Protein 1Z2I (pdb70)

Solvent-accessible surface area: 49980 Å² total; per-residue (Å²): 112,39,43,0,101,14,100,28,3,72,128,2,0,83,28,0,1,61,44,12,39,6,12,104,91,1,0,60,9,0,5,106,2,1,2,12,0,4,65,7,30,51,49,26,47,0,14,126,29,0,49,45,4,5,52,1,2,72,35,41,8,7,49,87,157,4,134,42,65,138,82,46,24,82,26,0,2,8,1,3,38,0,44,64,0,1,0,0,43,0,0,20,27,0,1,83,55,0,8,61,28,0,101,152,33,0,3,0,0,0,0,0,50,34,4,7,37,8,8,6,2,0,1,0,0,18,10,0,5,150,102,16,20,0,0,15,0,22,12,1,17,16,18,39,1,17,7,43,36,2,18,91,82,2,1,0,26,0,24,10,0,6,0,1,6,8,50,149,61,103,19,5,8,10,58,11,16,1,0,5,5,42,44,50,71,0,89,90,48,85,89,116,61,105,104,0,18,116,17,0,0,0,32,34,102,1,68,57,26,86,69,5,104,39,10,92,6,0,3,3,1,7,43,108,14,0,91,16,1,10,3,4,0,1,11,0,1,1,6,0,0,0,0,0,46,26,141,5,1,53,50,15,46,82,38,38,32,139,65,50,62,87,51,7,6,5,0,2,1,0,7,0,0,41,0,65,1,2,16,107,54,101,55,0,33,107,15,0,114,115,1,5,93,48,3,98,63,15,56,35,87,142,147,40,150,6,83,4,26,4,27,160,32,48,66,32,7,59,100,21,88,166,72,1,1,65,8,48,68,113,26,70,62,39,4,61,127,18,9,138,114,34,105,27,91,66,3,92,69,131,113,41,43,0,69,12,94,21,2,73,112,1,0,86,29,0,1,63,45,11,41,8,11,106,92,1,0,61,8,0,5,106,2,2,3,10,0,4,63,7,29,49,46,27,46,0,14,53,29,0,16,37,5,5,55,1,1,73,33,40,9,7,47,91,160,4,135,40,66,138,82,42,20,98,28,0,2,10,0,2,40,0,42,67,0,2,0,0,45,0,1,27,12,0,0,107,47,0,16,62,29,0,94,146,32,0,2,0,0,0,0,0,50,34,4,8,37,8,9,6,3,0,2,0,0,20,23,0,4,150,109,17,22,0,0,16,0,19,12,1,17,19,20,51,2,16,8,43,32,2,20,88,122,2,1,0,25,0,23,10,0,3,0,0,7,10,49,149,59,102,18,4,7,10,58,9,16,0,0,5,5,42,64,38,70,3,28,58,25,72,10,18,40,3,76,0,21,120,16,0,0,0,31,34,101,1,68,58,26,62,40,6,79,27,17,91,5,0,3,4,1,8,44,108,15,0,90,16,1,10,3,3,1,1,11,0,1,1,6,0,0,0,0,1,47,26,136,6,1,54,52,14,47,81,39,26,16,120,68,30,62,85,48,7,7,4,0,2,1,0,9,0,0,38,0,75,6,3,12,106,56,99,54,0,33,108,14,1,111,118,1,6,92,48,2,97,63,14,56,35,89,140,145,39,148,6,81,5,27,4,25,162,31,46,64,31,8,58,98,21,90,188,71,0,0,64,10,35,68,21,6,67,60,10,2,58,61,13,9,147,122,33,105,28,86,66,3,87,71,127,112,38,43,0,71,10,94,22,2,74,107,0,0,86,29,0,0,61,45,12,38,6,11,103,90,1,0,60,8,0,4,105,2,1,2,11,0,4,65,7,29,49,49,26,46,0,14,57,30,0,20,39,4,5,54,1,2,74,35,41,7,6,50,88,156,5,137,42,64,135,83,46,24,94,26,0,2,8,1,4,39,0,43,64,0,2,0,0,43,0,1,27,13,0,1,104,48,0,16,64,28,0,101,153,31,0,4,0,0,0,0,0,51,34,5,8,37,7,9,6,2,0,1,0,0,17,23,0,5,148,109,16,20,0,0,20,0,17,11,1,18,18,19,39,2,17,6,42,36,0,18,92,82,1,1,0,26,0,24,10,0,4,0,0,6,9,51,148,62,101,19,5,6,9,58,10,16,1,0,5,5,43,38,39,71,1,22,58,25,29,8,18,41,2,76,0,19,122,18,0,0,0,32,34,103,1,69,57,25,60,36,4,86,18,10,91,5,1,4,3,1,6,44,111,14,0,91,14,0,10,4,5,0,1,11,0,2,1,7,0,0,0,0,1,47,25,138,5,1,52,52,15,47,81,40,28,19,126,66,34,62,86,50,8,6,5,0,1,1,0,8,0,0,38,0,66,3,2,14,107,55,99,55,0,34,107,15,0,114,115,1,5,94,48,2,100,61,13,55,36,88,141,148,41,150,6,83,5,26,4,27,157,31,48,66,31,6,58,96,23,91,185,68,0,2,62,10,34,70,18,7,70,61,9,3,58,57,15,9,149,124,33,104,26,84,66,3,89,68,132,112,41,47,0,72,11,95,21,2,74,113,0,0,88,28,0,1,63,44,12,40,8,11,106,92,0,0,58,7,0,5,105,2,1,2,10,0,5,65,7,30,48,48,26,50,0,14,118,30,0,48,44,5,4,56,0,1,75,34,41,9,7,46,88,160,3,134,40,64,140,81,45,21,95,28,0,2,9,1,3,40,0,42,64,0,2,0,0,44,0,0,27,12,0,0,105,47,0,15,62,28,0,92,142,34,0,2,0,0,0,0,0,49,34,4,9,37,9,9,5,3,0,2,0,0,20,23,0,5,150,113,17,22,0,0,16,0,20,11,1,17,17,18,40,1,16,8,40,34,0,19,92,85,2,2,0,26,0,23,10,0,4,0,0,6,9,51,150,71,94,16,5,7,10,59,10,15,1,0,4,5,44,53,52,71,3,95,80,46,140,90,113,61,105,103,0,19,118,18,0,0,0,31,34,102,1,68,58,24,84,70,7,96,39,16,93,4,0,3,4,1,8,45,107,15,0,92,16,1,9,4,4,0,1,10,0,1,0,5,0,0,0,1,0,48,27,139,5,1,53,50,14,46,81,39,38,32,142,67,50,63,86,48,7,7,6,0,2,1,0,10,0,0,38,0,74,11,3,13,107,55,99,52,0,33,108,14,1,114,116,2,5,93,48,3,97,62,13,54,36,88,140,141,41,148,5,82,4,26,5,26,161,31,35,66,31,6,58,100,22,87,189,69,0,1,63,8,50,69,108,25,68,62,29,4,57,121,14,9,147,123,33,104,26,85,65,3,88,69,122

Organism: Agrobacterium fabrum (strain C58 / ATCC 33970) (NCBI:txid176299)

Structure (mmCIF, N/CA/C/O backbone):
data_1Z2I
#
_entry.id   1Z2I
#
_cell.length_a   98.220
_cell.length_b   98.220
_cell.length_c   146.470
_cell.angle_alpha   90.00
_cell.angle_beta   90.00
_cell.angle_gamma   120.00
#
_symmetry.space_group_name_H-M   'P 31'
#
loop_
_entity.id
_entity.type
_entity.pdbx_description
1 polymer 'malate dehydrogenase'
2 non-polymer NICOTINAMIDE-ADENINE-DINUCLEOTIDE
3 water water
#
loop_
_atom_site.group_PDB
_atom_site.id
_atom_site.type_symbol
_atom_site.label_atom_id
_atom_site.label_alt_id
_atom_site.label_comp_id
_atom_site.label_asym_id
_atom_site.label_entity_id
_atom_site.label_seq_id
_atom_site.pdbx_PDB_ins_code
_atom_site.Cartn_x
_atom_site.Cartn_y
_atom_site.Cartn_z
_atom_site.occupancy
_atom_site.B_iso_or_equiv
_atom_site.auth_seq_id
_atom_site.auth_comp_id
_atom_site.auth_asym_id
_atom_site.auth_atom_id
_atom_site.pdbx_PDB_model_num
ATOM 1 N N . THR A 1 9 ? -28.106 -47.205 7.108 1.00 49.76 9 THR A N 1
ATOM 2 C CA . THR A 1 9 ? -26.860 -46.738 6.414 1.00 53.42 9 THR A CA 1
ATOM 3 C C . THR A 1 9 ? -25.626 -47.457 6.954 1.00 53.50 9 THR A C 1
ATOM 4 O O . THR A 1 9 ? -25.531 -47.741 8.154 1.00 58.07 9 THR A O 1
ATOM 8 N N . VAL A 1 10 ? -24.667 -47.719 6.073 1.00 46.61 10 VAL A N 1
ATOM 9 C CA . VAL A 1 10 ? -23.460 -48.423 6.470 1.00 43.49 10 VAL A CA 1
ATOM 10 C C . VAL A 1 10 ? -22.324 -48.081 5.487 1.00 41.68 10 VAL A C 1
ATOM 11 O O . VAL A 1 10 ? -22.528 -47.281 4.573 1.00 42.38 10 VAL A O 1
ATOM 15 N N . LEU A 1 11 ? -21.128 -48.628 5.704 1.00 37.53 11 LEU A N 1
ATOM 16 C CA . LEU A 1 11 ? -19.974 -48.341 4.844 1.00 33.06 11 LEU A CA 1
ATOM 17 C C . LEU A 1 11 ? -19.607 -49.448 3.853 1.00 30.24 11 LEU A C 1
ATOM 18 O O . LEU A 1 11 ? -19.936 -50.617 4.047 1.00 33.40 11 LEU A O 1
ATOM 23 N N . ALA A 1 12 ? -18.884 -49.070 2.805 1.00 25.46 12 ALA A N 1
ATOM 24 C CA . ALA A 1 12 ? -18.457 -50.008 1.773 1.00 25.27 12 ALA A CA 1
ATOM 25 C C . ALA A 1 12 ? -17.026 -49.713 1.314 1.00 29.91 12 ALA A C 1
ATOM 26 O O . ALA A 1 12 ? -16.640 -48.553 1.181 1.00 37.28 12 ALA A O 1
ATOM 28 N N . ARG A 1 13 ? -16.233 -50.760 1.100 1.00 27.10 13 ARG A N 1
ATOM 29 C CA . ARG A 1 13 ? -14.853 -50.598 0.636 1.00 29.35 13 ARG A CA 1
ATOM 30 C C . ARG A 1 13 ? -14.841 -50.070 -0.799 1.00 27.54 13 ARG A C 1
ATOM 31 O O . ARG A 1 13 ? -15.685 -50.448 -1.618 1.00 22.19 13 ARG A O 1
ATOM 39 N N . LEU A 1 14 ? -13.879 -49.204 -1.100 1.00 28.02 14 LEU A N 1
ATOM 40 C CA . LEU A 1 14 ? -13.776 -48.612 -2.431 1.00 33.61 14 LEU A CA 1
ATOM 41 C C . LEU A 1 14 ? -13.442 -49.617 -3.535 1.00 36.13 14 LEU A C 1
ATOM 42 O O . LEU A 1 14 ? -13.610 -49.325 -4.719 1.00 32.81 14 LEU A O 1
ATOM 47 N N . ASP A 1 15 ? -12.921 -50.777 -3.149 1.00 41.41 15 ASP A N 1
ATOM 48 C CA . ASP A 1 15 ? -12.590 -51.821 -4.118 1.00 44.73 15 ASP A CA 1
ATOM 49 C C . ASP A 1 15 ? -13.817 -52.703 -4.288 1.00 45.80 15 ASP A C 1
ATOM 50 O O . ASP A 1 15 ? -14.075 -53.246 -5.362 1.00 42.24 15 ASP A O 1
ATOM 55 N N . GLU A 1 16 ? -14.541 -52.869 -3.190 1.00 44.99 16 GLU A N 1
ATOM 56 C CA . GLU A 1 16 ? -15.750 -53.670 -3.163 1.00 44.45 16 GLU A CA 1
ATOM 57 C C . GLU A 1 16 ? -16.802 -53.036 -4.069 1.00 41.77 16 GLU A C 1
ATOM 58 O O . GLU A 1 16 ? -17.542 -53.735 -4.763 1.00 44.42 16 GLU A O 1
ATOM 64 N N . LEU A 1 17 ? -16.870 -51.708 -4.038 1.00 39.25 17 LEU A N 1
ATOM 65 C CA . LEU A 1 17 ? -17.815 -50.955 -4.856 1.00 34.02 17 LEU A CA 1
ATOM 66 C C . LEU A 1 17 ? -17.328 -50.869 -6.286 1.00 34.98 17 LEU A C 1
ATOM 67 O O . LEU A 1 17 ? -18.122 -50.880 -7.225 1.00 34.91 17 LEU A O 1
ATOM 72 N N . GLU A 1 18 ? -16.019 -50.716 -6.429 1.00 29.86 18 GLU A N 1
ATOM 73 C CA . GLU A 1 18 ? -15.381 -50.608 -7.730 1.00 31.98 18 GLU A CA 1
ATOM 74 C C . GLU A 1 18 ? -15.567 -51.884 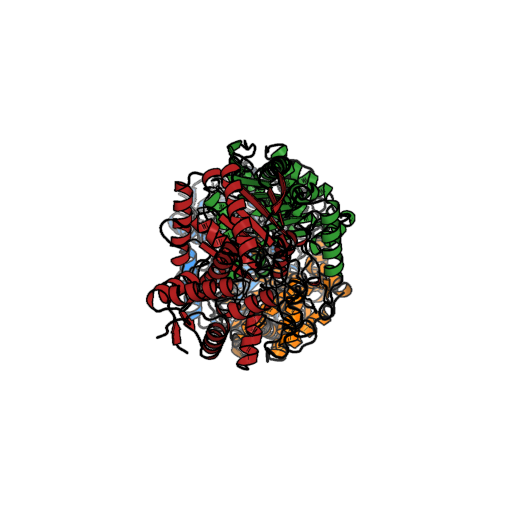-8.541 1.00 31.46 18 GLU A C 1
ATOM 75 O O . GLU A 1 18 ? -16.008 -51.842 -9.688 1.00 22.51 18 GLU A O 1
ATOM 81 N N . ARG A 1 19 ? -15.201 -53.012 -7.942 1.00 32.87 19 ARG A N 1
ATOM 82 C CA . ARG A 1 19 ? -15.308 -54.304 -8.600 1.00 33.26 19 ARG A CA 1
ATOM 83 C C . ARG A 1 19 ? -16.750 -54.617 -8.953 1.00 32.51 19 ARG A C 1
ATOM 84 O O . ARG A 1 19 ? -17.026 -55.256 -9.971 1.00 27.48 19 ARG A O 1
ATOM 92 N N . PHE A 1 20 ? -17.660 -54.191 -8.084 1.00 32.45 20 PHE A N 1
ATOM 93 C CA . PHE A 1 20 ? -19.082 -54.412 -8.284 1.00 26.61 20 PHE A CA 1
ATOM 94 C C . PHE A 1 20 ? -19.618 -53.660 -9.500 1.00 29.01 20 PHE A C 1
ATOM 95 O O . PHE A 1 20 ? -20.359 -54.233 -10.300 1.00 23.64 20 PHE A O 1
ATOM 103 N N . CYS A 1 21 ? -19.272 -52.379 -9.619 1.00 20.80 21 CYS A N 1
ATOM 104 C CA . CYS A 1 21 ? -19.735 -51.561 -10.739 1.00 25.96 21 CYS A CA 1
ATOM 105 C C . CYS A 1 21 ? -19.238 -52.107 -12.068 1.00 26.01 21 CYS A C 1
ATOM 106 O O . CYS A 1 21 ? -19.985 -52.161 -13.047 1.00 25.59 21 CYS A O 1
ATOM 109 N N . ARG A 1 22 ? -17.973 -52.505 -12.094 1.00 23.58 22 ARG A N 1
ATOM 110 C CA . ARG A 1 22 ? -17.363 -53.054 -13.294 1.00 23.08 22 ARG A CA 1
ATOM 111 C C . ARG A 1 22 ? -18.044 -54.364 -13.659 1.00 24.96 22 ARG A C 1
ATOM 112 O O . ARG A 1 22 ? -18.271 -54.654 -14.836 1.00 30.25 22 ARG A O 1
ATOM 120 N N . ALA A 1 23 ? -18.306 -55.176 -12.640 1.00 30.13 23 ALA A N 1
ATOM 121 C CA . ALA A 1 23 ? -18.947 -56.470 -12.820 1.00 30.51 23 ALA A CA 1
ATOM 122 C C . ALA A 1 23 ? -20.319 -56.315 -13.458 1.00 29.33 23 ALA A C 1
ATOM 123 O O . ALA A 1 23 ? -20.676 -57.070 -14.365 1.00 29.31 23 ALA A O 1
ATOM 125 N N . VAL A 1 24 ? -21.081 -55.340 -12.971 1.00 22.68 24 VAL A N 1
ATOM 126 C CA . VAL A 1 24 ? -22.416 -55.086 -13.481 1.00 21.63 24 VAL A CA 1
ATOM 127 C C . VAL A 1 24 ? -22.402 -54.607 -14.922 1.00 19.71 24 VAL A C 1
ATOM 128 O O . VAL A 1 24 ? -23.223 -55.046 -15.724 1.00 23.53 24 VAL A O 1
ATOM 132 N N . PHE A 1 25 ? -21.499 -53.687 -15.244 1.00 21.92 25 PHE A N 1
ATOM 133 C CA . PHE A 1 25 ? -21.395 -53.167 -16.607 1.00 24.73 25 PHE A CA 1
ATOM 134 C C . PHE A 1 25 ? -21.101 -54.267 -17.617 1.00 24.49 25 PHE A C 1
ATOM 135 O O . PHE A 1 25 ? -21.675 -54.292 -18.702 1.00 26.99 25 PHE A O 1
ATOM 143 N N . LEU A 1 26 ? -20.188 -55.162 -17.263 1.00 29.46 26 LEU A N 1
ATOM 144 C CA . LEU A 1 26 ? -19.828 -56.279 -18.130 1.00 30.72 26 LEU A CA 1
ATOM 145 C C . LEU A 1 26 ? -21.034 -57.198 -18.322 1.00 32.93 26 LEU A C 1
ATOM 146 O O . LEU A 1 26 ? -21.237 -57.757 -19.403 1.00 33.30 26 LEU A O 1
ATOM 151 N N . ALA A 1 27 ? -21.807 -57.360 -17.249 1.00 34.67 27 ALA A N 1
ATOM 152 C CA . ALA A 1 27 ? -23.002 -58.196 -17.242 1.00 32.81 27 ALA A CA 1
ATOM 153 C C . ALA A 1 27 ? -24.067 -57.666 -18.190 1.00 35.24 27 ALA A C 1
ATOM 154 O O . ALA A 1 27 ? -24.909 -58.426 -18.679 1.00 36.50 27 ALA A O 1
ATOM 156 N N . VAL A 1 28 ? -24.064 -56.354 -18.400 1.00 33.15 28 VAL A N 1
ATOM 157 C CA . VAL A 1 28 ? -25.020 -55.724 -19.301 1.00 27.69 28 VAL A CA 1
ATOM 158 C C . VAL A 1 28 ? -24.551 -55.952 -20.737 1.00 29.10 28 VAL A C 1
ATOM 159 O O . VAL A 1 28 ? -25.255 -55.618 -21.688 1.00 28.80 28 VAL A O 1
ATOM 163 N N . GLY A 1 29 ? -23.377 -56.559 -20.883 1.00 28.54 29 GLY A N 1
ATOM 164 C CA . GLY A 1 29 ? -22.829 -56.834 -22.200 1.00 32.43 29 GLY A CA 1
ATOM 165 C C . GLY A 1 29 ? -22.047 -55.658 -22.744 1.00 31.14 29 GLY A C 1
ATOM 166 O O . GLY A 1 29 ? -21.988 -55.440 -23.958 1.00 38.04 29 GLY A O 1
ATOM 167 N N . THR A 1 30 ? -21.411 -54.926 -21.839 1.00 32.78 30 THR A N 1
ATOM 168 C CA . THR A 1 30 ? -20.636 -53.745 -22.187 1.00 30.26 30 THR A CA 1
ATOM 169 C C . THR A 1 30 ? -19.163 -54.060 -22.475 1.00 34.33 30 THR A C 1
ATOM 170 O O . THR A 1 30 ? -18.659 -55.131 -22.117 1.00 31.49 30 THR A O 1
ATOM 174 N N . ASP A 1 31 ? -18.505 -53.137 -23.177 1.00 42.20 31 ASP A N 1
ATOM 175 C CA . ASP A 1 31 ? -17.082 -53.220 -23.532 1.00 43.87 31 ASP A CA 1
ATOM 176 C C . ASP A 1 31 ? -16.263 -53.404 -22.262 1.00 43.49 31 ASP A C 1
ATOM 177 O O . ASP A 1 31 ? -16.738 -53.112 -21.164 1.00 48.58 31 ASP A O 1
ATOM 182 N N . GLU A 1 32 ? -15.026 -53.863 -22.391 1.00 42.43 32 GLU A N 1
ATOM 183 C CA . GLU A 1 32 ? -14.217 -54.001 -21.191 1.00 45.34 32 GLU A CA 1
ATOM 184 C C . GLU A 1 32 ? -13.693 -52.618 -20.807 1.00 43.67 32 GLU A C 1
ATOM 185 O O . GLU A 1 32 ? -13.531 -52.308 -19.624 1.00 44.25 32 GLU A O 1
ATOM 191 N N . GLU A 1 33 ? -13.421 -51.797 -21.818 1.00 41.70 33 GLU A N 1
ATOM 192 C CA . GLU A 1 33 ? -12.933 -50.442 -21.591 1.00 39.49 33 GLU A CA 1
ATOM 193 C C . GLU A 1 33 ? -14.062 -49.501 -21.171 1.00 41.86 33 GLU A C 1
ATOM 194 O O . GLU A 1 33 ? -13.823 -48.521 -20.460 1.00 40.51 33 GLU A O 1
ATOM 200 N N . THR A 1 34 ? -15.280 -49.789 -21.635 1.00 39.82 34 THR A N 1
ATOM 201 C CA . THR A 1 34 ? -16.457 -48.984 -21.296 1.00 33.44 34 THR A CA 1
ATOM 202 C C . THR A 1 34 ? -16.865 -49.252 -19.848 1.00 32.94 34 THR A C 1
ATOM 203 O O . THR A 1 34 ? -17.513 -48.417 -19.206 1.00 32.47 34 THR A O 1
ATOM 207 N N . ALA A 1 35 ? -16.482 -50.424 -19.346 1.00 27.38 35 ALA A N 1
ATOM 208 C CA . ALA A 1 35 ? -16.787 -50.820 -17.978 1.00 25.13 35 ALA A CA 1
ATOM 209 C C . ALA A 1 35 ? -15.777 -50.213 -17.018 1.00 27.58 35 ALA A C 1
ATOM 210 O O . ALA A 1 35 ? -16.116 -49.864 -15.887 1.00 26.81 35 ALA A O 1
ATOM 212 N N . ASP A 1 36 ? -14.522 -50.157 -17.456 1.00 29.59 36 ASP A N 1
ATOM 213 C CA . ASP A 1 36 ? -13.451 -49.592 -16.648 1.00 33.25 36 ASP A CA 1
ATOM 214 C C . ASP A 1 36 ? -13.596 -48.084 -16.560 1.00 29.32 36 ASP A C 1
ATOM 215 O O . ASP A 1 36 ? -13.470 -47.506 -15.485 1.00 29.80 36 ASP A O 1
ATOM 220 N N . ALA A 1 37 ? -13.836 -47.456 -17.704 1.00 24.88 37 ALA A N 1
ATOM 221 C CA . ALA A 1 37 ? -14.005 -46.012 -17.781 1.00 26.92 37 ALA A CA 1
ATOM 222 C C . ALA A 1 37 ? -15.215 -45.506 -16.989 1.00 21.57 37 ALA A C 1
ATOM 223 O O . ALA A 1 37 ? -15.143 -44.466 -16.337 1.00 22.73 37 ALA A O 1
ATOM 225 N N . ALA A 1 38 ? -16.328 -46.231 -17.069 1.00 17.80 38 ALA A N 1
ATOM 226 C CA . ALA A 1 38 ? -17.557 -45.855 -16.370 1.00 14.82 38 ALA A CA 1
ATOM 227 C C . ALA A 1 38 ? -17.496 -46.055 -14.860 1.00 20.29 38 ALA A C 1
ATOM 228 O O . ALA A 1 38 ? -18.235 -45.408 -14.116 1.00 10.21 38 ALA A O 1
ATOM 230 N N . THR A 1 39 ? -16.658 -46.983 -14.415 1.00 18.21 39 THR A N 1
ATOM 231 C CA . THR A 1 39 ? -16.506 -47.254 -12.994 1.00 20.92 39 THR A CA 1
ATOM 232 C C . THR A 1 39 ? -15.512 -46.275 -12.368 1.00 25.82 39 THR A C 1
ATOM 233 O O . THR A 1 39 ? -15.603 -45.974 -11.176 1.00 30.78 39 THR A O 1
ATOM 237 N N . ARG A 1 40 ? -14.564 -45.783 -13.166 1.00 24.60 40 ARG A N 1
ATOM 238 C CA . ARG A 1 40 ? -13.568 -44.829 -12.676 1.00 19.48 40 ARG A CA 1
ATOM 239 C C . ARG A 1 40 ? -14.209 -43.482 -12.408 1.00 18.37 40 ARG A C 1
ATOM 240 O O . ARG A 1 40 ? -13.883 -42.815 -11.427 1.00 21.52 40 ARG A O 1
ATOM 248 N N . ALA A 1 41 ? -15.100 -43.081 -13.309 1.00 16.17 41 ALA A N 1
ATOM 249 C CA . ALA A 1 41 ? -15.809 -41.817 -13.205 1.00 9.47 41 ALA A CA 1
ATOM 250 C C . ALA A 1 41 ? -16.662 -41.789 -11.948 1.00 15.15 41 ALA A C 1
ATOM 251 O O . ALA A 1 41 ? -16.696 -40.783 -11.234 1.00 25.92 41 ALA A O 1
ATOM 253 N N . MET A 1 42 ? -17.355 -42.895 -11.689 1.00 12.86 42 MET A N 1
ATOM 254 C CA . MET A 1 42 ? -18.201 -43.021 -10.510 1.00 20.85 42 MET A CA 1
ATOM 255 C C . MET A 1 42 ? -17.385 -43.194 -9.236 1.00 17.65 42 MET A C 1
ATOM 256 O O . MET A 1 42 ? -17.747 -42.660 -8.188 1.00 15.69 42 MET A O 1
ATOM 261 N N . MET A 1 43 ? -16.325 -43.994 -9.309 1.00 14.63 43 MET A N 1
ATOM 262 C CA . MET A 1 43 ? -15.452 -44.192 -8.155 1.00 17.49 43 MET A CA 1
ATOM 263 C C . MET A 1 43 ? -14.770 -42.870 -7.805 1.00 19.31 43 MET A C 1
ATOM 264 O O . MET A 1 43 ? -14.424 -42.625 -6.645 1.00 21.20 43 MET A O 1
ATOM 269 N N . HIS A 1 44 ? -14.546 -42.042 -8.823 1.00 17.69 44 HIS A N 1
ATOM 270 C CA . HIS A 1 44 ? -13.930 -40.735 -8.642 1.00 21.91 44 HIS A CA 1
ATOM 271 C C . HIS A 1 44 ? -14.840 -39.900 -7.757 1.00 18.44 44 HIS A C 1
ATOM 272 O O . HIS A 1 44 ? -14.389 -39.309 -6.782 1.00 19.06 44 HIS A O 1
ATOM 279 N N . GLY A 1 45 ? -16.115 -39.841 -8.126 1.00 23.26 45 GLY A N 1
ATOM 280 C CA . GLY A 1 45 ? -17.083 -39.075 -7.360 1.00 23.40 45 GLY A CA 1
ATOM 281 C C . GLY A 1 45 ? -17.322 -39.607 -5.958 1.00 27.22 45 GLY A C 1
ATOM 282 O O . GLY A 1 45 ? -17.491 -38.846 -5.007 1.00 28.84 45 GLY A O 1
ATOM 283 N N . THR A 1 46 ? -17.355 -40.923 -5.831 1.00 24.34 46 THR A N 1
ATOM 284 C CA . THR A 1 46 ? -17.582 -41.557 -4.542 1.00 21.89 46 THR A CA 1
ATOM 285 C C . THR A 1 46 ? -16.388 -41.376 -3.614 1.00 26.41 46 THR A C 1
ATOM 286 O O . THR A 1 46 ? -16.556 -41.219 -2.408 1.00 24.04 46 THR A O 1
ATOM 290 N N . ARG A 1 47 ? -15.184 -41.440 -4.168 1.00 28.35 47 ARG A N 1
ATOM 291 C CA . ARG A 1 47 ? -13.972 -41.265 -3.374 1.00 31.12 47 ARG A CA 1
ATOM 292 C C . ARG A 1 47 ? -13.780 -39.808 -2.940 1.00 30.11 47 ARG A C 1
ATOM 293 O O . ARG A 1 47 ? -13.300 -39.543 -1.841 1.00 27.07 47 ARG A O 1
ATOM 301 N N . LEU A 1 48 ? -14.141 -38.873 -3.815 1.00 26.02 48 LEU A N 1
ATOM 302 C CA . LEU A 1 48 ? -13.990 -37.453 -3.519 1.00 29.03 48 LEU A CA 1
ATOM 303 C C . LEU A 1 48 ? -15.174 -36.803 -2.799 1.00 25.80 48 LEU A C 1
ATOM 304 O O . LEU A 1 48 ? -15.177 -35.591 -2.581 1.00 29.87 48 LEU A O 1
ATOM 309 N N . GLY A 1 49 ? -16.166 -37.599 -2.414 1.00 21.42 49 GLY A N 1
ATOM 310 C CA . GLY A 1 49 ? -17.309 -37.057 -1.701 1.00 15.36 49 GLY A CA 1
ATOM 311 C C . GLY A 1 49 ? -18.395 -36.390 -2.528 1.00 17.48 49 GLY A C 1
ATOM 312 O O . GLY A 1 49 ? -19.360 -35.864 -1.964 1.00 22.99 49 GLY A O 1
ATOM 313 N N . VAL A 1 50 ? -18.214 -36.323 -3.843 1.00 19.27 50 VAL A N 1
ATOM 314 C CA . VAL A 1 50 ? -19.231 -35.740 -4.715 1.00 22.70 50 VAL A CA 1
ATOM 315 C C . VAL A 1 50 ? -20.161 -36.901 -5.118 1.00 23.25 50 VAL A C 1
ATOM 316 O O . VAL A 1 50 ? -20.170 -37.372 -6.257 1.00 26.02 50 VAL A O 1
ATOM 320 N N . ASP A 1 51 ? -20.901 -37.380 -4.119 1.00 25.05 51 ASP A N 1
ATOM 321 C CA . ASP A 1 51 ? -21.830 -38.496 -4.246 1.00 25.80 51 ASP A CA 1
ATOM 322 C C . ASP A 1 51 ? -22.943 -38.295 -5.253 1.00 24.56 51 ASP A C 1
ATOM 323 O O . ASP A 1 51 ? -23.568 -39.262 -5.686 1.00 25.49 51 ASP A O 1
ATOM 328 N N . SER A 1 52 ? -23.235 -37.039 -5.573 1.00 19.18 52 SER A N 1
ATOM 329 C CA . SER A 1 52 ? -24.269 -36.716 -6.552 1.00 17.07 52 SER A CA 1
ATOM 330 C C . SER A 1 52 ? -23.899 -37.362 -7.876 1.00 18.65 52 SER A C 1
ATOM 331 O O . SER A 1 52 ? -24.763 -37.706 -8.688 1.00 26.12 52 SER A O 1
ATOM 334 N N . HIS A 1 53 ? -22.596 -37.527 -8.079 1.00 26.93 53 HIS A N 1
ATOM 335 C CA . HIS A 1 53 ? -22.061 -38.129 -9.286 1.00 25.98 53 HIS A CA 1
ATOM 336 C C . HIS A 1 53 ? -21.164 -39.322 -8.972 1.00 20.62 53 HIS A C 1
ATOM 337 O O . HIS A 1 53 ? -20.166 -39.550 -9.650 1.00 19.75 53 HIS A O 1
ATOM 344 N N . GLY A 1 54 ? -21.557 -40.092 -7.961 1.00 23.59 54 GLY A N 1
ATOM 345 C CA . GLY A 1 54 ? -20.798 -41.265 -7.557 1.00 26.28 54 GLY A CA 1
ATOM 346 C C . GLY A 1 54 ? -21.374 -42.565 -8.088 1.00 24.25 54 GLY A C 1
ATOM 347 O O . GLY A 1 54 ? -21.855 -42.621 -9.223 1.00 27.40 54 GLY A O 1
ATOM 348 N N . VAL A 1 55 ? -21.351 -43.611 -7.265 1.00 22.73 55 VAL A N 1
ATOM 349 C CA . VAL A 1 55 ? -21.866 -44.918 -7.673 1.00 15.72 55 VAL A CA 1
ATOM 350 C C . VAL A 1 55 ? -23.388 -45.014 -7.686 1.00 24.44 55 VAL A C 1
ATOM 351 O O . VAL A 1 55 ? -23.950 -46.013 -8.133 1.00 28.73 55 VAL A O 1
ATOM 355 N N . ARG A 1 56 ? -24.058 -43.987 -7.177 1.00 25.37 56 ARG A N 1
ATOM 356 C CA . ARG A 1 56 ? -25.512 -43.976 -7.183 1.00 29.05 56 ARG A CA 1
ATOM 357 C C . ARG A 1 56 ? -25.992 -43.783 -8.619 1.00 25.80 56 ARG A C 1
ATOM 358 O O . ARG A 1 56 ? -27.180 -43.889 -8.912 1.00 29.73 56 ARG A O 1
ATOM 366 N N . LEU A 1 57 ? -25.060 -43.451 -9.505 1.00 22.80 57 LEU A N 1
ATOM 367 C CA . LEU A 1 57 ? -25.377 -43.238 -10.910 1.00 20.50 57 LEU A CA 1
ATOM 368 C C . LEU A 1 57 ? -25.396 -44.534 -11.700 1.00 17.20 57 LEU A C 1
ATOM 369 O O . LEU A 1 57 ? -25.733 -44.527 -12.885 1.00 21.40 57 LEU A O 1
ATOM 374 N N . LEU A 1 58 ? -24.999 -45.630 -11.057 1.00 15.40 58 LEU A N 1
ATOM 375 C CA . LEU A 1 58 ? -24.958 -46.946 -11.698 1.00 18.81 58 LEU A CA 1
ATOM 376 C C . LEU A 1 58 ? -26.344 -47.321 -12.207 1.00 21.32 58 LEU A C 1
ATOM 377 O O . LEU A 1 58 ? -26.511 -47.766 -13.347 1.00 20.31 58 LEU A O 1
ATOM 382 N N . ALA A 1 59 ? -27.325 -47.162 -11.325 1.00 24.38 59 ALA A N 1
ATOM 383 C CA . ALA A 1 59 ? -28.708 -47.486 -11.627 1.00 24.72 59 ALA A CA 1
ATOM 384 C C . ALA A 1 59 ? -29.154 -46.855 -12.930 1.00 25.70 59 ALA A C 1
ATOM 385 O O . ALA A 1 59 ? -29.800 -47.500 -13.748 1.00 25.47 59 ALA A O 1
ATOM 387 N N . HIS A 1 60 ? -28.795 -45.593 -13.122 1.00 23.61 60 HIS A N 1
ATOM 388 C CA . HIS A 1 60 ? -29.171 -44.880 -14.333 1.00 17.50 60 HIS A CA 1
ATOM 389 C C . HIS A 1 60 ? -28.430 -45.351 -15.596 1.00 22.88 60 HIS A C 1
ATOM 390 O O . HIS A 1 60 ? -29.017 -45.422 -16.682 1.00 22.02 60 HIS A O 1
ATOM 397 N N . TYR A 1 61 ? -27.127 -45.582 -15.467 1.00 22.90 61 TYR A N 1
ATOM 398 C CA . TYR A 1 61 ? -26.321 -46.017 -16.593 1.00 21.06 61 TYR A CA 1
ATOM 399 C C . TYR A 1 61 ? -26.742 -47.370 -17.152 1.00 16.73 61 TYR A C 1
ATOM 400 O O . TYR A 1 61 ? -26.797 -47.544 -18.363 1.00 17.95 61 TYR A O 1
ATOM 409 N N . VAL A 1 62 ? -27.013 -48.334 -16.283 1.00 26.43 62 VAL A N 1
ATOM 410 C CA . VAL A 1 62 ? -27.454 -49.642 -16.759 1.00 28.66 62 VAL A CA 1
ATOM 411 C C . VAL A 1 62 ? -28.795 -49.504 -17.477 1.00 28.72 62 VAL A C 1
ATOM 412 O O . VAL A 1 62 ? -29.076 -50.241 -18.423 1.00 28.35 62 VAL A O 1
ATOM 416 N N . THR A 1 63 ? -29.615 -48.559 -17.019 1.00 26.07 63 THR A N 1
ATOM 417 C CA . THR A 1 63 ? -30.928 -48.311 -17.608 1.00 23.38 63 THR A CA 1
ATOM 418 C C . THR A 1 63 ? -30.778 -47.675 -18.986 1.00 24.44 63 THR A C 1
ATOM 419 O O . THR A 1 63 ? -31.561 -47.948 -19.898 1.00 28.77 63 THR A O 1
ATOM 423 N N . ALA A 1 64 ? -29.801 -46.785 -19.115 1.00 26.74 64 ALA A N 1
ATOM 424 C CA . ALA A 1 64 ? -29.551 -46.111 -20.379 1.00 27.66 64 ALA A CA 1
ATOM 425 C C . ALA A 1 64 ? -28.926 -47.078 -21.380 1.00 27.85 64 ALA A C 1
ATOM 426 O O . ALA A 1 64 ? -29.145 -46.953 -22.587 1.00 27.33 64 ALA A O 1
ATOM 428 N N . LEU A 1 65 ? -28.121 -48.013 -20.872 1.00 27.23 65 LEU A N 1
ATOM 429 C CA . LEU A 1 65 ? -27.463 -49.024 -21.697 1.00 26.22 65 LEU A CA 1
ATOM 430 C C . LEU A 1 65 ? -28.480 -50.036 -22.211 1.00 28.28 65 LEU A C 1
ATOM 431 O O . LEU A 1 65 ? -28.527 -50.334 -23.409 1.00 32.55 65 LEU A O 1
ATOM 436 N N . GLU A 1 66 ? -29.243 -50.617 -21.286 1.00 30.90 66 GLU A N 1
ATOM 437 C CA . GLU A 1 66 ? -30.262 -51.605 -21.629 1.00 37.45 66 GLU A CA 1
ATOM 438 C C . GLU A 1 66 ? -31.339 -50.997 -22.520 1.00 36.36 66 GLU A C 1
ATOM 439 O O . GLU A 1 66 ? -31.906 -51.678 -23.377 1.00 41.67 66 GLU A O 1
ATOM 445 N N . GLY A 1 67 ? -31.648 -49.727 -22.277 1.00 37.24 67 GLY A N 1
ATOM 446 C CA . GLY A 1 67 ? -32.647 -49.035 -23.072 1.00 35.12 67 GLY A CA 1
ATOM 447 C C . GLY A 1 67 ? -32.151 -48.823 -24.488 1.00 33.18 67 GLY A C 1
ATOM 448 O O . GLY A 1 67 ? -32.934 -48.834 -25.450 1.00 25.79 67 GLY A O 1
ATOM 449 N N . GLY A 1 68 ? -30.838 -48.661 -24.617 1.00 33.47 68 GLY A N 1
ATOM 450 C CA . GLY A 1 68 ? -30.238 -48.454 -25.919 1.00 33.58 68 GLY A CA 1
ATOM 451 C C . GLY A 1 68 ? -29.688 -47.060 -26.120 1.00 28.91 68 GLY A C 1
ATOM 452 O O . GLY A 1 68 ? -29.144 -46.772 -27.186 1.00 28.78 68 GLY A O 1
ATOM 453 N N . ARG A 1 69 ? -29.846 -46.194 -25.122 1.00 30.71 69 ARG A N 1
ATOM 454 C CA . ARG A 1 69 ? -29.341 -44.828 -25.215 1.00 31.45 69 ARG A CA 1
ATOM 455 C C . ARG A 1 69 ? -27.818 -44.829 -25.258 1.00 22.22 69 ARG A C 1
ATOM 456 O O . ARG A 1 69 ? -27.215 -44.123 -26.062 1.00 26.31 69 ARG A O 1
ATOM 464 N N . LEU A 1 70 ? -27.197 -45.604 -24.377 1.00 25.44 70 LEU A N 1
ATOM 465 C CA . LEU A 1 70 ? -25.744 -45.686 -24.349 1.00 30.23 70 LEU A CA 1
ATOM 466 C C . LEU A 1 70 ? -25.262 -46.954 -25.064 1.00 34.31 70 LEU A C 1
ATOM 467 O O . LEU A 1 70 ? -25.690 -48.061 -24.728 1.00 38.54 70 LEU A O 1
ATOM 472 N N . ASN A 1 71 ? -24.384 -46.782 -26.054 1.00 31.78 71 ASN A N 1
ATOM 473 C CA . ASN A 1 71 ? -23.813 -47.899 -26.821 1.00 25.38 71 ASN A CA 1
ATOM 474 C C . ASN A 1 71 ? -22.894 -48.733 -25.918 1.00 23.14 71 ASN A C 1
ATOM 475 O O . ASN A 1 71 ? -22.011 -48.193 -25.248 1.00 19.10 71 ASN A O 1
ATOM 480 N N . ARG A 1 72 ? -23.124 -50.042 -25.886 1.00 27.02 72 ARG A N 1
ATOM 481 C CA . ARG A 1 72 ? -22.327 -50.946 -25.067 1.00 32.54 72 ARG A CA 1
ATOM 482 C C . ARG A 1 72 ? -20.932 -51.165 -25.641 1.00 32.50 72 ARG A C 1
ATOM 483 O O . ARG A 1 72 ? -19.992 -51.481 -24.911 1.00 32.77 72 ARG A O 1
ATOM 491 N N . ARG A 1 73 ? -20.810 -51.059 -26.959 1.00 27.83 73 ARG A N 1
ATOM 492 C CA . ARG A 1 73 ? -19.522 -51.262 -27.613 1.00 29.18 73 ARG A CA 1
ATOM 493 C C . ARG A 1 73 ? -19.225 -50.161 -28.616 1.00 29.88 73 ARG A C 1
ATOM 494 O O . ARG A 1 73 ? -19.200 -50.393 -29.827 1.00 34.26 73 ARG A O 1
ATOM 502 N N . PRO A 1 74 ? -18.937 -48.951 -28.110 1.00 27.12 74 PRO A N 1
ATOM 503 C CA . PRO A 1 74 ? -18.628 -47.757 -28.899 1.00 24.78 74 PRO A CA 1
ATOM 504 C C . PRO A 1 74 ? -17.315 -47.806 -29.675 1.00 22.97 74 PRO A C 1
ATOM 505 O O . PRO A 1 74 ? -16.279 -48.245 -29.163 1.00 19.34 74 PRO A O 1
ATOM 509 N N . GLN A 1 75 ? -17.372 -47.319 -30.908 1.00 21.29 75 GLN A N 1
ATOM 510 C CA . GLN A 1 75 ? -16.210 -47.269 -31.780 1.00 30.06 75 GLN A CA 1
ATOM 511 C C . GLN A 1 75 ? -15.755 -45.815 -31.875 1.00 30.77 75 GLN A C 1
ATOM 512 O O . GLN A 1 75 ? -16.138 -45.094 -32.797 1.00 34.50 75 GLN A O 1
ATOM 518 N N . ILE A 1 76 ? -14.987 -45.380 -30.881 1.00 31.06 76 ILE A N 1
ATOM 519 C CA . ILE A 1 76 ? -14.480 -44.012 -30.833 1.00 36.42 76 ILE A CA 1
ATOM 520 C C . ILE A 1 76 ? -13.517 -43.750 -31.999 1.00 37.35 76 ILE A C 1
ATOM 521 O O . ILE A 1 76 ? -12.509 -44.444 -32.144 1.00 37.20 76 ILE A O 1
ATOM 526 N N . SER A 1 77 ? -13.818 -42.747 -32.819 1.00 40.64 77 SER A N 1
ATOM 527 C CA . SER A 1 77 ? -12.967 -42.422 -33.961 1.00 37.41 77 SER A CA 1
ATOM 528 C C . SER A 1 77 ? -12.824 -40.922 -34.229 1.00 38.79 77 SER A C 1
ATOM 529 O O . SER A 1 77 ? -13.710 -40.132 -33.906 1.00 40.68 77 SER A O 1
ATOM 532 N N . ARG A 1 78 ? -11.672 -40.525 -34.765 1.00 37.40 78 ARG A N 1
ATOM 533 C CA . ARG A 1 78 ? -11.427 -39.119 -35.069 1.00 41.52 78 ARG A CA 1
ATOM 534 C C . ARG A 1 78 ? -11.867 -38.777 -36.479 1.00 42.68 78 ARG A C 1
ATOM 535 O O . ARG A 1 78 ? -11.316 -39.288 -37.455 1.00 45.82 78 ARG A O 1
ATOM 543 N N . VAL A 1 79 ? -12.897 -37.946 -36.578 1.00 41.47 79 VAL A N 1
ATOM 544 C CA . VAL A 1 79 ? -13.419 -37.515 -37.866 1.00 40.28 79 VAL A CA 1
ATOM 545 C C . VAL A 1 79 ? -12.403 -36.625 -38.595 1.00 43.79 79 VAL A C 1
ATOM 546 O O . VAL A 1 79 ? -12.300 -36.672 -39.824 1.00 46.21 79 VAL A O 1
ATOM 550 N N . SER A 1 80 ? -11.628 -35.856 -37.832 1.00 45.32 80 SER A N 1
ATOM 551 C CA . SER A 1 80 ? -10.614 -34.966 -38.394 1.00 43.10 80 SER A CA 1
ATOM 552 C C . SER A 1 80 ? -9.600 -34.554 -37.334 1.00 40.17 80 SER A C 1
ATOM 553 O O . SER A 1 80 ? -9.653 -35.013 -36.192 1.00 42.85 80 SER A O 1
ATOM 556 N N . GLY A 1 81 ? -8.651 -33.714 -37.732 1.00 45.02 81 GLY A N 1
ATOM 557 C CA . GLY A 1 81 ? -7.647 -33.254 -36.796 1.00 46.14 81 GLY A CA 1
ATOM 558 C C . GLY A 1 81 ? -6.323 -32.913 -37.439 1.00 49.15 81 GLY A C 1
ATOM 559 O O . GLY A 1 81 ? -5.756 -33.711 -38.187 1.00 49.22 81 GLY A O 1
ATOM 560 N N . PHE A 1 82 ? -5.849 -31.704 -37.176 1.00 47.90 82 PHE A N 1
ATOM 561 C CA . PHE A 1 82 ? -4.578 -31.240 -37.705 1.00 53.70 82 PHE A CA 1
ATOM 562 C C . PHE A 1 82 ? -3.863 -30.443 -36.625 1.00 50.93 82 PHE A C 1
ATOM 563 O O . PHE A 1 82 ? -4.477 -29.644 -35.922 1.00 52.80 82 PHE A O 1
ATOM 571 N N . GLY A 1 83 ? -2.557 -30.642 -36.517 1.00 46.26 83 GLY A N 1
ATOM 572 C CA . GLY A 1 83 ? -1.804 -29.935 -35.507 1.00 37.69 83 GLY A CA 1
ATOM 573 C C . GLY A 1 83 ? -2.078 -30.555 -34.159 1.00 36.16 83 GLY A C 1
ATOM 574 O O . GLY A 1 83 ? -2.049 -31.780 -34.024 1.00 39.42 83 GLY A O 1
ATOM 575 N N . ALA A 1 84 ? -2.324 -29.715 -33.158 1.00 37.99 84 ALA A N 1
ATOM 576 C CA . ALA A 1 84 ? -2.592 -30.196 -31.809 1.00 34.09 84 ALA A CA 1
ATOM 577 C C . ALA A 1 84 ? -4.080 -30.291 -31.467 1.00 31.76 84 ALA A C 1
ATOM 578 O O . ALA A 1 84 ? -4.457 -30.285 -30.293 1.00 35.64 84 ALA A O 1
ATOM 580 N N . VAL A 1 85 ? -4.926 -30.356 -32.489 1.00 32.42 85 VAL A N 1
ATOM 581 C CA . VAL A 1 85 ? -6.364 -30.483 -32.274 1.00 31.41 85 VAL A CA 1
ATOM 582 C C . VAL A 1 85 ? -6.949 -31.626 -33.102 1.00 30.64 85 VAL A C 1
ATOM 583 O O . VAL A 1 85 ? -6.300 -32.161 -34.006 1.00 32.21 85 VAL A O 1
ATOM 587 N N . GLU A 1 86 ? -8.174 -32.008 -32.760 1.00 30.20 86 GLU A N 1
ATOM 588 C CA . GLU A 1 86 ? -8.898 -33.066 -33.455 1.00 33.24 86 GLU A CA 1
ATOM 589 C C . GLU A 1 86 ? -10.272 -33.245 -32.834 1.00 30.93 86 GLU A C 1
ATOM 590 O O . GLU A 1 86 ? -10.459 -33.004 -31.642 1.00 30.59 86 GLU A O 1
ATOM 596 N N . THR A 1 87 ? -11.242 -33.598 -33.664 1.00 30.01 87 THR A N 1
ATOM 597 C CA . THR A 1 87 ? -12.594 -33.834 -33.191 1.00 35.64 87 THR A CA 1
ATOM 598 C C . THR A 1 87 ? -12.832 -35.347 -33.194 1.00 40.82 87 THR A C 1
ATOM 599 O O . THR A 1 87 ? -12.524 -36.041 -34.169 1.00 43.36 87 THR A O 1
ATOM 603 N N . ILE A 1 88 ? -13.271 -35.861 -32.050 1.00 38.63 88 ILE A N 1
ATOM 604 C CA . ILE A 1 88 ? -13.526 -37.283 -31.868 1.00 34.62 88 ILE A CA 1
ATOM 605 C C . ILE A 1 88 ? -15.015 -37.600 -31.838 1.00 36.34 88 ILE A C 1
ATOM 606 O O . ILE A 1 88 ? -15.793 -36.888 -31.207 1.00 36.72 88 ILE A O 1
ATOM 611 N N . ASP A 1 89 ? -15.404 -38.660 -32.541 1.00 37.24 89 ASP A N 1
ATOM 612 C CA . ASP A 1 89 ? -16.792 -39.104 -32.564 1.00 35.67 89 ASP A CA 1
ATOM 613 C C . ASP A 1 89 ? -16.879 -40.356 -31.699 1.00 31.06 89 ASP A C 1
ATOM 614 O O . ASP A 1 89 ? -16.473 -41.440 -32.110 1.00 24.39 89 ASP A O 1
ATOM 619 N N . ALA A 1 90 ? -17.387 -40.183 -30.487 1.00 30.77 90 ALA A N 1
ATOM 620 C CA . ALA A 1 90 ? -17.518 -41.263 -29.516 1.00 30.46 90 ALA A CA 1
ATOM 621 C C . ALA A 1 90 ? -18.440 -42.435 -29.896 1.00 31.74 90 ALA A C 1
ATOM 622 O O . ALA A 1 90 ? -18.414 -43.483 -29.236 1.00 32.65 90 ALA A O 1
ATOM 624 N N . ASP A 1 91 ? -19.254 -42.258 -30.936 1.00 34.73 91 ASP A N 1
ATOM 625 C CA . ASP A 1 91 ? -20.179 -43.301 -31.389 1.00 27.56 91 ASP A CA 1
ATOM 626 C C . ASP A 1 91 ? -21.238 -43.621 -30.325 1.00 29.06 91 ASP A C 1
ATOM 627 O O . ASP A 1 91 ? -21.597 -44.776 -30.112 1.00 31.76 91 ASP A O 1
ATOM 632 N N . HIS A 1 92 ? -21.783 -42.570 -29.716 1.00 30.28 92 HIS A N 1
ATOM 633 C CA . HIS A 1 92 ? -22.817 -42.680 -28.683 1.00 27.09 92 HIS A CA 1
ATOM 634 C C . HIS A 1 92 ? -22.345 -43.432 -27.438 1.00 25.67 92 HIS A C 1
ATOM 635 O O . HIS A 1 92 ? -23.148 -44.050 -26.731 1.00 21.29 92 HIS A O 1
ATOM 642 N N . ALA A 1 93 ? -21.042 -43.348 -27.171 1.00 21.28 93 ALA A N 1
ATOM 643 C CA . ALA A 1 93 ? -20.418 -44.002 -26.026 1.00 18.01 93 ALA A CA 1
ATOM 644 C C . ALA A 1 93 ? -20.810 -43.441 -24.666 1.00 20.45 93 ALA A C 1
ATOM 645 O O . ALA A 1 93 ? -21.301 -42.323 -24.572 1.00 25.56 93 ALA A O 1
ATOM 647 N N . HIS A 1 94 ? -20.551 -44.207 -23.598 1.00 18.01 94 HIS A N 1
ATOM 648 C CA . HIS A 1 94 ? -20.892 -43.648 -22.295 1.00 18.48 94 HIS A CA 1
ATOM 649 C C . HIS A 1 94 ? -19.936 -42.483 -22.094 1.00 21.42 94 HIS A C 1
ATOM 650 O O . HIS A 1 94 ? -18.767 -42.575 -22.478 1.00 22.88 94 HIS A O 1
ATOM 657 N N . GLY A 1 95 ? -20.433 -41.404 -21.498 1.00 21.58 95 GLY A N 1
ATOM 658 C CA . GLY A 1 95 ? -19.623 -40.217 -21.271 1.00 23.03 95 GLY A CA 1
ATOM 659 C C . GLY A 1 95 ? -18.196 -40.447 -20.805 1.00 21.67 95 GLY A C 1
ATOM 660 O O . GLY A 1 95 ? -17.254 -39.935 -21.404 1.00 27.41 95 GLY A O 1
ATOM 661 N N . ALA A 1 96 ? -18.034 -41.221 -19.736 1.00 24.79 96 ALA A N 1
ATOM 662 C CA . ALA A 1 96 ? -16.711 -41.508 -19.188 1.00 22.44 96 ALA A CA 1
ATOM 663 C C . ALA A 1 96 ? -15.767 -42.145 -20.207 1.00 21.14 96 ALA A C 1
ATOM 664 O O . ALA A 1 96 ? -14.576 -41.845 -20.229 1.00 19.43 96 ALA A O 1
ATOM 666 N N . ARG A 1 97 ? -16.295 -43.054 -21.019 1.00 19.00 97 ARG A N 1
ATOM 667 C CA . ARG A 1 97 ? -15.497 -43.733 -22.027 1.00 26.16 97 ARG A CA 1
ATOM 668 C C . ARG A 1 97 ? -15.068 -42.762 -23.127 1.00 22.07 97 ARG A C 1
ATOM 669 O O . ARG A 1 97 ? -13.927 -42.789 -23.588 1.00 32.19 97 ARG A O 1
ATOM 677 N N . ALA A 1 98 ? -16.003 -41.934 -23.565 1.00 24.84 98 ALA A N 1
ATOM 678 C CA . ALA A 1 98 ? -15.752 -40.956 -24.616 1.00 23.53 98 ALA A CA 1
ATOM 679 C C . ALA A 1 98 ? -14.804 -39.836 -24.205 1.00 21.37 98 ALA A C 1
ATOM 680 O O . ALA A 1 98 ? -14.071 -39.302 -25.042 1.00 23.16 98 ALA A O 1
ATOM 682 N N . THR A 1 99 ? -14.826 -39.479 -22.926 1.00 18.47 99 THR A N 1
ATOM 683 C CA . THR A 1 99 ? -14.002 -38.394 -22.428 1.00 13.36 99 THR A CA 1
ATOM 684 C C . THR A 1 99 ? -12.652 -38.834 -21.879 1.00 13.11 99 THR A C 1
ATOM 685 O O . THR A 1 99 ? -11.691 -38.069 -21.929 1.00 12.85 99 THR A O 1
ATOM 689 N N . TYR A 1 100 ? -12.581 -40.039 -21.316 1.00 18.74 100 TYR A N 1
ATOM 690 C CA . TYR A 1 100 ? -11.317 -40.569 -20.803 1.00 13.46 100 TYR A CA 1
ATOM 691 C C . TYR A 1 100 ? -10.414 -40.855 -21.992 1.00 19.01 100 TYR A C 1
ATOM 692 O O . TYR A 1 100 ? -9.190 -40.764 -21.898 1.00 26.92 100 TYR A O 1
ATOM 701 N N . ALA A 1 101 ? -11.040 -41.240 -23.099 1.00 25.57 101 ALA A N 1
ATOM 702 C CA . ALA A 1 101 ? -10.344 -41.544 -24.341 1.00 20.79 101 ALA A CA 1
ATOM 703 C C . ALA A 1 101 ? -9.876 -40.257 -25.003 1.00 19.06 101 ALA A C 1
ATOM 704 O O . ALA A 1 101 ? -8.782 -40.202 -25.554 1.00 28.89 101 ALA A O 1
ATOM 706 N N . ALA A 1 102 ? -10.726 -39.236 -24.983 1.00 20.44 102 ALA A N 1
ATOM 707 C CA . ALA A 1 102 ? -10.382 -37.953 -25.577 1.00 20.00 102 ALA A CA 1
ATOM 708 C C . ALA A 1 102 ? -9.245 -37.277 -24.798 1.00 20.39 102 ALA A C 1
ATOM 709 O O . ALA A 1 102 ? -8.420 -36.576 -25.380 1.00 18.31 102 ALA A O 1
ATOM 711 N N . MET A 1 103 ? -9.199 -37.499 -23.488 1.00 17.24 103 MET A N 1
ATOM 712 C CA . MET A 1 103 ? -8.166 -36.905 -22.647 1.00 19.99 103 MET A CA 1
ATOM 713 C C . MET A 1 103 ? -6.792 -37.541 -22.862 1.00 18.22 103 MET A C 1
ATOM 714 O O . MET A 1 103 ? -5.778 -36.849 -22.830 1.00 18.67 103 MET A O 1
ATOM 719 N N . GLU A 1 104 ? -6.742 -38.858 -23.040 1.00 19.28 104 GLU A N 1
ATOM 720 C CA . GLU A 1 104 ? -5.460 -39.522 -23.277 1.00 29.30 104 GLU A CA 1
ATOM 721 C C . GLU A 1 104 ? -4.902 -39.048 -24.626 1.00 30.31 104 GLU A C 1
ATOM 722 O O . GLU A 1 104 ? -3.693 -39.077 -24.857 1.00 37.38 104 GLU A O 1
ATOM 728 N N . ASN A 1 105 ? -5.796 -38.609 -25.506 1.00 28.87 105 ASN A N 1
ATOM 729 C CA . ASN A 1 105 ? -5.417 -38.102 -26.818 1.00 29.06 105 ASN A CA 1
ATOM 730 C C . ASN A 1 105 ? -4.918 -36.672 -26.686 1.00 30.57 105 ASN A C 1
ATOM 731 O O . ASN A 1 105 ? -3.980 -36.267 -27.371 1.00 36.60 105 ASN A O 1
ATOM 736 N N . ALA A 1 106 ? -5.601 -35.884 -25.860 1.00 35.04 106 ALA A N 1
ATOM 737 C CA . ALA A 1 106 ? -5.209 -34.500 -25.641 1.00 28.04 106 ALA A CA 1
ATOM 738 C C . ALA A 1 106 ? -3.856 -34.475 -24.938 1.00 25.00 106 ALA A C 1
ATOM 739 O O . ALA A 1 106 ? -3.061 -33.563 -25.151 1.00 30.17 106 ALA A O 1
ATOM 741 N N . MET A 1 107 ? -3.603 -35.477 -24.100 1.00 21.59 107 MET A N 1
ATOM 742 C CA . MET A 1 107 ? -2.333 -35.579 -23.393 1.00 20.75 107 MET A CA 1
ATOM 743 C C . MET A 1 107 ? -1.259 -35.958 -24.391 1.00 20.76 107 MET A C 1
ATOM 744 O O . MET A 1 107 ? -0.147 -35.435 -24.342 1.00 25.88 107 MET A O 1
ATOM 749 N N . ALA A 1 108 ? -1.605 -36.874 -25.292 1.00 14.97 108 ALA A N 1
ATOM 750 C CA . ALA A 1 108 ? -0.695 -37.334 -26.329 1.00 21.59 108 ALA A CA 1
ATOM 751 C C . ALA A 1 108 ? -0.302 -36.183 -27.255 1.00 25.30 108 ALA A C 1
ATOM 752 O O . ALA A 1 108 ? 0.846 -36.093 -27.699 1.00 28.02 108 ALA A O 1
ATOM 754 N N . LEU A 1 109 ? -1.275 -35.343 -27.590 1.00 24.05 109 LEU A N 1
ATOM 755 C CA . LEU A 1 109 ? -1.036 -34.194 -28.452 1.00 23.35 109 LEU A CA 1
ATOM 756 C C . LEU A 1 109 ? -0.240 -33.120 -27.719 1.00 23.22 109 LEU A C 1
ATOM 757 O O . LEU A 1 109 ? 0.492 -32.354 -28.343 1.00 22.00 109 LEU A O 1
ATOM 762 N N . ALA A 1 110 ? -0.417 -33.053 -26.401 1.00 26.71 110 ALA A N 1
ATOM 763 C CA . ALA A 1 110 ? 0.279 -32.080 -25.567 1.00 25.79 110 ALA A CA 1
ATOM 764 C C . ALA A 1 110 ? 1.754 -32.439 -25.452 1.00 27.22 110 ALA A C 1
ATOM 765 O O . ALA A 1 110 ? 2.619 -31.565 -25.331 1.00 27.66 110 ALA A O 1
ATOM 767 N N . GLU A 1 111 ? 2.037 -33.736 -25.451 1.00 26.60 111 GLU A N 1
ATOM 768 C CA . GLU A 1 111 ? 3.410 -34.206 -25.364 1.00 30.10 111 GLU A CA 1
ATOM 769 C C . GLU A 1 111 ? 4.136 -33.882 -26.664 1.00 28.40 111 GLU A C 1
ATOM 770 O O . GLU A 1 111 ? 5.364 -33.794 -26.695 1.00 31.64 111 GLU A O 1
ATOM 776 N N . LYS A 1 112 ? 3.371 -33.693 -27.734 1.00 33.43 112 LYS A N 1
ATOM 777 C CA . LYS A 1 112 ? 3.950 -33.397 -29.033 1.00 34.79 112 LYS A CA 1
ATOM 778 C C . LYS A 1 112 ? 3.897 -31.922 -29.439 1.00 33.31 112 LYS A C 1
ATOM 779 O O . LYS A 1 112 ? 4.748 -31.465 -30.203 1.00 33.29 112 LYS A O 1
ATOM 785 N N . PHE A 1 113 ? 2.920 -31.175 -28.931 1.00 30.76 113 PHE A N 1
ATOM 786 C CA . PHE A 1 113 ? 2.785 -29.764 -29.293 1.00 25.43 113 PHE A CA 1
ATOM 787 C C . PHE A 1 113 ? 2.693 -28.781 -28.124 1.00 25.97 113 PHE A C 1
ATOM 788 O O . PHE A 1 113 ? 2.471 -27.585 -28.334 1.00 21.90 113 PHE A O 1
ATOM 796 N N . GLY A 1 114 ? 2.904 -29.263 -26.903 1.00 23.39 114 GLY A N 1
ATOM 797 C CA . GLY A 1 114 ? 2.808 -28.389 -25.745 1.00 21.05 114 GLY A CA 1
ATOM 798 C C . GLY A 1 114 ? 1.383 -28.324 -25.219 1.00 20.24 114 GLY A C 1
ATOM 799 O O . GLY A 1 114 ? 1.160 -28.145 -24.021 1.00 15.88 114 GLY A O 1
ATOM 800 N N . ILE A 1 115 ? 0.418 -28.434 -26.128 1.00 27.58 115 ILE A N 1
ATOM 801 C CA . ILE A 1 115 ? -1.006 -28.422 -25.790 1.00 29.83 115 ILE A CA 1
ATOM 802 C C . ILE A 1 115 ? -1.792 -29.418 -26.634 1.00 24.82 115 ILE A C 1
ATOM 803 O O . ILE A 1 115 ? -1.369 -29.804 -27.725 1.00 21.09 115 ILE A O 1
ATOM 808 N N . GLY A 1 116 ? -2.965 -29.783 -26.138 1.00 24.49 116 GLY A N 1
ATOM 809 C CA . GLY A 1 116 ? -3.816 -30.707 -26.850 1.00 20.67 116 GLY A CA 1
ATOM 810 C C . GLY A 1 116 ? -5.263 -30.373 -26.573 1.00 20.74 116 GLY A C 1
ATOM 811 O O . GLY A 1 116 ? -5.674 -30.268 -25.419 1.00 26.12 116 GLY A O 1
ATOM 812 N N . ALA A 1 117 ? -6.024 -30.144 -27.634 1.00 21.46 117 ALA A N 1
ATOM 813 C CA . ALA A 1 117 ? -7.440 -29.834 -27.507 1.00 22.93 117 ALA A CA 1
ATOM 814 C C . ALA A 1 117 ? -8.211 -30.856 -28.335 1.00 22.47 117 ALA A C 1
ATOM 815 O O . ALA A 1 117 ? -7.811 -31.178 -29.457 1.00 28.52 117 ALA A O 1
ATOM 817 N N . VAL A 1 118 ? -9.275 -31.411 -27.765 1.00 17.36 118 VAL A N 1
ATOM 818 C CA . VAL A 1 118 ? -10.083 -32.392 -28.482 1.00 22.01 118 VAL A CA 1
ATOM 819 C C . VAL A 1 118 ? -11.577 -32.140 -28.326 1.00 24.55 118 VAL A C 1
ATOM 820 O O . VAL A 1 118 ? -12.077 -31.947 -27.218 1.00 21.61 118 VAL A O 1
ATOM 824 N N . ALA A 1 119 ? -12.268 -32.059 -29.457 1.00 27.24 119 ALA A N 1
ATOM 825 C CA . ALA A 1 119 ? -13.706 -31.845 -29.466 1.00 31.22 119 ALA A CA 1
ATOM 826 C C . ALA A 1 119 ? -14.338 -33.232 -29.437 1.00 30.30 119 ALA A C 1
ATOM 827 O O . ALA A 1 119 ? -13.932 -34.110 -30.196 1.00 27.89 119 ALA A O 1
ATOM 829 N N . ILE A 1 120 ? -15.282 -33.445 -28.525 1.00 28.44 120 ILE A N 1
ATOM 830 C CA . ILE A 1 120 ? -15.943 -34.743 -28.395 1.00 26.10 120 ILE A CA 1
ATOM 831 C C . ILE A 1 120 ? -17.341 -34.700 -29.008 1.00 29.35 120 ILE A C 1
ATOM 832 O O . ILE A 1 120 ? -18.134 -33.801 -28.717 1.00 34.72 120 ILE A O 1
ATOM 837 N N . ARG A 1 121 ? -17.628 -35.669 -29.867 1.00 26.91 121 ARG A N 1
ATOM 838 C CA . ARG A 1 121 ? -18.922 -35.751 -30.532 1.00 31.45 121 ARG A CA 1
ATOM 839 C C . ARG A 1 121 ? -19.701 -37.004 -30.120 1.00 28.43 121 ARG A C 1
ATOM 840 O O . ARG A 1 121 ? -19.116 -38.001 -29.690 1.00 23.96 121 ARG A O 1
ATOM 848 N N . ASN A 1 122 ? -21.023 -36.929 -30.253 1.00 23.24 122 ASN A N 1
ATOM 849 C CA . ASN A 1 122 ? -21.927 -38.033 -29.933 1.00 20.04 122 ASN A CA 1
ATOM 850 C C . ASN A 1 122 ? -21.569 -38.755 -28.651 1.00 21.97 122 ASN A C 1
ATOM 851 O O . ASN A 1 122 ? -21.328 -39.963 -28.648 1.00 26.14 122 ASN A O 1
ATOM 856 N N . SER A 1 123 ? -21.536 -38.009 -27.560 1.00 19.68 123 SER A N 1
ATOM 857 C CA . SER A 1 123 ? -21.202 -38.583 -26.275 1.00 16.55 123 SER A CA 1
ATOM 858 C C . SER A 1 123 ? -22.431 -38.574 -25.394 1.00 17.17 123 SER A C 1
ATOM 859 O O . SER A 1 123 ? -23.554 -38.411 -25.881 1.00 21.76 123 SER A O 1
ATOM 862 N N . SER A 1 124 ? -22.220 -38.711 -24.092 1.00 14.84 124 SER A N 1
ATOM 863 C CA . SER A 1 124 ? -23.317 -38.720 -23.139 1.00 12.47 124 SER A CA 1
ATOM 864 C C . SER A 1 124 ? -22.838 -38.254 -21.762 1.00 10.77 124 SER A C 1
ATOM 865 O O . SER A 1 124 ? -21.692 -37.831 -21.610 1.00 11.55 124 SER A O 1
ATOM 868 N N . HIS A 1 125 ? -23.744 -38.247 -20.786 1.00 9.17 125 HIS A N 1
ATOM 869 C CA . HIS A 1 125 ? -23.421 -37.825 -19.422 1.00 15.61 125 HIS A CA 1
ATOM 870 C C . HIS A 1 125 ? -22.137 -38.491 -18.949 1.00 22.60 125 HIS A C 1
ATOM 871 O O . HIS A 1 125 ? -22.023 -39.714 -18.993 1.00 25.81 125 HIS A O 1
ATOM 878 N N . PHE A 1 126 ? -21.179 -37.688 -18.493 1.00 19.58 126 PHE A N 1
ATOM 879 C CA . PHE A 1 126 ? -19.913 -38.245 -18.043 1.00 18.28 126 PHE A CA 1
ATOM 880 C C . PHE A 1 126 ? -19.631 -38.163 -16.554 1.00 11.20 126 PHE A C 1
ATOM 881 O O . PHE A 1 126 ? -18.485 -38.220 -16.134 1.00 13.37 126 PHE A O 1
ATOM 889 N N . GLY A 1 127 ? -20.673 -38.033 -15.749 1.00 14.78 127 GLY A N 1
ATOM 890 C CA . GLY A 1 127 ? -20.461 -37.961 -14.315 1.00 11.01 127 GLY A CA 1
ATOM 891 C C . GLY A 1 127 ? -19.684 -36.717 -13.935 1.00 14.70 127 GLY A C 1
ATOM 892 O O . GLY A 1 127 ? -19.913 -35.652 -14.507 1.00 12.72 127 GLY A O 1
ATOM 893 N N . PRO A 1 128 ? -18.787 -36.804 -12.944 1.00 14.53 128 PRO A N 1
ATOM 894 C CA . PRO A 1 128 ? -18.006 -35.635 -12.533 1.00 21.44 128 PRO A CA 1
ATOM 895 C C . PRO A 1 128 ? -16.963 -35.202 -13.572 1.00 23.84 128 PRO A C 1
ATOM 896 O O . PRO A 1 128 ? -16.145 -36.003 -14.026 1.00 21.36 128 PRO A O 1
ATOM 900 N N . ALA A 1 129 ? -17.014 -33.927 -13.947 1.00 22.60 129 ALA A N 1
ATOM 901 C CA . ALA A 1 129 ? -16.088 -33.358 -14.926 1.00 17.46 129 ALA A CA 1
ATOM 902 C C . ALA A 1 129 ? -14.642 -33.416 -14.447 1.00 16.91 129 ALA A C 1
ATOM 903 O O . ALA A 1 129 ? -13.719 -33.437 -15.256 1.00 22.27 129 ALA A O 1
ATOM 905 N N . GLY A 1 130 ? -14.453 -33.396 -13.131 1.00 13.45 130 GLY A N 1
ATOM 906 C CA . GLY A 1 130 ? -13.113 -33.449 -12.572 1.00 12.72 130 GLY A CA 1
ATOM 907 C C . GLY A 1 130 ? -12.387 -34.769 -12.770 1.00 21.37 130 GLY A C 1
ATOM 908 O O . GLY A 1 130 ? -11.175 -34.844 -12.581 1.00 26.97 130 GLY A O 1
ATOM 909 N N . ALA A 1 131 ? -13.125 -35.821 -13.104 1.00 24.92 131 ALA A N 1
ATOM 910 C CA . ALA A 1 131 ? -12.528 -37.133 -13.312 1.00 25.82 131 ALA A CA 1
ATOM 911 C C . ALA A 1 131 ? -11.449 -37.083 -14.384 1.00 27.46 131 ALA A C 1
ATOM 912 O O . ALA A 1 131 ? -10.353 -37.612 -14.203 1.00 31.22 131 ALA A O 1
ATOM 914 N N . TYR A 1 132 ? -11.773 -36.413 -15.483 1.00 25.12 132 TYR A N 1
ATOM 915 C CA . TYR A 1 132 ? -10.882 -36.282 -16.629 1.00 25.83 132 TYR A CA 1
ATOM 916 C C . TYR A 1 132 ? -9.800 -35.246 -16.393 1.00 24.41 132 TYR A C 1
ATOM 917 O O . TYR A 1 132 ? -8.652 -35.426 -16.792 1.00 26.60 132 TYR A O 1
ATOM 926 N N . ALA A 1 133 ? -10.182 -34.151 -15.753 1.00 24.84 133 ALA A N 1
ATOM 927 C CA . ALA A 1 133 ? -9.245 -33.085 -15.451 1.00 23.07 133 ALA A CA 1
ATOM 928 C C . ALA A 1 133 ? -8.182 -33.620 -14.498 1.00 17.73 133 ALA A C 1
ATOM 929 O O . ALA A 1 133 ? -6.993 -33.380 -14.691 1.00 21.43 133 ALA A O 1
ATOM 931 N N . LEU A 1 134 ? -8.626 -34.358 -13.484 1.00 11.41 134 LEU A N 1
ATOM 932 C CA . LEU A 1 134 ? -7.738 -34.938 -12.478 1.00 18.27 134 LEU A CA 1
ATOM 933 C C . LEU A 1 134 ? -6.824 -35.994 -13.090 1.00 20.40 134 LEU A C 1
ATOM 934 O O . LEU A 1 134 ? -5.742 -36.261 -12.575 1.00 24.11 134 LEU A O 1
ATOM 939 N N . GLU A 1 135 ? -7.275 -36.605 -14.177 1.00 20.32 135 GLU A N 1
ATOM 940 C CA . GLU A 1 135 ? -6.495 -37.621 -14.860 1.00 24.46 135 GLU A CA 1
ATOM 941 C C . GLU A 1 135 ? -5.239 -37.009 -15.468 1.00 26.78 135 GLU A C 1
ATOM 942 O O . GLU A 1 135 ? -4.156 -37.591 -15.403 1.00 26.28 135 GLU A O 1
ATOM 948 N N . ALA A 1 136 ? -5.405 -35.854 -16.101 1.00 22.20 136 ALA A N 1
ATOM 949 C CA . ALA A 1 136 ? -4.296 -35.153 -16.725 1.00 24.97 136 ALA A CA 1
ATOM 950 C C . ALA A 1 136 ? -3.311 -34.675 -15.663 1.00 27.15 136 ALA A C 1
ATOM 951 O O . ALA A 1 136 ? -2.100 -34.717 -15.879 1.00 36.57 136 ALA A O 1
ATOM 953 N N . ALA A 1 137 ? -3.835 -34.240 -14.516 1.00 28.91 137 ALA A N 1
ATOM 954 C CA . ALA A 1 137 ? -3.009 -33.765 -13.409 1.00 29.09 137 ALA A CA 1
ATOM 955 C C . ALA A 1 137 ? -2.151 -34.898 -12.867 1.00 29.58 137 ALA A C 1
ATOM 956 O O . ALA A 1 137 ? -0.991 -34.694 -12.498 1.00 31.07 137 ALA A O 1
ATOM 958 N N . ARG A 1 138 ? -2.749 -36.081 -12.757 1.00 32.33 138 ARG A N 1
ATOM 959 C CA . ARG A 1 138 ? -2.031 -37.259 -12.283 1.00 29.09 138 ARG A CA 1
ATOM 960 C C . ARG A 1 138 ? -0.927 -37.591 -13.285 1.00 28.60 138 ARG A C 1
ATOM 961 O O . ARG A 1 138 ? 0.105 -38.156 -12.922 1.00 26.81 138 ARG A O 1
ATOM 969 N N . GLN A 1 139 ? -1.165 -37.236 -14.544 1.00 26.94 139 GLN A N 1
ATOM 970 C CA . GLN A 1 139 ? -0.218 -37.470 -15.624 1.00 29.16 139 GLN A CA 1
ATOM 971 C C . GLN A 1 139 ? 0.810 -36.350 -15.786 1.00 24.71 139 GLN A C 1
ATOM 972 O O . GLN A 1 139 ? 1.739 -36.473 -16.581 1.00 20.14 139 GLN A O 1
ATOM 978 N N . GLY A 1 140 ? 0.632 -35.253 -15.058 1.00 22.00 140 GLY A N 1
ATOM 979 C CA . GLY A 1 140 ? 1.579 -34.158 -15.136 1.00 24.73 140 GLY A CA 1
ATOM 980 C C . GLY A 1 140 ? 1.241 -33.036 -16.097 1.00 28.35 140 GLY A C 1
ATOM 981 O O . GLY A 1 140 ? 2.103 -32.222 -16.446 1.00 33.68 140 GLY A O 1
ATOM 982 N N . TYR A 1 141 ? -0.003 -32.998 -16.548 1.00 27.36 141 TYR A N 1
ATOM 983 C CA . TYR A 1 141 ? -0.444 -31.954 -17.454 1.00 26.08 141 TYR A CA 1
ATOM 984 C C . TYR A 1 141 ? -1.511 -31.146 -16.745 1.00 27.64 141 TYR A C 1
ATOM 985 O O . TYR A 1 141 ? -1.918 -31.472 -15.626 1.00 28.64 141 TYR A O 1
ATOM 994 N N . ILE A 1 142 ? -1.914 -30.049 -17.373 1.00 29.45 142 ILE A N 1
ATOM 995 C CA . ILE A 1 142 ? -2.990 -29.231 -16.846 1.00 28.95 142 ILE A CA 1
ATOM 996 C C . ILE A 1 142 ? -4.182 -29.567 -17.716 1.00 25.93 142 ILE A C 1
ATOM 997 O O . ILE A 1 142 ? -4.179 -29.294 -18.911 1.00 29.61 142 ILE A O 1
ATOM 1002 N N . GLY A 1 143 ? -5.194 -30.179 -17.094 1.00 26.59 143 GLY A N 1
ATOM 1003 C CA . GLY A 1 143 ? -6.362 -30.624 -17.866 1.00 23.45 143 GLY A CA 1
ATOM 1004 C C . GLY A 1 143 ? -7.599 -29.779 -17.663 1.00 20.35 143 GLY A C 1
ATOM 1005 O O . GLY A 1 143 ? -7.846 -29.275 -16.567 1.00 13.86 143 GLY A O 1
ATOM 1006 N N . LEU A 1 144 ? -8.355 -29.605 -18.741 1.00 30.42 144 LEU A N 1
ATOM 1007 C CA . LEU A 1 144 ? -9.596 -28.836 -18.742 1.00 33.29 144 LEU A CA 1
ATOM 1008 C C . LEU A 1 144 ? -10.711 -29.747 -19.243 1.00 31.38 144 LEU A C 1
ATOM 1009 O O . LEU A 1 144 ? -10.492 -30.593 -20.119 1.00 23.06 144 LEU A O 1
ATOM 1014 N N . ALA A 1 145 ? -11.916 -29.533 -18.729 1.00 28.34 145 ALA A N 1
ATOM 1015 C CA . ALA A 1 145 ? -13.066 -30.322 -19.135 1.00 24.51 145 ALA A CA 1
ATOM 1016 C C . ALA A 1 145 ? -14.331 -29.471 -19.148 1.00 26.24 145 ALA A C 1
ATOM 1017 O O . ALA A 1 145 ? -14.698 -28.859 -18.136 1.00 18.36 145 ALA A O 1
ATOM 1019 N N . PHE A 1 146 ? -14.958 -29.400 -20.320 1.00 26.23 146 PHE A N 1
ATOM 1020 C CA . PHE A 1 146 ? -16.192 -28.645 -20.521 1.00 28.49 146 PHE A CA 1
ATOM 1021 C C . PHE A 1 146 ? -17.269 -29.566 -21.084 1.00 25.21 146 PHE A C 1
ATOM 1022 O O . PHE A 1 146 ? -16.965 -30.552 -21.760 1.00 22.89 146 PHE A O 1
ATOM 1030 N N . CYS A 1 147 ? -18.521 -29.273 -20.749 1.00 27.71 147 CYS A N 1
ATOM 1031 C CA . CYS A 1 147 ? -19.663 -30.034 -21.253 1.00 23.93 147 CYS A CA 1
ATOM 1032 C C . CYS A 1 147 ? -20.943 -29.340 -20.841 1.00 24.66 147 CYS A C 1
ATOM 1033 O O . CYS A 1 147 ? -20.952 -28.519 -19.920 1.00 22.58 147 CYS A O 1
ATOM 1036 N N . ASN A 1 148 ? -22.009 -29.627 -21.574 1.00 23.47 148 ASN A N 1
ATOM 1037 C CA . ASN A 1 148 ? -23.309 -29.049 -21.283 1.00 25.61 148 ASN A CA 1
ATOM 1038 C C . ASN A 1 148 ? -24.296 -30.151 -20.936 1.00 23.01 148 ASN A C 1
ATOM 1039 O O . ASN A 1 148 ? -23.915 -31.308 -20.752 1.00 27.45 148 ASN A O 1
ATOM 1044 N N . SER A 1 149 ? -25.557 -29.777 -20.816 1.00 22.81 149 SER A N 1
ATOM 1045 C CA . SER A 1 149 ? -26.617 -30.715 -20.498 1.00 25.16 149 SER A CA 1
ATOM 1046 C C . SER A 1 149 ? -27.948 -30.059 -20.831 1.00 29.86 149 SER A C 1
ATOM 1047 O O . SER A 1 149 ? -27.976 -28.967 -21.396 1.00 31.72 149 SER A O 1
ATOM 1050 N N . ASP A 1 150 ? -29.052 -30.754 -20.568 1.00 31.99 150 ASP A N 1
ATOM 1051 C CA . ASP A 1 150 ? -30.362 -30.174 -20.839 1.00 25.78 150 ASP A CA 1
ATOM 1052 C C . ASP A 1 150 ? -30.573 -28.970 -19.916 1.00 21.44 150 ASP A C 1
ATOM 1053 O O . ASP A 1 150 ? -30.165 -28.985 -18.759 1.00 21.58 150 ASP A O 1
ATOM 1058 N N . SER A 1 151 ? -31.175 -27.921 -20.461 1.00 24.92 151 SER A N 1
ATOM 1059 C CA . SER A 1 151 ? -31.433 -26.676 -19.745 1.00 13.35 151 SER A CA 1
ATOM 1060 C C . SER A 1 151 ? -31.988 -26.805 -18.334 1.00 16.95 151 SER A C 1
ATOM 1061 O O . SER A 1 151 ? -32.977 -27.500 -18.099 1.00 22.73 151 SER A O 1
ATOM 1064 N N . PHE A 1 152 ? -31.363 -26.084 -17.409 1.00 19.44 152 PHE A N 1
ATOM 1065 C CA . PHE A 1 152 ? -31.751 -26.064 -16.004 1.00 17.57 152 PHE A CA 1
ATOM 1066 C C . PHE A 1 152 ? -31.543 -24.690 -15.377 1.00 20.18 152 PHE A C 1
ATOM 1067 O O . PHE A 1 152 ? -32.290 -24.297 -14.478 1.00 21.11 152 PHE A O 1
ATOM 1075 N N . VAL A 1 153 ? -30.512 -23.978 -15.827 1.00 19.96 153 VAL A N 1
ATOM 1076 C CA . VAL A 1 153 ? -30.198 -22.669 -15.267 1.00 25.39 153 VAL A CA 1
ATOM 1077 C C . VAL A 1 153 ? -30.562 -21.498 -16.163 1.00 17.19 153 VAL A C 1
ATOM 1078 O O . VAL A 1 153 ? -30.350 -21.528 -17.375 1.00 15.70 153 VAL A O 1
ATOM 1082 N N . ARG A 1 154 ? -31.133 -20.473 -15.545 1.00 18.68 154 ARG A N 1
ATOM 1083 C CA . ARG A 1 154 ? -31.540 -19.259 -16.246 1.00 17.80 154 ARG A CA 1
ATOM 1084 C C . ARG A 1 154 ? -30.372 -18.294 -16.449 1.00 19.33 154 ARG A C 1
ATOM 1085 O O . ARG A 1 154 ? -29.294 -18.464 -15.878 1.00 24.49 154 ARG A O 1
ATOM 1093 N N . LEU A 1 155 ? -30.584 -17.293 -17.294 1.00 16.27 155 LEU A N 1
ATOM 1094 C CA . LEU A 1 155 ? -29.577 -16.268 -17.536 1.00 20.82 155 LEU A CA 1
ATOM 1095 C C . LEU A 1 155 ? -29.790 -15.236 -16.424 1.00 19.03 155 LEU A C 1
ATOM 1096 O O . LEU A 1 155 ? -30.795 -15.290 -15.719 1.00 14.16 155 LEU A O 1
ATOM 1101 N N . HIS A 1 156 ? -28.854 -14.310 -16.241 1.00 17.61 156 HIS A N 1
ATOM 1102 C CA . HIS A 1 156 ? -29.056 -13.277 -15.226 1.00 19.92 156 HIS A CA 1
ATOM 1103 C C . HIS A 1 156 ? -30.313 -12.522 -15.667 1.00 22.27 156 HIS A C 1
ATOM 1104 O O . HIS A 1 156 ? -30.431 -12.149 -16.841 1.00 21.65 156 HIS A O 1
ATOM 1111 N N . ASP A 1 157 ? -31.268 -12.356 -14.751 1.00 20.23 157 ASP A N 1
ATOM 1112 C CA . ASP A 1 157 ? -32.538 -11.683 -15.054 1.00 18.17 157 ASP A CA 1
ATOM 1113 C C . ASP A 1 157 ? -33.403 -12.489 -16.041 1.00 25.45 157 ASP A C 1
ATOM 1114 O O . ASP A 1 157 ? -34.239 -11.916 -16.749 1.00 23.65 157 ASP A O 1
ATOM 1119 N N . GLY A 1 158 ? -33.192 -13.803 -16.103 1.00 19.86 158 GLY A N 1
ATOM 1120 C CA . GLY A 1 158 ? -33.964 -14.640 -17.008 1.00 14.99 158 GLY A CA 1
ATOM 1121 C C . GLY A 1 158 ? -35.215 -15.231 -16.369 1.00 19.56 158 GLY A C 1
ATOM 1122 O O . GLY A 1 158 ? -35.337 -15.268 -15.138 1.00 18.77 158 GLY A O 1
ATOM 1123 N N . ALA A 1 159 ? -36.145 -15.695 -17.200 1.00 15.05 159 ALA A N 1
ATOM 1124 C CA . ALA A 1 159 ? -37.387 -16.295 -16.713 1.00 11.94 159 ALA A CA 1
ATOM 1125 C C . ALA A 1 159 ? -37.639 -17.649 -17.371 1.00 16.42 159 ALA A C 1
ATOM 1126 O O . ALA A 1 159 ? -38.787 -17.987 -17.676 1.00 21.95 159 ALA A O 1
ATOM 1128 N N . MET A 1 160 ? -36.572 -18.427 -17.569 1.00 16.20 160 MET A N 1
ATOM 1129 C CA . MET A 1 160 ? -36.654 -19.747 -18.204 1.00 14.07 160 MET A CA 1
ATOM 1130 C C . MET A 1 160 ? -35.329 -20.502 -18.073 1.00 18.68 160 MET A C 1
ATOM 1131 O O . MET A 1 160 ? -34.264 -19.885 -18.036 1.00 14.87 160 MET A O 1
ATOM 1136 N N . ARG A 1 161 ? -35.404 -21.830 -18.000 1.00 17.67 161 ARG A N 1
ATOM 1137 C CA . ARG A 1 161 ? -34.200 -22.648 -17.949 1.00 21.09 161 ARG A CA 1
ATOM 1138 C C . ARG A 1 161 ? -33.497 -22.400 -19.280 1.00 24.31 161 ARG A C 1
ATOM 1139 O O . ARG A 1 161 ? -34.121 -22.495 -20.340 1.00 30.42 161 ARG A O 1
ATOM 1147 N N . PHE A 1 162 ? -32.215 -22.075 -19.236 1.00 23.29 162 PHE A N 1
ATOM 1148 C CA . PHE A 1 162 ? -31.491 -21.783 -20.461 1.00 21.89 162 PHE A CA 1
ATOM 1149 C C . PHE A 1 162 ? -30.274 -22.670 -20.674 1.00 21.56 162 PHE A C 1
ATOM 1150 O O . PHE A 1 162 ? -30.222 -23.435 -21.632 1.00 22.90 162 PHE A O 1
ATOM 1158 N N . HIS A 1 163 ? -29.256 -22.489 -19.842 1.00 23.21 163 HIS A N 1
ATOM 1159 C CA . HIS A 1 163 ? -28.039 -23.283 -19.947 1.00 19.99 163 HIS A CA 1
ATOM 1160 C C . HIS A 1 163 ? -28.182 -24.532 -19.094 1.00 18.69 163 HIS A C 1
ATOM 1161 O O . HIS A 1 163 ? -29.059 -24.603 -18.226 1.00 22.55 163 HIS A O 1
ATOM 1168 N N . GLY A 1 164 ? -27.316 -25.510 -19.333 1.00 13.18 164 GLY A N 1
ATOM 1169 C CA . GLY A 1 164 ? -27.327 -26.698 -18.504 1.00 18.09 164 GLY A CA 1
ATOM 1170 C C . GLY A 1 164 ? -26.531 -26.338 -17.256 1.00 14.47 164 GLY A C 1
ATOM 1171 O O . GLY A 1 164 ? -26.321 -25.141 -17.018 1.00 18.48 164 GLY A O 1
ATOM 1172 N N . THR A 1 165 ? -26.106 -27.293 -16.440 1.00 14.83 165 THR A N 1
ATOM 1173 C CA . THR A 1 165 ? -25.351 -26.884 -15.263 1.00 2.41 165 THR A CA 1
ATOM 1174 C C . THR A 1 165 ? -23.889 -26.728 -15.680 1.00 5.81 165 THR A C 1
ATOM 1175 O O . THR A 1 165 ? -22.995 -26.582 -14.844 1.00 10.61 165 THR A O 1
ATOM 1179 N N . ASN A 1 166 ? -23.685 -26.795 -16.997 1.00 10.25 166 ASN A N 1
ATOM 1180 C CA . ASN A 1 166 ? -22.409 -26.634 -17.689 1.00 6.61 166 ASN A CA 1
ATOM 1181 C C . ASN A 1 166 ? -21.208 -26.495 -16.769 1.00 10.97 166 ASN A C 1
ATOM 1182 O O . ASN A 1 166 ? -20.777 -25.388 -16.459 1.00 17.20 166 ASN A O 1
ATOM 1187 N N . PRO A 1 167 ? -20.642 -27.626 -16.331 1.00 4.97 167 PRO A N 1
ATOM 1188 C CA . PRO A 1 167 ? -19.486 -27.621 -15.433 1.00 9.63 167 PRO A CA 1
ATOM 1189 C C . PRO A 1 167 ? -18.141 -27.215 -16.037 1.00 12.07 167 PRO A C 1
ATOM 1190 O O . PRO A 1 167 ? -17.948 -27.244 -17.259 1.00 14.86 167 PRO A O 1
ATOM 1194 N N . ILE A 1 168 ? -17.226 -26.826 -15.151 1.00 22.81 168 ILE A N 1
ATOM 1195 C CA . ILE A 1 168 ? -15.859 -26.427 -15.496 1.00 17.77 168 ILE A CA 1
ATOM 1196 C C . ILE A 1 168 ? -14.932 -27.206 -14.569 1.00 15.62 168 ILE A C 1
ATOM 1197 O O . ILE A 1 168 ? -15.102 -27.185 -13.349 1.00 21.78 168 ILE A O 1
ATOM 1202 N N . ALA A 1 169 ? -13.981 -27.925 -15.144 1.00 11.95 169 ALA A N 1
ATOM 1203 C CA . ALA A 1 169 ? -13.028 -28.677 -14.340 1.00 15.34 169 ALA A CA 1
ATOM 1204 C C . ALA A 1 169 ? -11.593 -28.415 -14.802 1.00 16.72 169 ALA A C 1
ATOM 1205 O O . ALA A 1 169 ? -11.277 -28.518 -15.993 1.00 14.20 169 ALA A O 1
ATOM 1207 N N . VAL A 1 170 ? -10.741 -28.031 -13.859 1.00 17.22 170 VAL A N 1
ATOM 1208 C CA . VAL A 1 170 ? -9.340 -27.760 -14.152 1.00 19.22 170 VAL A CA 1
ATOM 1209 C C . VAL A 1 170 ? -8.471 -28.492 -13.137 1.00 17.56 170 VAL A C 1
ATOM 1210 O O . VAL A 1 170 ? -8.628 -28.308 -11.929 1.00 19.59 170 VAL A O 1
ATOM 1214 N N . GLY A 1 171 ? -7.569 -29.330 -13.638 1.00 19.10 171 GLY A N 1
ATOM 1215 C CA . GLY A 1 171 ? -6.678 -30.087 -12.776 1.00 9.41 171 GLY A CA 1
ATOM 1216 C C . GLY A 1 171 ? -5.230 -29.727 -13.032 1.00 17.40 171 GLY A C 1
ATOM 1217 O O . GLY A 1 171 ? -4.748 -29.794 -14.165 1.00 19.95 171 GLY A O 1
ATOM 1218 N N . VAL A 1 172 ? -4.532 -29.315 -11.984 1.00 20.37 172 VAL A N 1
ATOM 1219 C CA . VAL A 1 172 ? -3.137 -28.932 -12.128 1.00 24.87 172 VAL A CA 1
ATOM 1220 C C . VAL A 1 172 ? -2.265 -29.800 -11.219 1.00 25.26 172 VAL A C 1
ATOM 1221 O O . VAL A 1 172 ? -2.601 -30.032 -10.054 1.00 21.65 172 VAL A O 1
ATOM 1225 N N . PRO A 1 173 ? -1.153 -30.329 -11.758 1.00 24.23 173 PRO A N 1
ATOM 1226 C CA . PRO A 1 173 ? -0.235 -31.174 -10.996 1.00 23.22 173 PRO A CA 1
ATOM 1227 C C . PRO A 1 173 ? 0.320 -30.431 -9.793 1.00 25.75 173 PRO A C 1
ATOM 1228 O O . PRO A 1 173 ? 0.571 -29.232 -9.865 1.00 27.17 173 PRO A O 1
ATOM 1232 N N . ALA A 1 174 ? 0.485 -31.138 -8.684 1.00 35.79 174 ALA A N 1
ATOM 1233 C CA . ALA A 1 174 ? 1.035 -30.537 -7.478 1.00 41.12 174 ALA A CA 1
ATOM 1234 C C . ALA A 1 174 ? 2.547 -30.738 -7.493 1.00 48.58 174 ALA A C 1
ATOM 1235 O O . ALA A 1 174 ? 3.217 -30.402 -8.473 1.00 58.20 174 ALA A O 1
ATOM 1237 N N . ALA A 1 175 ? 3.081 -31.297 -6.415 1.00 48.61 175 ALA A N 1
ATOM 1238 C CA . ALA A 1 175 ? 4.513 -31.556 -6.311 1.00 51.29 175 ALA A CA 1
ATOM 1239 C C . ALA A 1 175 ? 4.711 -32.856 -5.544 1.00 51.74 175 ALA A C 1
ATOM 1240 O O . ALA A 1 175 ? 5.119 -33.874 -6.111 1.00 51.73 175 ALA A O 1
ATOM 1242 N N . ASP A 1 176 ? 4.434 -32.806 -4.246 1.00 53.11 176 ASP A N 1
ATOM 1243 C CA . ASP A 1 176 ? 4.551 -33.972 -3.382 1.00 58.25 176 ASP A CA 1
ATOM 1244 C C . ASP A 1 176 ? 3.242 -34.171 -2.638 1.00 60.71 176 ASP A C 1
ATOM 1245 O O . ASP A 1 176 ? 3.224 -34.600 -1.479 1.00 64.37 176 ASP A O 1
ATOM 1250 N N . ASP A 1 177 ? 2.151 -33.800 -3.298 1.00 56.36 177 ASP A N 1
ATOM 1251 C CA . ASP A 1 177 ? 0.819 -33.955 -2.739 1.00 54.71 177 ASP A CA 1
ATOM 1252 C C . ASP A 1 177 ? -0.206 -34.062 -3.862 1.00 47.74 177 ASP A C 1
ATOM 1253 O O . ASP A 1 177 ? 0.151 -34.165 -5.039 1.00 42.24 177 ASP A O 1
ATOM 1258 N N . MET A 1 178 ? -1.480 -34.064 -3.487 1.00 40.99 178 MET A N 1
ATOM 1259 C CA . MET A 1 178 ? -2.563 -34.194 -4.447 1.00 35.00 178 MET A CA 1
ATOM 1260 C C . MET A 1 178 ? -2.695 -32.965 -5.332 1.00 33.26 178 MET A C 1
ATOM 1261 O O . MET A 1 178 ? -2.495 -31.838 -4.876 1.00 34.20 178 MET A O 1
ATOM 1266 N N . PRO A 1 179 ? -3.019 -33.174 -6.618 1.00 25.50 179 PRO A N 1
ATOM 1267 C CA . PRO A 1 179 ? -3.187 -32.119 -7.617 1.00 25.95 179 PRO A CA 1
ATOM 1268 C C . PRO A 1 179 ? -4.246 -31.083 -7.260 1.00 24.89 179 PRO A C 1
ATOM 1269 O O . PRO A 1 179 ? -5.185 -31.361 -6.513 1.00 28.60 179 PRO A O 1
ATOM 1273 N N . TRP A 1 180 ? -4.054 -29.876 -7.779 1.00 21.84 180 TRP A N 1
ATOM 1274 C CA . TRP A 1 180 ? -4.983 -28.775 -7.585 1.00 19.36 180 TRP A CA 1
ATOM 1275 C C . TRP A 1 180 ? -6.177 -29.080 -8.480 1.00 19.84 180 TRP A C 1
ATOM 1276 O O . TRP A 1 180 ? -5.996 -29.143 -9.706 1.00 11.92 180 TRP A O 1
ATOM 1287 N N . LEU A 1 181 ? -7.368 -29.250 -7.906 1.00 23.77 181 LEU A N 1
ATOM 1288 C CA . LEU A 1 181 ? -8.535 -29.573 -8.723 1.00 19.11 181 LEU A CA 1
ATOM 1289 C C . LEU A 1 181 ? -9.811 -28.742 -8.486 1.00 15.92 181 LEU A C 1
ATOM 1290 O O . LEU A 1 181 ? -10.352 -28.632 -7.391 1.00 18.12 181 LEU A O 1
ATOM 1295 N N . LEU A 1 182 ? -10.300 -28.180 -9.581 1.00 19.00 182 LEU A N 1
ATOM 1296 C CA . LEU A 1 182 ? -11.537 -27.402 -9.629 1.00 24.04 182 LEU A CA 1
ATOM 1297 C C . LEU A 1 182 ? -12.547 -28.143 -10.509 1.00 26.86 182 LEU A C 1
ATOM 1298 O O . LEU A 1 182 ? -12.315 -28.497 -11.667 1.00 26.50 182 LEU A O 1
ATOM 1303 N N . ASP A 1 183 ? -13.688 -28.408 -9.892 1.00 27.75 183 ASP A N 1
ATOM 1304 C CA . ASP A 1 183 ? -14.811 -29.116 -10.502 1.00 22.03 183 ASP A CA 1
ATOM 1305 C C . ASP A 1 183 ? -16.052 -28.423 -9.982 1.00 17.08 183 ASP A C 1
ATOM 1306 O O . ASP A 1 183 ? -16.446 -28.632 -8.843 1.00 12.48 183 ASP A O 1
ATOM 1311 N N . MET A 1 184 ? -16.649 -27.586 -10.816 1.00 14.58 184 MET A N 1
ATOM 1312 C CA . MET A 1 184 ? -17.819 -26.826 -10.422 1.00 14.34 184 MET A CA 1
ATOM 1313 C C . MET A 1 184 ? -18.826 -26.483 -11.500 1.00 16.81 184 MET A C 1
ATOM 1314 O O . MET A 1 184 ? -18.446 -26.067 -12.589 1.00 21.30 184 MET A O 1
ATOM 1319 N N . ALA A 1 185 ? -20.107 -26.636 -11.185 1.00 16.61 185 ALA A N 1
ATOM 1320 C CA . ALA A 1 185 ? -21.162 -26.341 -12.145 1.00 7.47 185 ALA A CA 1
ATOM 1321 C C . ALA A 1 185 ? -21.162 -24.816 -12.249 1.00 7.24 185 ALA A C 1
ATOM 1322 O O . ALA A 1 185 ? -20.755 -24.131 -11.304 1.00 10.76 185 ALA A O 1
ATOM 1324 N N . THR A 1 186 ? -21.555 -24.276 -13.395 1.00 9.93 186 THR A N 1
ATOM 1325 C CA . THR A 1 186 ? -21.586 -22.830 -13.530 1.00 17.68 186 THR A CA 1
ATOM 1326 C C . THR A 1 186 ? -22.703 -22.206 -12.709 1.00 18.55 186 THR A C 1
ATOM 1327 O O . THR A 1 186 ? -22.656 -21.019 -12.396 1.00 26.82 186 THR A O 1
ATOM 1331 N N . SER A 1 187 ? -23.708 -23.002 -12.363 1.00 18.67 187 SER A N 1
ATOM 1332 C CA . SER A 1 187 ? -24.800 -22.516 -11.531 1.00 19.56 187 SER A CA 1
ATOM 1333 C C . SER A 1 187 ? -24.310 -22.518 -10.086 1.00 18.14 187 SER A C 1
ATOM 1334 O O . SER A 1 187 ? -23.372 -23.231 -9.741 1.00 14.26 187 SER A O 1
ATOM 1337 N N . ALA A 1 188 ? -24.919 -21.693 -9.246 1.00 19.45 188 ALA A N 1
ATOM 1338 C CA . ALA A 1 188 ? -24.520 -21.616 -7.844 1.00 18.88 188 ALA A CA 1
ATOM 1339 C C . ALA A 1 188 ? -24.414 -23.003 -7.203 1.00 22.34 188 ALA A C 1
ATOM 1340 O O . ALA A 1 188 ? -23.414 -23.332 -6.565 1.00 21.83 188 ALA A O 1
ATOM 1342 N N . VAL A 1 189 ? -25.442 -23.818 -7.392 1.00 19.75 189 VAL A N 1
ATOM 1343 C CA . VAL A 1 189 ? -25.467 -25.151 -6.818 1.00 16.38 189 VAL A CA 1
ATOM 1344 C C . VAL A 1 189 ? -26.043 -26.097 -7.874 1.00 21.45 189 VAL A C 1
ATOM 1345 O O . VAL A 1 189 ? -26.770 -25.661 -8.761 1.00 16.87 189 VAL A O 1
ATOM 1349 N N . PRO A 1 190 ? -25.689 -27.394 -7.826 1.00 19.85 190 PRO A N 1
ATOM 1350 C CA . PRO A 1 190 ? -26.203 -28.358 -8.809 1.00 19.79 190 PRO A CA 1
ATOM 1351 C C . PRO A 1 190 ? -27.697 -28.656 -8.621 1.00 20.35 190 PRO A C 1
ATOM 1352 O O . PRO A 1 190 ? -28.258 -28.415 -7.550 1.00 12.98 190 PRO A O 1
ATOM 1356 N N . TYR A 1 191 ? -28.324 -29.217 -9.653 1.00 22.42 191 TYR A N 1
ATOM 1357 C CA . TYR A 1 191 ? -29.749 -29.513 -9.613 1.00 23.89 191 TYR A CA 1
ATOM 1358 C C . TYR A 1 191 ?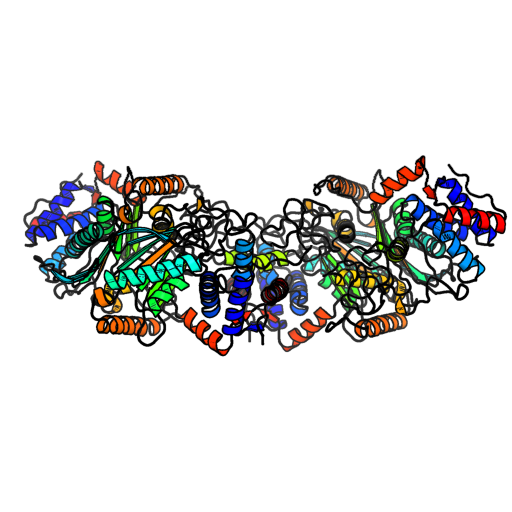 -30.218 -30.506 -8.562 1.00 27.28 191 TYR A C 1
ATOM 1359 O O . TYR A 1 191 ? -31.279 -30.314 -7.973 1.00 22.17 191 TYR A O 1
ATOM 1368 N N . ASN A 1 192 ? -29.470 -31.589 -8.370 1.00 27.52 192 ASN A N 1
ATOM 1369 C CA . ASN A 1 192 ? -29.838 -32.604 -7.379 1.00 31.41 192 ASN A CA 1
ATOM 1370 C C . ASN A 1 192 ? -30.078 -32.015 -5.994 1.00 26.00 192 ASN A C 1
ATOM 1371 O O . ASN A 1 192 ? -30.774 -32.611 -5.173 1.00 29.02 192 ASN A O 1
ATOM 1376 N N . ARG A 1 193 ? -29.496 -30.848 -5.742 1.00 27.69 193 ARG A N 1
ATOM 1377 C CA . ARG A 1 193 ? -29.650 -30.169 -4.464 1.00 29.43 193 ARG A CA 1
ATOM 1378 C C . ARG A 1 193 ? -31.091 -29.746 -4.193 1.00 18.93 193 ARG A C 1
ATOM 1379 O O . ARG A 1 193 ? -31.504 -29.665 -3.040 1.00 22.72 193 ARG A O 1
ATOM 1387 N N . VAL A 1 194 ? -31.834 -29.405 -5.243 1.00 24.51 194 VAL A N 1
ATOM 1388 C CA . VAL A 1 194 ? -33.226 -29.000 -5.071 1.00 21.95 194 VAL A CA 1
ATOM 1389 C C . VAL A 1 194 ? -34.052 -30.240 -4.740 1.00 21.43 194 VAL A C 1
ATOM 1390 O O . VAL A 1 194 ? -34.990 -30.179 -3.946 1.00 18.41 194 VAL A O 1
ATOM 1394 N N . LEU A 1 195 ? -33.696 -31.360 -5.370 1.00 25.01 195 LEU A N 1
ATOM 1395 C CA . LEU A 1 195 ? -34.381 -32.626 -5.154 1.00 24.47 195 LEU A CA 1
ATOM 1396 C C . LEU A 1 195 ? -34.178 -33.085 -3.721 1.00 23.98 195 LEU A C 1
ATOM 1397 O O . LEU A 1 195 ? -35.105 -33.601 -3.091 1.00 24.68 195 LEU A O 1
ATOM 1402 N N . LEU A 1 196 ? -32.961 -32.905 -3.220 1.00 18.81 196 LEU A N 1
ATOM 1403 C CA . LEU A 1 196 ? -32.628 -33.291 -1.858 1.00 21.93 196 LEU A CA 1
ATOM 1404 C C . LEU A 1 196 ? -33.403 -32.451 -0.860 1.00 21.46 196 LEU A C 1
ATOM 1405 O O . LEU A 1 196 ? -33.962 -32.981 0.095 1.00 27.84 196 LEU A O 1
ATOM 1410 N N . TYR A 1 197 ? -33.382 -31.135 -1.051 1.00 23.06 197 TYR A N 1
ATOM 1411 C CA . TYR A 1 197 ? -34.093 -30.223 -0.164 1.00 22.96 197 TYR A CA 1
ATOM 1412 C C . TYR A 1 197 ? -35.605 -30.418 -0.244 1.00 26.49 197 TYR A C 1
ATOM 1413 O O . TYR A 1 197 ? -36.312 -30.267 0.754 1.00 33.13 197 TYR A O 1
ATOM 1422 N N . ARG A 1 198 ? -36.098 -30.739 -1.435 1.00 27.58 198 ARG A N 1
ATOM 1423 C CA . ARG A 1 198 ? -37.521 -30.991 -1.630 1.00 27.72 198 ARG A CA 1
ATOM 1424 C C . ARG A 1 198 ? -37.885 -32.261 -0.857 1.00 27.80 198 ARG A C 1
ATOM 1425 O O . ARG A 1 198 ? -38.973 -32.368 -0.291 1.00 29.78 198 ARG A O 1
ATOM 1433 N N . SER A 1 199 ? -36.960 -33.216 -0.848 1.00 23.80 199 SER A N 1
ATOM 1434 C CA . SER A 1 199 ? -37.140 -34.483 -0.156 1.00 31.81 199 SER A CA 1
ATOM 1435 C C . SER A 1 199 ? -37.167 -34.298 1.353 1.00 29.44 199 SER A C 1
ATOM 1436 O O . SER A 1 199 ? -37.977 -34.917 2.047 1.00 34.57 199 SER A O 1
ATOM 1439 N N . LEU A 1 200 ? -36.257 -33.477 1.864 1.00 22.57 200 LEU A N 1
ATOM 1440 C CA . LEU A 1 200 ? -36.175 -33.231 3.297 1.00 11.10 200 LEU A CA 1
ATOM 1441 C C . LEU A 1 200 ? -37.171 -32.181 3.771 1.00 18.43 200 LEU A C 1
ATOM 1442 O O . LEU A 1 200 ? -37.387 -32.031 4.974 1.00 25.39 200 LEU A O 1
ATOM 1447 N N . GLY A 1 201 ? -37.775 -31.463 2.826 1.00 17.49 201 GLY A N 1
ATOM 1448 C CA . GLY A 1 201 ? -38.745 -30.431 3.165 1.00 14.98 201 GLY A CA 1
ATOM 1449 C C . GLY A 1 201 ? -38.140 -29.149 3.718 1.00 22.36 201 GLY A C 1
ATOM 1450 O O . GLY A 1 201 ? -38.821 -28.374 4.399 1.00 18.86 201 GLY A O 1
ATOM 1451 N N . GLN A 1 202 ? -36.870 -28.909 3.403 1.00 21.30 202 GLN A N 1
ATOM 1452 C CA . GLN A 1 202 ? -36.171 -27.717 3.870 1.00 19.31 202 GLN A CA 1
ATOM 1453 C C . GLN A 1 202 ? -36.000 -26.679 2.763 1.00 19.29 202 GLN A C 1
ATOM 1454 O O . GLN A 1 202 ? -36.049 -27.007 1.573 1.00 21.24 202 GLN A O 1
ATOM 1460 N N . GLN A 1 203 ? -35.810 -25.421 3.151 1.00 14.45 203 GLN A N 1
ATOM 1461 C CA . GLN A 1 203 ? -35.635 -24.366 2.162 1.00 12.58 203 GLN A CA 1
ATOM 1462 C C . GLN A 1 203 ? -34.191 -24.244 1.694 1.00 14.59 203 GLN A C 1
ATOM 1463 O O . GLN A 1 203 ? -33.244 -24.466 2.450 1.00 16.06 203 GLN A O 1
ATOM 1469 N N . LEU A 1 204 ? -34.039 -23.961 0.410 1.00 15.72 204 LEU A N 1
ATOM 1470 C CA . LEU A 1 204 ? -32.738 -23.812 -0.209 1.00 15.02 204 LEU A CA 1
ATOM 1471 C C . LEU A 1 204 ? -32.053 -22.523 0.232 1.00 18.75 204 LEU A C 1
ATOM 1472 O O . LEU A 1 204 ? -32.656 -21.694 0.910 1.00 21.84 204 LEU A O 1
ATOM 1477 N N . PRO A 1 205 ? -30.744 -22.396 -0.043 1.00 14.19 205 PRO A N 1
ATOM 1478 C CA . PRO A 1 205 ? -30.037 -21.176 0.340 1.00 10.27 205 PRO A CA 1
ATOM 1479 C C . PRO A 1 205 ? -30.528 -20.081 -0.591 1.00 13.67 205 PRO A C 1
ATOM 1480 O O . PRO A 1 205 ? -31.015 -20.365 -1.686 1.00 21.39 205 PRO A O 1
ATOM 1484 N N . GLN A 1 206 ? -30.400 -18.837 -0.155 1.00 15.33 206 GLN A N 1
ATOM 1485 C CA . GLN A 1 206 ? -30.846 -17.709 -0.954 1.00 21.67 206 GLN A CA 1
ATOM 1486 C C . GLN A 1 206 ? -30.028 -17.568 -2.235 1.00 11.10 206 GLN A C 1
ATOM 1487 O O . GLN A 1 206 ? -28.818 -17.755 -2.228 1.00 10.16 206 GLN A O 1
ATOM 1493 N N . GLY A 1 207 ? -30.704 -17.239 -3.329 1.00 16.50 207 GLY A N 1
ATOM 1494 C CA . GLY A 1 207 ? -30.035 -17.034 -4.599 1.00 16.53 207 GLY A CA 1
ATOM 1495 C C . GLY A 1 207 ? -29.593 -18.231 -5.422 1.00 18.54 207 GLY A C 1
ATOM 1496 O O . GLY A 1 207 ? -28.872 -18.046 -6.402 1.00 12.49 207 GLY A O 1
ATOM 1497 N N . VAL A 1 208 ? -30.033 -19.437 -5.067 1.00 23.23 208 VAL A N 1
ATOM 1498 C CA . VAL A 1 208 ? -29.642 -20.637 -5.812 1.00 12.86 208 VAL A CA 1
ATOM 1499 C C . VAL A 1 208 ? -30.656 -21.056 -6.869 1.00 12.52 208 VAL A C 1
ATOM 1500 O O . VAL A 1 208 ? -30.314 -21.745 -7.827 1.00 18.08 208 VAL A O 1
ATOM 1504 N N . ALA A 1 209 ? -31.910 -20.665 -6.677 1.00 22.00 209 ALA A N 1
ATOM 1505 C CA . ALA A 1 209 ? -32.970 -21.020 -7.619 1.00 15.65 209 ALA A CA 1
ATOM 1506 C C . ALA A 1 209 ? -34.039 -19.938 -7.771 1.00 15.88 209 ALA A C 1
ATOM 1507 O O . ALA A 1 209 ? -34.146 -19.023 -6.951 1.00 21.66 209 ALA A O 1
ATOM 1509 N N . SER A 1 210 ? -34.861 -20.089 -8.800 1.00 16.50 210 SER A N 1
ATOM 1510 C CA . SER A 1 210 ? -35.923 -19.140 -9.086 1.00 17.79 210 SER A CA 1
ATOM 1511 C C . SER A 1 210 ? -37.209 -19.874 -9.464 1.00 16.11 210 SER A C 1
ATOM 1512 O O . SER A 1 210 ? -37.179 -21.046 -9.834 1.00 16.01 210 SER A O 1
ATOM 1515 N N . ASP A 1 211 ? -38.345 -19.201 -9.317 1.00 16.17 211 ASP A N 1
ATOM 1516 C CA . ASP A 1 211 ? -39.620 -19.795 -9.681 1.00 18.52 211 ASP A CA 1
ATOM 1517 C C . ASP A 1 211 ? -39.811 -19.634 -11.186 1.00 21.20 211 ASP A C 1
ATOM 1518 O O . ASP A 1 211 ? -38.867 -19.292 -11.897 1.00 26.52 211 ASP A O 1
ATOM 1523 N N . GLY A 1 212 ? -41.028 -19.850 -11.670 1.00 18.06 212 GLY A N 1
ATOM 1524 C CA . GLY A 1 212 ? -41.284 -19.715 -13.092 1.00 15.29 212 GLY A CA 1
ATOM 1525 C C . GLY A 1 212 ? -41.246 -18.289 -13.618 1.00 19.09 212 GLY A C 1
ATOM 1526 O O . GLY A 1 212 ? -41.176 -18.074 -14.832 1.00 27.35 212 GLY A O 1
ATOM 1527 N N . ASP A 1 213 ? -41.328 -17.314 -12.717 1.00 22.46 213 ASP A N 1
ATOM 1528 C CA . ASP A 1 213 ? -41.313 -15.906 -13.110 1.00 30.17 213 ASP A CA 1
ATOM 1529 C C . ASP A 1 213 ? -39.904 -15.323 -13.140 1.00 27.48 213 ASP A C 1
ATOM 1530 O O . ASP A 1 213 ? -39.725 -14.142 -13.443 1.00 28.68 213 ASP A O 1
ATOM 1535 N N . GLY A 1 214 ? -38.912 -16.144 -12.811 1.00 20.61 214 GLY A N 1
ATOM 1536 C CA . GLY A 1 214 ? -37.538 -15.679 -12.811 1.00 13.90 214 GLY A CA 1
ATOM 1537 C C . GLY A 1 214 ? -37.108 -15.079 -11.487 1.00 25.42 214 GLY A C 1
ATOM 1538 O O . GLY A 1 214 ? -35.952 -14.688 -11.329 1.00 25.25 214 GLY A O 1
ATOM 1539 N N . VAL A 1 215 ? -38.044 -14.964 -10.547 1.00 25.49 215 VAL A N 1
ATOM 1540 C CA . VAL A 1 215 ? -37.739 -14.417 -9.230 1.00 23.89 215 VAL A CA 1
ATOM 1541 C C . VAL A 1 215 ? -37.355 -15.526 -8.255 1.00 28.86 215 VAL A C 1
ATOM 1542 O O . VAL A 1 215 ? -38.081 -16.513 -8.081 1.00 28.43 215 VAL A O 1
ATOM 1546 N N . ASP A 1 216 ? -36.197 -15.347 -7.628 1.00 25.91 216 ASP A N 1
ATOM 1547 C CA . ASP A 1 216 ? -35.659 -16.314 -6.689 1.00 29.88 216 ASP A CA 1
ATOM 1548 C C . ASP A 1 216 ? -36.644 -16.791 -5.640 1.00 27.80 216 ASP A C 1
ATOM 1549 O O . ASP A 1 216 ? -37.587 -16.087 -5.283 1.00 32.52 216 ASP A O 1
ATOM 1554 N N . THR A 1 217 ? -36.387 -17.991 -5.138 1.00 22.49 217 THR A N 1
ATOM 1555 C CA . THR A 1 217 ? -37.217 -18.611 -4.121 1.00 20.09 217 THR A CA 1
ATOM 1556 C C . THR A 1 217 ? -36.357 -19.605 -3.340 1.00 19.56 217 THR A C 1
ATOM 1557 O O . THR A 1 217 ? -35.419 -20.191 -3.881 1.00 18.62 217 THR A O 1
ATOM 1561 N N . ARG A 1 218 ? -36.620 -19.730 -2.047 1.00 18.05 218 ARG A N 1
ATOM 1562 C CA . ARG A 1 218 ? -35.882 -20.683 -1.231 1.00 15.14 218 ARG A CA 1
ATOM 1563 C C . ARG A 1 218 ? -36.705 -21.956 -1.040 1.00 13.95 218 ARG A C 1
ATOM 1564 O O . ARG A 1 218 ? -36.262 -22.903 -0.402 1.00 19.51 218 ARG A O 1
ATOM 1572 N N . ASP A 1 219 ? -37.905 -21.974 -1.608 1.00 17.04 219 ASP A N 1
ATOM 1573 C CA . ASP A 1 219 ? -38.797 -23.127 -1.522 1.00 21.18 219 ASP A CA 1
ATOM 1574 C C . ASP A 1 219 ? -38.462 -24.082 -2.666 1.00 18.25 219 ASP A C 1
ATOM 1575 O O . ASP A 1 219 ? -38.674 -23.759 -3.834 1.00 19.28 219 ASP A O 1
ATOM 1580 N N . PRO A 1 220 ? -37.919 -25.267 -2.340 1.00 14.25 220 PRO A N 1
ATOM 1581 C CA . PRO A 1 220 ? -37.563 -26.252 -3.361 1.00 13.02 220 PRO A CA 1
ATOM 1582 C C . PRO A 1 220 ? -38.725 -26.756 -4.212 1.00 18.48 220 PRO A C 1
ATOM 1583 O O . PRO A 1 220 ? -38.502 -27.346 -5.264 1.00 25.60 220 PRO A O 1
ATOM 1587 N N . ASN A 1 221 ? -39.955 -26.550 -3.753 1.00 17.71 221 ASN A N 1
ATOM 1588 C CA . ASN A 1 221 ? -41.135 -26.990 -4.497 1.00 20.61 221 ASN A CA 1
ATOM 1589 C C . ASN A 1 221 ? -41.547 -25.968 -5.546 1.00 24.79 221 ASN A C 1
ATOM 1590 O O . ASN A 1 221 ? -42.201 -26.307 -6.538 1.00 27.23 221 ASN A O 1
ATOM 1595 N N . ALA A 1 222 ? -41.182 -24.711 -5.305 1.00 21.16 222 ALA A N 1
ATOM 1596 C CA . ALA A 1 222 ? -41.502 -23.622 -6.217 1.00 21.14 222 ALA A CA 1
ATOM 1597 C C . ALA A 1 222 ? -40.449 -23.412 -7.311 1.00 23.54 222 ALA A C 1
ATOM 1598 O O . ALA A 1 222 ? -40.693 -22.684 -8.274 1.00 25.46 222 ALA A O 1
ATOM 1600 N N . VAL A 1 223 ? -39.296 -24.059 -7.163 1.00 20.09 223 VAL A N 1
ATOM 1601 C CA . VAL A 1 223 ? -38.198 -23.942 -8.113 1.00 26.26 223 VAL A CA 1
ATOM 1602 C C . VAL A 1 223 ? -38.521 -24.488 -9.496 1.00 30.83 223 VAL A C 1
ATOM 1603 O O . VAL A 1 223 ? -39.108 -25.563 -9.635 1.00 38.18 223 VAL A O 1
ATOM 1607 N N . GLU A 1 224 ? -38.144 -23.740 -10.521 1.00 26.24 224 GLU A N 1
ATOM 1608 C CA . GLU A 1 224 ? -38.392 -24.154 -11.890 1.00 27.77 224 GLU A CA 1
ATOM 1609 C C . GLU A 1 224 ? -37.169 -23.909 -12.752 1.00 25.82 224 GLU A C 1
ATOM 1610 O O . GLU A 1 224 ? -37.210 -24.108 -13.968 1.00 26.50 224 GLU A O 1
ATOM 1616 N N . MET A 1 225 ? -36.077 -23.499 -12.109 1.00 15.05 225 MET A N 1
ATOM 1617 C CA . MET A 1 225 ? -34.813 -23.216 -12.790 1.00 20.15 225 MET A CA 1
ATOM 1618 C C . MET A 1 225 ? -33.755 -22.832 -11.765 1.00 19.86 225 MET A C 1
ATOM 1619 O O . MET A 1 225 ? -34.076 -22.300 -10.701 1.00 19.43 225 MET A O 1
ATOM 1624 N N . LEU A 1 226 ? -32.502 -23.147 -12.074 1.00 20.16 226 LEU A N 1
ATOM 1625 C CA . LEU A 1 226 ? -31.391 -22.822 -11.194 1.00 12.50 226 LEU A CA 1
ATOM 1626 C C . LEU A 1 226 ? -30.810 -21.458 -11.546 1.00 10.75 226 LEU A C 1
ATOM 1627 O O . LEU A 1 226 ? -30.865 -21.033 -12.694 1.00 7.56 226 LEU A O 1
ATOM 1632 N N . ALA A 1 227 ? -30.244 -20.781 -10.557 1.00 7.35 227 ALA A N 1
ATOM 1633 C CA . ALA A 1 227 ? -29.648 -19.468 -10.784 1.00 11.13 227 ALA A CA 1
ATOM 1634 C C . ALA A 1 227 ? -28.141 -19.561 -11.025 1.00 13.55 227 ALA A C 1
ATOM 1635 O O . ALA A 1 227 ? -27.467 -20.454 -10.502 1.00 10.33 227 ALA A O 1
ATOM 1637 N N . PRO A 1 228 ? -27.602 -18.663 -11.861 1.00 14.84 228 PRO A N 1
ATOM 1638 C CA . PRO A 1 228 ? -26.178 -18.605 -12.194 1.00 14.46 228 PRO A CA 1
ATOM 1639 C C . PRO A 1 228 ? -25.342 -18.234 -10.970 1.00 16.79 228 PRO A C 1
ATOM 1640 O O . PRO A 1 228 ? -25.840 -17.605 -10.039 1.00 12.67 228 PRO A O 1
ATOM 1644 N N . VAL A 1 229 ? -24.076 -18.636 -10.963 1.00 19.90 229 VAL A N 1
ATOM 1645 C CA . VAL A 1 229 ? -23.201 -18.308 -9.843 1.00 20.12 229 VAL A CA 1
ATOM 1646 C C . VAL A 1 229 ? -22.849 -16.815 -9.920 1.00 23.85 229 VAL A C 1
ATOM 1647 O O . VAL A 1 229 ? -22.582 -16.284 -11.006 1.00 20.68 229 VAL A O 1
ATOM 1651 N N . GLY A 1 230 ? -22.924 -16.135 -8.778 1.00 21.30 230 GLY A N 1
ATOM 1652 C CA . GLY A 1 230 ? -22.619 -14.717 -8.745 1.00 20.93 230 GLY A CA 1
ATOM 1653 C C . GLY A 1 230 ? -23.684 -13.846 -8.097 1.00 21.62 230 GLY A C 1
ATOM 1654 O O . GLY A 1 230 ? -23.409 -12.700 -7.747 1.00 19.96 230 GLY A O 1
ATOM 1655 N N . GLY A 1 231 ? -24.891 -14.383 -7.928 1.00 18.69 231 GLY A N 1
ATOM 1656 C CA . GLY A 1 231 ? -25.976 -13.626 -7.316 1.00 16.68 231 GLY A CA 1
ATOM 1657 C C . GLY A 1 231 ? -26.370 -12.380 -8.095 1.00 19.97 231 GLY A C 1
ATOM 1658 O O . GLY A 1 231 ? -26.857 -12.469 -9.226 1.00 24.42 231 GLY A O 1
ATOM 1659 N N . GLU A 1 232 ? -26.204 -11.214 -7.477 1.00 13.33 232 GLU A N 1
ATOM 1660 C CA . GLU A 1 232 ? -26.518 -9.953 -8.143 1.00 15.72 232 GLU A CA 1
ATOM 1661 C C . GLU A 1 232 ? -25.617 -9.810 -9.373 1.00 11.41 232 GLU A C 1
ATOM 1662 O O . GLU A 1 232 ? -25.946 -9.108 -10.337 1.00 15.24 232 GLU A O 1
ATOM 1668 N N . PHE A 1 233 ? -24.468 -10.472 -9.313 1.00 12.94 233 PHE A N 1
ATOM 1669 C CA . PHE A 1 233 ? -23.502 -10.463 -10.398 1.00 22.41 233 PHE A CA 1
ATOM 1670 C C . PHE A 1 233 ? -23.519 -11.846 -11.037 1.00 20.09 233 PHE A C 1
ATOM 1671 O O . PHE A 1 233 ? -22.495 -12.359 -11.477 1.00 21.82 233 PHE A O 1
ATOM 1679 N N . GLY A 1 234 ? -24.707 -12.436 -11.083 1.00 16.96 234 GLY A N 1
ATOM 1680 C CA . GLY A 1 234 ? -24.864 -13.755 -11.657 1.00 13.52 234 GLY A CA 1
ATOM 1681 C C . GLY A 1 234 ? -24.580 -13.757 -13.139 1.00 18.86 234 GLY A C 1
ATOM 1682 O O . GLY A 1 234 ? -24.405 -14.819 -13.731 1.00 19.03 234 GLY A O 1
ATOM 1683 N N . PHE A 1 235 ? -24.574 -12.571 -13.748 1.00 16.39 235 PHE A N 1
ATOM 1684 C CA . PHE A 1 235 ? -24.304 -12.443 -15.175 1.00 16.40 235 PHE A CA 1
ATOM 1685 C C . PHE A 1 235 ? -22.913 -12.948 -15.535 1.00 13.79 235 PHE A C 1
ATOM 1686 O O . PHE A 1 235 ? -22.623 -13.197 -16.702 1.00 24.03 235 PHE A O 1
ATOM 1694 N N . LYS A 1 236 ? -22.038 -13.021 -14.539 1.00 9.11 236 LYS A N 1
ATOM 1695 C CA . LYS A 1 236 ? -20.687 -13.529 -14.742 1.00 17.65 236 LYS A CA 1
ATOM 1696 C C . LYS A 1 236 ? -20.759 -15.052 -14.769 1.00 18.87 236 LYS A C 1
ATOM 1697 O O . LYS A 1 236 ? -20.020 -15.704 -15.497 1.00 17.49 236 LYS A O 1
ATOM 1703 N N . GLY A 1 237 ? -21.640 -15.604 -13.940 1.00 25.46 237 GLY A N 1
ATOM 1704 C CA . GLY A 1 237 ? -21.817 -17.040 -13.878 1.00 19.51 237 GLY A CA 1
ATOM 1705 C C . GLY A 1 237 ? -22.481 -17.537 -15.137 1.00 16.29 237 GLY A C 1
ATOM 1706 O O . GLY A 1 237 ? -22.223 -18.653 -15.578 1.00 19.95 237 GLY A O 1
ATOM 1707 N N . ALA A 1 238 ? -23.354 -16.709 -15.703 1.00 12.23 238 ALA A N 1
ATOM 1708 C CA . ALA A 1 238 ? -24.070 -17.040 -16.933 1.00 16.01 238 ALA A CA 1
ATOM 1709 C C . ALA A 1 238 ? -23.163 -16.916 -18.159 1.00 13.40 238 ALA A C 1
ATOM 1710 O O . ALA A 1 238 ? -23.385 -17.565 -19.187 1.00 14.80 238 ALA A O 1
ATOM 1712 N N . ALA A 1 239 ? -22.182 -16.027 -18.058 1.00 15.01 239 ALA A N 1
ATOM 1713 C CA . ALA A 1 239 ? -21.216 -15.794 -19.117 1.00 7.27 239 ALA A CA 1
ATOM 1714 C C . ALA A 1 239 ? -20.224 -16.945 -19.138 1.00 9.00 239 ALA A C 1
ATOM 1715 O O . ALA A 1 239 ? -19.649 -17.255 -20.177 1.00 24.15 239 ALA A O 1
ATOM 1717 N N . LEU A 1 240 ? -19.971 -17.522 -17.969 1.00 10.46 240 LEU A N 1
ATOM 1718 C CA . LEU A 1 240 ? -19.059 -18.655 -17.846 1.00 9.98 240 LEU A CA 1
ATOM 1719 C C . LEU A 1 240 ? -19.722 -19.907 -18.430 1.00 18.81 240 LEU A C 1
ATOM 1720 O O . LEU A 1 240 ? -19.056 -20.745 -19.044 1.00 19.56 240 LEU A O 1
ATOM 1725 N N . ALA A 1 241 ? -21.028 -20.035 -18.205 1.00 10.25 241 ALA A N 1
ATOM 1726 C CA . ALA A 1 241 ? -21.791 -21.152 -18.734 1.00 16.52 241 ALA A CA 1
ATOM 1727 C C . ALA A 1 241 ? -21.800 -21.006 -20.247 1.00 11.57 241 ALA A C 1
ATOM 1728 O O . ALA A 1 241 ? -22.035 -21.964 -20.971 1.00 18.65 241 ALA A O 1
ATOM 1730 N N . GLY A 1 242 ? -21.571 -19.783 -20.713 1.00 18.46 242 GLY A N 1
ATOM 1731 C CA . GLY A 1 242 ? -21.546 -19.517 -22.139 1.00 17.81 242 GLY A CA 1
ATOM 1732 C C . GLY A 1 242 ? -20.266 -20.003 -22.798 1.00 17.63 242 GLY A C 1
ATOM 1733 O O . GLY A 1 242 ? -20.304 -20.532 -23.904 1.00 21.63 242 GLY A O 1
ATOM 1734 N N . VAL A 1 243 ? -19.130 -19.812 -22.133 1.00 16.31 243 VAL A N 1
ATOM 1735 C CA . VAL A 1 243 ? -17.853 -20.246 -22.688 1.00 19.03 243 VAL A CA 1
ATOM 1736 C C . VAL A 1 243 ? -17.834 -21.765 -22.840 1.00 21.85 243 VAL A C 1
ATOM 1737 O O . VAL A 1 243 ? -17.310 -22.289 -23.822 1.00 24.79 243 VAL A O 1
ATOM 1741 N N . VAL A 1 244 ? -18.388 -22.466 -21.856 1.00 23.94 244 VAL A N 1
ATOM 1742 C CA . VAL A 1 244 ? -18.438 -23.922 -21.890 1.00 23.10 244 VAL A CA 1
ATOM 1743 C C . VAL A 1 244 ? -19.416 -24.363 -22.969 1.00 19.94 244 VAL A C 1
ATOM 1744 O O . VAL A 1 244 ? -19.194 -25.369 -23.623 1.00 18.12 244 VAL A O 1
ATOM 1748 N N . GLU A 1 245 ? -20.485 -23.591 -23.161 1.00 16.66 245 GLU A N 1
ATOM 1749 C CA . GLU A 1 245 ? -21.501 -23.900 -24.169 1.00 20.25 245 GLU A CA 1
ATOM 1750 C C . GLU A 1 245 ? -20.903 -23.808 -25.562 1.00 21.94 245 GLU A C 1
ATOM 1751 O O . GLU A 1 245 ? -21.274 -24.545 -26.470 1.00 28.60 245 GLU A O 1
ATOM 1757 N N . ILE A 1 246 ? -20.022 -22.842 -25.738 1.00 19.57 246 ILE A N 1
ATOM 1758 C CA . ILE A 1 246 ? -19.364 -22.633 -27.008 1.00 20.56 246 ILE A CA 1
ATOM 1759 C C . ILE A 1 246 ? -18.370 -23.763 -27.290 1.00 15.67 246 ILE A C 1
ATOM 1760 O O . ILE A 1 246 ? -18.309 -24.274 -28.402 1.00 23.97 246 ILE A O 1
ATOM 1765 N N . PHE A 1 247 ? -17.600 -24.159 -26.285 1.00 12.52 247 PHE A N 1
ATOM 1766 C CA . PHE A 1 247 ? -16.631 -25.236 -26.455 1.00 17.03 247 PHE A CA 1
ATOM 1767 C C . PHE A 1 247 ? -17.300 -26.611 -26.554 1.00 16.89 247 PHE A C 1
ATOM 1768 O O . PHE A 1 247 ? -16.840 -27.485 -27.294 1.00 5.52 247 PHE A O 1
ATOM 1776 N N . SER A 1 248 ? -18.386 -26.787 -25.809 1.00 13.47 248 SER A N 1
ATOM 1777 C CA . SER A 1 248 ? -19.112 -28.054 -25.774 1.00 13.74 248 SER A CA 1
ATOM 1778 C C . SER A 1 248 ? -20.140 -28.294 -26.873 1.00 19.83 248 SER A C 1
ATOM 1779 O O . SER A 1 248 ? -20.420 -29.447 -27.200 1.00 23.25 248 SER A O 1
ATOM 1782 N N . ALA A 1 249 ? -20.712 -27.224 -27.428 1.00 26.31 249 ALA A N 1
ATOM 1783 C CA . ALA A 1 249 ? -21.737 -27.371 -28.459 1.00 23.28 249 ALA A CA 1
ATOM 1784 C C . ALA A 1 249 ? -21.476 -26.697 -29.806 1.00 25.51 249 ALA A C 1
ATOM 1785 O O . ALA A 1 249 ? -21.585 -27.342 -30.858 1.00 28.19 249 ALA A O 1
ATOM 1787 N N . VAL A 1 250 ? -21.185 -25.398 -29.799 1.00 22.96 250 VAL A N 1
ATOM 1788 C CA . VAL A 1 250 ? -20.950 -24.713 -31.068 1.00 26.52 250 VAL A CA 1
ATOM 1789 C C . VAL A 1 250 ? -19.654 -25.192 -31.738 1.00 26.99 250 VAL A C 1
ATOM 1790 O O . VAL A 1 250 ? -19.568 -25.261 -32.968 1.00 27.08 250 VAL A O 1
ATOM 1794 N N . LEU A 1 251 ? -18.669 -25.561 -30.919 1.00 28.36 251 LEU A N 1
ATOM 1795 C CA . LEU A 1 251 ? -17.373 -26.009 -31.416 1.00 24.25 251 LEU A CA 1
ATOM 1796 C C . LEU A 1 251 ? -17.287 -27.512 -31.680 1.00 27.36 251 LEU A C 1
ATOM 1797 O O . LEU A 1 251 ? -16.307 -27.996 -32.252 1.00 27.09 251 LEU A O 1
ATOM 1802 N N . THR A 1 252 ? -18.312 -28.249 -31.277 1.00 26.95 252 THR A N 1
ATOM 1803 C CA . THR A 1 252 ? -18.343 -29.693 -31.488 1.00 28.04 252 THR A CA 1
ATOM 1804 C C . THR A 1 252 ? -19.373 -30.091 -32.544 1.00 28.83 252 THR A C 1
ATOM 1805 O O . THR A 1 252 ? -19.255 -31.143 -33.174 1.00 30.02 252 THR A O 1
ATOM 1809 N N . GLY A 1 253 ? -20.354 -29.223 -32.767 1.00 28.78 253 GLY A N 1
ATOM 1810 C CA . GLY A 1 253 ? -21.401 -29.508 -33.728 1.00 25.78 253 GLY A CA 1
ATOM 1811 C C . GLY A 1 253 ? -22.613 -30.140 -33.060 1.00 23.51 253 GLY A C 1
ATOM 1812 O O . GLY A 1 253 ? -23.636 -30.375 -33.714 1.00 21.51 253 GLY A O 1
ATOM 1813 N N . MET A 1 254 ? -22.486 -30.451 -31.772 1.00 18.02 254 MET A N 1
ATOM 1814 C CA . MET A 1 254 ? -23.572 -31.051 -31.003 1.00 22.16 254 MET A CA 1
ATOM 1815 C C . MET A 1 254 ? -24.612 -30.016 -30.593 1.00 22.14 254 MET A C 1
ATOM 1816 O O . MET A 1 254 ? -24.373 -28.816 -30.674 1.00 27.41 254 MET A O 1
ATOM 1821 N N . ARG A 1 255 ? -25.772 -30.492 -30.159 1.00 24.77 255 ARG A N 1
ATOM 1822 C CA . ARG A 1 255 ? -26.873 -29.616 -29.760 1.00 26.88 255 ARG A CA 1
ATOM 1823 C C . ARG A 1 255 ? -26.590 -28.748 -28.528 1.00 27.97 255 ARG A C 1
ATOM 1824 O O . ARG A 1 255 ? -25.904 -29.176 -27.601 1.00 21.10 255 ARG A O 1
ATOM 1832 N N . LEU A 1 256 ? -27.123 -27.527 -28.538 1.00 21.64 256 LEU A N 1
ATOM 1833 C CA . LEU A 1 256 ? -26.973 -26.598 -27.419 1.00 23.09 256 LEU A CA 1
ATOM 1834 C C . LEU A 1 256 ? -27.893 -27.084 -26.291 1.00 23.82 256 LEU A C 1
ATOM 1835 O O . LEU A 1 256 ? -28.817 -27.857 -26.543 1.00 24.19 256 LEU A O 1
ATOM 1840 N N . SER A 1 257 ? -27.659 -26.615 -25.069 1.00 21.19 257 SER A N 1
ATOM 1841 C CA . SER A 1 257 ? -28.450 -27.018 -23.898 1.00 22.10 257 SER A CA 1
ATOM 1842 C C . SER A 1 257 ? -29.965 -27.149 -24.114 1.00 25.32 257 SER A C 1
ATOM 1843 O O . SER A 1 257 ? -30.554 -28.211 -23.874 1.00 24.88 257 SER A O 1
ATOM 1846 N N . PHE A 1 258 ? -30.582 -26.064 -24.569 1.00 24.76 258 PHE A N 1
ATOM 1847 C CA . PHE A 1 258 ? -32.022 -26.015 -24.794 1.00 19.16 258 PHE A CA 1
ATOM 1848 C C . PHE A 1 258 ? -32.541 -26.919 -25.902 1.00 19.36 258 PHE A C 1
ATOM 1849 O O . PHE A 1 258 ? -33.749 -27.083 -26.057 1.00 15.03 258 PHE A O 1
ATOM 1857 N N . ASP A 1 259 ? -31.630 -27.466 -26.699 1.00 24.72 259 ASP A N 1
ATOM 1858 C CA . ASP A 1 259 ? -32.002 -28.367 -27.782 1.00 24.05 259 ASP A CA 1
ATOM 1859 C C . ASP A 1 259 ? -31.829 -29.833 -27.389 1.00 24.63 259 ASP A C 1
ATOM 1860 O O . ASP A 1 259 ? -32.331 -30.732 -28.076 1.00 19.00 259 ASP A O 1
ATOM 1865 N N . LEU A 1 260 ? -31.091 -30.068 -26.307 1.00 21.73 260 LEU A N 1
ATOM 1866 C CA . LEU A 1 260 ? -30.834 -31.416 -25.823 1.00 26.17 260 LEU A CA 1
ATOM 1867 C C . LEU A 1 260 ? -32.051 -32.062 -25.184 1.00 30.86 260 LEU A C 1
ATOM 1868 O O . LEU A 1 260 ? -32.922 -31.383 -24.635 1.00 32.05 260 LEU A O 1
ATOM 1873 N N . ALA A 1 261 ? -32.113 -33.386 -25.291 1.00 30.37 261 ALA A N 1
ATOM 1874 C CA . ALA A 1 261 ? -33.195 -34.163 -24.708 1.00 21.41 261 ALA A CA 1
ATOM 1875 C C . ALA A 1 261 ? -32.913 -34.305 -23.213 1.00 15.92 261 ALA A C 1
ATOM 1876 O O . ALA A 1 261 ? -31.781 -34.123 -22.770 1.00 16.19 261 ALA A O 1
ATOM 1878 N N . PRO A 1 262 ? -33.941 -34.624 -22.415 1.00 19.52 262 PRO A N 1
ATOM 1879 C CA . PRO A 1 262 ? -33.802 -34.787 -20.963 1.00 23.31 262 PRO A CA 1
ATOM 1880 C C . PRO A 1 262 ? -32.776 -35.836 -20.545 1.00 24.72 262 PRO A C 1
ATOM 1881 O O . PRO A 1 262 ? -32.492 -36.767 -21.294 1.00 24.92 262 PRO A O 1
ATOM 1885 N N . MET A 1 263 ? -32.220 -35.665 -19.348 1.00 24.95 263 MET A N 1
ATOM 1886 C CA . MET A 1 263 ? -31.239 -36.604 -18.806 1.00 24.60 263 MET A CA 1
ATOM 1887 C C . MET A 1 263 ? -31.994 -37.778 -18.194 1.00 31.12 263 MET A C 1
ATOM 1888 O O . MET A 1 263 ? -31.445 -38.866 -18.030 1.00 32.20 263 MET A O 1
ATOM 1893 N N . GLY A 1 264 ? -33.233 -37.528 -17.785 1.00 30.24 264 GLY A N 1
ATOM 1894 C CA . GLY A 1 264 ? -34.049 -38.579 -17.206 1.00 35.47 264 GLY A CA 1
ATOM 1895 C C . GLY A 1 264 ? -34.870 -39.274 -18.276 1.00 34.86 264 GLY A C 1
ATOM 1896 O O . GLY A 1 264 ? -34.650 -39.065 -19.472 1.00 37.37 264 GLY A O 1
ATOM 1897 N N . GLY A 1 265 ? -35.825 -40.095 -17.850 1.00 38.13 265 GLY A N 1
ATOM 1898 C CA . GLY A 1 265 ? -36.670 -40.805 -18.799 1.00 37.70 265 GLY A CA 1
ATOM 1899 C C . GLY A 1 265 ? -37.709 -39.913 -19.456 1.00 38.91 265 GLY A C 1
ATOM 1900 O O . GLY A 1 265 ? -37.607 -38.687 -19.381 1.00 40.55 265 GLY A O 1
ATOM 1901 N N . PRO A 1 266 ? -38.746 -40.490 -20.084 1.00 35.76 266 PRO A N 1
ATOM 1902 C CA . PRO A 1 266 ? -39.020 -41.923 -20.228 1.00 32.94 266 PRO A CA 1
ATOM 1903 C C . PRO A 1 266 ? -38.183 -42.567 -21.328 1.00 29.83 266 PRO A C 1
ATOM 1904 O O . PRO A 1 266 ? -38.069 -43.789 -21.391 1.00 26.39 266 PRO A O 1
ATOM 1908 N N . ASP A 1 267 ? -37.667 -41.744 -22.235 1.00 25.15 267 ASP A N 1
ATOM 1909 C CA . ASP A 1 267 ? -36.848 -42.241 -23.327 1.00 17.85 267 ASP A CA 1
ATOM 1910 C C . ASP A 1 267 ? -35.458 -42.579 -22.809 1.00 21.96 267 ASP A C 1
ATOM 1911 O O . ASP A 1 267 ? -34.760 -41.727 -22.257 1.00 23.80 267 ASP A O 1
ATOM 1916 N N . PHE A 1 268 ? -35.095 -43.849 -22.940 1.00 23.17 268 PHE A N 1
ATOM 1917 C CA . PHE A 1 268 ? -33.788 -44.341 -22.528 1.00 20.47 268 PHE A CA 1
ATOM 1918 C C . PHE A 1 268 ? -33.217 -45.108 -23.699 1.00 21.73 268 PHE A C 1
ATOM 1919 O O . PHE A 1 268 ? -32.290 -45.890 -23.543 1.00 28.20 268 PHE A O 1
ATOM 1927 N N . SER A 1 269 ? -33.782 -44.868 -24.876 1.00 30.35 269 SER A N 1
ATOM 1928 C CA . SER A 1 269 ? -33.359 -45.538 -26.098 1.00 27.93 269 SER A CA 1
ATOM 1929 C C . SER A 1 269 ? -32.737 -44.606 -27.130 1.00 25.16 269 SER A C 1
ATOM 1930 O O . SER A 1 269 ? -31.706 -44.930 -27.718 1.00 28.79 269 SER A O 1
ATOM 1933 N N . THR A 1 270 ? -33.364 -43.457 -27.361 1.00 24.59 270 THR A N 1
ATOM 1934 C CA . THR A 1 270 ? -32.848 -42.498 -28.330 1.00 26.97 270 THR A CA 1
ATOM 1935 C C . THR A 1 270 ? -31.655 -41.737 -27.743 1.00 30.10 270 THR A C 1
ATOM 1936 O O . THR A 1 270 ? -31.739 -41.156 -26.657 1.00 34.14 270 THR A O 1
ATOM 1940 N N . PRO A 1 271 ? -30.506 -41.786 -28.432 1.00 26.78 271 PRO A N 1
ATOM 1941 C CA . PRO A 1 271 ? -29.270 -41.117 -28.017 1.00 26.18 271 PRO A CA 1
ATOM 1942 C C . PRO A 1 271 ? -29.416 -39.598 -28.005 1.00 19.91 271 PRO A C 1
ATOM 1943 O O . PRO A 1 271 ? -30.010 -39.016 -28.916 1.00 17.12 271 PRO A O 1
ATOM 1947 N N . ARG A 1 272 ? -28.819 -38.966 -27.000 1.00 19.83 272 ARG A N 1
ATOM 1948 C CA . ARG A 1 272 ? -28.881 -37.517 -26.841 1.00 20.80 272 ARG A CA 1
ATOM 1949 C C . ARG A 1 272 ? -27.918 -36.706 -27.727 1.00 18.94 272 ARG A C 1
ATOM 1950 O O . ARG A 1 272 ? -28.222 -35.569 -28.097 1.00 18.39 272 ARG A O 1
ATOM 1958 N N . GLY A 1 273 ? -26.781 -37.301 -28.087 1.00 21.01 273 GLY A N 1
ATOM 1959 C CA . GLY A 1 273 ? -25.797 -36.613 -28.913 1.00 19.73 273 GLY A CA 1
ATOM 1960 C C . GLY A 1 273 ? -25.156 -35.441 -28.187 1.00 17.16 273 GLY A C 1
ATOM 1961 O O . GLY A 1 273 ? -25.111 -34.320 -28.688 1.00 17.65 273 GLY A O 1
ATOM 1962 N N . LEU A 1 274 ? -24.631 -35.720 -27.008 1.00 11.71 274 LEU A N 1
ATOM 1963 C CA . LEU A 1 274 ? -24.024 -34.709 -26.172 1.00 12.70 274 LEU A CA 1
ATOM 1964 C C . LEU A 1 274 ? -22.597 -34.401 -26.610 1.00 20.44 274 LEU A C 1
ATOM 1965 O O . LEU A 1 274 ? -21.873 -35.276 -27.076 1.00 23.25 274 LEU A O 1
ATOM 1970 N N . GLY A 1 275 ? -22.217 -33.134 -26.503 1.00 15.71 275 GLY A N 1
ATOM 1971 C CA . GLY A 1 275 ? -20.875 -32.723 -26.866 1.00 16.62 275 GLY A CA 1
ATOM 1972 C C . GLY A 1 275 ? -20.065 -32.359 -25.634 1.00 18.39 275 GLY A C 1
ATOM 1973 O O . GLY A 1 275 ? -20.613 -32.101 -24.556 1.00 17.65 275 GLY A O 1
ATOM 1974 N N . ALA A 1 276 ? -18.749 -32.374 -25.778 1.00 13.04 276 ALA A N 1
ATOM 1975 C CA . ALA A 1 276 ? -17.855 -32.043 -24.678 1.00 14.79 276 ALA A CA 1
ATOM 1976 C C . ALA A 1 276 ? -16.536 -31.538 -25.245 1.00 13.11 276 ALA A C 1
ATOM 1977 O O . ALA A 1 276 ? -16.310 -31.593 -26.451 1.00 12.90 276 ALA A O 1
ATOM 1979 N N . PHE A 1 277 ? -15.663 -31.049 -24.378 1.00 17.09 277 PHE A N 1
ATOM 1980 C CA . PHE A 1 277 ? -14.378 -30.539 -24.825 1.00 14.05 277 PHE A CA 1
ATOM 1981 C C . PHE A 1 277 ? -13.292 -30.862 -23.803 1.00 13.20 277 PHE A C 1
ATOM 1982 O O . PHE A 1 277 ? -13.503 -30.724 -22.603 1.00 16.95 277 PHE A O 1
ATOM 1990 N N . VAL A 1 278 ? -12.136 -31.303 -24.289 1.00 18.00 278 VAL A N 1
ATOM 1991 C CA . VAL A 1 278 ? -11.000 -31.652 -23.434 1.00 18.66 278 VAL A CA 1
ATOM 1992 C C . VAL A 1 278 ? -9.740 -30.860 -23.826 1.00 14.56 278 VAL A C 1
ATOM 1993 O O . VAL A 1 278 ? -9.497 -30.614 -25.006 1.00 17.48 278 VAL A O 1
ATOM 1997 N N . LEU A 1 279 ? -8.933 -30.477 -22.841 1.00 16.55 279 LEU A N 1
ATOM 1998 C CA . LEU A 1 279 ? -7.724 -29.698 -23.109 1.00 18.97 279 LEU A CA 1
ATOM 1999 C C . LEU A 1 279 ? -6.557 -30.105 -22.195 1.00 20.41 279 LEU A C 1
ATOM 2000 O O . LEU A 1 279 ? -6.757 -30.368 -21.005 1.00 12.66 279 LEU A O 1
ATOM 2005 N N . ALA A 1 280 ? -5.341 -30.132 -22.744 1.00 12.15 280 ALA A N 1
ATOM 2006 C CA . ALA A 1 280 ? -4.155 -30.509 -21.972 1.00 17.66 280 ALA A CA 1
ATOM 2007 C C . ALA A 1 280 ? -2.949 -29.595 -22.189 1.00 20.14 280 ALA A C 1
ATOM 2008 O O . ALA A 1 280 ? -2.616 -29.253 -23.320 1.00 23.15 280 ALA A O 1
ATOM 2010 N N . LEU A 1 281 ? -2.291 -29.221 -21.093 1.00 25.92 281 LEU A N 1
ATOM 2011 C CA . LEU A 1 281 ? -1.121 -28.346 -21.130 1.00 25.98 281 LEU A CA 1
ATOM 2012 C C . LEU A 1 281 ? 0.129 -29.057 -20.627 1.00 29.66 281 LEU A C 1
ATOM 2013 O O . LEU A 1 281 ? 0.108 -29.712 -19.584 1.00 26.43 281 LEU A O 1
ATOM 2018 N N . LYS A 1 282 ? 1.222 -28.915 -21.365 1.00 24.95 282 LYS A N 1
ATOM 2019 C CA . LYS A 1 282 ? 2.491 -29.512 -20.973 1.00 22.49 282 LYS A CA 1
ATOM 2020 C C . LYS A 1 282 ? 3.301 -28.393 -20.312 1.00 19.13 282 LYS A C 1
ATOM 2021 O O . LYS A 1 282 ? 3.827 -27.524 -21.000 1.00 15.68 282 LYS A O 1
ATOM 2027 N N . PRO A 1 283 ? 3.384 -28.386 -18.968 1.00 17.11 283 PRO A N 1
ATOM 2028 C CA . PRO A 1 283 ? 4.131 -27.356 -18.233 1.00 20.60 283 PRO A CA 1
ATOM 2029 C C . PRO A 1 283 ? 5.575 -27.181 -18.704 1.00 24.04 283 PRO A C 1
ATOM 2030 O O . PRO A 1 283 ? 6.099 -26.068 -18.726 1.00 26.86 283 PRO A O 1
ATOM 2034 N N . GLU A 1 284 ? 6.199 -28.288 -19.087 1.00 29.45 284 GLU A N 1
ATOM 2035 C CA . GLU A 1 284 ? 7.579 -28.294 -19.559 1.00 27.89 284 GLU A CA 1
ATOM 2036 C C . GLU A 1 284 ? 7.773 -27.577 -20.890 1.00 25.71 284 GLU A C 1
ATOM 2037 O O . GLU A 1 284 ? 8.906 -27.322 -21.307 1.00 27.26 284 GLU A O 1
ATOM 2043 N N . ALA A 1 285 ? 6.674 -27.306 -21.583 1.00 21.10 285 ALA A N 1
ATOM 2044 C CA . ALA A 1 285 ? 6.745 -26.617 -22.865 1.00 23.72 285 ALA A CA 1
ATOM 2045 C C . ALA A 1 285 ? 6.822 -25.099 -22.690 1.00 24.11 285 ALA A C 1
ATOM 2046 O O . ALA A 1 285 ? 7.112 -24.370 -23.644 1.00 23.73 285 ALA A O 1
ATOM 2048 N N . PHE A 1 286 ? 6.540 -24.628 -21.476 1.00 28.96 286 PHE A N 1
ATOM 2049 C CA . PHE A 1 286 ? 6.572 -23.196 -21.166 1.00 33.25 286 PHE A CA 1
ATOM 2050 C C . PHE A 1 286 ? 7.760 -22.833 -20.292 1.00 33.09 286 PHE A C 1
ATOM 2051 O O . PHE A 1 286 ? 8.374 -21.783 -20.473 1.00 38.78 286 PHE A O 1
ATOM 2059 N N . LEU A 1 287 ? 8.055 -23.683 -19.317 1.00 30.32 287 LEU A N 1
ATOM 2060 C CA . LEU A 1 287 ? 9.163 -23.430 -18.410 1.00 27.24 287 LEU A CA 1
ATOM 2061 C C . LEU A 1 287 ? 9.775 -24.668 -17.774 1.00 30.99 287 LEU A C 1
ATOM 2062 O O . LEU A 1 287 ? 9.357 -25.799 -18.024 1.00 34.09 287 LEU A O 1
ATOM 2067 N N . GLU A 1 288 ? 10.799 -24.426 -16.965 1.00 33.00 288 GLU A N 1
ATOM 2068 C CA . GLU A 1 288 ? 11.490 -25.476 -16.235 1.00 41.90 288 GLU A CA 1
ATOM 2069 C C . GLU A 1 288 ? 10.476 -26.028 -15.237 1.00 40.48 288 GLU A C 1
ATOM 2070 O O . GLU A 1 288 ? 9.861 -25.265 -14.499 1.00 41.49 288 GLU A O 1
ATOM 2076 N N . ARG A 1 289 ? 10.282 -27.342 -15.231 1.00 38.65 289 ARG A N 1
ATOM 2077 C CA . ARG A 1 289 ? 9.329 -27.956 -14.312 1.00 36.01 289 ARG A CA 1
ATOM 2078 C C . ARG A 1 289 ? 9.694 -27.689 -12.856 1.00 33.84 289 ARG A C 1
ATOM 2079 O O . ARG A 1 289 ? 8.829 -27.701 -11.983 1.00 32.50 289 ARG A O 1
ATOM 2087 N N . ASP A 1 290 ? 10.976 -27.465 -12.595 1.00 35.96 290 ASP A N 1
ATOM 2088 C CA . ASP A 1 290 ? 11.429 -27.206 -11.235 1.00 37.81 290 ASP A CA 1
ATOM 2089 C C . ASP A 1 290 ? 10.939 -25.856 -10.732 1.00 33.36 290 ASP A C 1
ATOM 2090 O O . ASP A 1 290 ? 10.750 -25.671 -9.530 1.00 33.87 290 ASP A O 1
ATOM 2095 N N . VAL A 1 291 ? 10.769 -24.905 -11.646 1.00 35.27 291 VAL A N 1
ATOM 2096 C CA . VAL A 1 291 ? 10.278 -23.581 -11.272 1.00 33.34 291 VAL A CA 1
ATOM 2097 C C . VAL A 1 291 ? 8.742 -23.533 -11.271 1.00 30.93 291 VAL A C 1
ATOM 2098 O O . VAL A 1 291 ? 8.144 -22.610 -10.721 1.00 32.75 291 VAL A O 1
ATOM 2102 N N . PHE A 1 292 ? 8.119 -24.537 -11.881 1.00 33.33 292 PHE A N 1
ATOM 2103 C CA . PHE A 1 292 ? 6.665 -24.644 -11.940 1.00 29.27 292 PHE A CA 1
ATOM 2104 C C . PHE A 1 292 ? 6.141 -25.230 -10.627 1.00 29.87 292 PHE A C 1
ATOM 2105 O O . PHE A 1 292 ? 5.100 -24.813 -10.119 1.00 27.03 292 PHE A O 1
ATOM 2113 N N . ASP A 1 293 ? 6.855 -26.228 -10.113 1.00 28.39 293 ASP A N 1
ATOM 2114 C CA . ASP A 1 293 ? 6.495 -26.902 -8.873 1.00 31.35 293 ASP A CA 1
ATOM 2115 C C . ASP A 1 293 ? 6.769 -26.051 -7.644 1.00 31.14 293 ASP A C 1
ATOM 2116 O O . ASP A 1 293 ? 6.042 -26.134 -6.653 1.00 32.94 293 ASP A O 1
ATOM 2121 N N . GLU A 1 294 ? 7.860 -25.294 -7.679 1.00 28.42 294 GLU A N 1
ATOM 2122 C CA . GLU A 1 294 ? 8.217 -24.436 -6.560 1.00 30.30 294 GLU A CA 1
ATOM 2123 C C . GLU A 1 294 ? 7.221 -23.291 -6.431 1.00 26.64 294 GLU A C 1
ATOM 2124 O O . GLU A 1 294 ? 6.972 -22.813 -5.325 1.00 23.95 294 GLU A O 1
ATOM 2130 N N . SER A 1 295 ? 6.706 -22.821 -7.567 1.00 31.42 295 SER A N 1
ATOM 2131 C CA . SER A 1 295 ? 5.723 -21.737 -7.594 1.00 36.43 295 SER A CA 1
ATOM 2132 C C . SER A 1 295 ? 4.368 -22.261 -7.127 1.00 36.31 295 SER A C 1
ATOM 2133 O O . SER A 1 295 ? 3.644 -21.585 -6.391 1.00 37.58 295 SER A O 1
ATOM 2136 N N . MET A 1 296 ? 4.021 -23.460 -7.582 1.00 36.02 296 MET A N 1
ATOM 2137 C CA . MET A 1 296 ? 2.767 -24.082 -7.196 1.00 30.44 296 MET A CA 1
ATOM 2138 C C . MET A 1 296 ? 2.832 -24.409 -5.710 1.00 25.44 296 MET A C 1
ATOM 2139 O O . MET A 1 296 ? 1.855 -24.243 -4.988 1.00 29.06 296 MET A O 1
ATOM 2144 N N . LYS A 1 297 ? 3.983 -24.903 -5.267 1.00 25.15 297 LYS A N 1
ATOM 2145 C CA . LYS A 1 297 ? 4.181 -25.260 -3.869 1.00 20.50 297 LYS A CA 1
ATOM 2146 C C . LYS A 1 297 ? 4.015 -24.043 -2.978 1.00 17.18 297 LYS A C 1
ATOM 2147 O O . LYS A 1 297 ? 3.371 -24.118 -1.936 1.00 19.03 297 LYS A O 1
ATOM 2153 N N . ARG A 1 298 ? 4.636 -22.938 -3.373 1.00 18.17 298 ARG A N 1
ATOM 2154 C CA . ARG A 1 298 ? 4.553 -21.695 -2.615 1.00 20.87 298 ARG A CA 1
ATOM 2155 C C . ARG A 1 298 ? 3.134 -21.148 -2.653 1.00 21.81 298 ARG A C 1
ATOM 2156 O O . ARG A 1 298 ? 2.638 -20.619 -1.665 1.00 20.93 298 ARG A O 1
ATOM 2164 N N . TYR A 1 299 ? 2.507 -21.241 -3.818 1.00 23.67 299 TYR A N 1
ATOM 2165 C CA . TYR A 1 299 ? 1.140 -20.772 -4.001 1.00 20.91 299 TYR A CA 1
ATOM 2166 C C . TYR A 1 299 ? 0.173 -21.446 -3.018 1.00 21.54 299 TYR A C 1
ATOM 2167 O O . TYR A 1 299 ? -0.656 -20.775 -2.399 1.00 22.06 299 TYR A O 1
ATOM 2176 N N . LEU A 1 300 ? 0.273 -22.769 -2.898 1.00 21.69 300 LEU A N 1
ATOM 2177 C CA . LEU A 1 300 ? -0.580 -23.548 -2.002 1.00 22.05 300 LEU A CA 1
ATOM 2178 C C . LEU A 1 300 ? -0.191 -23.415 -0.539 1.00 17.99 300 LEU A C 1
ATOM 2179 O O . LEU A 1 300 ? -1.047 -23.501 0.342 1.00 18.65 300 LEU A O 1
ATOM 2184 N N . GLU A 1 301 ? 1.106 -23.280 -0.281 1.00 22.36 301 GLU A N 1
ATOM 2185 C CA . GLU A 1 301 ? 1.614 -23.130 1.078 1.00 27.22 301 GLU A CA 1
ATOM 2186 C C . GLU A 1 301 ? 1.013 -21.873 1.691 1.00 26.16 301 GLU A C 1
ATOM 2187 O O . GLU A 1 301 ? 0.537 -21.884 2.826 1.00 25.90 301 GLU A O 1
ATOM 2193 N N . VAL A 1 302 ? 1.085 -20.781 0.939 1.00 16.34 302 VAL A N 1
ATOM 2194 C CA . VAL A 1 302 ? 0.576 -19.492 1.381 1.00 19.79 302 VAL A CA 1
ATOM 2195 C C . VAL A 1 302 ? -0.940 -19.456 1.469 1.00 18.75 302 VAL A C 1
ATOM 2196 O O . VAL A 1 302 ? -1.482 -18.857 2.391 1.00 16.10 302 VAL A O 1
ATOM 2200 N N . LEU A 1 303 ? -1.612 -20.070 0.494 1.00 17.37 303 LEU A N 1
ATOM 2201 C CA . LEU A 1 303 ? -3.074 -20.111 0.449 1.00 15.74 303 LEU A CA 1
ATOM 2202 C C . LEU A 1 303 ? -3.636 -20.755 1.697 1.00 18.46 303 LEU A C 1
ATOM 2203 O O . LEU A 1 303 ? -4.454 -20.160 2.399 1.00 22.93 303 LEU A O 1
ATOM 2208 N N . ARG A 1 304 ? -3.216 -21.985 1.955 1.00 19.03 304 ARG A N 1
ATOM 2209 C CA . ARG A 1 304 ? -3.689 -22.720 3.117 1.00 17.07 304 ARG A CA 1
ATOM 2210 C C . ARG A 1 304 ? -3.283 -22.062 4.426 1.00 18.81 304 ARG A C 1
ATOM 2211 O O . ARG A 1 304 ? -3.912 -22.283 5.459 1.00 27.09 304 ARG A O 1
ATOM 2219 N N . GLY A 1 305 ? -2.215 -21.277 4.389 1.00 22.15 305 GLY A N 1
ATOM 2220 C CA . GLY A 1 305 ? -1.757 -20.604 5.592 1.00 30.84 305 GLY A CA 1
ATOM 2221 C C . GLY A 1 305 ? -2.361 -19.223 5.767 1.00 32.74 305 GLY A C 1
ATOM 2222 O O . GLY A 1 305 ? -2.118 -18.557 6.776 1.00 32.76 305 GLY A O 1
ATOM 2223 N N . SER A 1 306 ? -3.129 -18.790 4.770 1.00 35.89 306 SER A N 1
ATOM 2224 C CA . SER A 1 306 ? -3.784 -17.485 4.770 1.00 35.37 306 SER A CA 1
ATOM 2225 C C . SER A 1 306 ? -4.742 -17.311 5.958 1.00 31.83 306 SER A C 1
ATOM 2226 O O . SER A 1 306 ? -5.274 -18.289 6.496 1.00 30.03 306 SER A O 1
ATOM 2229 N N . PRO A 1 307 ? -4.903 -16.064 6.439 1.00 28.31 307 PRO A N 1
ATOM 2230 C CA . PRO A 1 307 ? -5.792 -15.767 7.564 1.00 28.32 307 PRO A CA 1
ATOM 2231 C C . PRO A 1 307 ? -7.241 -16.022 7.171 1.00 30.32 307 PRO A C 1
ATOM 2232 O O . PRO A 1 307 ? -7.648 -15.728 6.046 1.00 33.16 307 PRO A O 1
ATOM 2236 N N . ALA A 1 308 ? -8.016 -16.561 8.104 1.00 32.33 308 ALA A N 1
ATOM 2237 C CA . ALA A 1 308 ? -9.420 -16.862 7.849 1.00 30.11 308 ALA A CA 1
ATOM 2238 C C . ALA A 1 308 ? -10.355 -16.071 8.760 1.00 33.61 308 ALA A C 1
ATOM 2239 O O . ALA A 1 308 ? -9.905 -15.363 9.671 1.00 33.26 308 ALA A O 1
ATOM 2241 N N . ARG A 1 309 ? -11.655 -16.183 8.492 1.00 34.56 309 ARG A N 1
ATOM 2242 C CA . ARG A 1 309 ? -12.686 -15.506 9.278 1.00 41.04 309 ARG A CA 1
ATOM 2243 C C . ARG A 1 309 ? -12.858 -16.244 10.611 1.00 43.80 309 ARG A C 1
ATOM 2244 O O . ARG A 1 309 ? -12.108 -17.176 10.907 1.00 52.66 309 ARG A O 1
ATOM 2252 N N . GLU A 1 310 ? -13.841 -15.839 11.412 1.00 46.08 310 GLU A N 1
ATOM 2253 C CA . GLU A 1 310 ? -14.077 -16.491 12.702 1.00 46.66 310 GLU A CA 1
ATOM 2254 C C . GLU A 1 310 ? -14.491 -17.959 12.573 1.00 46.43 310 GLU A C 1
ATOM 2255 O O . GLU A 1 310 ? -15.528 -18.275 11.987 1.00 39.95 310 GLU A O 1
ATOM 2261 N N . ASP A 1 311 ? -13.684 -18.840 13.162 1.00 44.37 311 ASP A N 1
ATOM 2262 C CA . ASP A 1 311 ? -13.929 -20.282 13.144 1.00 48.61 311 ASP A CA 1
ATOM 2263 C C . ASP A 1 311 ? -14.079 -20.867 11.745 1.00 45.95 311 ASP A C 1
ATOM 2264 O O . ASP A 1 311 ? -14.737 -21.890 11.555 1.00 50.46 311 ASP A O 1
ATOM 2269 N N . CYS A 1 312 ? -13.459 -20.216 10.771 1.00 43.75 312 CYS A N 1
ATOM 2270 C CA . CYS A 1 312 ? -13.505 -20.679 9.392 1.00 30.42 312 CYS A CA 1
ATOM 2271 C C . CYS A 1 312 ? -12.143 -21.214 8.986 1.00 29.21 312 CYS A C 1
ATOM 2272 O O . CYS A 1 312 ? -11.171 -21.141 9.744 1.00 22.70 312 CYS A O 1
ATOM 2275 N N . LYS A 1 313 ? -12.077 -21.757 7.782 1.00 29.30 313 LYS A N 1
ATOM 2276 C CA . LYS A 1 313 ? -10.841 -22.301 7.269 1.00 29.82 313 LYS A CA 1
ATOM 2277 C C . LYS A 1 313 ? -10.786 -22.025 5.783 1.00 31.22 313 LYS A C 1
ATOM 2278 O O . LYS A 1 313 ? -11.809 -22.052 5.098 1.00 33.25 313 LYS A O 1
ATOM 2284 N N . VAL A 1 314 ? -9.598 -21.704 5.299 1.00 31.80 314 VAL A N 1
ATOM 2285 C CA . VAL A 1 314 ? -9.404 -21.435 3.885 1.00 27.28 314 VAL A CA 1
ATOM 2286 C C . VAL A 1 314 ? -8.772 -22.673 3.266 1.00 25.75 314 VAL A C 1
ATOM 2287 O O . VAL A 1 314 ? -8.040 -23.409 3.935 1.00 28.14 314 VAL A O 1
ATOM 2291 N N . MET A 1 315 ? -9.108 -22.940 2.013 1.00 20.54 315 MET A N 1
ATOM 2292 C CA . MET A 1 315 ? -8.549 -24.086 1.321 1.00 21.94 315 MET A CA 1
ATOM 2293 C C . MET A 1 315 ? -8.555 -23.885 -0.186 1.00 18.09 315 MET A C 1
ATOM 2294 O O . MET A 1 315 ? -9.249 -23.008 -0.706 1.00 12.28 315 MET A O 1
ATOM 2299 N N . ALA A 1 316 ? -7.690 -24.623 -0.870 1.00 18.03 316 ALA A N 1
ATOM 2300 C CA . ALA A 1 316 ? -7.589 -24.541 -2.320 1.00 18.63 316 ALA A CA 1
ATOM 2301 C C . ALA A 1 316 ? -8.612 -25.484 -2.941 1.00 18.17 316 ALA A C 1
ATOM 2302 O O . ALA A 1 316 ? -9.189 -26.323 -2.248 1.00 19.27 316 ALA A O 1
ATOM 2304 N N . PRO A 1 317 ? -8.900 -25.315 -4.239 1.00 16.52 317 PRO A N 1
ATOM 2305 C CA . PRO A 1 317 ? -9.866 -26.187 -4.908 1.00 12.04 317 PRO A CA 1
ATOM 2306 C C . PRO A 1 317 ? -9.383 -27.637 -4.902 1.00 14.04 317 PRO A C 1
ATOM 2307 O O . PRO A 1 317 ? -8.299 -27.946 -5.400 1.00 16.98 317 PRO A O 1
ATOM 2311 N N . GLY A 1 318 ? -10.202 -28.522 -4.351 1.00 12.84 318 GLY A N 1
ATOM 2312 C CA . GLY A 1 318 ? -9.829 -29.921 -4.290 1.00 17.95 318 GLY A CA 1
ATOM 2313 C C . GLY A 1 318 ? -9.433 -30.340 -2.890 1.00 22.12 318 GLY A C 1
ATOM 2314 O O . GLY A 1 318 ? -9.463 -31.526 -2.573 1.00 26.20 318 GLY A O 1
ATOM 2315 N N . ASP A 1 319 ? -9.093 -29.370 -2.043 1.00 21.11 319 ASP A N 1
ATOM 2316 C CA . ASP A 1 319 ? -8.694 -29.649 -0.665 1.00 21.38 319 ASP A CA 1
ATOM 2317 C C . ASP A 1 319 ? -9.769 -30.359 0.142 1.00 22.39 319 ASP A C 1
ATOM 2318 O O . ASP A 1 319 ? -9.453 -31.157 1.022 1.00 22.50 319 ASP A O 1
ATOM 2323 N N . ARG A 1 320 ? -11.029 -30.008 -0.105 1.00 18.22 320 ARG A N 1
ATOM 2324 C CA . ARG A 1 320 ? -12.154 -30.625 0.598 1.00 17.34 320 ARG A CA 1
ATOM 2325 C C . ARG A 1 320 ? -12.347 -32.058 0.113 1.00 19.57 320 ARG A C 1
ATOM 2326 O O . ARG A 1 320 ? -12.809 -32.914 0.863 1.00 17.07 320 ARG A O 1
ATOM 2334 N N . GLU A 1 321 ? -12.040 -32.281 -1.161 1.00 19.20 321 GLU A N 1
ATOM 2335 C CA . GLU A 1 321 ? -12.152 -33.591 -1.792 1.00 24.87 321 GLU A CA 1
ATOM 2336 C C . GLU A 1 321 ? -11.035 -34.558 -1.384 1.00 25.26 321 GLU A C 1
ATOM 2337 O O . GLU A 1 321 ? -11.216 -35.775 -1.426 1.00 28.09 321 GLU A O 1
ATOM 2343 N N . TRP A 1 322 ? -9.866 -34.022 -1.050 1.00 24.82 322 TRP A N 1
ATOM 2344 C CA . TRP A 1 322 ? -8.741 -34.858 -0.635 1.00 25.87 322 TRP A CA 1
ATOM 2345 C C . TRP A 1 322 ? -8.844 -35.229 0.845 1.00 29.29 322 TRP A C 1
ATOM 2346 O O . TRP A 1 322 ? -8.134 -36.119 1.319 1.00 36.45 322 TRP A O 1
ATOM 2357 N N . ALA A 1 323 ? -9.703 -34.524 1.578 1.00 23.66 323 ALA A N 1
ATOM 2358 C CA . ALA A 1 323 ? -9.908 -34.798 2.996 1.00 30.13 323 ALA A CA 1
ATOM 2359 C C . ALA A 1 323 ? -10.900 -35.948 3.161 1.00 30.83 323 ALA A C 1
ATOM 2360 O O . ALA A 1 323 ? -10.784 -36.748 4.095 1.00 29.61 323 ALA A O 1
ATOM 2362 N N . VAL A 1 324 ? -11.905 -36.001 2.289 1.00 27.75 324 VAL A N 1
ATOM 2363 C CA . VAL A 1 324 ? -12.891 -37.074 2.353 1.00 24.96 324 VAL A CA 1
ATOM 2364 C C . VAL A 1 324 ? -12.342 -38.276 1.605 1.00 23.90 324 VAL A C 1
ATOM 2365 O O . VAL A 1 324 ? -12.734 -39.408 1.877 1.00 27.79 324 VAL A O 1
ATOM 2369 N N . ALA A 1 325 ? -11.452 -38.021 0.646 1.00 23.28 325 ALA A N 1
ATOM 2370 C CA . ALA A 1 325 ? -10.849 -39.088 -0.143 1.00 20.04 325 ALA A CA 1
ATOM 2371 C C . ALA A 1 325 ? -10.002 -39.955 0.761 1.00 22.93 325 ALA A C 1
ATOM 2372 O O . ALA A 1 325 ? -10.024 -41.180 0.647 1.00 29.02 325 ALA A O 1
ATOM 2374 N N . ALA A 1 326 ? -9.252 -39.306 1.650 1.00 19.88 326 ALA A N 1
ATOM 2375 C CA . ALA A 1 326 ? -8.393 -39.992 2.600 1.00 14.56 326 ALA A CA 1
ATOM 2376 C C . ALA A 1 326 ? -9.238 -40.758 3.611 1.00 20.03 326 ALA A C 1
ATOM 2377 O O . ALA A 1 326 ? -8.857 -41.838 4.067 1.00 24.29 326 ALA A O 1
ATOM 2379 N N . LYS A 1 327 ? -10.363 -40.174 3.996 1.00 16.85 327 LYS A N 1
ATOM 2380 C CA . LYS A 1 327 ? -11.258 -40.811 4.952 1.00 24.50 327 LYS A CA 1
ATOM 2381 C C . LYS A 1 327 ? -11.912 -42.051 4.332 1.00 28.53 327 LYS A C 1
ATOM 2382 O O . LYS A 1 327 ? -12.102 -43.062 5.003 1.00 36.14 327 LYS A O 1
ATOM 2388 N N . ARG A 1 328 ? -12.252 -41.971 3.051 1.00 23.64 328 ARG A N 1
ATOM 2389 C CA . ARG A 1 328 ? -12.876 -43.092 2.356 1.00 27.21 328 ARG A CA 1
ATOM 2390 C C . ARG A 1 328 ? -11.885 -44.168 1.919 1.00 32.20 328 ARG A C 1
ATOM 2391 O O . ARG A 1 328 ? -12.280 -45.213 1.394 1.00 34.37 328 ARG A O 1
ATOM 2399 N N . GLU A 1 329 ? -10.598 -43.905 2.119 1.00 36.83 329 GLU A N 1
ATOM 2400 C CA . GLU A 1 329 ? -9.568 -44.872 1.775 1.00 39.56 329 GLU A CA 1
ATOM 2401 C C . GLU A 1 329 ? -9.523 -45.922 2.871 1.00 40.30 329 GLU A C 1
ATOM 2402 O O . GLU A 1 329 ? -9.472 -47.119 2.593 1.00 43.52 329 GLU A O 1
ATOM 2408 N N . ARG A 1 330 ? -9.504 -45.465 4.118 1.00 36.56 330 ARG A N 1
ATOM 2409 C CA . ARG A 1 330 ? -9.444 -46.366 5.257 1.00 46.82 330 ARG A CA 1
ATOM 2410 C C . ARG A 1 330 ? -10.800 -46.759 5.816 1.00 48.90 330 ARG A C 1
ATOM 2411 O O . ARG A 1 330 ? -11.069 -47.942 6.021 1.00 51.32 330 ARG A O 1
ATOM 2419 N N . GLU A 1 331 ? -11.634 -45.766 6.102 1.00 50.19 331 GLU A N 1
ATOM 2420 C CA . GLU A 1 331 ? -12.958 -46.012 6.662 1.00 47.41 331 GLU A CA 1
ATOM 2421 C C . GLU A 1 331 ? -13.931 -46.614 5.647 1.00 43.15 331 GLU A C 1
ATOM 2422 O O . GLU A 1 331 ? -14.679 -47.536 5.977 1.00 45.37 331 GLU A O 1
ATOM 2428 N N . GLY A 1 332 ? -13.903 -46.109 4.417 1.00 39.47 332 GLY A N 1
ATOM 2429 C CA . GLY A 1 332 ? -14.804 -46.599 3.385 1.00 27.31 332 GLY A CA 1
ATOM 2430 C C . GLY A 1 332 ? -15.922 -45.612 3.074 1.00 25.24 332 GLY A C 1
ATOM 2431 O O . GLY A 1 332 ? -16.210 -44.702 3.861 1.00 19.15 332 GLY A O 1
ATOM 2432 N N . ALA A 1 333 ? -16.554 -45.782 1.918 1.00 22.06 333 ALA A N 1
ATOM 2433 C CA . ALA A 1 333 ? -17.641 -44.904 1.487 1.00 21.68 333 ALA A CA 1
ATOM 2434 C C . ALA A 1 333 ? -18.988 -45.293 2.083 1.00 21.54 333 ALA A C 1
ATOM 2435 O O . ALA A 1 333 ? -19.364 -46.464 2.073 1.00 25.30 333 ALA A O 1
ATOM 2437 N N . PRO A 1 334 ? -19.742 -44.312 2.600 1.00 22.82 334 PRO A N 1
ATOM 2438 C CA . PRO A 1 334 ? -21.044 -44.640 3.178 1.00 22.41 334 PRO A CA 1
ATOM 2439 C C . PRO A 1 334 ? -22.069 -44.891 2.079 1.00 22.54 334 PRO A C 1
ATOM 2440 O O . PRO A 1 334 ? -22.082 -44.205 1.058 1.00 30.88 334 PRO A O 1
ATOM 2444 N N . VAL A 1 335 ? -22.872 -45.926 2.271 1.00 21.69 335 VAL A N 1
ATOM 2445 C CA . VAL A 1 335 ? -23.930 -46.291 1.342 1.00 27.09 335 VAL A CA 1
ATOM 2446 C C . VAL A 1 335 ? -25.216 -46.344 2.169 1.00 27.73 335 VAL A C 1
ATOM 2447 O O . VAL A 1 335 ? -25.295 -47.042 3.184 1.00 29.06 335 VAL A O 1
ATOM 2451 N N . ASP A 1 336 ? -26.192 -45.528 1.790 1.00 24.99 336 ASP A N 1
ATOM 2452 C CA . ASP A 1 336 ? -27.453 -45.490 2.515 1.00 30.01 336 ASP A CA 1
ATOM 2453 C C . ASP A 1 336 ? -28.256 -46.758 2.235 1.00 30.74 336 ASP A C 1
ATOM 2454 O O . ASP A 1 336 ? -27.932 -47.515 1.319 1.00 35.47 336 ASP A O 1
ATOM 2459 N N . PRO A 1 337 ? -29.307 -47.012 3.031 1.00 27.86 337 PRO A N 1
ATOM 2460 C CA . PRO A 1 337 ? -30.141 -48.201 2.853 1.00 29.93 337 PRO A CA 1
ATOM 2461 C C . PRO A 1 337 ? -30.803 -48.387 1.488 1.00 31.80 337 PRO A C 1
ATOM 2462 O O . PRO A 1 337 ? -30.828 -49.503 0.971 1.00 34.83 337 PRO A O 1
ATOM 2466 N N . VAL A 1 338 ? -31.348 -47.320 0.910 1.00 31.34 338 VAL A N 1
ATOM 2467 C CA . VAL A 1 338 ? -32.013 -47.447 -0.386 1.00 31.76 338 VAL A CA 1
ATOM 2468 C C . VAL A 1 338 ? -31.089 -47.667 -1.588 1.00 33.65 338 VAL A C 1
ATOM 2469 O O . VAL A 1 338 ? -31.494 -48.281 -2.578 1.00 36.76 338 VAL A O 1
ATOM 2473 N N . THR A 1 339 ? -29.858 -47.174 -1.513 1.00 34.68 339 THR A N 1
ATOM 2474 C CA . THR A 1 339 ? -28.915 -47.378 -2.613 1.00 37.07 339 THR A CA 1
ATOM 2475 C C . THR A 1 339 ? -28.337 -48.798 -2.519 1.00 36.71 339 THR A C 1
ATOM 2476 O O . THR A 1 339 ? -28.014 -49.426 -3.533 1.00 36.12 339 THR A O 1
ATOM 2480 N N . ARG A 1 340 ? -28.202 -49.285 -1.288 1.00 33.43 340 ARG A N 1
ATOM 2481 C CA . ARG A 1 340 ? -27.689 -50.625 -1.021 1.00 33.61 340 ARG A CA 1
ATOM 2482 C C . ARG A 1 340 ? -28.692 -51.673 -1.496 1.00 29.49 340 ARG A C 1
ATOM 2483 O O . ARG A 1 340 ? -28.313 -52.761 -1.928 1.00 30.90 340 ARG A O 1
ATOM 2491 N N . ALA A 1 341 ? -29.974 -51.349 -1.363 1.00 27.87 341 ALA A N 1
ATOM 2492 C CA . ALA A 1 341 ? -31.050 -52.241 -1.773 1.00 21.55 341 ALA A CA 1
ATOM 2493 C C . ALA A 1 341 ? -31.134 -52.330 -3.288 1.00 19.09 341 ALA A C 1
ATOM 2494 O O . ALA A 1 341 ? -31.651 -53.304 -3.835 1.00 23.94 341 ALA A O 1
ATOM 2496 N N . ALA A 1 342 ? -30.689 -51.280 -3.963 1.00 20.50 342 ALA A N 1
ATOM 2497 C CA . ALA A 1 342 ? -30.691 -51.259 -5.416 1.00 16.21 342 ALA A CA 1
ATOM 2498 C C . ALA A 1 342 ? -29.538 -52.124 -5.901 1.00 20.28 342 ALA A C 1
ATOM 2499 O O . ALA A 1 342 ? -29.595 -52.699 -6.988 1.00 26.65 342 ALA A O 1
ATOM 2501 N N . PHE A 1 343 ? -28.474 -52.171 -5.103 1.00 21.14 343 PHE A N 1
ATOM 2502 C CA . PHE A 1 343 ? -27.296 -52.966 -5.421 1.00 25.01 343 PHE A CA 1
ATOM 2503 C C . PHE A 1 343 ? -27.635 -54.455 -5.318 1.00 23.10 343 PHE A C 1
ATOM 2504 O O . PHE A 1 343 ? -27.156 -55.263 -6.113 1.00 22.83 343 PHE A O 1
ATOM 2512 N N . SER A 1 344 ? -28.465 -54.801 -4.337 1.00 28.20 344 SER A N 1
ATOM 2513 C CA . SER A 1 344 ? -28.896 -56.176 -4.115 1.00 29.72 344 SER A CA 1
ATOM 2514 C C . SER A 1 344 ? -29.734 -56.735 -5.259 1.00 32.03 344 SER A C 1
ATOM 2515 O O . SER A 1 344 ? -29.604 -57.912 -5.599 1.00 41.22 344 SER A O 1
ATOM 2518 N N . GLU A 1 345 ? -30.624 -55.927 -5.827 1.00 29.80 345 GLU A N 1
ATOM 2519 C CA . GLU A 1 345 ? -31.445 -56.418 -6.926 1.00 31.22 345 GLU A CA 1
ATOM 2520 C C . GLU A 1 345 ? -30.690 -56.388 -8.249 1.00 25.34 345 GLU A C 1
ATOM 2521 O O . GLU A 1 345 ? -31.065 -57.074 -9.204 1.00 22.29 345 GLU A O 1
ATOM 2527 N N . LEU A 1 346 ? -29.665 -55.546 -8.320 1.00 21.87 346 LEU A N 1
ATOM 2528 C CA . LEU A 1 346 ? -28.828 -55.461 -9.513 1.00 27.18 346 LEU A CA 1
ATOM 2529 C C . LEU A 1 346 ? -27.906 -56.672 -9.487 1.00 26.03 346 LEU A C 1
ATOM 2530 O O . LEU A 1 346 ? -27.508 -57.197 -10.533 1.00 23.89 346 LEU A O 1
ATOM 2535 N N . ALA A 1 347 ? -27.551 -57.079 -8.271 1.00 23.49 347 ALA A N 1
ATOM 2536 C CA . ALA A 1 347 ? -26.700 -58.235 -8.043 1.00 30.95 347 ALA A CA 1
ATOM 2537 C C . ALA A 1 347 ? -27.495 -59.498 -8.377 1.00 33.35 347 ALA A C 1
ATOM 2538 O O . ALA A 1 347 ? -26.983 -60.421 -9.011 1.00 37.45 347 ALA A O 1
ATOM 2540 N N . GLU A 1 348 ? -28.755 -59.518 -7.948 1.00 36.44 348 GLU A N 1
ATOM 2541 C CA . GLU A 1 348 ? -29.655 -60.642 -8.175 1.00 36.68 348 GLU A CA 1
ATOM 2542 C C . GLU A 1 348 ? -29.922 -60.803 -9.665 1.00 35.03 348 GLU A C 1
ATOM 2543 O O . GLU A 1 348 ? -29.898 -61.910 -10.202 1.00 39.74 348 GLU A O 1
ATOM 2549 N N . LYS A 1 349 ? -30.213 -59.678 -10.308 1.00 31.77 349 LYS A N 1
ATOM 2550 C CA . LYS A 1 349 ? -30.526 -59.614 -11.731 1.00 27.45 349 LYS A CA 1
ATOM 2551 C C . LYS A 1 349 ? -29.415 -60.061 -12.681 1.00 31.84 349 LYS A C 1
ATOM 2552 O O . LYS A 1 349 ? -29.666 -60.835 -13.614 1.00 35.87 349 LYS A O 1
ATOM 2558 N N . PHE A 1 350 ? -28.204 -59.551 -12.467 1.00 33.98 350 PHE A N 1
ATOM 2559 C CA . PHE A 1 350 ? -27.072 -59.875 -13.332 1.00 36.17 350 PHE A CA 1
ATOM 2560 C C . PHE A 1 350 ? -26.151 -60.994 -12.849 1.00 41.57 350 PHE A C 1
ATOM 2561 O O . PHE A 1 350 ? -25.151 -61.311 -13.509 1.00 45.12 350 PHE A O 1
ATOM 2569 N N . SER A 1 351 ? -26.490 -61.593 -11.711 1.00 43.56 351 SER A N 1
ATOM 2570 C CA . SER A 1 351 ? -25.710 -62.691 -11.138 1.00 44.93 351 SER A CA 1
ATOM 2571 C C . SER A 1 351 ? -24.282 -62.305 -10.737 1.00 45.65 351 SER A C 1
ATOM 2572 O O . SER A 1 351 ? -23.328 -63.037 -11.014 1.00 46.23 351 SER A O 1
ATOM 2575 N N . VAL A 1 352 ? -24.138 -61.159 -10.079 1.00 45.82 352 VAL A N 1
ATOM 2576 C CA . VAL A 1 352 ? -22.831 -60.689 -9.623 1.00 41.34 352 VAL A CA 1
ATOM 2577 C C . VAL A 1 352 ? -22.849 -60.509 -8.108 1.00 41.83 352 VAL A C 1
ATOM 2578 O O . VAL A 1 352 ? -23.889 -60.225 -7.519 1.00 42.80 352 VAL A O 1
ATOM 2582 N N . SER A 1 353 ? -21.700 -60.698 -7.475 1.00 42.93 353 SER A N 1
ATOM 2583 C CA . SER A 1 353 ? -21.596 -60.561 -6.026 1.00 40.83 353 SER A CA 1
ATOM 2584 C C . SER A 1 353 ? -21.776 -59.115 -5.567 1.00 37.86 353 SER A C 1
ATOM 2585 O O . SER A 1 353 ? -21.180 -58.191 -6.129 1.00 39.12 353 SER A O 1
ATOM 2588 N N . PRO A 1 354 ? -22.625 -58.897 -4.553 1.00 35.89 354 PRO A N 1
ATOM 2589 C CA . PRO A 1 354 ? -22.873 -57.555 -4.023 1.00 39.52 354 PRO A CA 1
ATOM 2590 C C . PRO A 1 354 ? -21.698 -57.108 -3.155 1.00 38.22 354 PRO A C 1
ATOM 2591 O O . PRO A 1 354 ? -20.913 -57.934 -2.678 1.00 40.50 354 PRO A O 1
ATOM 2595 N N . PRO A 1 355 ? -21.551 -55.792 -2.953 1.00 39.13 355 PRO A N 1
ATOM 2596 C CA . PRO A 1 355 ? -20.446 -55.304 -2.125 1.00 38.19 355 PRO A CA 1
ATOM 2597 C C . PRO A 1 355 ? -20.558 -55.775 -0.669 1.00 38.10 355 PRO A C 1
ATOM 2598 O O . PRO A 1 355 ? -21.654 -55.798 -0.110 1.00 38.44 355 PRO A O 1
ATOM 2602 N N . THR A 1 356 ? -19.457 -56.241 -0.084 1.00 39.28 356 THR A N 1
ATOM 2603 C CA . THR A 1 356 ? -19.459 -56.643 1.332 1.00 44.65 356 THR A CA 1
ATOM 2604 C C . THR A 1 356 ? -19.511 -55.302 2.101 1.00 47.23 356 THR A C 1
ATOM 2605 O O . THR A 1 356 ? -18.933 -54.319 1.651 1.00 51.56 356 THR A O 1
ATOM 2609 N N . TYR A 1 357 ? -20.194 -55.273 3.241 1.00 46.55 357 TYR A N 1
ATOM 2610 C CA . TYR A 1 357 ? -20.380 -54.060 4.032 1.00 54.79 357 TYR A CA 1
ATOM 2611 C C . TYR A 1 357 ? -19.797 -54.081 5.457 1.00 58.60 357 TYR A C 1
ATOM 2612 O O . TYR A 1 357 ? -19.095 -55.022 5.827 1.00 65.18 357 TYR A O 1
ATOM 2621 N N . HIS A 1 358 ? -20.088 -53.027 6.234 1.00 60.39 358 HIS A N 1
ATOM 2622 C CA . HIS A 1 358 ? -19.699 -52.850 7.665 1.00 63.90 358 HIS A CA 1
ATOM 2623 C C . HIS A 1 358 ? -19.834 -51.409 8.169 1.00 65.15 358 HIS A C 1
ATOM 2624 O O . HIS A 1 358 ? -19.862 -50.541 7.291 1.00 64.92 358 HIS A O 1
ATOM 2632 N N . THR B 1 9 ? -18.924 18.480 -17.433 1.00 39.85 9 THR B N 1
ATOM 2633 C CA . THR B 1 9 ? -18.774 17.222 -18.229 1.00 44.34 9 THR B CA 1
ATOM 2634 C C . THR B 1 9 ? -19.151 17.484 -19.680 1.00 43.75 9 THR B C 1
ATOM 2635 O O . THR B 1 9 ? -20.039 18.294 -19.958 1.00 47.21 9 THR B O 1
ATOM 2639 N N . VAL B 1 10 ? -18.531 16.755 -20.602 1.00 38.74 10 VAL B N 1
ATOM 2640 C CA . VAL B 1 10 ? -18.796 16.979 -22.010 1.00 36.45 10 VAL B CA 1
ATOM 2641 C C . VAL B 1 10 ? -18.379 15.778 -22.874 1.00 38.90 10 VAL B C 1
ATOM 2642 O O . VAL B 1 10 ? -17.845 14.806 -22.347 1.00 39.42 10 VAL B O 1
ATOM 2646 N N . LEU B 1 11 ? -18.652 15.824 -24.179 1.00 35.11 11 LEU B N 1
ATOM 2647 C CA . LEU B 1 11 ? -18.324 14.710 -25.084 1.00 34.46 11 LEU B CA 1
ATOM 2648 C C . LEU B 1 11 ? -17.063 14.883 -25.933 1.00 32.27 11 LEU B C 1
ATOM 2649 O O . LEU B 1 11 ? -16.645 15.996 -26.227 1.00 36.86 11 LEU B O 1
ATOM 2654 N N . ALA B 1 12 ? -16.491 13.764 -26.364 1.00 35.65 12 ALA B N 1
ATOM 2655 C CA . ALA B 1 12 ? -15.286 13.772 -27.188 1.00 35.94 12 ALA B CA 1
ATOM 2656 C C . ALA B 1 12 ? -15.337 12.684 -28.263 1.00 41.59 12 ALA B C 1
ATOM 2657 O O . ALA B 1 12 ? -15.831 11.579 -28.028 1.00 42.59 12 ALA B O 1
ATOM 2659 N N . ARG B 1 13 ? -14.860 13.020 -29.457 1.00 41.35 13 ARG B N 1
ATOM 2660 C CA . ARG B 1 13 ? -14.833 12.081 -30.573 1.00 39.03 13 ARG B CA 1
ATOM 2661 C C . ARG B 1 13 ? -13.809 10.984 -30.302 1.00 37.84 13 ARG B C 1
ATOM 2662 O O . ARG B 1 13 ? -12.720 11.252 -29.786 1.00 34.64 13 ARG B O 1
ATOM 2670 N N . LEU B 1 14 ? -14.162 9.751 -30.654 1.00 34.75 14 LEU B N 1
ATOM 2671 C CA . LEU B 1 14 ? -13.277 8.610 -30.445 1.00 38.52 14 LEU B CA 1
ATOM 2672 C C . LEU B 1 14 ? -11.964 8.697 -31.229 1.00 38.60 14 LEU B C 1
ATOM 2673 O O . LEU B 1 14 ? -11.006 8.001 -30.906 1.00 39.32 14 LEU B O 1
ATOM 2678 N N . ASP B 1 15 ? -11.936 9.500 -32.289 1.00 38.15 15 ASP B N 1
ATOM 2679 C CA . ASP B 1 15 ? -10.715 9.666 -33.077 1.00 41.95 15 ASP B CA 1
ATOM 2680 C C . ASP B 1 15 ? -9.891 10.771 -32.448 1.00 39.83 15 ASP B C 1
ATOM 2681 O O . ASP B 1 15 ? -8.662 10.771 -32.521 1.00 41.95 15 ASP B O 1
ATOM 2686 N N . GLU B 1 16 ? -10.600 11.742 -31.883 1.00 35.33 16 GLU B N 1
ATOM 2687 C CA . GLU B 1 16 ? -9.993 12.892 -31.235 1.00 35.61 16 GLU B CA 1
ATOM 2688 C C . GLU B 1 16 ? -9.256 12.455 -29.975 1.00 33.51 16 GLU B C 1
ATOM 2689 O O . GLU B 1 16 ? -8.211 13.013 -29.632 1.00 38.40 16 GLU B O 1
ATOM 2695 N N . LEU B 1 17 ? -9.839 11.492 -29.267 1.00 31.91 17 LEU B N 1
ATOM 2696 C CA . LEU B 1 17 ? -9.251 10.942 -28.048 1.00 29.93 17 LEU B CA 1
ATOM 2697 C C . LEU B 1 17 ? -8.135 9.970 -28.398 1.00 30.32 17 LEU B C 1
ATOM 2698 O O . LEU B 1 17 ? -7.143 9.857 -27.683 1.00 23.85 17 LEU B O 1
ATOM 2703 N N . GLU B 1 18 ? -8.347 9.236 -29.483 1.00 35.36 18 GLU B N 1
ATOM 2704 C CA . GLU B 1 18 ? -7.406 8.246 -29.980 1.00 38.91 18 GLU B CA 1
ATOM 2705 C C . GLU B 1 18 ? -6.108 8.901 -30.421 1.00 38.13 18 GLU B C 1
ATOM 2706 O O . GLU B 1 18 ? -5.025 8.540 -29.957 1.00 38.60 18 GLU B O 1
ATOM 2712 N N . ARG B 1 19 ? -6.222 9.831 -31.359 1.00 35.41 19 ARG B N 1
ATOM 2713 C CA . ARG B 1 19 ? -5.065 10.540 -31.882 1.00 32.97 19 ARG B CA 1
ATOM 2714 C C . ARG B 1 19 ? -4.311 11.265 -30.776 1.00 26.78 19 ARG B C 1
ATOM 2715 O O . ARG B 1 19 ? -3.097 11.432 -30.855 1.00 25.95 19 ARG B O 1
ATOM 2723 N N . PHE B 1 20 ? -5.047 11.710 -29.762 1.00 22.53 20 PHE B N 1
ATOM 2724 C CA . PHE B 1 20 ? -4.472 12.417 -28.625 1.00 25.36 20 PHE B CA 1
ATOM 2725 C C . PHE B 1 20 ? -3.602 11.514 -27.753 1.00 26.07 20 PHE B C 1
ATOM 2726 O O . PHE B 1 20 ? -2.493 11.894 -27.370 1.00 29.29 20 PHE B O 1
ATOM 2734 N N . CYS B 1 21 ? -4.139 10.354 -27.381 1.00 24.82 21 CYS B N 1
ATOM 2735 C CA . CYS B 1 21 ? -3.408 9.400 -26.553 1.00 22.30 21 CYS B CA 1
ATOM 2736 C C . CYS B 1 21 ? -2.117 8.940 -27.233 1.00 27.26 21 CYS B C 1
ATOM 2737 O O . CYS B 1 21 ? -1.079 8.823 -26.580 1.00 31.52 21 CYS B O 1
ATOM 2740 N N . ARG B 1 22 ? -2.195 8.683 -28.539 1.00 22.11 22 ARG B N 1
ATOM 2741 C CA . ARG B 1 22 ? -1.046 8.238 -29.322 1.00 25.78 22 ARG B CA 1
ATOM 2742 C C . ARG B 1 22 ? -0.005 9.344 -29.407 1.00 24.28 22 ARG B C 1
ATOM 2743 O O . ARG B 1 22 ? 1.198 9.080 -29.369 1.00 29.81 22 ARG B O 1
ATOM 2751 N N . ALA B 1 23 ? -0.471 10.574 -29.590 1.00 22.72 23 ALA B N 1
ATOM 2752 C CA . ALA B 1 23 ? 0.419 11.721 -29.679 1.00 20.00 23 ALA B CA 1
ATOM 2753 C C . ALA B 1 23 ? 1.206 11.900 -28.381 1.00 17.86 23 ALA B C 1
ATOM 2754 O O . ALA B 1 23 ? 2.404 12.167 -28.412 1.00 18.04 23 ALA B O 1
ATOM 2756 N N . VAL B 1 24 ? 0.527 11.752 -27.246 1.00 24.19 24 VAL B N 1
ATOM 2757 C CA . VAL B 1 24 ? 1.164 11.897 -25.943 1.00 17.02 24 VAL B CA 1
ATOM 2758 C C . VAL B 1 24 ? 2.227 10.835 -25.694 1.00 18.71 24 VAL B C 1
ATOM 2759 O O . VAL B 1 24 ? 3.298 11.141 -25.168 1.00 24.83 24 VAL B O 1
ATOM 2763 N N . PHE B 1 25 ? 1.900 9.582 -25.998 1.00 17.86 25 PHE B N 1
ATOM 2764 C CA . PHE B 1 25 ? 2.838 8.482 -25.810 1.00 19.35 25 PHE B CA 1
ATOM 2765 C C . PHE B 1 25 ? 4.113 8.710 -26.611 1.00 21.36 25 PHE B C 1
ATOM 2766 O O . PHE B 1 25 ? 5.213 8.474 -26.116 1.00 18.23 25 PHE B O 1
ATOM 2774 N N . LEU B 1 26 ? 3.953 9.141 -27.858 1.00 25.67 26 LEU B N 1
ATOM 2775 C CA . LEU B 1 26 ? 5.082 9.418 -28.739 1.00 29.42 26 LEU B CA 1
ATOM 2776 C C . LEU B 1 26 ? 5.941 10.533 -28.155 1.00 33.65 26 LEU B C 1
ATOM 2777 O O . LEU B 1 26 ? 7.169 10.510 -28.263 1.00 35.81 26 LEU B O 1
ATOM 2782 N N . ALA B 1 27 ? 5.270 11.514 -27.555 1.00 33.13 27 ALA B N 1
ATOM 2783 C CA . ALA B 1 27 ? 5.919 12.660 -26.936 1.00 30.60 27 ALA B CA 1
ATOM 2784 C C . ALA B 1 27 ? 6.748 12.236 -25.738 1.00 29.72 27 ALA B C 1
ATOM 2785 O O . ALA B 1 27 ? 7.733 12.887 -25.403 1.00 24.34 27 ALA B O 1
ATOM 2787 N N . VAL B 1 28 ? 6.319 11.170 -25.069 1.00 32.62 28 VAL B N 1
ATOM 2788 C CA . VAL B 1 28 ? 7.041 10.648 -23.914 1.00 31.52 28 VAL B CA 1
ATOM 2789 C C . VAL B 1 28 ? 8.288 9.907 -24.412 1.00 33.43 28 VAL B C 1
ATOM 2790 O O . VAL B 1 28 ? 9.127 9.478 -23.619 1.00 30.94 28 VAL B O 1
ATOM 2794 N N . GLY B 1 29 ? 8.419 9.801 -25.733 1.00 35.29 29 GLY B N 1
ATOM 2795 C CA . GLY B 1 29 ? 9.559 9.126 -26.329 1.00 38.76 29 GLY B CA 1
ATOM 2796 C C . GLY B 1 29 ? 9.358 7.626 -26.378 1.00 41.52 29 GLY B C 1
ATOM 2797 O O . GLY B 1 29 ? 10.311 6.851 -26.252 1.00 42.95 29 GLY B O 1
ATOM 2798 N N . THR B 1 30 ? 8.108 7.228 -26.586 1.00 38.40 30 THR B N 1
ATOM 2799 C CA . THR B 1 30 ? 7.725 5.827 -26.647 1.00 34.35 30 THR B CA 1
ATOM 2800 C C . THR B 1 30 ? 7.772 5.287 -28.085 1.00 35.08 30 THR B C 1
ATOM 2801 O O . THR B 1 30 ? 7.806 6.057 -29.052 1.00 34.60 30 THR B O 1
ATOM 2805 N N . ASP B 1 31 ? 7.824 3.960 -28.197 1.00 35.62 31 ASP B N 1
ATOM 2806 C CA . ASP B 1 31 ? 7.853 3.228 -29.466 1.00 33.10 31 ASP B CA 1
ATOM 2807 C C . ASP B 1 31 ? 6.643 3.617 -30.302 1.00 28.46 31 ASP B C 1
ATOM 2808 O O . ASP B 1 31 ? 5.662 4.127 -29.769 1.00 26.44 31 ASP B O 1
ATOM 2813 N N . GLU B 1 32 ? 6.688 3.374 -31.607 1.00 30.82 32 GLU B N 1
ATOM 2814 C CA . GLU B 1 32 ? 5.525 3.693 -32.427 1.00 32.57 32 GLU B CA 1
ATOM 2815 C C . GLU B 1 32 ? 4.484 2.584 -32.217 1.00 31.79 32 GLU B C 1
ATOM 2816 O O . GLU B 1 32 ? 3.278 2.843 -32.201 1.00 28.53 32 GLU B O 1
ATOM 2822 N N . GLU B 1 33 ? 4.959 1.349 -32.061 1.00 29.69 33 GLU B N 1
ATOM 2823 C CA . GLU B 1 33 ? 4.073 0.222 -31.826 1.00 21.92 33 GLU B CA 1
ATOM 2824 C C . GLU B 1 33 ? 3.544 0.207 -30.395 1.00 17.87 33 GLU B C 1
ATOM 2825 O O . GLU B 1 33 ? 2.452 -0.304 -30.150 1.00 17.37 33 GLU B O 1
ATOM 2831 N N . THR B 1 34 ? 4.332 0.722 -29.451 1.00 14.99 34 THR B N 1
ATOM 2832 C CA . THR B 1 34 ? 3.919 0.785 -28.044 1.00 17.88 34 THR B CA 1
ATOM 2833 C C . THR B 1 34 ? 2.839 1.854 -27.865 1.00 21.54 34 THR B C 1
ATOM 2834 O O . THR B 1 34 ? 1.985 1.760 -26.975 1.00 28.06 34 THR B O 1
ATOM 2838 N N . ALA B 1 35 ? 2.896 2.876 -28.710 1.00 18.78 35 ALA B N 1
ATOM 2839 C CA . ALA B 1 35 ? 1.941 3.970 -28.665 1.00 21.62 35 ALA B CA 1
ATOM 2840 C C . ALA B 1 35 ? 0.621 3.540 -29.281 1.00 20.32 35 ALA B C 1
ATOM 2841 O O . ALA B 1 35 ? -0.440 3.969 -28.836 1.00 18.09 35 ALA B O 1
ATOM 2843 N N . ASP B 1 36 ? 0.699 2.746 -30.348 1.00 23.37 36 ASP B N 1
ATOM 2844 C CA . ASP B 1 36 ? -0.492 2.251 -31.029 1.00 16.28 36 ASP B CA 1
ATOM 2845 C C . ASP B 1 36 ? -1.207 1.221 -30.175 1.00 11.91 36 ASP B C 1
ATOM 2846 O O . ASP B 1 36 ? -2.426 1.235 -30.079 1.00 13.74 36 ASP B O 1
ATOM 2851 N N . ALA B 1 37 ? -0.439 0.319 -29.574 1.00 15.53 37 ALA B N 1
ATOM 2852 C CA . ALA B 1 37 ? -0.995 -0.727 -28.731 1.00 15.67 37 ALA B CA 1
ATOM 2853 C C . ALA B 1 37 ? -1.609 -0.176 -27.444 1.00 20.48 37 ALA B C 1
ATOM 2854 O O . ALA B 1 37 ? -2.678 -0.614 -27.027 1.00 18.61 37 ALA B O 1
ATOM 2856 N N . ALA B 1 38 ? -0.923 0.765 -26.806 1.00 21.22 38 ALA B N 1
ATOM 2857 C CA . ALA B 1 38 ? -1.411 1.362 -25.566 1.00 27.51 38 ALA B CA 1
ATOM 2858 C C . ALA B 1 38 ? -2.693 2.177 -25.742 1.00 28.45 38 ALA B C 1
ATOM 2859 O O . ALA B 1 38 ? -3.503 2.280 -24.814 1.00 34.46 38 ALA B O 1
ATOM 2861 N N . THR B 1 39 ? -2.851 2.781 -26.916 1.00 29.48 39 THR B N 1
ATOM 2862 C CA . THR B 1 39 ? -4.027 3.588 -27.225 1.00 23.70 39 THR B CA 1
ATOM 2863 C C . THR B 1 39 ? -5.216 2.706 -27.634 1.00 21.86 39 THR B C 1
ATOM 2864 O O . THR B 1 39 ? -6.374 3.081 -27.427 1.00 17.42 39 THR B O 1
ATOM 2868 N N . ARG B 1 40 ? -4.934 1.542 -28.216 1.00 17.57 40 ARG B N 1
ATOM 2869 C CA . ARG B 1 40 ? -5.992 0.620 -28.623 1.00 19.52 40 ARG B CA 1
ATOM 2870 C C . ARG B 1 40 ? -6.698 0.033 -27.403 1.00 17.05 40 ARG B C 1
ATOM 2871 O O . ARG B 1 40 ? -7.924 -0.082 -27.386 1.00 21.20 40 ARG B O 1
ATOM 2879 N N . ALA B 1 41 ? -5.912 -0.341 -26.396 1.00 15.55 41 ALA B N 1
ATOM 2880 C CA . ALA B 1 41 ? -6.441 -0.911 -25.162 1.00 16.04 41 ALA B CA 1
ATOM 2881 C C . ALA B 1 41 ? -7.328 0.084 -24.414 1.00 14.12 41 ALA B C 1
ATOM 2882 O O . ALA B 1 41 ? -8.329 -0.302 -23.817 1.00 22.92 41 ALA B O 1
ATOM 2884 N N . MET B 1 42 ? -6.927 1.353 -24.402 1.00 16.82 42 MET B N 1
ATOM 2885 C CA . MET B 1 42 ? -7.700 2.404 -23.740 1.00 17.90 42 MET B CA 1
ATOM 2886 C C . MET B 1 42 ? -8.905 2.820 -24.584 1.00 14.30 42 MET B C 1
ATOM 2887 O O . MET B 1 42 ? -9.956 3.155 -24.045 1.00 16.75 42 MET B O 1
ATOM 2892 N N . MET B 1 43 ? -8.740 2.864 -25.902 1.00 13.20 43 MET B N 1
ATOM 2893 C CA . MET B 1 43 ? -9.861 3.216 -26.766 1.00 18.90 43 MET B CA 1
ATOM 2894 C C . MET B 1 43 ? -10.893 2.090 -26.695 1.00 22.59 43 MET B C 1
ATOM 2895 O O . MET B 1 43 ? -12.094 2.322 -26.848 1.00 23.32 43 MET B O 1
ATOM 2900 N N . HIS B 1 44 ? -10.409 0.868 -26.493 1.00 19.15 44 HIS B N 1
ATOM 2901 C CA . HIS B 1 44 ? -11.266 -0.299 -26.369 1.00 23.53 44 HIS B CA 1
ATOM 2902 C C . HIS B 1 44 ? -12.150 -0.102 -25.147 1.00 18.19 44 HIS B C 1
ATOM 2903 O O . HIS B 1 44 ? -13.367 -0.277 -25.224 1.00 20.30 44 HIS B O 1
ATOM 2910 N N . GLY B 1 45 ? -11.520 0.227 -24.019 1.00 19.11 45 GLY B N 1
ATOM 2911 C CA . GLY B 1 45 ? -12.241 0.453 -22.775 1.00 21.98 45 GLY B CA 1
ATOM 2912 C C . GLY B 1 45 ? -13.230 1.598 -22.850 1.00 23.98 45 GLY B C 1
ATOM 2913 O O . GLY B 1 45 ? -14.367 1.486 -22.384 1.00 23.98 45 GLY B O 1
ATOM 2914 N N . THR B 1 46 ? -12.792 2.698 -23.449 1.00 20.90 46 THR B N 1
ATOM 2915 C CA . THR B 1 46 ? -13.622 3.884 -23.605 1.00 23.01 46 THR B CA 1
ATOM 2916 C C . THR B 1 46 ? -14.775 3.667 -24.587 1.00 24.96 46 THR B C 1
ATOM 2917 O O . THR B 1 46 ? -15.870 4.183 -24.385 1.00 23.44 46 THR B O 1
ATOM 2921 N N . ARG B 1 47 ? -14.526 2.931 -25.662 1.00 24.23 47 ARG B N 1
ATOM 2922 C CA . ARG B 1 47 ? -15.561 2.673 -26.650 1.00 26.80 47 ARG B CA 1
ATOM 2923 C C . ARG B 1 47 ? -16.622 1.722 -26.113 1.00 26.44 47 ARG B C 1
ATOM 2924 O O . ARG B 1 47 ? -17.803 1.858 -26.433 1.00 27.29 47 ARG B O 1
ATOM 2932 N N . LEU B 1 48 ? -16.197 0.754 -25.307 1.00 26.02 48 LEU B N 1
ATOM 2933 C CA . LEU B 1 48 ? -17.115 -0.232 -24.751 1.00 22.87 48 LEU B CA 1
ATOM 2934 C C . LEU B 1 48 ? -17.733 0.132 -23.403 1.00 26.33 48 LEU B C 1
ATOM 2935 O O . LEU B 1 48 ? -18.409 -0.691 -22.780 1.00 31.99 48 LEU B O 1
ATOM 2940 N N . GLY B 1 49 ? -17.519 1.362 -22.956 1.00 18.93 49 GLY B N 1
ATOM 2941 C CA . GLY B 1 49 ? -18.107 1.785 -21.701 1.00 21.56 49 GLY B CA 1
ATOM 2942 C C . GLY B 1 49 ? -17.417 1.337 -20.430 1.00 26.82 49 GLY B C 1
ATOM 2943 O O . GLY B 1 49 ? -17.899 1.632 -19.330 1.00 27.67 49 GLY B O 1
ATOM 2944 N N . VAL B 1 50 ? -16.336 0.576 -20.556 1.00 25.42 50 VAL B N 1
ATOM 2945 C CA . VAL B 1 50 ? -15.591 0.144 -19.376 1.00 23.67 50 VAL B CA 1
ATOM 2946 C C . VAL B 1 50 ? -14.530 1.226 -19.138 1.00 27.02 50 VAL B C 1
ATOM 2947 O O . VAL B 1 50 ? -13.329 1.036 -19.359 1.00 31.80 50 VAL B O 1
ATOM 2951 N N . ASP B 1 51 ? -15.028 2.394 -18.741 1.00 27.48 51 ASP B N 1
ATOM 2952 C CA . ASP B 1 51 ? -14.215 3.578 -18.485 1.00 25.49 51 ASP B CA 1
ATOM 2953 C C . ASP B 1 51 ? -13.197 3.447 -17.368 1.00 24.84 51 ASP B C 1
ATOM 2954 O O . ASP B 1 51 ? -12.289 4.273 -17.257 1.00 25.85 51 ASP B O 1
ATOM 2959 N N . SER B 1 52 ? -13.390 2.466 -16.495 1.00 20.68 52 SER B N 1
ATOM 2960 C CA . SER B 1 52 ? -12.437 2.234 -15.420 1.00 19.21 52 SER B CA 1
ATOM 2961 C C . SER B 1 52 ? -11.070 1.964 -16.069 1.00 17.56 52 SER B C 1
ATOM 2962 O O . SER B 1 52 ? -10.020 2.370 -15.558 1.00 18.09 52 SER B O 1
ATOM 2965 N N . HIS B 1 53 ? -11.106 1.320 -17.231 1.00 22.66 53 HIS B N 1
ATOM 2966 C CA . HIS B 1 53 ? -9.908 0.986 -17.988 1.00 25.54 53 HIS B CA 1
ATOM 2967 C C . HIS B 1 53 ? -9.904 1.657 -19.359 1.00 24.00 53 HIS B C 1
ATOM 2968 O O . HIS B 1 53 ? -9.475 1.064 -20.349 1.00 27.26 53 HIS B O 1
ATOM 2975 N N . GLY B 1 54 ? -10.375 2.901 -19.397 1.00 26.04 54 GLY B N 1
ATOM 2976 C CA . GLY B 1 54 ? -10.421 3.661 -20.632 1.00 21.65 54 GLY B CA 1
ATOM 2977 C C . GLY B 1 54 ? -9.265 4.643 -20.753 1.00 22.39 54 GLY B C 1
ATOM 2978 O O . GLY B 1 54 ? -8.149 4.370 -20.283 1.00 11.92 54 GLY B O 1
ATOM 2979 N N . VAL B 1 55 ? -9.538 5.805 -21.349 1.00 12.85 55 VAL B N 1
ATOM 2980 C CA . VAL B 1 55 ? -8.517 6.829 -21.552 1.00 15.22 55 VAL B CA 1
ATOM 2981 C C . VAL B 1 55 ? -8.108 7.583 -20.299 1.00 16.22 55 VAL B C 1
ATOM 2982 O O . VAL B 1 55 ? -7.196 8.398 -20.340 1.00 20.49 55 VAL B O 1
ATOM 2986 N N . ARG B 1 56 ? -8.792 7.327 -19.192 1.00 20.82 56 ARG B N 1
ATOM 2987 C CA . ARG B 1 56 ? -8.446 7.962 -17.928 1.00 24.33 56 ARG B CA 1
ATOM 2988 C C . ARG B 1 56 ? -7.173 7.312 -17.381 1.00 27.48 56 ARG B C 1
ATOM 2989 O O . ARG B 1 56 ? -6.615 7.750 -16.373 1.00 32.12 56 ARG B O 1
ATOM 2997 N N . LEU B 1 57 ? -6.766 6.211 -18.004 1.00 24.23 57 LEU B N 1
ATOM 2998 C CA . LEU B 1 57 ? -5.556 5.502 -17.597 1.00 21.72 57 LEU B CA 1
ATOM 2999 C C . LEU B 1 57 ? -4.305 6.127 -18.223 1.00 16.05 57 LEU B C 1
ATOM 3000 O O . LEU B 1 57 ? -3.186 5.738 -17.895 1.00 22.40 57 LEU B O 1
ATOM 3005 N N . LEU B 1 58 ? -4.502 7.075 -19.135 1.00 15.66 58 LEU B N 1
ATOM 3006 C CA . LEU B 1 58 ? -3.399 7.746 -19.821 1.00 24.75 58 LEU B CA 1
ATOM 3007 C C . LEU B 1 58 ? -2.469 8.400 -18.821 1.00 24.83 58 LEU B C 1
ATOM 3008 O O . LEU B 1 58 ? -1.247 8.336 -18.962 1.00 28.35 58 LEU B O 1
ATOM 3013 N N . ALA B 1 59 ? -3.067 9.072 -17.843 1.00 30.67 59 ALA B N 1
ATOM 3014 C CA . ALA B 1 59 ? -2.317 9.769 -16.805 1.00 29.13 59 ALA B CA 1
ATOM 3015 C C . ALA B 1 59 ? -1.341 8.845 -16.098 1.00 23.76 59 ALA B C 1
ATOM 3016 O O . ALA B 1 59 ? -0.200 9.209 -15.858 1.00 17.96 59 ALA B O 1
ATOM 3018 N N . HIS B 1 60 ? -1.801 7.645 -15.774 1.00 24.35 60 HIS B N 1
ATOM 3019 C CA . HIS B 1 60 ? -0.969 6.680 -15.083 1.00 24.26 60 HIS B CA 1
ATOM 3020 C C . HIS B 1 60 ? 0.176 6.131 -15.925 1.00 24.26 60 HIS B C 1
ATOM 3021 O O . HIS B 1 60 ? 1.295 5.965 -15.434 1.00 26.15 60 HIS B O 1
ATOM 3028 N N . TYR B 1 61 ? -0.141 5.745 -17.153 1.00 27.14 61 TYR B N 1
ATOM 3029 C CA . TYR B 1 61 ? 0.847 5.187 -18.063 1.00 26.03 61 TYR B CA 1
ATOM 3030 C C . TYR B 1 61 ? 2.011 6.121 -18.362 1.00 25.51 61 TYR B C 1
ATOM 3031 O O . TYR B 1 61 ? 3.150 5.670 -18.448 1.00 28.96 61 TYR B O 1
ATOM 3040 N N . VAL B 1 62 ? 1.733 7.409 -18.553 1.00 26.39 62 VAL B N 1
ATOM 3041 C CA . VAL B 1 62 ? 2.802 8.370 -18.817 1.00 24.64 62 VAL B CA 1
ATOM 3042 C C . VAL B 1 62 ? 3.684 8.533 -17.578 1.00 21.26 62 VAL B C 1
ATOM 3043 O O . VAL B 1 62 ? 4.880 8.802 -17.701 1.00 26.65 62 VAL B O 1
ATOM 3047 N N . THR B 1 63 ? 3.087 8.378 -16.398 1.00 19.45 63 THR B N 1
ATOM 3048 C CA . THR B 1 63 ? 3.805 8.487 -15.126 1.00 16.62 63 THR B CA 1
ATOM 3049 C C . THR B 1 63 ? 4.672 7.247 -14.912 1.00 18.26 63 THR B C 1
ATOM 3050 O O . THR B 1 63 ? 5.775 7.327 -14.361 1.00 23.67 63 THR B O 1
ATOM 3054 N N . ALA B 1 64 ? 4.143 6.093 -15.306 1.00 15.49 64 ALA B N 1
ATOM 3055 C CA . ALA B 1 64 ? 4.866 4.841 -15.178 1.00 15.33 64 ALA B CA 1
ATOM 3056 C C . ALA B 1 64 ? 6.002 4.821 -16.202 1.00 14.19 64 ALA B C 1
ATOM 3057 O O . ALA B 1 64 ? 7.071 4.290 -15.929 1.00 17.06 64 ALA B O 1
ATOM 3059 N N . LEU B 1 65 ? 5.751 5.386 -17.381 1.00 15.20 65 LEU B N 1
ATOM 3060 C CA . LEU B 1 65 ? 6.752 5.466 -18.440 1.00 13.88 65 LEU B CA 1
ATOM 3061 C C . LEU B 1 65 ? 7.887 6.410 -18.058 1.00 18.10 65 LEU B C 1
ATOM 3062 O O . LEU B 1 65 ? 9.059 6.060 -18.182 1.00 26.14 65 LEU B O 1
ATOM 3067 N N . GLU B 1 66 ? 7.536 7.637 -17.678 1.00 22.27 66 GLU B N 1
ATOM 3068 C CA . GLU B 1 66 ? 8.529 8.634 -17.290 1.00 25.79 66 GLU B CA 1
ATOM 3069 C C . GLU B 1 66 ? 9.274 8.195 -16.041 1.00 26.83 66 GLU B C 1
ATOM 3070 O O . GLU B 1 66 ? 10.452 8.520 -15.868 1.00 30.16 66 GLU B O 1
ATOM 3076 N N . GLY B 1 67 ? 8.569 7.501 -15.153 1.00 24.31 67 GLY B N 1
ATOM 3077 C CA . GLY B 1 67 ? 9.175 7.022 -13.923 1.00 21.39 67 GLY B CA 1
ATOM 3078 C C . GLY B 1 67 ? 10.215 5.949 -14.178 1.00 21.54 67 GLY B C 1
ATOM 3079 O O . GLY B 1 67 ? 11.196 5.826 -13.439 1.00 24.94 67 GLY B O 1
ATOM 3080 N N . GLY B 1 68 ? 10.007 5.178 -15.237 1.00 19.30 68 GLY B N 1
ATOM 3081 C CA . GLY B 1 68 ? 10.940 4.123 -15.579 1.00 18.55 68 GLY B CA 1
ATOM 3082 C C . GLY B 1 68 ? 10.342 2.741 -15.424 1.00 18.91 68 GLY B C 1
ATOM 3083 O O . GLY B 1 68 ? 10.956 1.748 -15.817 1.00 16.16 68 GLY B O 1
ATOM 3084 N N . ARG B 1 69 ? 9.153 2.669 -14.837 1.00 15.87 69 ARG B N 1
ATOM 3085 C CA . ARG B 1 69 ? 8.488 1.395 -14.643 1.00 17.26 69 ARG B CA 1
ATOM 3086 C C . ARG B 1 69 ? 8.218 0.735 -15.983 1.00 18.29 69 ARG B C 1
ATOM 3087 O O . ARG B 1 69 ? 8.483 -0.455 -16.157 1.00 16.59 69 ARG B O 1
ATOM 3095 N N . LEU B 1 70 ? 7.655 1.496 -16.914 1.00 17.98 70 LEU B N 1
ATOM 3096 C CA . LEU B 1 70 ? 7.356 0.968 -18.234 1.00 23.64 70 LEU B CA 1
ATOM 3097 C C . LEU B 1 70 ? 8.436 1.362 -19.238 1.00 21.35 70 LEU B C 1
ATOM 3098 O O . LEU B 1 70 ? 8.761 2.542 -19.373 1.00 25.41 70 LEU B O 1
ATOM 3103 N N . ASN B 1 71 ? 8.970 0.369 -19.947 1.00 17.78 71 ASN B N 1
ATOM 3104 C CA . ASN B 1 71 ? 10.011 0.584 -20.955 1.00 16.64 71 ASN B CA 1
ATOM 3105 C C . ASN B 1 71 ? 9.381 1.222 -22.187 1.00 18.11 71 ASN B C 1
ATOM 3106 O O . ASN B 1 71 ? 8.384 0.718 -22.716 1.00 32.85 71 ASN B O 1
ATOM 3111 N N . ARG B 1 72 ? 9.951 2.334 -22.633 1.00 18.80 72 ARG B N 1
ATOM 3112 C CA . ARG B 1 72 ? 9.445 3.037 -23.808 1.00 24.25 72 ARG B CA 1
ATOM 3113 C C . ARG B 1 72 ? 9.705 2.264 -25.103 1.00 25.57 72 ARG B C 1
ATOM 3114 O O . ARG B 1 72 ? 8.935 2.356 -26.055 1.00 17.08 72 ARG B O 1
ATOM 3122 N N . ARG B 1 73 ? 10.818 1.538 -25.156 1.00 25.18 73 ARG B N 1
ATOM 3123 C CA . ARG B 1 73 ? 11.164 0.776 -26.349 1.00 20.79 73 ARG B CA 1
ATOM 3124 C C . ARG B 1 73 ? 11.464 -0.686 -26.031 1.00 20.56 73 ARG B C 1
ATOM 3125 O O . ARG B 1 73 ? 12.607 -1.142 -26.127 1.00 10.07 73 ARG B O 1
ATOM 3133 N N . PRO B 1 74 ? 10.414 -1.450 -25.690 1.00 22.41 74 PRO B N 1
ATOM 3134 C CA . PRO B 1 74 ? 10.496 -2.869 -25.347 1.00 20.80 74 PRO B CA 1
ATOM 3135 C C . PRO B 1 74 ? 10.855 -3.782 -26.499 1.00 23.47 74 PRO B C 1
ATOM 3136 O O . PRO B 1 74 ? 10.318 -3.660 -27.608 1.00 18.81 74 PRO B O 1
ATOM 3140 N N . GLN B 1 75 ? 11.754 -4.714 -26.208 1.00 24.84 75 GLN B N 1
ATOM 3141 C CA . GLN B 1 75 ? 12.196 -5.688 -27.184 1.00 25.27 75 GLN B CA 1
ATOM 3142 C C . GLN B 1 75 ? 11.561 -7.024 -26.815 1.00 25.72 75 GLN B C 1
ATOM 3143 O O . GLN B 1 75 ? 12.090 -7.780 -26.002 1.00 31.09 75 GLN B O 1
ATOM 3149 N N . ILE B 1 76 ? 10.385 -7.266 -27.376 1.00 26.38 76 ILE B N 1
ATOM 3150 C CA . ILE B 1 76 ? 9.625 -8.486 -27.128 1.00 26.95 76 ILE B CA 1
ATOM 3151 C C . ILE B 1 76 ? 10.276 -9.685 -27.809 1.00 28.59 76 ILE B C 1
ATOM 3152 O O . ILE B 1 76 ? 10.383 -9.726 -29.039 1.00 32.59 76 ILE B O 1
ATOM 3157 N N . SER B 1 77 ? 10.662 -10.679 -27.020 1.00 26.66 77 SER B N 1
ATOM 3158 C CA . SER B 1 77 ? 11.315 -11.853 -27.576 1.00 28.47 77 SER B CA 1
ATOM 3159 C C . SER B 1 77 ? 10.876 -13.169 -26.947 1.00 29.13 77 SER B C 1
ATOM 3160 O O . SER B 1 77 ? 10.457 -13.212 -25.793 1.00 35.60 77 SER B O 1
ATOM 3163 N N . ARG B 1 78 ? 10.917 -14.235 -27.740 1.00 25.82 78 ARG B N 1
ATOM 3164 C CA . ARG B 1 78 ? 10.530 -15.558 -27.264 1.00 28.65 78 ARG B CA 1
ATOM 3165 C C . ARG B 1 78 ? 11.705 -16.322 -26.670 1.00 29.72 78 ARG B C 1
ATOM 3166 O O . ARG B 1 78 ? 12.641 -16.699 -27.380 1.00 36.58 78 ARG B O 1
ATOM 3174 N N . VAL B 1 79 ? 11.658 -16.530 -25.358 1.00 34.17 79 VAL B N 1
ATOM 3175 C CA . VAL B 1 79 ? 12.703 -17.263 -24.650 1.00 37.39 79 VAL B CA 1
ATOM 3176 C C . VAL B 1 79 ? 12.727 -18.744 -25.054 1.00 44.32 79 VAL B C 1
ATOM 3177 O O . VAL B 1 79 ? 13.794 -19.366 -25.108 1.00 48.84 79 VAL B O 1
ATOM 3181 N N . SER B 1 80 ? 11.556 -19.289 -25.367 1.00 45.93 80 SER B N 1
ATOM 3182 C CA . SER B 1 80 ? 11.436 -20.681 -25.787 1.00 46.21 80 SER B CA 1
ATOM 3183 C C . SER B 1 80 ? 10.122 -20.925 -26.515 1.00 50.11 80 SER B C 1
ATOM 3184 O O . SER B 1 80 ? 9.356 -19.991 -26.771 1.00 48.99 80 SER B O 1
ATOM 3187 N N . GLY B 1 81 ? 9.885 -22.179 -26.884 1.00 54.04 81 GLY B N 1
ATOM 3188 C CA . GLY B 1 81 ? 8.658 -22.518 -27.569 1.00 56.03 81 GLY B CA 1
ATOM 3189 C C . GLY B 1 81 ? 8.801 -23.647 -28.561 1.00 55.78 81 GLY B C 1
ATOM 3190 O O . GLY B 1 81 ? 9.712 -23.654 -29.390 1.00 60.83 81 GLY B O 1
ATOM 3191 N N . PHE B 1 82 ? 7.918 -24.628 -28.444 1.00 52.44 82 PHE B N 1
ATOM 3192 C CA . PHE B 1 82 ? 7.906 -25.773 -29.340 1.00 50.56 82 PHE B CA 1
ATOM 3193 C C . PHE B 1 82 ? 6.458 -26.147 -29.604 1.00 47.26 82 PHE B C 1
ATOM 3194 O O . PHE B 1 82 ? 5.620 -26.107 -28.703 1.00 45.53 82 PHE B O 1
ATOM 3202 N N . GLY B 1 83 ? 6.171 -26.519 -30.845 1.00 43.77 83 GLY B N 1
ATOM 3203 C CA . GLY B 1 83 ? 4.816 -26.882 -31.200 1.00 36.59 83 GLY B CA 1
ATOM 3204 C C . GLY B 1 83 ? 3.931 -25.656 -31.286 1.00 34.18 83 GLY B C 1
ATOM 3205 O O . GLY B 1 83 ? 4.256 -24.693 -31.985 1.00 32.17 83 GLY B O 1
ATOM 3206 N N . ALA B 1 84 ? 2.804 -25.693 -30.586 1.00 33.68 84 ALA B N 1
ATOM 3207 C CA . ALA B 1 84 ? 1.871 -24.583 -30.603 1.00 33.86 84 ALA B CA 1
ATOM 3208 C C . ALA B 1 84 ? 1.970 -23.689 -29.373 1.00 29.30 84 ALA B C 1
ATOM 3209 O O . ALA B 1 84 ? 1.066 -22.895 -29.103 1.00 32.96 84 ALA B O 1
ATOM 3211 N N . VAL B 1 85 ? 3.054 -23.823 -28.619 1.00 29.02 85 VAL B N 1
ATOM 3212 C CA . VAL B 1 85 ? 3.252 -22.992 -27.435 1.00 34.55 85 VAL B CA 1
ATOM 3213 C C . VAL B 1 85 ? 4.594 -22.261 -27.458 1.00 38.16 85 VAL B C 1
ATOM 3214 O O . VAL B 1 85 ? 5.506 -22.622 -28.214 1.00 42.93 85 VAL B O 1
ATOM 3218 N N . GLU B 1 86 ? 4.691 -21.220 -26.634 1.00 38.50 86 GLU B N 1
ATOM 3219 C CA . GLU B 1 86 ? 5.907 -20.425 -26.500 1.00 42.67 86 GLU B CA 1
ATOM 3220 C C . GLU B 1 86 ? 5.763 -19.393 -25.394 1.00 34.60 86 GLU B C 1
ATOM 3221 O O . GLU B 1 86 ? 4.663 -18.914 -25.117 1.00 34.18 86 GLU B O 1
ATOM 3227 N N . THR B 1 87 ? 6.866 -19.114 -24.714 1.00 33.18 87 THR B N 1
ATOM 3228 C CA . THR B 1 87 ? 6.874 -18.118 -23.656 1.00 33.76 87 THR B CA 1
ATOM 3229 C C . THR B 1 87 ? 7.605 -16.893 -24.216 1.00 33.95 87 THR B C 1
ATOM 3230 O O . THR B 1 87 ? 8.658 -17.020 -24.850 1.00 24.85 87 THR B O 1
ATOM 3234 N N . ILE B 1 88 ? 6.962 -15.732 -24.091 1.00 32.09 88 ILE B N 1
ATOM 3235 C CA . ILE B 1 88 ? 7.491 -14.457 -24.578 1.00 31.95 88 ILE B CA 1
ATOM 3236 C C . ILE B 1 88 ? 7.912 -13.521 -23.443 1.00 29.60 88 ILE B C 1
ATOM 3237 O O . ILE B 1 88 ? 7.204 -13.378 -22.450 1.00 26.96 88 ILE B O 1
ATOM 3242 N N . ASP B 1 89 ? 9.079 -12.905 -23.588 1.00 26.08 89 ASP B N 1
ATOM 3243 C CA . ASP B 1 89 ? 9.564 -11.961 -22.596 1.00 24.55 89 ASP B CA 1
ATOM 3244 C C . ASP B 1 89 ? 9.352 -10.576 -23.203 1.00 19.78 89 ASP B C 1
ATOM 3245 O O . ASP B 1 89 ? 10.022 -10.191 -24.161 1.00 23.40 89 ASP B O 1
ATOM 3250 N N . ALA B 1 90 ? 8.383 -9.852 -22.656 1.00 15.38 90 ALA B N 1
ATOM 3251 C CA . ALA B 1 90 ? 8.023 -8.522 -23.133 1.00 14.00 90 ALA B CA 1
ATOM 3252 C C . ALA B 1 90 ? 9.041 -7.414 -22.894 1.00 19.58 90 ALA B C 1
ATOM 3253 O O . ALA B 1 90 ? 8.868 -6.311 -23.413 1.00 26.12 90 ALA B O 1
ATOM 3255 N N . ASP B 1 91 ? 10.066 -7.683 -22.087 1.00 22.22 91 ASP B N 1
ATOM 3256 C CA . ASP B 1 91 ? 11.110 -6.695 -21.807 1.00 18.61 91 ASP B CA 1
ATOM 3257 C C . ASP B 1 91 ? 10.561 -5.471 -21.053 1.00 21.11 91 ASP B C 1
ATOM 3258 O O . ASP B 1 91 ? 10.920 -4.326 -21.330 1.00 10.09 91 ASP B O 1
ATOM 3263 N N . HIS B 1 92 ? 9.728 -5.743 -20.053 1.00 26.50 92 HIS B N 1
ATOM 3264 C CA . HIS B 1 92 ? 9.114 -4.706 -19.222 1.00 29.56 92 HIS B CA 1
ATOM 3265 C C . HIS B 1 92 ? 8.224 -3.744 -20.027 1.00 28.25 92 HIS B C 1
ATOM 3266 O O . HIS B 1 92 ? 7.998 -2.597 -19.629 1.00 21.99 92 HIS B O 1
ATOM 3273 N N . ALA B 1 93 ? 7.701 -4.240 -21.145 1.00 27.23 93 ALA B N 1
ATOM 3274 C CA . ALA B 1 93 ? 6.832 -3.471 -22.031 1.00 28.30 93 ALA B CA 1
ATOM 3275 C C . ALA B 1 93 ? 5.525 -3.062 -21.376 1.00 26.18 93 ALA B C 1
ATOM 3276 O O . ALA B 1 93 ? 5.191 -3.522 -20.286 1.00 25.87 93 ALA B O 1
ATOM 3278 N N . HIS B 1 94 ? 4.805 -2.168 -22.049 1.00 23.36 94 HIS B N 1
ATOM 3279 C CA . HIS B 1 94 ? 3.502 -1.719 -21.578 1.00 18.07 94 HIS B CA 1
ATOM 3280 C C . HIS B 1 94 ? 2.564 -2.901 -21.853 1.00 16.82 94 HIS B C 1
ATOM 3281 O O . HIS B 1 94 ? 2.536 -3.429 -22.962 1.00 13.47 94 HIS B O 1
ATOM 3288 N N . GLY B 1 95 ? 1.805 -3.290 -20.833 1.00 15.51 95 GLY B N 1
ATOM 3289 C CA . GLY B 1 95 ? 0.898 -4.425 -20.975 1.00 9.26 95 GLY B CA 1
ATOM 3290 C C . GLY B 1 95 ? 0.237 -4.637 -22.318 1.00 11.33 95 GLY B C 1
ATOM 3291 O O . GLY B 1 95 ? 0.284 -5.729 -22.867 1.00 19.13 95 GLY B O 1
ATOM 3292 N N . ALA B 1 96 ? -0.369 -3.590 -22.861 1.00 16.40 96 ALA B N 1
ATOM 3293 C CA . ALA B 1 96 ? -1.050 -3.693 -24.142 1.00 19.45 96 ALA B CA 1
ATOM 3294 C C . ALA B 1 96 ? -0.120 -4.097 -25.275 1.00 20.00 96 ALA B C 1
ATOM 3295 O O . ALA B 1 96 ? -0.525 -4.809 -26.197 1.00 20.84 96 ALA B O 1
ATOM 3297 N N . ARG B 1 97 ? 1.105 -3.585 -25.243 1.00 18.48 97 ARG B N 1
ATOM 3298 C CA . ARG B 1 97 ? 2.088 -3.901 -26.271 1.00 17.51 97 ARG B CA 1
ATOM 3299 C C . ARG B 1 97 ? 2.503 -5.358 -26.132 1.00 25.01 97 ARG B C 1
ATOM 3300 O O . ARG B 1 97 ? 2.592 -6.084 -27.125 1.00 24.65 97 ARG B O 1
ATOM 3308 N N . ALA B 1 98 ? 2.786 -5.759 -24.896 1.00 24.56 98 ALA B N 1
ATOM 3309 C CA . ALA B 1 98 ? 3.212 -7.114 -24.577 1.00 21.76 98 ALA B CA 1
ATOM 3310 C C . ALA B 1 98 ? 2.163 -8.176 -24.868 1.00 24.64 98 ALA B C 1
ATOM 3311 O O . ALA B 1 98 ? 2.494 -9.295 -25.274 1.00 18.90 98 ALA B O 1
ATOM 3313 N N . THR B 1 99 ? 0.902 -7.828 -24.645 1.00 21.66 99 THR B N 1
ATOM 3314 C CA . THR B 1 99 ? -0.186 -8.761 -24.852 1.00 18.07 99 THR B CA 1
ATOM 3315 C C . THR B 1 99 ? -0.787 -8.740 -26.261 1.00 14.60 99 THR B C 1
ATOM 3316 O O . THR B 1 99 ? -1.334 -9.746 -26.717 1.00 8.99 99 THR B O 1
ATOM 3320 N N . TYR B 1 100 ? -0.710 -7.607 -26.951 1.00 17.25 100 TYR B N 1
ATOM 3321 C CA . TYR B 1 100 ? -1.237 -7.531 -28.314 1.00 21.37 100 TYR B CA 1
ATOM 3322 C C . TYR B 1 100 ? -0.303 -8.311 -29.226 1.00 18.57 100 TYR B C 1
ATOM 3323 O O . TYR B 1 100 ? -0.717 -8.840 -30.267 1.00 21.17 100 TYR B O 1
ATOM 3332 N N . ALA B 1 101 ? 0.970 -8.327 -28.843 1.00 18.70 101 ALA B N 1
ATOM 3333 C CA . ALA B 1 101 ? 2.004 -9.026 -29.591 1.00 22.14 101 ALA B CA 1
ATOM 3334 C C . ALA B 1 101 ? 1.892 -10.513 -29.320 1.00 20.62 101 ALA B C 1
ATOM 3335 O O . ALA B 1 101 ? 2.060 -11.331 -30.214 1.00 28.87 101 ALA B O 1
ATOM 3337 N N . ALA B 1 102 ? 1.633 -10.858 -28.067 1.00 26.47 102 ALA B N 1
ATOM 3338 C CA . ALA B 1 102 ? 1.490 -12.252 -27.671 1.00 27.18 102 ALA B CA 1
ATOM 3339 C C . ALA B 1 102 ? 0.296 -12.897 -28.373 1.00 24.95 102 ALA B C 1
ATOM 3340 O O . ALA B 1 102 ? 0.336 -14.076 -28.715 1.00 24.56 102 ALA B O 1
ATOM 3342 N N . MET B 1 103 ? -0.765 -12.121 -28.575 1.00 26.98 103 MET B N 1
ATOM 3343 C CA . MET B 1 103 ? -1.966 -12.624 -29.221 1.00 26.05 103 MET B CA 1
ATOM 3344 C C . MET B 1 103 ? -1.805 -12.822 -30.727 1.00 24.47 103 MET B C 1
ATOM 3345 O O . MET B 1 103 ? -2.369 -13.766 -31.290 1.00 23.51 103 MET B O 1
ATOM 3350 N N . GLU B 1 104 ? -1.092 -11.916 -31.391 1.00 26.75 104 GLU B N 1
ATOM 3351 C CA . GLU B 1 104 ? -0.881 -12.055 -32.828 1.00 24.54 104 GLU B CA 1
ATOM 3352 C C . GLU B 1 104 ? -0.056 -13.320 -33.082 1.00 21.82 104 GLU B C 1
ATOM 3353 O O . GLU B 1 104 ? -0.115 -13.905 -34.165 1.00 20.48 104 GLU B O 1
ATOM 3359 N N . ASN B 1 105 ? 0.710 -13.725 -32.072 1.00 17.46 105 ASN B N 1
ATOM 3360 C CA . ASN B 1 105 ? 1.545 -14.918 -32.140 1.00 20.09 105 ASN B CA 1
ATOM 3361 C C . ASN B 1 105 ? 0.690 -16.148 -31.889 1.00 19.85 105 ASN B C 1
ATOM 3362 O O . ASN B 1 105 ? 0.873 -17.183 -32.530 1.00 25.25 105 ASN B O 1
ATOM 3367 N N . ALA B 1 106 ? -0.199 -16.045 -30.905 1.00 16.40 106 ALA B N 1
ATOM 3368 C CA . ALA B 1 106 ? -1.097 -17.135 -30.553 1.00 17.97 106 ALA B CA 1
ATOM 3369 C C . ALA B 1 106 ? -2.041 -17.427 -31.712 1.00 16.85 106 ALA B C 1
ATOM 3370 O O . ALA B 1 106 ? -2.492 -18.557 -31.880 1.00 22.48 106 ALA B O 1
ATOM 3372 N N . MET B 1 107 ? -2.372 -16.395 -32.485 1.00 21.58 107 MET B N 1
ATOM 3373 C CA . MET B 1 107 ? -3.239 -16.553 -33.646 1.00 18.64 107 MET B CA 1
ATOM 3374 C C . MET B 1 107 ? -2.439 -17.211 -34.766 1.00 16.59 107 MET B C 1
ATOM 3375 O O . MET B 1 107 ? -2.965 -18.029 -35.514 1.00 12.19 107 MET B O 1
ATOM 3380 N N . ALA B 1 108 ? -1.172 -16.817 -34.883 1.00 14.51 108 ALA B N 1
ATOM 3381 C CA . ALA B 1 108 ? -0.258 -17.348 -35.890 1.00 14.37 108 ALA B CA 1
ATOM 3382 C C . ALA B 1 108 ? -0.046 -18.842 -35.677 1.00 18.17 108 ALA B C 1
ATOM 3383 O O . ALA B 1 108 ? 0.045 -19.611 -36.635 1.00 18.05 108 ALA B O 1
ATOM 3385 N N . LEU B 1 109 ? 0.093 -19.232 -34.414 1.00 20.76 109 LEU B N 1
ATOM 3386 C CA . LEU B 1 109 ? 0.273 -20.629 -34.055 1.00 16.31 109 LEU B CA 1
ATOM 3387 C C . LEU B 1 109 ? -1.033 -21.402 -34.247 1.00 16.92 109 LEU B C 1
ATOM 3388 O O . LEU B 1 109 ? -1.012 -22.586 -34.569 1.00 20.33 109 LEU B O 1
ATOM 3393 N N . ALA B 1 110 ? -2.163 -20.736 -34.022 1.00 15.30 110 ALA B N 1
ATOM 3394 C CA . ALA B 1 110 ? -3.473 -21.364 -34.174 1.00 12.98 110 ALA B CA 1
ATOM 3395 C C . ALA B 1 110 ? -3.758 -21.656 -35.635 1.00 20.01 110 ALA B C 1
ATOM 3396 O O . ALA B 1 110 ? -4.494 -22.588 -35.962 1.00 29.99 110 ALA B O 1
ATOM 3398 N N . GLU B 1 111 ? -3.209 -20.824 -36.512 1.00 21.26 111 GLU B N 1
ATOM 3399 C CA . GLU B 1 111 ? -3.387 -21.001 -37.942 1.00 25.06 111 GLU B CA 1
ATOM 3400 C C . GLU B 1 111 ? -2.557 -22.191 -38.401 1.00 27.94 111 GLU B C 1
ATOM 3401 O O . GLU B 1 111 ? -2.840 -22.799 -39.439 1.00 28.80 111 GLU B O 1
ATOM 3407 N N . LYS B 1 112 ? -1.543 -22.534 -37.613 1.00 27.14 112 LYS B N 1
ATOM 3408 C CA . LYS B 1 112 ? -0.662 -23.639 -37.948 1.00 30.09 112 LYS B CA 1
ATOM 3409 C C . LYS B 1 112 ? -0.934 -24.941 -37.189 1.00 35.54 112 LYS B C 1
ATOM 3410 O O . LYS B 1 112 ? -0.659 -26.027 -37.706 1.00 41.48 112 LYS B O 1
ATOM 3416 N N . PHE B 1 113 ? -1.486 -24.841 -35.983 1.00 30.39 113 PHE B N 1
ATOM 3417 C CA . PHE B 1 113 ? -1.748 -26.024 -35.161 1.00 23.70 113 PHE B CA 1
ATOM 3418 C C . PHE B 1 113 ? -3.168 -26.116 -34.604 1.00 24.52 113 PHE B C 1
ATOM 3419 O O . PHE B 1 113 ? -3.446 -26.966 -33.750 1.00 19.13 113 PHE B O 1
ATOM 3427 N N . GLY B 1 114 ? -4.061 -25.251 -35.078 1.00 19.56 114 GLY B N 1
ATOM 3428 C CA . GLY B 1 114 ? -5.429 -25.267 -34.589 1.00 20.40 114 GLY B CA 1
ATOM 3429 C C . GLY B 1 114 ? -5.605 -24.478 -33.305 1.00 24.09 114 GLY B C 1
ATOM 3430 O O . GLY B 1 114 ? -6.694 -23.972 -33.025 1.00 21.75 114 GLY B O 1
ATOM 3431 N N . ILE B 1 115 ? -4.543 -24.412 -32.508 1.00 25.66 115 ILE B N 1
ATOM 3432 C CA . ILE B 1 115 ? -4.527 -23.672 -31.243 1.00 27.80 115 ILE B CA 1
ATOM 3433 C C . ILE B 1 115 ? -3.187 -22.970 -31.046 1.00 28.36 115 ILE B C 1
ATOM 3434 O O . ILE B 1 115 ? -2.185 -23.341 -31.658 1.00 27.77 115 ILE B O 1
ATOM 3439 N N . GLY B 1 116 ? -3.167 -22.002 -30.139 1.00 25.22 116 GLY B N 1
ATOM 3440 C CA . GLY B 1 116 ? -1.953 -21.271 -29.849 1.00 14.50 116 GLY B CA 1
ATOM 3441 C C . GLY B 1 116 ? -2.038 -20.727 -28.439 1.00 26.57 116 GLY B C 1
ATOM 3442 O O . GLY B 1 116 ? -3.013 -20.059 -28.080 1.00 28.35 116 GLY B O 1
ATOM 3443 N N . ALA B 1 117 ? -1.055 -21.080 -27.617 1.00 23.69 117 ALA B N 1
ATOM 3444 C CA . ALA B 1 117 ? -0.988 -20.617 -26.237 1.00 17.98 117 ALA B CA 1
ATOM 3445 C C . ALA B 1 117 ? 0.358 -19.926 -26.052 1.00 23.29 117 ALA B C 1
ATOM 3446 O O . ALA B 1 117 ? 1.386 -20.436 -26.504 1.00 24.54 117 ALA B O 1
ATOM 3448 N N . VAL B 1 118 ? 0.351 -18.743 -25.445 1.00 24.17 118 VAL B N 1
ATOM 3449 C CA . VAL B 1 118 ? 1.590 -18.001 -25.224 1.00 26.93 118 VAL B CA 1
ATOM 3450 C C . VAL B 1 118 ? 1.690 -17.436 -23.815 1.00 28.01 118 VAL B C 1
ATOM 3451 O O . VAL B 1 118 ? 0.812 -16.701 -23.364 1.00 33.99 118 VAL B O 1
ATOM 3455 N N . ALA B 1 119 ? 2.727 -17.851 -23.094 1.00 27.55 119 ALA B N 1
ATOM 3456 C CA . ALA B 1 119 ? 2.967 -17.361 -21.745 1.00 23.04 119 ALA B CA 1
ATOM 3457 C C . ALA B 1 119 ? 3.643 -16.006 -21.939 1.00 24.92 119 ALA B C 1
ATOM 3458 O O . ALA B 1 119 ? 4.434 -15.845 -22.867 1.00 23.90 119 ALA B O 1
ATOM 3460 N N . ILE B 1 120 ? 3.285 -15.023 -21.116 1.00 20.51 120 ILE B N 1
ATOM 3461 C CA . ILE B 1 120 ? 3.871 -13.685 -21.218 1.00 14.24 120 ILE B CA 1
ATOM 3462 C C . ILE B 1 120 ? 4.698 -13.384 -19.978 1.00 13.24 120 ILE B C 1
ATOM 3463 O O . ILE B 1 120 ? 4.207 -13.514 -18.856 1.00 10.65 120 ILE B O 1
ATOM 3468 N N . ARG B 1 121 ? 5.944 -12.963 -20.191 1.00 12.47 121 ARG B N 1
ATOM 3469 C CA . ARG B 1 121 ? 6.861 -12.631 -19.103 1.00 14.04 121 ARG B CA 1
ATOM 3470 C C . ARG B 1 121 ? 7.233 -11.153 -19.088 1.00 17.31 121 ARG B C 1
ATOM 3471 O O . ARG B 1 121 ? 7.212 -10.483 -20.121 1.00 26.30 121 ARG B O 1
ATOM 3479 N N . ASN B 1 122 ? 7.618 -10.671 -17.910 1.00 11.70 122 ASN B N 1
ATOM 3480 C CA . ASN B 1 122 ? 8.030 -9.284 -17.714 1.00 19.91 122 ASN B CA 1
ATOM 3481 C C . ASN B 1 122 ? 7.132 -8.277 -18.417 1.00 14.98 122 ASN B C 1
ATOM 3482 O O . ASN B 1 122 ? 7.590 -7.526 -19.276 1.00 9.89 122 ASN B O 1
ATOM 3487 N N . SER B 1 123 ? 5.857 -8.259 -18.038 1.00 13.54 123 SER B N 1
ATOM 3488 C CA . SER B 1 123 ? 4.896 -7.349 -18.644 1.00 12.33 123 SER B CA 1
ATOM 3489 C C . SER B 1 123 ? 4.389 -6.370 -17.602 1.00 13.66 123 SER B C 1
ATOM 3490 O O . SER B 1 123 ? 4.983 -6.219 -16.528 1.00 17.09 123 SER B O 1
ATOM 3493 N N . SER B 1 124 ? 3.276 -5.724 -17.912 1.00 11.46 124 SER B N 1
ATOM 3494 C CA . SER B 1 124 ? 2.682 -4.767 -17.004 1.00 22.71 124 SER B CA 1
ATOM 3495 C C . SER B 1 124 ? 1.169 -4.734 -17.162 1.00 18.72 124 SER B C 1
ATOM 3496 O O . SER B 1 124 ? 0.585 -5.586 -17.841 1.00 20.58 124 SER B O 1
ATOM 3499 N N . HIS B 1 125 ? 0.532 -3.816 -16.440 1.00 17.03 125 HIS B N 1
ATOM 3500 C CA . HIS B 1 125 ? -0.917 -3.654 -16.487 1.00 23.49 125 HIS B CA 1
ATOM 3501 C C . HIS B 1 125 ? -1.334 -3.474 -17.936 1.00 23.69 125 HIS B C 1
ATOM 3502 O O . HIS B 1 125 ? -0.788 -2.624 -18.636 1.00 21.34 125 HIS B O 1
ATOM 3509 N N . PHE B 1 126 ? -2.285 -4.282 -18.392 1.00 18.45 126 PHE B N 1
ATOM 3510 C CA . PHE B 1 126 ? -2.709 -4.176 -19.776 1.00 15.72 126 PHE B CA 1
ATOM 3511 C C . PHE B 1 126 ? -4.106 -3.612 -20.019 1.00 15.75 126 PHE B C 1
ATOM 3512 O O . PHE B 1 126 ? -4.698 -3.832 -21.073 1.00 18.88 126 PHE B O 1
ATOM 3520 N N . GLY B 1 127 ? -4.636 -2.874 -19.053 1.00 15.39 127 GLY B N 1
ATOM 3521 C CA . GLY B 1 127 ? -5.966 -2.326 -19.234 1.00 13.22 127 GLY B CA 1
ATOM 3522 C C . GLY B 1 127 ? -7.022 -3.416 -19.284 1.00 13.50 127 GLY B C 1
ATOM 3523 O O . GLY B 1 127 ? -6.951 -4.389 -18.529 1.00 12.23 127 GLY B O 1
ATOM 3524 N N . PRO B 1 128 ? -8.033 -3.276 -20.147 1.00 16.44 128 PRO B N 1
ATOM 3525 C CA . PRO B 1 128 ? -9.090 -4.288 -20.245 1.00 13.27 128 PRO B CA 1
ATOM 3526 C C . PRO B 1 128 ? -8.620 -5.605 -20.882 1.00 10.31 128 PRO B C 1
ATOM 3527 O O . PRO B 1 128 ? -8.061 -5.616 -21.973 1.00 18.42 128 PRO B O 1
ATOM 3531 N N . ALA B 1 129 ? -8.875 -6.712 -20.199 1.00 12.52 129 ALA B N 1
ATOM 3532 C CA . ALA B 1 129 ? -8.480 -8.024 -20.692 1.00 16.03 129 ALA B CA 1
ATOM 3533 C C . ALA B 1 129 ? -9.150 -8.352 -22.020 1.00 16.22 129 ALA B C 1
ATOM 3534 O O . ALA B 1 129 ? -8.580 -9.051 -22.860 1.00 16.51 129 ALA B O 1
ATOM 3536 N N . GLY B 1 130 ? -10.369 -7.851 -22.192 1.00 16.52 130 GLY B N 1
ATOM 3537 C CA . GLY B 1 130 ? -11.121 -8.111 -23.404 1.00 13.50 130 GLY B CA 1
ATOM 3538 C C . GLY B 1 130 ? -10.536 -7.528 -24.671 1.00 18.33 130 GLY B C 1
ATOM 3539 O O . GLY B 1 130 ? -10.961 -7.894 -25.765 1.00 19.14 130 GLY B O 1
ATOM 3540 N N . ALA B 1 131 ? -9.594 -6.602 -24.531 1.00 14.33 131 ALA B N 1
ATOM 3541 C CA . ALA B 1 131 ? -8.975 -5.960 -25.687 1.00 17.33 131 ALA B CA 1
ATOM 3542 C C . ALA B 1 131 ? -8.315 -6.967 -26.609 1.00 14.30 131 ALA B C 1
ATOM 3543 O O . ALA B 1 131 ? -8.469 -6.906 -27.828 1.00 21.66 131 ALA B O 1
ATOM 3545 N N . TYR B 1 132 ? -7.578 -7.889 -26.004 1.00 18.83 132 TYR B N 1
ATOM 3546 C CA . TYR B 1 132 ? -6.841 -8.927 -26.719 1.00 23.56 132 TYR B CA 1
ATOM 3547 C C . TYR B 1 132 ? -7.754 -10.077 -27.124 1.00 22.24 132 TYR B C 1
ATOM 3548 O O . TYR B 1 132 ? -7.589 -10.667 -28.193 1.00 16.83 132 TYR B O 1
ATOM 3557 N N . ALA B 1 133 ? -8.710 -10.391 -26.257 1.00 24.95 133 ALA B N 1
ATOM 3558 C CA . ALA B 1 133 ? -9.670 -11.449 -26.522 1.00 21.85 133 ALA B CA 1
ATOM 3559 C C . ALA B 1 133 ? -10.518 -11.050 -27.732 1.00 22.13 133 ALA B C 1
ATOM 3560 O O . ALA B 1 133 ? -10.745 -11.854 -28.635 1.00 22.19 133 ALA B O 1
ATOM 3562 N N . LEU B 1 134 ? -10.971 -9.797 -27.737 1.00 22.53 134 LEU B N 1
ATOM 3563 C CA . LEU B 1 134 ? -11.788 -9.254 -28.822 1.00 23.77 134 LEU B CA 1
ATOM 3564 C C . LEU B 1 134 ? -10.981 -9.151 -30.116 1.00 23.50 134 LEU B C 1
ATOM 3565 O O . LEU B 1 134 ? -11.546 -9.125 -31.208 1.00 23.46 134 LEU B O 1
ATOM 3570 N N . GLU B 1 135 ? -9.663 -9.069 -29.985 1.00 21.57 135 GLU B N 1
ATOM 3571 C CA . GLU B 1 135 ? -8.784 -8.984 -31.141 1.00 28.91 135 GLU B CA 1
ATOM 3572 C C . GLU B 1 135 ? -8.810 -10.294 -31.918 1.00 24.44 135 GLU B C 1
ATOM 3573 O O . GLU B 1 135 ? -8.842 -10.295 -33.149 1.00 17.97 135 GLU B O 1
ATOM 3579 N N . ALA B 1 136 ? -8.725 -11.400 -31.185 1.00 20.94 136 ALA B N 1
ATOM 3580 C CA . ALA B 1 136 ? -8.743 -12.730 -31.777 1.00 22.85 136 ALA B CA 1
ATOM 3581 C C . ALA B 1 136 ? -10.081 -12.985 -32.447 1.00 20.85 136 ALA B C 1
ATOM 3582 O O . ALA B 1 136 ? -10.133 -13.551 -33.536 1.00 24.58 136 ALA B O 1
ATOM 3584 N N . ALA B 1 137 ? -11.155 -12.560 -31.790 1.00 11.50 137 ALA B N 1
ATOM 3585 C CA . ALA B 1 137 ? -12.502 -12.735 -32.314 1.00 19.49 137 ALA B CA 1
ATOM 3586 C C . ALA B 1 137 ? -12.679 -11.980 -33.627 1.00 23.33 137 ALA B C 1
ATOM 3587 O O . ALA B 1 137 ? -13.343 -12.467 -34.548 1.00 26.77 137 ALA B O 1
ATOM 3589 N N . ARG B 1 138 ? -12.126 -10.770 -33.692 1.00 26.15 138 ARG B N 1
ATOM 3590 C CA . ARG B 1 138 ? -12.206 -9.948 -34.900 1.00 32.06 138 ARG B CA 1
ATOM 3591 C C . ARG B 1 138 ? -11.454 -10.645 -36.030 1.00 29.21 138 ARG B C 1
ATOM 3592 O O . ARG B 1 138 ? -11.769 -10.475 -37.212 1.00 27.73 138 ARG B O 1
ATOM 3600 N N . GLN B 1 139 ? -10.464 -11.439 -35.644 1.00 26.24 139 GLN B N 1
ATOM 3601 C CA . GLN B 1 139 ? -9.648 -12.173 -36.590 1.00 30.50 139 GLN B CA 1
ATOM 3602 C C . GLN B 1 139 ? -10.222 -13.537 -36.955 1.00 29.83 139 GLN B C 1
ATOM 3603 O O . GLN B 1 139 ? -9.732 -14.187 -37.881 1.00 26.19 139 GLN B O 1
ATOM 3609 N N . GLY B 1 140 ? -11.262 -13.966 -36.242 1.00 29.90 140 GLY B N 1
ATOM 3610 C CA . GLY B 1 140 ? -11.883 -15.251 -36.528 1.00 28.63 140 GLY B CA 1
ATOM 3611 C C . GLY B 1 140 ? -11.434 -16.409 -35.652 1.00 27.85 140 GLY B C 1
ATOM 3612 O O . GLY B 1 140 ? -11.614 -17.574 -36.005 1.00 27.52 140 GLY B O 1
ATOM 3613 N N . TYR B 1 141 ? -10.825 -16.095 -34.518 1.00 29.05 141 TYR B N 1
ATOM 3614 C CA . TYR B 1 141 ? -10.368 -17.116 -33.589 1.00 26.85 141 TYR B CA 1
ATOM 3615 C C . TYR B 1 141 ? -11.041 -16.780 -32.264 1.00 27.70 141 TYR B C 1
ATOM 3616 O O . TYR B 1 141 ? -11.556 -15.698 -31.985 1.00 23.22 141 TYR B O 1
ATOM 3625 N N . ILE B 1 142 ? -10.983 -17.794 -31.413 1.00 28.90 142 ILE B N 1
ATOM 3626 C CA . ILE B 1 142 ? -11.496 -17.774 -30.046 1.00 23.33 142 ILE B CA 1
ATOM 3627 C C . ILE B 1 142 ? -10.301 -17.359 -29.197 1.00 25.06 142 ILE B C 1
ATOM 3628 O O . ILE B 1 142 ? -9.299 -18.075 -29.137 1.00 25.98 142 ILE B O 1
ATOM 3633 N N . GLY B 1 143 ? -10.369 -16.168 -28.613 1.00 23.15 143 GLY B N 1
ATOM 3634 C CA . GLY B 1 143 ? -9.265 -15.691 -27.804 1.00 20.98 143 GLY B CA 1
ATOM 3635 C C . GLY B 1 143 ? -9.519 -15.727 -26.317 1.00 23.94 143 GLY B C 1
ATOM 3636 O O . GLY B 1 143 ? -10.640 -15.488 -25.862 1.00 22.51 143 GLY B O 1
ATOM 3637 N N . LEU B 1 144 ? -8.477 -16.057 -25.561 1.00 23.29 144 LEU B N 1
ATOM 3638 C CA . LEU B 1 144 ? -8.544 -16.118 -24.102 1.00 21.24 144 LEU B CA 1
ATOM 3639 C C . LEU B 1 144 ? -7.485 -15.174 -23.569 1.00 20.21 144 LEU B C 1
ATOM 3640 O O . LEU B 1 144 ? -6.463 -14.949 -24.217 1.00 26.14 144 LEU B O 1
ATOM 3645 N N . ALA B 1 145 ? -7.713 -14.635 -22.382 1.00 20.41 145 ALA B N 1
ATOM 3646 C CA . ALA B 1 145 ? -6.750 -13.727 -21.781 1.00 20.61 145 ALA B CA 1
ATOM 3647 C C . ALA B 1 145 ? -6.838 -13.783 -20.263 1.00 23.86 145 ALA B C 1
ATOM 3648 O O . ALA B 1 145 ? -7.897 -13.541 -19.676 1.00 21.75 145 ALA B O 1
ATOM 3650 N N . PHE B 1 146 ? -5.724 -14.139 -19.636 1.00 24.78 146 PHE B N 1
ATOM 3651 C CA . PHE B 1 146 ? -5.642 -14.233 -18.184 1.00 19.87 146 PHE B CA 1
ATOM 3652 C C . PHE B 1 146 ? -4.508 -13.355 -17.695 1.00 17.93 146 PHE B C 1
ATOM 3653 O O . PHE B 1 146 ? -3.575 -13.047 -18.444 1.00 17.48 146 PHE B O 1
ATOM 3661 N N . CYS B 1 147 ? -4.616 -12.913 -16.452 1.00 14.68 147 CYS B N 1
ATOM 3662 C CA . CYS B 1 147 ? -3.574 -12.111 -15.836 1.00 15.57 147 CYS B CA 1
ATOM 3663 C C . CYS B 1 147 ? -3.917 -11.881 -14.378 1.00 18.66 147 CYS B C 1
ATOM 3664 O O . CYS B 1 147 ? -5.045 -12.135 -13.945 1.00 9.50 147 CYS B O 1
ATOM 3667 N N . ASN B 1 148 ? -2.915 -11.491 -13.604 1.00 14.43 148 ASN B N 1
ATOM 3668 C CA . ASN B 1 148 ? -3.126 -11.201 -12.198 1.00 22.75 148 ASN B CA 1
ATOM 3669 C C . ASN B 1 148 ? -2.688 -9.771 -11.886 1.00 18.35 148 ASN B C 1
ATOM 3670 O O . ASN B 1 148 ? -2.347 -8.992 -12.784 1.00 17.78 148 ASN B O 1
ATOM 3675 N N . SER B 1 149 ? -2.719 -9.429 -10.609 1.00 16.25 149 SER B N 1
ATOM 3676 C CA . SER B 1 149 ? -2.328 -8.106 -10.161 1.00 17.70 149 SER B CA 1
ATOM 3677 C C . SER B 1 149 ? -2.064 -8.167 -8.665 1.00 16.22 149 SER B C 1
ATOM 3678 O O . SER B 1 149 ? -2.139 -9.239 -8.070 1.00 13.24 149 SER B O 1
ATOM 3681 N N . ASP B 1 150 ? -1.666 -7.048 -8.067 1.00 14.83 150 ASP B N 1
ATOM 3682 C CA . ASP B 1 150 ? -1.411 -7.050 -6.636 1.00 13.37 150 ASP B CA 1
ATOM 3683 C C . ASP B 1 150 ? -2.685 -7.456 -5.892 1.00 16.91 150 ASP B C 1
ATOM 3684 O O . ASP B 1 150 ? -3.795 -7.157 -6.330 1.00 12.00 150 ASP B O 1
ATOM 3689 N N . SER B 1 151 ? -2.505 -8.185 -4.797 1.00 18.38 151 SER B N 1
ATOM 3690 C CA . SER B 1 151 ? -3.603 -8.688 -3.979 1.00 19.05 151 SER B CA 1
ATOM 3691 C C . SER B 1 151 ? -4.666 -7.671 -3.580 1.00 19.45 151 SER B C 1
ATOM 3692 O O . SER B 1 151 ? -4.358 -6.619 -3.008 1.00 15.20 151 SER B O 1
ATOM 3695 N N . PHE B 1 152 ? -5.921 -8.050 -3.810 1.00 16.21 152 PHE B N 1
ATOM 3696 C CA . PHE B 1 152 ? -7.083 -7.229 -3.494 1.00 21.64 152 PHE B CA 1
ATOM 3697 C C . PHE B 1 152 ? -8.270 -8.064 -3.007 1.00 21.15 152 PHE B C 1
ATOM 3698 O O . PHE B 1 152 ? -9.003 -7.640 -2.114 1.00 14.78 152 PHE B O 1
ATOM 3706 N N . VAL B 1 153 ? -8.459 -9.237 -3.607 1.00 22.84 153 VAL B N 1
ATOM 3707 C CA . VAL B 1 153 ? -9.583 -10.106 -3.263 1.00 20.06 153 VAL B CA 1
ATOM 3708 C C . VAL B 1 153 ? -9.243 -11.264 -2.327 1.00 16.95 153 VAL B C 1
ATOM 3709 O O . VAL B 1 153 ? -8.228 -11.939 -2.493 1.00 17.42 153 VAL B O 1
ATOM 3713 N N . ARG B 1 154 ? -10.099 -11.467 -1.329 1.00 9.74 154 ARG B N 1
ATOM 3714 C CA . ARG B 1 154 ? -9.928 -12.541 -0.360 1.00 16.92 154 ARG B CA 1
ATOM 3715 C C . ARG B 1 154 ? -10.427 -13.869 -0.916 1.00 23.35 154 ARG B C 1
ATOM 3716 O O . ARG B 1 154 ? -11.031 -13.928 -1.992 1.00 19.67 154 ARG B O 1
ATOM 3724 N N . LEU B 1 155 ? -10.123 -14.943 -0.194 1.00 21.96 155 LEU B N 1
ATOM 3725 C CA . LEU B 1 155 ? -10.571 -16.280 -0.570 1.00 17.37 155 LEU B CA 1
ATOM 3726 C C . LEU B 1 155 ? -11.954 -16.412 0.066 1.00 15.29 155 LEU B C 1
ATOM 3727 O O . LEU B 1 155 ? -12.386 -15.518 0.797 1.00 14.16 155 LEU B O 1
ATOM 3732 N N . HIS B 1 156 ? -12.677 -17.486 -0.232 1.00 8.38 156 HIS B N 1
ATOM 3733 C CA . HIS B 1 156 ? -13.976 -17.654 0.398 1.00 11.60 156 HIS B CA 1
ATOM 3734 C C . HIS B 1 156 ? -13.644 -17.911 1.862 1.00 14.65 156 HIS B C 1
ATOM 3735 O O . HIS B 1 156 ? -12.813 -18.763 2.163 1.00 15.64 156 HIS B O 1
ATOM 3742 N N . ASP B 1 157 ? -14.261 -17.143 2.757 1.00 22.84 157 ASP B N 1
ATOM 3743 C CA . ASP B 1 157 ? -14.025 -17.252 4.199 1.00 21.07 157 ASP B CA 1
ATOM 3744 C C . ASP B 1 157 ? -12.637 -16.741 4.602 1.00 19.61 157 ASP B C 1
ATOM 3745 O O . ASP B 1 157 ? -12.118 -17.116 5.654 1.00 27.09 157 ASP B O 1
ATOM 3750 N N . GLY B 1 158 ? -12.050 -15.872 3.782 1.00 19.87 158 GLY B N 1
ATOM 3751 C CA . GLY B 1 158 ? -10.731 -15.337 4.087 1.00 23.58 158 GLY B CA 1
ATOM 3752 C C . GLY B 1 158 ? -10.739 -14.042 4.886 1.00 24.02 158 GLY B C 1
ATOM 3753 O O . GLY B 1 158 ? -11.777 -13.383 5.003 1.00 25.64 158 GLY B O 1
ATOM 3754 N N . ALA B 1 159 ? -9.586 -13.683 5.446 1.00 22.26 159 ALA B N 1
ATOM 3755 C CA . ALA B 1 159 ? -9.444 -12.454 6.223 1.00 18.22 159 ALA B CA 1
ATOM 3756 C C . ALA B 1 159 ? -8.198 -11.677 5.794 1.00 20.44 159 ALA B C 1
ATOM 3757 O O . ALA B 1 159 ? -7.484 -11.112 6.628 1.00 26.04 159 ALA B O 1
ATOM 3759 N N . MET B 1 160 ? -7.948 -11.642 4.488 1.00 18.76 160 MET B N 1
ATOM 3760 C CA . MET B 1 160 ? -6.794 -10.937 3.933 1.00 15.91 160 MET B CA 1
ATOM 3761 C C . MET B 1 160 ? -6.915 -10.849 2.412 1.00 15.26 160 MET B C 1
ATOM 3762 O O . MET B 1 160 ? -7.591 -11.665 1.782 1.00 12.12 160 MET B O 1
ATOM 3767 N N . ARG B 1 161 ? -6.305 -9.824 1.829 1.00 17.93 161 ARG B N 1
ATOM 3768 C CA . ARG B 1 161 ? -6.315 -9.666 0.378 1.00 23.52 161 ARG B CA 1
ATOM 3769 C C . ARG B 1 161 ? -5.456 -10.816 -0.152 1.00 22.60 161 ARG B C 1
ATOM 3770 O O . ARG B 1 161 ? -4.325 -10.970 0.322 1.00 18.50 161 ARG B O 1
ATOM 3778 N N . PHE B 1 162 ? -5.969 -11.639 -1.057 1.00 22.03 162 PHE B N 1
ATOM 3779 C CA . PHE B 1 162 ? -5.168 -12.781 -1.497 1.00 14.48 162 PHE B CA 1
ATOM 3780 C C . PHE B 1 162 ? -4.861 -12.715 -2.995 1.00 9.97 162 PHE B C 1
ATOM 3781 O O . PHE B 1 162 ? -3.706 -12.564 -3.387 1.00 3.17 162 PHE B O 1
ATOM 3789 N N . HIS B 1 163 ? -5.876 -12.905 -3.828 1.00 6.50 163 HIS B N 1
ATOM 3790 C CA . HIS B 1 163 ? -5.684 -12.860 -5.274 1.00 10.08 163 HIS B CA 1
ATOM 3791 C C . HIS B 1 163 ? -5.861 -11.441 -5.764 1.00 13.85 163 HIS B C 1
ATOM 3792 O O . HIS B 1 163 ? -6.383 -10.593 -5.036 1.00 9.53 163 HIS B O 1
ATOM 3799 N N . GLY B 1 164 ? -5.418 -11.182 -6.990 1.00 14.59 164 GLY B N 1
ATOM 3800 C CA . GLY B 1 164 ? -5.624 -9.875 -7.577 1.00 9.76 164 GLY B CA 1
ATOM 3801 C C . GLY B 1 164 ? -7.056 -9.885 -8.105 1.00 11.91 164 GLY B C 1
ATOM 3802 O O . GLY B 1 164 ? -7.826 -10.764 -7.699 1.00 22.99 164 GLY B O 1
ATOM 3803 N N . THR B 1 165 ? -7.459 -8.932 -8.937 1.00 24.02 165 THR B N 1
ATOM 3804 C CA . THR B 1 165 ? -8.821 -8.998 -9.446 1.00 20.33 165 THR B CA 1
ATOM 3805 C C . THR B 1 165 ? -8.868 -9.956 -10.639 1.00 22.76 165 THR B C 1
ATOM 3806 O O . THR B 1 165 ? -9.863 -10.044 -11.361 1.00 21.69 165 THR B O 1
ATOM 3810 N N . ASN B 1 166 ? -7.750 -10.655 -10.813 1.00 15.29 166 ASN B N 1
ATOM 3811 C CA . ASN B 1 166 ? -7.515 -11.674 -11.834 1.00 19.72 166 ASN B CA 1
ATOM 3812 C C . ASN B 1 166 ? -8.653 -11.863 -12.834 1.00 15.73 166 ASN B C 1
ATOM 3813 O O . ASN B 1 166 ? -9.483 -12.754 -12.676 1.00 18.33 166 ASN B O 1
ATOM 3818 N N . PRO B 1 167 ? -8.673 -11.058 -13.908 1.00 12.50 167 PRO B N 1
ATOM 3819 C CA . PRO B 1 167 ? -9.720 -11.140 -14.929 1.00 9.39 167 PRO B CA 1
ATOM 3820 C C . PRO B 1 167 ? -9.656 -12.318 -15.904 1.00 13.61 167 PRO B C 1
ATOM 3821 O O . PRO B 1 167 ? -8.603 -12.932 -16.106 1.00 19.47 167 PRO B O 1
ATOM 3825 N N . ILE B 1 168 ? -10.807 -12.610 -16.505 1.00 12.14 168 ILE B N 1
ATOM 3826 C CA . ILE B 1 168 ? -10.959 -13.662 -17.501 1.00 12.50 168 ILE B CA 1
ATOM 3827 C C . ILE B 1 168 ? -11.649 -13.007 -18.691 1.00 14.30 168 ILE B C 1
ATOM 3828 O O . ILE B 1 168 ? -12.693 -12.370 -18.532 1.00 15.48 168 ILE B O 1
ATOM 3833 N N . ALA B 1 169 ? -11.077 -13.171 -19.878 1.00 13.81 169 ALA B N 1
ATOM 3834 C CA . ALA B 1 169 ? -11.653 -12.598 -21.093 1.00 17.47 169 ALA B CA 1
ATOM 3835 C C . ALA B 1 169 ? -11.713 -13.617 -22.218 1.00 13.75 169 ALA B C 1
ATOM 3836 O O . ALA B 1 169 ? -10.691 -14.193 -22.595 1.00 15.46 169 ALA B O 1
ATOM 3838 N N . VAL B 1 170 ? -12.912 -13.852 -22.743 1.00 6.08 170 VAL B N 1
ATOM 3839 C CA . VAL B 1 170 ? -13.093 -14.798 -23.842 1.00 7.67 170 VAL B CA 1
ATOM 3840 C C . VAL B 1 170 ? -13.832 -14.112 -24.984 1.00 15.12 170 VAL B C 1
ATOM 3841 O O . VAL B 1 170 ? -14.895 -13.522 -24.782 1.00 13.52 170 VAL B O 1
ATOM 3845 N N . GLY B 1 171 ? -13.250 -14.167 -26.176 1.00 14.01 171 GLY B N 1
ATOM 3846 C CA . GLY B 1 171 ? -13.869 -13.551 -27.331 1.00 18.26 171 GLY B CA 1
ATOM 3847 C C . GLY B 1 171 ? -14.132 -14.569 -28.418 1.00 23.24 171 GLY B C 1
ATOM 3848 O O . GLY B 1 171 ? -13.221 -15.271 -28.856 1.00 26.36 171 GLY B O 1
ATOM 3849 N N . VAL B 1 172 ? -15.380 -14.661 -28.856 1.00 15.51 172 VAL B N 1
ATOM 3850 C CA . VAL B 1 172 ? -15.744 -15.607 -29.896 1.00 20.67 172 VAL B CA 1
ATOM 3851 C C . VAL B 1 172 ? -16.339 -14.894 -31.108 1.00 25.17 172 VAL B C 1
ATOM 3852 O O . VAL B 1 172 ? -17.185 -14.013 -30.970 1.00 29.24 172 VAL B O 1
ATOM 3856 N N . PRO B 1 173 ? -15.883 -15.257 -32.315 1.00 20.28 173 PRO B N 1
ATOM 3857 C CA . PRO B 1 173 ? -16.382 -14.647 -33.547 1.00 19.78 173 PRO B CA 1
ATOM 3858 C C . PRO B 1 173 ? -17.882 -14.854 -33.671 1.00 30.97 173 PRO B C 1
ATOM 3859 O O . PRO B 1 173 ? -18.405 -15.892 -33.266 1.00 31.42 173 PRO B O 1
ATOM 3863 N N . ALA B 1 174 ? -18.569 -13.863 -34.221 1.00 31.58 174 ALA B N 1
ATOM 3864 C CA . ALA B 1 174 ? -20.008 -13.959 -34.417 1.00 38.79 174 ALA B CA 1
ATOM 3865 C C . ALA B 1 174 ? -20.273 -14.485 -35.829 1.00 45.66 174 ALA B C 1
ATOM 3866 O O . ALA B 1 174 ? -19.703 -15.502 -36.238 1.00 46.80 174 ALA B O 1
ATOM 3868 N N . ALA B 1 175 ? -21.130 -13.790 -36.571 1.00 45.40 175 ALA B N 1
ATOM 3869 C CA . ALA B 1 175 ? -21.462 -14.172 -37.940 1.00 47.92 175 ALA B CA 1
ATOM 3870 C C . ALA B 1 175 ? -21.609 -12.905 -38.769 1.00 50.37 175 ALA B C 1
ATOM 3871 O O . ALA B 1 175 ? -20.778 -12.610 -39.628 1.00 50.09 175 ALA B O 1
ATOM 3873 N N . ASP B 1 176 ? -22.685 -12.169 -38.519 1.00 52.68 176 ASP B N 1
ATOM 3874 C CA . ASP B 1 176 ? -22.935 -10.921 -39.224 1.00 56.54 176 ASP B CA 1
ATOM 3875 C C . ASP B 1 176 ? -23.189 -9.818 -38.206 1.00 57.20 176 ASP B C 1
ATOM 3876 O O . ASP B 1 176 ? -23.967 -8.887 -38.442 1.00 57.53 176 ASP B O 1
ATOM 3881 N N . ASP B 1 177 ? -22.539 -9.954 -37.054 1.00 55.53 177 ASP B N 1
ATOM 3882 C CA . ASP B 1 177 ? -22.646 -8.979 -35.980 1.00 49.81 177 ASP B CA 1
ATOM 3883 C C . ASP B 1 177 ? -21.374 -8.989 -35.139 1.00 45.01 177 ASP B C 1
ATOM 3884 O O . ASP B 1 177 ? -20.377 -9.622 -35.498 1.00 38.84 177 ASP B O 1
ATOM 3889 N N . MET B 1 178 ? -21.411 -8.261 -34.029 1.00 44.80 178 MET B N 1
ATOM 3890 C CA . MET B 1 178 ? -20.271 -8.159 -33.129 1.00 34.80 178 MET B CA 1
ATOM 3891 C C . MET B 1 178 ? -20.022 -9.464 -32.378 1.00 31.92 178 MET B C 1
ATOM 3892 O O . MET B 1 178 ? -20.966 -10.154 -31.979 1.00 30.31 178 MET B O 1
ATOM 3897 N N . PRO B 1 179 ? -18.740 -9.814 -32.180 1.00 30.17 179 PRO B N 1
ATOM 3898 C CA . PRO B 1 179 ? -18.296 -11.024 -31.486 1.00 26.95 179 PRO B CA 1
ATOM 3899 C C . PRO B 1 179 ? -18.819 -11.168 -30.065 1.00 27.50 179 PRO B C 1
ATOM 3900 O O . PRO B 1 179 ? -19.131 -10.188 -29.395 1.00 22.05 179 PRO B O 1
ATOM 3904 N N . TRP B 1 180 ? -18.935 -12.415 -29.630 1.00 23.95 180 TRP B N 1
ATOM 3905 C CA . TRP B 1 180 ? -19.362 -12.743 -28.275 1.00 22.70 180 TRP B CA 1
ATOM 3906 C C . TRP B 1 180 ? -18.220 -12.329 -27.367 1.00 16.89 180 TRP B C 1
ATOM 3907 O O . TRP B 1 180 ? -17.112 -12.778 -27.668 1.00 22.77 180 TRP B O 1
ATOM 3918 N N . LEU B 1 181 ? -18.400 -11.531 -26.320 1.00 22.97 181 LEU B N 1
ATOM 3919 C CA . LEU B 1 181 ? -17.225 -11.139 -25.544 1.00 24.75 181 LEU B CA 1
ATOM 3920 C C . LEU B 1 181 ? -17.433 -11.084 -24.026 1.00 23.32 181 LEU B C 1
ATOM 3921 O O . LEU B 1 181 ? -18.293 -10.357 -23.528 1.00 16.48 181 LEU B O 1
ATOM 3926 N N . LEU B 1 182 ? -16.633 -11.860 -23.300 1.00 21.61 182 LEU B N 1
ATOM 3927 C CA . LEU B 1 182 ? -16.676 -11.881 -21.845 1.00 19.16 182 LEU B CA 1
ATOM 3928 C C . LEU B 1 182 ? -15.393 -11.249 -21.322 1.00 22.96 182 LEU B C 1
ATOM 3929 O O . LEU B 1 182 ? -14.299 -11.632 -21.723 1.00 23.42 182 LEU B O 1
ATOM 3934 N N . ASP B 1 183 ? -15.537 -10.268 -20.443 1.00 25.10 183 ASP B N 1
ATOM 3935 C CA . ASP B 1 183 ? -14.397 -9.583 -19.846 1.00 21.45 183 ASP B CA 1
ATOM 3936 C C . ASP B 1 183 ? -14.856 -9.278 -18.430 1.00 21.88 183 ASP B C 1
ATOM 3937 O O . ASP B 1 183 ? -15.609 -8.328 -18.207 1.00 17.86 183 ASP B O 1
ATOM 3942 N N . MET B 1 184 ? -14.386 -10.073 -17.478 1.00 11.02 184 MET B N 1
ATOM 3943 C CA . MET B 1 184 ? -14.803 -9.932 -16.091 1.00 12.24 184 MET B CA 1
ATOM 3944 C C . MET B 1 184 ? -13.762 -10.135 -15.013 1.00 10.81 184 MET B C 1
ATOM 3945 O O . MET B 1 184 ? -12.924 -11.012 -15.196 1.00 9.59 184 MET B O 1
ATOM 3950 N N . ALA B 1 185 ? -13.790 -9.374 -13.929 1.00 12.25 185 ALA B N 1
ATOM 3951 C CA . ALA B 1 185 ? -12.815 -9.669 -12.878 1.00 14.72 185 ALA B CA 1
ATOM 3952 C C . ALA B 1 185 ? -13.384 -10.870 -12.136 1.00 13.51 185 ALA B C 1
ATOM 3953 O O . ALA B 1 185 ? -14.590 -11.103 -12.196 1.00 20.19 185 ALA B O 1
ATOM 3955 N N . THR B 1 186 ? -12.536 -11.669 -11.497 1.00 18.12 186 THR B N 1
ATOM 3956 C CA . THR B 1 186 ? -13.048 -12.826 -10.775 1.00 17.24 186 THR B CA 1
ATOM 3957 C C . THR B 1 186 ? -13.737 -12.426 -9.478 1.00 20.15 186 THR B C 1
ATOM 3958 O O . THR B 1 186 ? -14.526 -13.193 -8.926 1.00 21.19 186 THR B O 1
ATOM 3962 N N . SER B 1 187 ? -13.448 -11.225 -8.993 1.00 20.86 187 SER B N 1
ATOM 3963 C CA . SER B 1 187 ? -14.114 -10.731 -7.795 1.00 17.29 187 SER B CA 1
ATOM 3964 C C . SER B 1 187 ? -15.484 -10.231 -8.250 1.00 16.82 187 SER B C 1
ATOM 3965 O O . SER B 1 187 ? -15.700 -9.979 -9.441 1.00 18.04 187 SER B O 1
ATOM 3968 N N . ALA B 1 188 ? -16.425 -10.133 -7.319 1.00 18.53 188 ALA B N 1
ATOM 3969 C CA . ALA B 1 188 ? -17.771 -9.674 -7.655 1.00 14.02 188 ALA B CA 1
ATOM 3970 C C . ALA B 1 188 ? -17.749 -8.382 -8.480 1.00 21.84 188 ALA B C 1
ATOM 3971 O O . ALA B 1 188 ? -18.332 -8.295 -9.563 1.00 23.00 188 ALA B O 1
ATOM 3973 N N . VAL B 1 189 ? -17.045 -7.385 -7.977 1.00 25.20 189 VAL B N 1
ATOM 3974 C CA . VAL B 1 189 ? -16.955 -6.110 -8.662 1.00 29.47 189 VAL B CA 1
ATOM 3975 C C . VAL B 1 189 ? -15.482 -5.653 -8.617 1.00 25.76 189 VAL B C 1
ATOM 3976 O O . VAL B 1 189 ? -14.723 -6.081 -7.745 1.00 20.45 189 VAL B O 1
ATOM 3980 N N . PRO B 1 190 ? -15.042 -4.839 -9.595 1.00 26.00 190 PRO B N 1
ATOM 3981 C CA . PRO B 1 190 ? -13.650 -4.366 -9.615 1.00 26.18 190 PRO B CA 1
ATOM 3982 C C . PRO B 1 190 ? -13.326 -3.423 -8.447 1.00 24.88 190 PRO B C 1
ATOM 3983 O O . PRO B 1 190 ? -14.235 -2.934 -7.769 1.00 20.21 190 PRO B O 1
ATOM 3987 N N . TYR B 1 191 ? -12.037 -3.166 -8.222 1.00 22.50 191 TYR B N 1
ATOM 3988 C CA . TYR B 1 191 ? -11.612 -2.308 -7.116 1.00 20.42 191 TYR B CA 1
ATOM 3989 C C . TYR B 1 191 ? -11.972 -0.827 -7.211 1.00 22.00 191 TYR B C 1
ATOM 3990 O O . TYR B 1 191 ? -12.232 -0.192 -6.190 1.00 23.02 191 TYR B O 1
ATOM 3999 N N . ASN B 1 192 ? -11.919 -0.261 -8.412 1.00 19.62 192 ASN B N 1
ATOM 4000 C CA . ASN B 1 192 ? -12.251 1.153 -8.584 1.00 23.85 192 ASN B CA 1
ATOM 4001 C C . ASN B 1 192 ? -13.653 1.488 -8.087 1.00 22.22 192 ASN B C 1
ATOM 4002 O O . ASN B 1 192 ? -13.951 2.646 -7.800 1.00 22.26 192 ASN B O 1
ATOM 4007 N N . ARG B 1 193 ? -14.505 0.469 -8.004 1.00 26.04 193 ARG B N 1
ATOM 4008 C CA . ARG B 1 193 ? -15.875 0.624 -7.538 1.00 20.93 193 ARG B CA 1
ATOM 4009 C C . ARG B 1 193 ? -15.950 1.074 -6.082 1.00 18.74 193 ARG B C 1
ATOM 4010 O O . ARG B 1 193 ? -16.868 1.805 -5.712 1.00 21.70 193 ARG B O 1
ATOM 4018 N N . VAL B 1 194 ? -15.030 0.606 -5.242 1.00 16.91 194 VAL B N 1
ATOM 4019 C CA . VAL B 1 194 ? -15.038 1.007 -3.833 1.00 19.13 194 VAL B CA 1
ATOM 4020 C C . VAL B 1 194 ? -14.572 2.457 -3.703 1.00 17.32 194 VAL B C 1
ATOM 4021 O O . VAL B 1 194 ? -15.014 3.183 -2.814 1.00 19.43 194 VAL B O 1
ATOM 4025 N N . LEU B 1 195 ? -13.645 2.847 -4.575 1.00 19.80 195 LEU B N 1
ATOM 4026 C CA . LEU B 1 195 ? -13.102 4.200 -4.597 1.00 20.18 195 LEU B CA 1
ATOM 4027 C C . LEU B 1 195 ? -14.194 5.157 -5.029 1.00 21.87 195 LEU B C 1
ATOM 4028 O O . LEU B 1 195 ? -14.303 6.262 -4.498 1.00 18.17 195 LEU B O 1
ATOM 4033 N N . LEU B 1 196 ? -14.975 4.727 -6.015 1.00 22.05 196 LEU B N 1
ATOM 4034 C CA . LEU B 1 196 ? -16.083 5.517 -6.535 1.00 22.86 196 LEU B CA 1
ATOM 4035 C C . LEU B 1 196 ? -17.154 5.707 -5.465 1.00 19.45 196 LEU B C 1
ATOM 4036 O O . LEU B 1 196 ? -17.627 6.815 -5.248 1.00 21.67 196 LEU B O 1
ATOM 4041 N N . TYR B 1 197 ? -17.569 4.617 -4.831 1.00 14.49 197 TYR B N 1
ATOM 4042 C CA . TYR B 1 197 ? -18.584 4.703 -3.791 1.00 16.94 197 TYR B CA 1
ATOM 4043 C C . TYR B 1 197 ? -18.090 5.469 -2.573 1.00 17.69 197 TYR B C 1
ATOM 4044 O O . TYR B 1 197 ? -18.872 6.118 -1.885 1.00 24.71 197 TYR B O 1
ATOM 4053 N N . ARG B 1 198 ? -16.799 5.356 -2.285 1.00 18.21 198 ARG B N 1
ATOM 4054 C CA . ARG B 1 198 ? -16.198 6.072 -1.162 1.00 22.67 198 ARG B CA 1
ATOM 4055 C C . ARG B 1 198 ? -16.240 7.575 -1.478 1.00 27.21 198 ARG B C 1
ATOM 4056 O O . ARG B 1 198 ? -16.473 8.401 -0.594 1.00 28.02 198 ARG B O 1
ATOM 4064 N N . SER B 1 199 ? -15.997 7.902 -2.747 1.00 25.46 199 SER B N 1
ATOM 4065 C CA . SER B 1 199 ? -16.009 9.270 -3.258 1.00 23.52 199 SER B CA 1
ATOM 4066 C C . SER B 1 199 ? -17.404 9.892 -3.174 1.00 24.52 199 SER B C 1
ATOM 4067 O O . SER B 1 199 ? -17.554 11.073 -2.836 1.00 26.83 199 SER B O 1
ATOM 4070 N N . LEU B 1 200 ? -18.418 9.102 -3.524 1.00 23.58 200 LEU B N 1
ATOM 4071 C CA . LEU B 1 200 ? -19.800 9.558 -3.498 1.00 16.79 200 LEU B CA 1
ATOM 4072 C C . LEU B 1 200 ? -20.420 9.441 -2.108 1.00 20.10 200 LEU B C 1
ATOM 4073 O O . LEU B 1 200 ? -21.445 10.055 -1.837 1.00 16.92 200 LEU B O 1
ATOM 4078 N N . GLY B 1 201 ? -19.773 8.684 -1.224 1.00 22.46 201 GLY B N 1
ATOM 4079 C CA . GLY B 1 201 ? -20.273 8.507 0.129 1.00 17.69 201 GLY B CA 1
ATOM 4080 C C . GLY B 1 201 ? -21.432 7.534 0.263 1.00 22.05 201 GLY B C 1
ATOM 4081 O O . GLY B 1 201 ? -22.128 7.522 1.286 1.00 19.24 201 GLY B O 1
ATOM 4082 N N . GLN B 1 202 ? -21.603 6.684 -0.746 1.00 25.61 202 GLN B N 1
ATOM 4083 C CA . GLN B 1 202 ? -22.680 5.698 -0.774 1.00 27.44 202 GLN B CA 1
ATOM 4084 C C . GLN B 1 202 ? -22.200 4.295 -0.400 1.00 28.62 202 GLN B C 1
ATOM 4085 O O . GLN B 1 202 ? -21.016 3.969 -0.557 1.00 32.80 202 GLN B O 1
ATOM 4091 N N . GLN B 1 203 ? -23.116 3.464 0.098 1.00 26.43 203 GLN B N 1
ATOM 4092 C CA . GLN B 1 203 ? -22.760 2.099 0.480 1.00 25.71 203 GLN B CA 1
ATOM 4093 C C . GLN B 1 203 ? -22.730 1.161 -0.726 1.00 22.05 203 GLN B C 1
ATOM 4094 O O . GLN B 1 203 ? -23.497 1.319 -1.675 1.00 16.28 203 GLN B O 1
ATOM 4100 N N . LEU B 1 204 ? -21.794 0.219 -0.698 1.00 20.65 204 LEU B N 1
ATOM 4101 C CA . LEU B 1 204 ? -21.614 -0.755 -1.767 1.00 13.62 204 LEU B CA 1
ATOM 4102 C C . LEU B 1 204 ? -22.685 -1.832 -1.723 1.00 14.57 204 LEU B C 1
ATOM 4103 O O . LEU B 1 204 ? -23.395 -1.969 -0.729 1.00 17.28 204 LEU B O 1
ATOM 4108 N N . PRO B 1 205 ? -22.871 -2.562 -2.837 1.00 18.88 205 PRO B N 1
ATOM 4109 C CA . PRO B 1 205 ? -23.874 -3.630 -2.863 1.00 13.75 205 PRO B CA 1
ATOM 4110 C C . PRO B 1 205 ? -23.453 -4.697 -1.858 1.00 22.09 205 PRO B C 1
ATOM 4111 O O . PRO B 1 205 ? -22.278 -4.787 -1.493 1.00 21.93 205 PRO B O 1
ATOM 4115 N N . GLN B 1 206 ? -24.407 -5.499 -1.405 1.00 23.11 206 GLN B N 1
ATOM 4116 C CA . GLN B 1 206 ? -24.113 -6.547 -0.435 1.00 25.56 206 GLN B CA 1
ATOM 4117 C C . GLN B 1 206 ? -23.328 -7.709 -1.069 1.00 18.69 206 GLN B C 1
ATOM 4118 O O . GLN B 1 206 ? -23.623 -8.243 -2.137 1.00 23.56 206 GLN B O 1
ATOM 4124 N N . GLY B 1 207 ? -22.270 -8.060 -0.342 1.00 21.78 207 GLY B N 1
ATOM 4125 C CA . GLY B 1 207 ? -21.331 -9.137 -0.655 1.00 24.36 207 GLY B CA 1
ATOM 4126 C C . GLY B 1 207 ? -20.200 -8.860 -1.635 1.00 26.31 207 GLY B C 1
ATOM 4127 O O . GLY B 1 207 ? -19.587 -9.810 -2.128 1.00 26.74 207 GLY B O 1
ATOM 4128 N N . VAL B 1 208 ? -19.907 -7.595 -1.920 1.00 21.00 208 VAL B N 1
ATOM 4129 C CA . VAL B 1 208 ? -18.830 -7.261 -2.855 1.00 24.21 208 VAL B CA 1
ATOM 4130 C C . VAL B 1 208 ? -17.485 -6.997 -2.178 1.00 20.34 208 VAL B C 1
ATOM 4131 O O . VAL B 1 208 ? -16.439 -7.065 -2.821 1.00 21.36 208 VAL B O 1
ATOM 4135 N N . ALA B 1 209 ? -17.516 -6.672 -0.890 1.00 18.77 209 ALA B N 1
ATOM 4136 C CA . ALA B 1 209 ? -16.291 -6.389 -0.154 1.00 15.54 209 ALA B CA 1
ATOM 4137 C C . ALA B 1 209 ? -16.404 -6.774 1.313 1.00 15.49 209 ALA B C 1
ATOM 4138 O O . ALA B 1 209 ? -17.506 -7.001 1.824 1.00 15.36 209 ALA B O 1
ATOM 4140 N N . SER B 1 210 ? -15.263 -6.794 1.991 1.00 9.10 210 SER B N 1
ATOM 4141 C CA . SER B 1 210 ? -15.203 -7.169 3.395 1.00 16.67 210 SER B CA 1
ATOM 4142 C C . SER B 1 210 ? -14.250 -6.253 4.158 1.00 17.02 210 SER B C 1
ATOM 4143 O O . SER B 1 210 ? -13.412 -5.570 3.558 1.00 6.27 210 SER B O 1
ATOM 4146 N N . ASP B 1 211 ? -14.401 -6.216 5.479 1.00 15.48 211 ASP B N 1
ATOM 4147 C CA . ASP B 1 211 ? -13.527 -5.404 6.310 1.00 17.66 211 ASP B CA 1
ATOM 4148 C C . ASP B 1 211 ? -12.223 -6.165 6.577 1.00 23.54 211 ASP B C 1
ATOM 4149 O O . ASP B 1 211 ? -11.915 -7.142 5.891 1.00 30.98 211 ASP B O 1
ATOM 4154 N N . GLY B 1 212 ? -11.471 -5.734 7.584 1.00 21.43 212 GLY B N 1
ATOM 4155 C CA . GLY B 1 212 ? -10.217 -6.394 7.903 1.00 17.51 212 GLY B CA 1
ATOM 4156 C C . GLY B 1 212 ? -10.368 -7.760 8.544 1.00 19.14 212 GLY B C 1
ATOM 4157 O O . GLY B 1 212 ? -9.422 -8.541 8.558 1.00 21.04 212 GLY B O 1
ATOM 4158 N N . ASP B 1 213 ? -11.543 -8.036 9.102 1.00 25.30 213 ASP B N 1
ATOM 4159 C CA . ASP B 1 213 ? -11.819 -9.313 9.760 1.00 31.46 213 ASP B CA 1
ATOM 4160 C C . ASP B 1 213 ? -12.389 -10.371 8.822 1.00 32.08 213 ASP B C 1
ATOM 4161 O O . ASP B 1 213 ? -12.712 -11.474 9.262 1.00 29.91 213 ASP B O 1
ATOM 4166 N N . GLY B 1 214 ? -12.533 -10.026 7.545 1.00 28.59 214 GLY B N 1
ATOM 4167 C CA . GLY B 1 214 ? -13.074 -10.968 6.579 1.00 35.93 214 GLY B CA 1
ATOM 4168 C C . GLY B 1 214 ? -14.595 -10.953 6.485 1.00 37.05 214 GLY B C 1
ATOM 4169 O O . GLY B 1 214 ? -15.182 -11.672 5.671 1.00 38.16 214 GLY B O 1
ATOM 4170 N N . VAL B 1 215 ? -15.240 -10.170 7.346 1.00 37.81 215 VAL B N 1
ATOM 4171 C CA . VAL B 1 215 ? -16.695 -10.061 7.336 1.00 35.09 215 VAL B CA 1
ATOM 4172 C C . VAL B 1 215 ? -17.138 -8.928 6.406 1.00 36.09 215 VAL B C 1
ATOM 4173 O O . VAL B 1 215 ? -16.645 -7.801 6.499 1.00 36.75 215 VAL B O 1
ATOM 4177 N N . ASP B 1 216 ? -18.056 -9.252 5.498 1.00 31.05 216 ASP B N 1
ATOM 4178 C CA . ASP B 1 216 ? -18.566 -8.295 4.523 1.00 27.54 216 ASP B CA 1
ATOM 4179 C C . ASP B 1 216 ? -19.038 -6.986 5.117 1.00 26.91 216 ASP B C 1
ATOM 4180 O O . ASP B 1 216 ? -19.414 -6.913 6.289 1.00 35.72 216 ASP B O 1
ATOM 4185 N N . THR B 1 217 ? -19.032 -5.956 4.282 1.00 23.09 217 THR B N 1
ATOM 4186 C CA . THR B 1 217 ? -19.448 -4.627 4.689 1.00 18.51 217 THR B CA 1
ATOM 4187 C C . THR B 1 217 ? -19.862 -3.853 3.448 1.00 20.00 217 THR B C 1
ATOM 4188 O O . THR B 1 217 ? -19.322 -4.065 2.352 1.00 14.79 217 THR B O 1
ATOM 4192 N N . ARG B 1 218 ? -20.885 -3.020 3.603 1.00 23.48 218 ARG B N 1
ATOM 4193 C CA . ARG B 1 218 ? -21.360 -2.215 2.493 1.00 21.60 218 ARG B CA 1
ATOM 4194 C C . ARG B 1 218 ? -20.803 -0.798 2.587 1.00 23.62 218 ARG B C 1
ATOM 4195 O O . ARG B 1 218 ? -21.076 0.047 1.738 1.00 27.02 218 ARG B O 1
ATOM 4203 N N . ASP B 1 219 ? -19.998 -0.552 3.617 1.00 22.25 219 ASP B N 1
ATOM 4204 C CA . ASP B 1 219 ? -19.374 0.750 3.823 1.00 20.06 219 ASP B CA 1
ATOM 4205 C C . ASP B 1 219 ? -18.029 0.797 3.087 1.00 22.71 219 ASP B C 1
ATOM 4206 O O . ASP B 1 219 ? -17.062 0.162 3.505 1.00 24.74 219 ASP B O 1
ATOM 4211 N N . PRO B 1 220 ? -17.939 1.588 2.007 1.00 21.51 220 PRO B N 1
ATOM 4212 C CA . PRO B 1 220 ? -16.695 1.693 1.241 1.00 21.15 220 PRO B CA 1
ATOM 4213 C C . PRO B 1 220 ? -15.473 2.162 2.031 1.00 24.41 220 PRO B C 1
ATOM 4214 O O . PRO B 1 220 ? -14.341 2.014 1.568 1.00 33.33 220 PRO B O 1
ATOM 4218 N N . ASN B 1 221 ? -15.692 2.741 3.206 1.00 22.38 221 ASN B N 1
ATOM 4219 C CA . ASN B 1 221 ? -14.578 3.214 4.029 1.00 23.88 221 ASN B CA 1
ATOM 4220 C C . ASN B 1 221 ? -14.012 2.106 4.904 1.00 26.66 221 ASN B C 1
ATOM 4221 O O . ASN B 1 221 ? -12.869 2.183 5.363 1.00 35.31 221 ASN B O 1
ATOM 4226 N N . ALA B 1 222 ? -14.836 1.101 5.175 1.00 27.56 222 ALA B N 1
ATOM 4227 C CA . ALA B 1 222 ? -14.426 -0.023 6.004 1.00 25.87 222 ALA B CA 1
ATOM 4228 C C . ALA B 1 222 ? -13.815 -1.175 5.207 1.00 20.79 222 ALA B C 1
ATOM 4229 O O . ALA B 1 222 ? -13.213 -2.080 5.786 1.00 22.09 222 ALA B O 1
ATOM 4231 N N . VAL B 1 223 ? -13.966 -1.137 3.888 1.00 23.62 223 VAL B N 1
ATOM 4232 C CA . VAL B 1 223 ? -13.438 -2.185 3.020 1.00 27.08 223 VAL B CA 1
ATOM 4233 C C . VAL B 1 223 ? -11.912 -2.291 3.019 1.00 23.02 223 VAL B C 1
ATOM 4234 O O . VAL B 1 223 ? -11.200 -1.292 2.905 1.00 26.34 223 VAL B O 1
ATOM 4238 N N . GLU B 1 224 ? -11.418 -3.513 3.164 1.00 23.13 224 GLU B N 1
ATOM 4239 C CA . GLU B 1 224 ? -9.988 -3.765 3.164 1.00 22.16 224 GLU B CA 1
ATOM 4240 C C . GLU B 1 224 ? -9.642 -4.879 2.185 1.00 24.19 224 GLU B C 1
ATOM 4241 O O . GLU B 1 224 ? -8.475 -5.251 2.043 1.00 26.34 224 GLU B O 1
ATOM 4247 N N . MET B 1 225 ? -10.655 -5.372 1.477 1.00 20.45 225 MET B N 1
ATOM 4248 C CA . MET B 1 225 ? -10.486 -6.444 0.503 1.00 16.01 225 MET B CA 1
ATOM 4249 C C . MET B 1 225 ? -11.790 -6.676 -0.240 1.00 13.92 225 MET B C 1
ATOM 4250 O O . MET B 1 225 ? -12.866 -6.434 0.299 1.00 15.73 225 MET B O 1
ATOM 4255 N N . LEU B 1 226 ? -11.684 -7.109 -1.493 1.00 19.76 226 LEU B N 1
ATOM 4256 C CA . LEU B 1 226 ? -12.851 -7.405 -2.313 1.00 18.53 226 LEU B CA 1
ATOM 4257 C C . LEU B 1 226 ? -13.255 -8.862 -2.115 1.00 21.02 226 LEU B C 1
ATOM 4258 O O . LEU B 1 226 ? -12.414 -9.713 -1.840 1.00 17.71 226 LEU B O 1
ATOM 4263 N N . ALA B 1 227 ? -14.539 -9.152 -2.271 1.00 17.07 227 ALA B N 1
ATOM 4264 C CA . ALA B 1 227 ? -15.026 -10.511 -2.117 1.00 16.62 227 ALA B CA 1
ATOM 4265 C C . ALA B 1 227 ? -15.133 -11.204 -3.479 1.00 12.29 227 ALA B C 1
ATOM 4266 O O . ALA B 1 227 ? -15.395 -10.562 -4.503 1.00 12.71 227 ALA B O 1
ATOM 4268 N N . PRO B 1 228 ? -14.902 -12.526 -3.507 1.00 10.63 228 PRO B N 1
ATOM 4269 C CA . PRO B 1 228 ? -14.963 -13.350 -4.725 1.00 11.58 228 PRO B CA 1
ATOM 4270 C C . PRO B 1 228 ? -16.385 -13.397 -5.281 1.00 12.70 228 PRO B C 1
ATOM 4271 O O . PRO B 1 228 ? -17.350 -13.210 -4.542 1.00 16.35 228 PRO B O 1
ATOM 4275 N N . VAL B 1 229 ? -16.509 -13.648 -6.580 1.00 19.89 229 VAL B N 1
ATOM 4276 C CA . VAL B 1 229 ? -17.818 -13.728 -7.209 1.00 18.46 229 VAL B CA 1
ATOM 4277 C C . VAL B 1 229 ? -18.476 -15.054 -6.801 1.00 19.46 229 VAL B C 1
ATOM 4278 O O . VAL B 1 229 ? -17.820 -16.097 -6.782 1.00 19.29 229 VAL B O 1
ATOM 4282 N N . GLY B 1 230 ? -19.753 -14.996 -6.425 1.00 17.61 230 GLY B N 1
ATOM 4283 C CA . GLY B 1 230 ? -20.463 -16.196 -6.017 1.00 12.09 230 GLY B CA 1
ATOM 4284 C C . GLY B 1 230 ? -21.167 -16.082 -4.672 1.00 17.47 230 GLY B C 1
ATOM 4285 O O . GLY B 1 230 ? -22.082 -16.858 -4.382 1.00 16.09 230 GLY B O 1
ATOM 4286 N N . GLY B 1 231 ? -20.744 -15.119 -3.852 1.00 17.78 231 GLY B N 1
ATOM 4287 C CA . GLY B 1 231 ? -21.345 -14.916 -2.542 1.00 15.32 231 GLY B CA 1
ATOM 4288 C C . GLY B 1 231 ? -21.107 -16.059 -1.574 1.00 22.38 231 GLY B C 1
ATOM 4289 O O . GLY B 1 231 ? -19.973 -16.310 -1.160 1.00 22.75 231 GLY B O 1
ATOM 4290 N N . GLU B 1 232 ? -22.188 -16.719 -1.166 1.00 19.75 232 GLU B N 1
ATOM 4291 C CA . GLU B 1 232 ? -22.100 -17.858 -0.250 1.00 16.29 232 GLU B CA 1
ATOM 4292 C C . GLU B 1 232 ? -21.288 -18.954 -0.933 1.00 16.00 232 GLU B C 1
ATOM 4293 O O . GLU B 1 232 ? -20.680 -19.804 -0.277 1.00 12.37 232 GLU B O 1
ATOM 4299 N N . PHE B 1 233 ? -21.324 -18.940 -2.259 1.00 9.85 233 PHE B N 1
ATOM 4300 C CA . PHE B 1 233 ? -20.597 -19.896 -3.073 1.00 11.03 233 PHE B CA 1
ATOM 4301 C C . PHE B 1 233 ? -19.429 -19.156 -3.717 1.00 17.18 233 PHE B C 1
ATOM 4302 O O . PHE B 1 233 ? -19.043 -19.446 -4.854 1.00 16.49 233 PHE B O 1
ATOM 4310 N N . GLY B 1 234 ? -18.873 -18.203 -2.968 1.00 16.15 234 GLY B N 1
ATOM 4311 C CA . GLY B 1 234 ? -17.765 -17.408 -3.456 1.00 16.25 234 GLY B CA 1
ATOM 4312 C C . GLY B 1 234 ? -16.527 -18.240 -3.702 1.00 16.67 234 GLY B C 1
ATOM 4313 O O . GLY B 1 234 ? -15.595 -17.801 -4.372 1.00 23.14 234 GLY B O 1
ATOM 4314 N N . PHE B 1 235 ? -16.492 -19.427 -3.109 1.00 19.25 235 PHE B N 1
ATOM 4315 C CA . PHE B 1 235 ? -15.361 -20.323 -3.281 1.00 12.93 235 PHE B CA 1
ATOM 4316 C C . PHE B 1 235 ? -15.166 -20.699 -4.744 1.00 16.03 235 PHE B C 1
ATOM 4317 O O . PHE B 1 235 ? -14.081 -21.123 -5.137 1.00 18.86 235 PHE B O 1
ATOM 4325 N N . LYS B 1 236 ? -16.236 -20.597 -5.529 1.00 13.17 236 LYS B N 1
ATOM 4326 C CA . LYS B 1 236 ? -16.169 -20.888 -6.952 1.00 17.35 236 LYS B CA 1
ATOM 4327 C C . LYS B 1 236 ? -15.461 -19.741 -7.661 1.00 17.00 236 LYS B C 1
ATOM 4328 O O . LYS B 1 236 ? -14.738 -19.951 -8.636 1.00 14.23 236 LYS B O 1
ATOM 4334 N N . GLY B 1 237 ? -15.734 -18.524 -7.203 1.00 9.90 237 GLY B N 1
ATOM 4335 C CA . GLY B 1 237 ? -15.098 -17.355 -7.777 1.00 14.78 237 GLY B CA 1
ATOM 4336 C C . GLY B 1 237 ? -13.627 -17.313 -7.399 1.00 13.45 237 GLY B C 1
ATOM 4337 O O . GLY B 1 237 ? -12.788 -16.862 -8.175 1.00 12.14 237 GLY B O 1
ATOM 4338 N N . ALA B 1 238 ? -13.319 -17.771 -6.190 1.00 17.95 238 ALA B N 1
ATOM 4339 C CA . ALA B 1 238 ? -11.947 -17.807 -5.694 1.00 14.91 238 ALA B CA 1
ATOM 4340 C C . ALA B 1 238 ? -11.163 -18.869 -6.444 1.00 20.86 238 ALA B C 1
ATOM 4341 O O . ALA B 1 238 ? -9.955 -18.740 -6.640 1.00 25.56 238 ALA B O 1
ATOM 4343 N N . ALA B 1 239 ? -11.856 -19.932 -6.830 1.00 16.92 239 ALA B N 1
ATOM 4344 C CA . ALA B 1 239 ? -11.255 -21.024 -7.567 1.00 16.67 239 ALA B CA 1
ATOM 4345 C C . ALA B 1 239 ? -10.938 -20.577 -8.990 1.00 13.32 239 ALA B C 1
ATOM 4346 O O . ALA B 1 239 ? -9.988 -21.054 -9.608 1.00 10.86 239 ALA B O 1
ATOM 4348 N N . LEU B 1 240 ? -11.787 -19.713 -9.531 1.00 20.11 240 LEU B N 1
ATOM 4349 C CA . LEU B 1 240 ? -11.590 -19.195 -10.873 1.00 8.77 240 LEU B CA 1
ATOM 4350 C C . LEU B 1 240 ? -10.399 -18.247 -10.873 1.00 15.64 240 LEU B C 1
ATOM 4351 O O . LEU B 1 240 ? -9.672 -18.155 -11.859 1.00 17.20 240 LEU B O 1
ATOM 4356 N N . ALA B 1 241 ? -10.238 -17.504 -9.784 1.00 12.28 241 ALA B N 1
ATOM 4357 C CA . ALA B 1 241 ? -9.116 -16.584 -9.654 1.00 8.16 241 ALA B CA 1
ATOM 4358 C C . ALA B 1 241 ? -7.849 -17.408 -9.504 1.00 15.04 241 ALA B C 1
ATOM 4359 O O . ALA B 1 241 ? -6.741 -16.891 -9.635 1.00 15.85 241 ALA B O 1
ATOM 4361 N N . GLY B 1 242 ? -8.031 -18.684 -9.175 1.00 17.21 242 GLY B N 1
ATOM 4362 C CA . GLY B 1 242 ? -6.910 -19.586 -9.014 1.00 11.47 242 GLY B CA 1
ATOM 4363 C C . GLY B 1 242 ? -6.402 -20.080 -10.348 1.00 18.55 242 GLY B C 1
ATOM 4364 O O . GLY B 1 242 ? -5.199 -20.174 -10.551 1.00 16.90 242 GLY B O 1
ATOM 4365 N N . VAL B 1 243 ? -7.317 -20.413 -11.256 1.00 19.94 243 VAL B N 1
ATOM 4366 C CA . VAL B 1 243 ? -6.939 -20.915 -12.574 1.00 12.93 243 VAL B CA 1
ATOM 4367 C C . VAL B 1 243 ? -6.149 -19.865 -13.340 1.00 11.41 243 VAL B C 1
ATOM 4368 O O . VAL B 1 243 ? -5.195 -20.187 -14.043 1.00 11.93 243 VAL B O 1
ATOM 4372 N N . VAL B 1 244 ? -6.579 -18.614 -13.223 1.00 15.74 244 VAL B N 1
ATOM 4373 C CA . VAL B 1 244 ? -5.917 -17.506 -13.895 1.00 20.68 244 VAL B CA 1
ATOM 4374 C C . VAL B 1 244 ? -4.549 -17.256 -13.269 1.00 20.95 244 VAL B C 1
ATOM 4375 O O . VAL B 1 244 ? -3.604 -16.906 -13.957 1.00 25.01 244 VAL B O 1
ATOM 4379 N N . GLU B 1 245 ? -4.460 -17.448 -11.958 1.00 23.63 245 GLU B N 1
ATOM 4380 C CA . GLU B 1 245 ? -3.218 -17.268 -11.215 1.00 18.24 245 GLU B CA 1
ATOM 4381 C C . GLU B 1 245 ? -2.181 -18.288 -11.673 1.00 21.00 245 GLU B C 1
ATOM 4382 O O . GLU B 1 245 ? -0.980 -18.021 -11.673 1.00 25.35 245 GLU B O 1
ATOM 4388 N N . ILE B 1 246 ? -2.653 -19.490 -11.972 1.00 21.23 246 ILE B N 1
ATOM 4389 C CA . ILE B 1 246 ? -1.793 -20.575 -12.411 1.00 21.15 246 ILE B CA 1
ATOM 4390 C C . ILE B 1 246 ? -1.279 -20.321 -13.828 1.00 24.28 246 ILE B C 1
ATOM 4391 O O . ILE B 1 246 ? -0.099 -20.531 -14.118 1.00 28.97 246 ILE B O 1
ATOM 4396 N N . PHE B 1 247 ? -2.163 -19.861 -14.705 1.00 24.00 247 PHE B N 1
ATOM 4397 C CA . PHE B 1 247 ? -1.791 -19.556 -16.077 1.00 18.33 247 PHE B CA 1
ATOM 4398 C C . PHE B 1 247 ? -0.992 -18.263 -16.189 1.00 20.70 247 PHE B C 1
ATOM 4399 O O . PHE B 1 247 ? -0.209 -18.091 -17.123 1.00 23.56 247 PHE B O 1
ATOM 4407 N N . SER B 1 248 ? -1.204 -17.354 -15.246 1.00 18.19 248 SER B N 1
ATOM 4408 C CA . SER B 1 248 ? -0.538 -16.057 -15.257 1.00 21.50 248 SER B CA 1
ATOM 4409 C C . SER B 1 248 ? 0.750 -15.918 -14.445 1.00 21.44 248 SER B C 1
ATOM 4410 O O . SER B 1 248 ? 1.569 -15.048 -14.743 1.00 15.88 248 SER B O 1
ATOM 4413 N N . ALA B 1 249 ? 0.921 -16.747 -13.417 1.00 15.39 249 ALA B N 1
ATOM 4414 C CA . ALA B 1 249 ? 2.107 -16.662 -12.569 1.00 14.26 249 ALA B CA 1
ATOM 4415 C C . ALA B 1 249 ? 2.933 -17.940 -12.442 1.00 24.04 249 ALA B C 1
ATOM 4416 O O . ALA B 1 249 ? 4.154 -17.906 -12.586 1.00 25.36 249 ALA B O 1
ATOM 4418 N N . VAL B 1 250 ? 2.295 -19.060 -12.107 1.00 25.51 250 VAL B N 1
ATOM 4419 C CA . VAL B 1 250 ? 3.055 -20.299 -11.966 1.00 19.42 250 VAL B CA 1
ATOM 4420 C C . VAL B 1 250 ? 3.523 -20.826 -13.333 1.00 18.39 250 VAL B C 1
ATOM 4421 O O . VAL B 1 250 ? 4.619 -21.381 -13.446 1.00 19.92 250 VAL B O 1
ATOM 4425 N N . LEU B 1 251 ? 2.719 -20.614 -14.373 1.00 14.75 251 LEU B N 1
ATOM 4426 C CA . LEU B 1 251 ? 3.070 -21.085 -15.711 1.00 17.59 251 LEU B CA 1
ATOM 4427 C C . LEU B 1 251 ? 3.933 -20.124 -16.531 1.00 18.82 251 LEU B C 1
ATOM 4428 O O . LEU B 1 251 ? 4.379 -20.458 -17.633 1.00 25.81 251 LEU B O 1
ATOM 4433 N N . THR B 1 252 ? 4.166 -18.932 -16.003 1.00 19.50 252 THR B N 1
ATOM 4434 C CA . THR B 1 252 ? 4.968 -17.933 -16.694 1.00 16.59 252 THR B CA 1
ATOM 4435 C C . THR B 1 252 ? 6.283 -17.670 -15.966 1.00 21.98 252 THR B C 1
ATOM 4436 O O . THR B 1 252 ? 7.263 -17.234 -16.572 1.00 17.40 252 THR B O 1
ATOM 4440 N N . GLY B 1 253 ? 6.308 -17.963 -14.669 1.00 22.40 253 GLY B N 1
ATOM 4441 C CA . GLY B 1 253 ? 7.507 -17.740 -13.879 1.00 23.91 253 GLY B CA 1
ATOM 4442 C C . GLY B 1 253 ? 7.467 -16.431 -13.108 1.00 25.50 253 GLY B C 1
ATOM 4443 O O . GLY B 1 253 ? 8.337 -16.166 -12.275 1.00 26.22 253 GLY B O 1
ATOM 4444 N N . MET B 1 254 ? 6.468 -15.601 -13.394 1.00 26.24 254 MET B N 1
ATOM 4445 C CA . MET B 1 254 ? 6.321 -14.316 -12.724 1.00 18.29 254 MET B CA 1
ATOM 4446 C C . MET B 1 254 ? 5.744 -14.464 -11.323 1.00 17.56 254 MET B C 1
ATOM 4447 O O . MET B 1 254 ? 5.264 -15.528 -10.948 1.00 24.29 254 MET B O 1
ATOM 4452 N N . ARG B 1 255 ? 5.816 -13.390 -10.544 1.00 17.20 255 ARG B N 1
ATOM 4453 C CA . ARG B 1 255 ? 5.333 -13.390 -9.164 1.00 24.26 255 ARG B CA 1
ATOM 4454 C C . ARG B 1 255 ? 3.822 -13.550 -9.021 1.00 25.63 255 ARG B C 1
ATOM 4455 O O . ARG B 1 255 ? 3.047 -13.103 -9.866 1.00 19.32 255 ARG B O 1
ATOM 4463 N N . LEU B 1 256 ? 3.421 -14.209 -7.941 1.00 26.46 256 LEU B N 1
ATOM 4464 C CA . LEU B 1 256 ? 2.016 -14.430 -7.646 1.00 20.22 256 LEU B CA 1
ATOM 4465 C C . LEU B 1 256 ? 1.441 -13.116 -7.122 1.00 24.00 256 LEU B C 1
ATOM 4466 O O . LEU B 1 256 ? 2.195 -12.234 -6.714 1.00 26.97 256 LEU B O 1
ATOM 4471 N N . SER B 1 257 ? 0.116 -13.008 -7.094 1.00 25.13 257 SER B N 1
ATOM 4472 C CA . SER B 1 257 ? -0.573 -11.789 -6.646 1.00 21.93 257 SER B CA 1
ATOM 4473 C C . SER B 1 257 ? -0.010 -11.130 -5.393 1.00 22.52 257 SER B C 1
ATOM 4474 O O . SER B 1 257 ? 0.345 -9.952 -5.410 1.00 21.50 257 SER B O 1
ATOM 4477 N N . PHE B 1 258 ? 0.070 -11.896 -4.310 1.00 10.52 258 PHE B N 1
ATOM 4478 C CA . PHE B 1 258 ? 0.576 -11.400 -3.032 1.00 12.11 258 PHE B CA 1
ATOM 4479 C C . PHE B 1 258 ? 2.074 -11.068 -3.034 1.00 13.23 258 PHE B C 1
ATOM 4480 O O . PHE B 1 258 ? 2.606 -10.584 -2.026 1.00 20.51 258 PHE B O 1
ATOM 4488 N N . ASP B 1 259 ? 2.762 -11.413 -4.121 1.00 11.72 259 ASP B N 1
ATOM 4489 C CA . ASP B 1 259 ? 4.188 -11.136 -4.253 1.00 16.31 259 ASP B CA 1
ATOM 4490 C C . ASP B 1 259 ? 4.436 -9.932 -5.161 1.00 20.96 259 ASP B C 1
ATOM 4491 O O . ASP B 1 259 ? 5.547 -9.404 -5.204 1.00 21.97 259 ASP B O 1
ATOM 4496 N N . LEU B 1 260 ? 3.416 -9.522 -5.908 1.00 21.04 260 LEU B N 1
ATOM 4497 C CA . LEU B 1 260 ? 3.541 -8.382 -6.807 1.00 23.78 260 LEU B CA 1
ATOM 4498 C C . LEU B 1 260 ? 3.535 -7.043 -6.091 1.00 24.48 260 LEU B C 1
ATOM 4499 O O . LEU B 1 260 ? 2.942 -6.891 -5.022 1.00 31.35 260 LEU B O 1
ATOM 4504 N N . ALA B 1 261 ? 4.216 -6.072 -6.688 1.00 22.40 261 ALA B N 1
ATOM 4505 C CA . ALA B 1 261 ? 4.286 -4.724 -6.131 1.00 22.42 261 ALA B CA 1
ATOM 4506 C C . ALA B 1 261 ? 2.986 -3.992 -6.463 1.00 21.30 261 ALA B C 1
ATOM 4507 O O . ALA B 1 261 ? 2.262 -4.381 -7.383 1.00 14.99 261 ALA B O 1
ATOM 4509 N N . PRO B 1 262 ? 2.677 -2.920 -5.723 1.00 14.61 262 PRO B N 1
ATOM 4510 C CA . PRO B 1 262 ? 1.460 -2.131 -5.937 1.00 21.92 262 PRO B CA 1
ATOM 4511 C C . PRO B 1 262 ? 1.325 -1.599 -7.352 1.00 24.85 262 PRO B C 1
ATOM 4512 O O . PRO B 1 262 ? 2.315 -1.419 -8.059 1.00 26.38 262 PRO B O 1
ATOM 4516 N N . MET B 1 263 ? 0.087 -1.381 -7.769 1.00 27.34 263 MET B N 1
ATOM 4517 C CA . MET B 1 263 ? -0.179 -0.847 -9.097 1.00 24.87 263 MET B CA 1
ATOM 4518 C C . MET B 1 263 ? -0.024 0.664 -9.021 1.00 22.75 263 MET B C 1
ATOM 4519 O O . MET B 1 263 ? 0.214 1.321 -10.026 1.00 26.50 263 MET B O 1
ATOM 4524 N N . GLY B 1 264 ? -0.235 1.216 -7.831 1.00 29.10 264 GLY B N 1
ATOM 4525 C CA . GLY B 1 264 ? -0.096 2.648 -7.650 1.00 32.48 264 GLY B CA 1
ATOM 4526 C C . GLY B 1 264 ? 1.325 3.011 -7.260 1.00 38.77 264 GLY B C 1
ATOM 4527 O O . GLY B 1 264 ? 2.241 2.179 -7.336 1.00 33.93 264 GLY B O 1
ATOM 4528 N N . GLY B 1 265 ? 1.511 4.262 -6.849 1.00 40.03 265 GLY B N 1
ATOM 4529 C CA . GLY B 1 265 ? 2.830 4.715 -6.445 1.00 40.78 265 GLY B CA 1
ATOM 4530 C C . GLY B 1 265 ? 3.219 4.187 -5.079 1.00 36.31 265 GLY B C 1
ATOM 4531 O O . GLY B 1 265 ? 2.572 3.272 -4.570 1.00 34.80 265 GLY B O 1
ATOM 4532 N N . PRO B 1 266 ? 4.241 4.773 -4.433 1.00 35.89 266 PRO B N 1
ATOM 4533 C CA . PRO B 1 266 ? 5.047 5.900 -4.914 1.00 33.55 266 PRO B CA 1
ATOM 4534 C C . PRO B 1 266 ? 6.084 5.489 -5.956 1.00 29.53 266 PRO B C 1
ATOM 4535 O O . PRO B 1 266 ? 6.582 6.330 -6.701 1.00 32.29 266 PRO B O 1
ATOM 4539 N N . ASP B 1 267 ? 6.444 4.210 -5.964 1.00 26.34 267 ASP B N 1
ATOM 4540 C CA . ASP B 1 267 ? 7.430 3.692 -6.909 1.00 30.54 267 ASP B CA 1
ATOM 4541 C C . ASP B 1 267 ? 6.832 3.591 -8.311 1.00 33.19 267 ASP B C 1
ATOM 4542 O O . ASP B 1 267 ? 5.852 2.885 -8.537 1.00 35.37 267 ASP B O 1
ATOM 4547 N N . PHE B 1 268 ? 7.403 4.342 -9.239 1.00 27.85 268 PHE B N 1
ATOM 4548 C CA . PHE B 1 268 ? 6.967 4.319 -10.626 1.00 27.49 268 PHE B CA 1
ATOM 4549 C C . PHE B 1 268 ? 8.196 4.055 -11.478 1.00 25.66 268 PHE B C 1
ATOM 4550 O O . PHE B 1 268 ? 8.189 4.297 -12.681 1.00 27.21 268 PHE B O 1
ATOM 4558 N N . SER B 1 269 ? 9.242 3.544 -10.838 1.00 26.21 269 SER B N 1
ATOM 4559 C CA . SER B 1 269 ? 10.508 3.258 -11.499 1.00 32.09 269 SER B CA 1
ATOM 4560 C C . SER B 1 269 ? 10.880 1.778 -11.556 1.00 33.43 269 SER B C 1
ATOM 4561 O O . SER B 1 269 ? 11.340 1.287 -12.587 1.00 38.15 269 SER B O 1
ATOM 4564 N N . THR B 1 270 ? 10.709 1.069 -10.447 1.00 36.22 270 THR B N 1
ATOM 4565 C CA . THR B 1 270 ? 11.036 -0.352 -10.400 1.00 33.82 270 THR B CA 1
ATOM 4566 C C . THR B 1 270 ? 9.935 -1.160 -11.077 1.00 33.35 270 THR B C 1
ATOM 4567 O O . THR B 1 270 ? 8.761 -1.057 -10.707 1.00 35.55 270 THR B O 1
ATOM 4571 N N . PRO B 1 271 ? 10.293 -1.941 -12.109 1.00 31.78 271 PRO B N 1
ATOM 4572 C CA . PRO B 1 271 ? 9.347 -2.781 -12.856 1.00 28.00 271 PRO B CA 1
ATOM 4573 C C . PRO B 1 271 ? 8.691 -3.839 -11.959 1.00 25.45 271 PRO B C 1
ATOM 4574 O O . PRO B 1 271 ? 9.342 -4.409 -11.074 1.00 28.87 271 PRO B O 1
ATOM 4578 N N . ARG B 1 272 ? 7.409 -4.103 -12.204 1.00 22.04 272 ARG B N 1
ATOM 4579 C CA . ARG B 1 272 ? 6.634 -5.073 -11.425 1.00 17.31 272 ARG B CA 1
ATOM 4580 C C . ARG B 1 272 ? 6.804 -6.536 -11.843 1.00 20.28 272 ARG B C 1
ATOM 4581 O O . ARG B 1 272 ? 6.621 -7.434 -11.023 1.00 23.37 272 ARG B O 1
ATOM 4589 N N . GLY B 1 273 ? 7.156 -6.764 -13.107 1.00 19.39 273 GLY B N 1
ATOM 4590 C CA . GLY B 1 273 ? 7.348 -8.116 -13.615 1.00 21.50 273 GLY B CA 1
ATOM 4591 C C . GLY B 1 273 ? 6.064 -8.923 -13.602 1.00 17.71 273 GLY B C 1
ATOM 4592 O O . GLY B 1 273 ? 6.006 -10.026 -13.056 1.00 19.54 273 GLY B O 1
ATOM 4593 N N . LEU B 1 274 ? 5.039 -8.366 -14.231 1.00 18.58 274 LEU B N 1
ATOM 4594 C CA . LEU B 1 274 ? 3.717 -8.971 -14.295 1.00 21.13 274 LEU B CA 1
ATOM 4595 C C . LEU B 1 274 ? 3.643 -10.052 -15.370 1.00 22.24 274 LEU B C 1
ATOM 4596 O O . LEU B 1 274 ? 4.248 -9.921 -16.434 1.00 21.57 274 LEU B O 1
ATOM 4601 N N . GLY B 1 275 ? 2.923 -11.127 -15.074 1.00 12.45 275 GLY B N 1
ATOM 4602 C CA . GLY B 1 275 ? 2.769 -12.203 -16.034 1.00 22.51 275 GLY B CA 1
ATOM 4603 C C . GLY B 1 275 ? 1.353 -12.251 -16.573 1.00 26.05 275 GLY B C 1
ATOM 4604 O O . GLY B 1 275 ? 0.433 -11.696 -15.972 1.00 27.02 275 GLY B O 1
ATOM 4605 N N . ALA B 1 276 ? 1.183 -12.875 -17.730 1.00 25.26 276 ALA B N 1
ATOM 4606 C CA . ALA B 1 276 ? -0.126 -13.002 -18.360 1.00 22.59 276 ALA B CA 1
ATOM 4607 C C . ALA B 1 276 ? -0.145 -14.251 -19.237 1.00 20.32 276 ALA B C 1
ATOM 4608 O O . ALA B 1 276 ? 0.875 -14.924 -19.393 1.00 18.45 276 ALA B O 1
ATOM 4610 N N . PHE B 1 277 ? -1.297 -14.556 -19.820 1.00 15.21 277 PHE B N 1
ATOM 4611 C CA . PHE B 1 277 ? -1.425 -15.732 -20.672 1.00 16.12 277 PHE B CA 1
ATOM 4612 C C . PHE B 1 277 ? -2.430 -15.452 -21.777 1.00 15.09 277 PHE B C 1
ATOM 4613 O O . PHE B 1 277 ? -3.469 -14.856 -21.533 1.00 23.58 277 PHE B O 1
ATOM 4621 N N . VAL B 1 278 ? -2.105 -15.873 -22.994 1.00 24.26 278 VAL B N 1
ATOM 4622 C CA . VAL B 1 278 ? -2.975 -15.687 -24.156 1.00 21.79 278 VAL B CA 1
ATOM 4623 C C . VAL B 1 278 ? -3.253 -17.033 -24.836 1.00 14.39 278 VAL B C 1
ATOM 4624 O O . VAL B 1 278 ? -2.393 -17.912 -24.857 1.00 12.88 278 VAL B O 1
ATOM 4628 N N . LEU B 1 279 ? -4.451 -17.187 -25.397 1.00 14.11 279 LEU B N 1
ATOM 4629 C CA . LEU B 1 279 ? -4.841 -18.435 -26.052 1.00 15.22 279 LEU B CA 1
ATOM 4630 C C . LEU B 1 279 ? -5.748 -18.193 -27.266 1.00 19.35 279 LEU B C 1
ATOM 4631 O O . LEU B 1 279 ? -6.646 -17.359 -27.211 1.00 15.39 279 LEU B O 1
ATOM 4636 N N . ALA B 1 280 ? -5.522 -18.935 -28.349 1.00 15.37 280 ALA B N 1
ATOM 4637 C CA . ALA B 1 280 ? -6.323 -18.797 -29.565 1.00 23.59 280 ALA B CA 1
ATOM 4638 C C . ALA B 1 280 ? -6.777 -20.133 -30.140 1.00 22.73 280 ALA B C 1
ATOM 4639 O O . ALA B 1 280 ? -6.007 -21.087 -30.193 1.00 19.84 280 ALA B O 1
ATOM 4641 N N . LEU B 1 281 ? -8.031 -20.188 -30.578 1.00 28.42 281 LEU B N 1
ATOM 4642 C CA . LEU B 1 281 ? -8.599 -21.392 -31.170 1.00 27.54 281 LEU B CA 1
ATOM 4643 C C . LEU B 1 281 ? -8.986 -21.119 -32.618 1.00 30.95 281 LEU B C 1
ATOM 4644 O O . LEU B 1 281 ? -9.537 -20.068 -32.937 1.00 28.88 281 LEU B O 1
ATOM 4649 N N . LYS B 1 282 ? -8.685 -22.062 -33.496 1.00 32.32 282 LYS B N 1
ATOM 4650 C CA . LYS B 1 282 ? -9.034 -21.941 -34.905 1.00 32.31 282 LYS B CA 1
ATOM 4651 C C . LYS B 1 282 ? -10.251 -22.846 -35.112 1.00 29.65 282 LYS B C 1
ATOM 4652 O O . LYS B 1 282 ? -10.115 -24.064 -35.201 1.00 25.31 282 LYS B O 1
ATOM 4658 N N . PRO B 1 283 ? -11.463 -22.261 -35.148 1.00 26.58 283 PRO B N 1
ATOM 4659 C CA . PRO B 1 283 ? -12.725 -22.989 -35.335 1.00 24.75 283 PRO B CA 1
ATOM 4660 C C . PRO B 1 283 ? -12.711 -23.981 -36.489 1.00 26.35 283 PRO B C 1
ATOM 4661 O O . PRO B 1 283 ? -13.313 -25.047 -36.405 1.00 24.12 283 PRO B O 1
ATOM 4665 N N . GLU B 1 284 ? -12.034 -23.604 -37.567 1.00 26.36 284 GLU B N 1
ATOM 4666 C CA . GLU B 1 284 ? -11.939 -24.427 -38.767 1.00 26.83 284 GLU B CA 1
ATOM 4667 C C . GLU B 1 284 ? -11.127 -25.701 -38.588 1.00 29.22 284 GLU B C 1
ATOM 4668 O O . GLU B 1 284 ? -11.115 -26.557 -39.471 1.00 28.35 284 GLU B O 1
ATOM 4674 N N . ALA B 1 285 ? -10.386 -25.789 -37.492 1.00 23.70 285 ALA B N 1
ATOM 4675 C CA . ALA B 1 285 ? -9.578 -26.969 -37.218 1.00 19.66 285 ALA B CA 1
ATOM 4676 C C . ALA B 1 285 ? -10.396 -28.060 -36.520 1.00 23.78 285 ALA B C 1
ATOM 4677 O O . ALA B 1 285 ? -9.941 -29.198 -36.382 1.00 25.41 285 ALA B O 1
ATOM 4679 N N . PHE B 1 286 ? -11.587 -27.696 -36.054 1.00 21.62 286 PHE B N 1
ATOM 4680 C CA . PHE B 1 286 ? -12.475 -28.634 -35.375 1.00 23.38 286 PHE B CA 1
ATOM 4681 C C . PHE B 1 286 ? -13.673 -28.993 -36.247 1.00 31.63 286 PHE B C 1
ATOM 4682 O O . PHE B 1 286 ? -14.087 -30.155 -36.296 1.00 33.53 286 PHE B O 1
ATOM 4690 N N . LEU B 1 287 ? -14.251 -27.986 -36.901 1.00 31.95 287 LEU B N 1
ATOM 4691 C CA . LEU B 1 287 ? -15.412 -28.202 -37.755 1.00 33.11 287 LEU B CA 1
ATOM 4692 C C . LEU B 1 287 ? -15.577 -27.225 -38.910 1.00 32.83 287 LEU B C 1
ATOM 4693 O O . LEU B 1 287 ? -14.787 -26.301 -39.091 1.00 31.62 287 LEU B O 1
ATOM 4698 N N . GLU B 1 288 ? -16.602 -27.486 -39.716 1.00 36.89 288 GLU B N 1
ATOM 4699 C CA . GLU B 1 288 ? -16.955 -26.651 -40.858 1.00 40.81 288 GLU B CA 1
ATOM 4700 C C . GLU B 1 288 ? -17.356 -25.292 -40.289 1.00 36.07 288 GLU B C 1
ATOM 4701 O O . GLU B 1 288 ? -18.202 -25.220 -39.396 1.00 31.05 288 GLU B O 1
ATOM 4707 N N . ARG B 1 289 ? -16.749 -24.223 -40.795 1.00 33.02 289 ARG B N 1
ATOM 4708 C CA . ARG B 1 289 ? -17.057 -22.885 -40.305 1.00 36.59 289 ARG B CA 1
ATOM 4709 C C . ARG B 1 289 ? -18.534 -22.517 -40.486 1.00 35.70 289 ARG B C 1
ATOM 4710 O O . ARG B 1 289 ? -19.082 -21.713 -39.728 1.00 35.83 289 ARG B O 1
ATOM 4718 N N . ASP B 1 290 ? -19.169 -23.099 -41.495 1.00 33.41 290 ASP B N 1
ATOM 4719 C CA . ASP B 1 290 ? -20.574 -22.834 -41.754 1.00 29.23 290 ASP B CA 1
ATOM 4720 C C . ASP B 1 290 ? -21.463 -23.390 -40.645 1.00 27.18 290 ASP B C 1
ATOM 4721 O O . ASP B 1 290 ? -22.518 -22.830 -40.350 1.00 24.65 290 ASP B O 1
ATOM 4726 N N . VAL B 1 291 ? -21.047 -24.506 -40.051 1.00 28.22 291 VAL B N 1
ATOM 4727 C CA . VAL B 1 291 ? -21.814 -25.118 -38.969 1.00 33.86 291 VAL B CA 1
ATOM 4728 C C . VAL B 1 291 ? -21.490 -24.482 -37.612 1.00 31.22 291 VAL B C 1
ATOM 4729 O O . VAL B 1 291 ? -22.213 -24.676 -36.635 1.00 33.30 291 VAL B O 1
ATOM 4733 N N . PHE B 1 292 ? -20.399 -23.727 -37.567 1.00 30.35 292 PHE B N 1
ATOM 4734 C CA . PHE B 1 292 ? -19.975 -23.041 -36.355 1.00 29.45 292 PHE B CA 1
ATOM 4735 C C . PHE B 1 292 ? -20.783 -21.754 -36.202 1.00 28.03 292 PHE B C 1
ATOM 4736 O O . PHE B 1 292 ? -21.235 -21.404 -35.107 1.00 28.10 292 PHE B O 1
ATOM 4744 N N . ASP B 1 293 ? -20.929 -21.041 -37.311 1.00 25.33 293 ASP B N 1
ATOM 4745 C CA . ASP B 1 293 ? -21.653 -19.780 -37.339 1.00 28.53 293 ASP B CA 1
ATOM 4746 C C . ASP B 1 293 ? -23.158 -19.927 -37.189 1.00 29.60 293 ASP B C 1
ATOM 4747 O O . ASP B 1 293 ? -23.818 -19.034 -36.659 1.00 32.26 293 ASP B O 1
ATOM 4752 N N . GLU B 1 294 ? -23.706 -21.010 -37.731 1.00 29.14 294 GLU B N 1
ATOM 4753 C CA . GLU B 1 294 ? -25.138 -21.261 -37.637 1.00 32.73 294 GLU B CA 1
ATOM 4754 C C . GLU B 1 294 ? -25.487 -21.625 -36.194 1.00 27.56 294 GLU B C 1
ATOM 4755 O O . GLU B 1 294 ? -26.582 -21.326 -35.719 1.00 22.91 294 GLU B O 1
ATOM 4761 N N . SER B 1 295 ? -24.563 -22.307 -35.522 1.00 27.28 295 SER B N 1
ATOM 4762 C CA . SER B 1 295 ? -24.753 -22.719 -34.133 1.00 28.09 295 SER B CA 1
ATOM 4763 C C . SER B 1 295 ? -24.681 -21.489 -33.244 1.00 29.18 295 SER B C 1
ATOM 4764 O O . SER B 1 295 ? -25.506 -21.299 -32.344 1.00 33.24 295 SER B O 1
ATOM 4767 N N . MET B 1 296 ? -23.674 -20.662 -33.505 1.00 27.31 296 MET B N 1
ATOM 4768 C CA . MET B 1 296 ? -23.463 -19.435 -32.756 1.00 28.28 296 MET B CA 1
ATOM 4769 C C . MET B 1 296 ? -24.651 -18.514 -32.995 1.00 28.82 296 MET B C 1
ATOM 4770 O O . MET B 1 296 ? -25.179 -17.916 -32.062 1.00 36.59 296 MET B O 1
ATOM 4775 N N . LYS B 1 297 ? -25.064 -18.412 -34.254 1.00 31.13 297 LYS B N 1
ATOM 4776 C CA . LYS B 1 297 ? -26.191 -17.571 -34.643 1.00 34.09 297 LYS B CA 1
ATOM 4777 C C . LYS B 1 297 ? -27.457 -17.988 -33.903 1.00 29.22 297 LYS B C 1
ATOM 4778 O O . LYS B 1 297 ? -28.180 -17.148 -33.374 1.00 32.00 297 LYS B O 1
ATOM 4784 N N . ARG B 1 298 ? -27.725 -19.286 -33.890 1.00 25.80 298 ARG B N 1
ATOM 4785 C CA . ARG B 1 298 ? -28.892 -19.827 -33.211 1.00 27.82 298 ARG B CA 1
ATOM 4786 C C . ARG B 1 298 ? -28.766 -19.597 -31.709 1.00 28.54 298 ARG B C 1
ATOM 4787 O O . ARG B 1 298 ? -29.737 -19.233 -31.047 1.00 30.67 298 ARG B O 1
ATOM 4795 N N . TYR B 1 299 ? -27.566 -19.830 -31.184 1.00 25.79 299 TYR B N 1
ATOM 4796 C CA . TYR B 1 299 ? -27.281 -19.668 -29.767 1.00 20.17 299 TYR B CA 1
ATOM 4797 C C . TYR B 1 299 ? -27.633 -18.263 -29.286 1.00 24.43 299 TYR B C 1
ATOM 4798 O O . TYR B 1 299 ? -28.251 -18.093 -28.227 1.00 29.42 299 TYR B O 1
ATOM 4807 N N . LEU B 1 300 ? -27.227 -17.266 -30.064 1.00 17.60 300 LEU B N 1
ATOM 4808 C CA . LEU B 1 300 ? -27.471 -15.866 -29.731 1.00 24.49 300 LEU B CA 1
ATOM 4809 C C . LEU B 1 300 ? -28.903 -15.406 -29.983 1.00 23.99 300 LEU B C 1
ATOM 4810 O O . LEU B 1 300 ? -29.436 -14.578 -29.241 1.00 21.20 300 LEU B O 1
ATOM 4815 N N . GLU B 1 301 ? -29.487 -15.895 -31.071 1.00 28.34 301 GLU B N 1
ATOM 4816 C CA . GLU B 1 301 ? -30.859 -15.576 -31.438 1.00 27.16 301 GLU B CA 1
ATOM 4817 C C . GLU B 1 301 ? -31.770 -15.972 -30.283 1.00 25.61 301 GLU B C 1
ATOM 4818 O O . GLU B 1 301 ? -32.607 -15.183 -29.840 1.00 30.20 301 GLU B O 1
ATOM 4824 N N . VAL B 1 302 ? -31.578 -17.197 -29.799 1.00 21.56 302 VAL B N 1
ATOM 4825 C CA . VAL B 1 302 ? -32.361 -17.766 -28.705 1.00 24.01 302 VAL B CA 1
ATOM 4826 C C . VAL B 1 302 ? -32.117 -17.089 -27.357 1.00 26.34 302 VAL B C 1
ATOM 4827 O O . VAL B 1 302 ? -33.046 -16.903 -26.562 1.00 29.91 302 VAL B O 1
ATOM 4831 N N . LEU B 1 303 ? -30.853 -16.793 -27.075 1.00 25.98 303 LEU B N 1
ATOM 4832 C CA . LEU B 1 303 ? -30.472 -16.159 -25.821 1.00 23.81 303 LEU B CA 1
ATOM 4833 C C . LEU B 1 303 ? -31.157 -14.813 -25.632 1.00 26.11 303 LEU B C 1
ATOM 4834 O O . LEU B 1 303 ? -31.775 -14.555 -24.596 1.00 29.81 303 LEU B O 1
ATOM 4839 N N . ARG B 1 304 ? -30.990 -13.940 -26.617 1.00 29.74 304 ARG B N 1
ATOM 4840 C CA . ARG B 1 304 ? -31.580 -12.607 -26.591 1.00 24.69 304 ARG B CA 1
ATOM 4841 C C . ARG B 1 304 ? -33.106 -12.639 -26.628 1.00 22.70 304 ARG B C 1
ATOM 4842 O O . ARG B 1 304 ? -33.759 -11.715 -26.133 1.00 22.14 304 ARG B O 1
ATOM 4850 N N . GLY B 1 305 ? -33.658 -13.690 -27.235 1.00 19.13 305 GLY B N 1
ATOM 4851 C CA . GLY B 1 305 ? -35.099 -13.844 -27.335 1.00 17.33 305 GLY B CA 1
ATOM 4852 C C . GLY B 1 305 ? -35.727 -14.569 -26.158 1.00 21.72 305 GLY B C 1
ATOM 4853 O O . GLY B 1 305 ? -36.949 -14.729 -26.103 1.00 27.19 305 GLY B O 1
ATOM 4854 N N . SER B 1 306 ? -34.887 -15.020 -25.230 1.00 23.36 306 SER B N 1
ATOM 4855 C CA . SER B 1 306 ? -35.312 -15.732 -24.025 1.00 21.47 306 SER B CA 1
ATOM 4856 C C . SER B 1 306 ? -36.199 -14.857 -23.122 1.00 18.46 306 SER B C 1
ATOM 4857 O O . SER B 1 306 ? -36.092 -13.626 -23.126 1.00 20.77 306 SER B O 1
ATOM 4860 N N . PRO B 1 307 ? -37.138 -15.484 -22.389 1.00 21.25 307 PRO B N 1
ATOM 4861 C CA . PRO B 1 307 ? -38.037 -14.770 -21.482 1.00 21.36 307 PRO B CA 1
ATOM 4862 C C . PRO B 1 307 ? -37.231 -14.108 -20.365 1.00 24.72 307 PRO B C 1
ATOM 4863 O O . PRO B 1 307 ? -36.247 -14.671 -19.876 1.00 21.12 307 PRO B O 1
ATOM 4867 N N . ALA B 1 308 ? -37.662 -12.921 -19.956 1.00 30.44 308 ALA B N 1
ATOM 4868 C CA . ALA B 1 308 ? -36.983 -12.190 -18.896 1.00 28.69 308 ALA B CA 1
ATOM 4869 C C . ALA B 1 308 ? -37.903 -11.971 -17.697 1.00 29.66 308 ALA B C 1
ATOM 4870 O O . ALA B 1 308 ? -39.086 -12.309 -17.745 1.00 30.02 308 ALA B O 1
ATOM 4872 N N . ARG B 1 309 ? -37.342 -11.441 -16.614 1.00 32.48 309 ARG B N 1
ATOM 4873 C CA . ARG B 1 309 ? -38.095 -11.158 -15.398 1.00 33.75 309 ARG B CA 1
ATOM 4874 C C . ARG B 1 309 ? -38.882 -9.873 -15.620 1.00 41.72 309 ARG B C 1
ATOM 4875 O O . ARG B 1 309 ? -38.885 -9.325 -16.723 1.00 47.08 309 ARG B O 1
ATOM 4883 N N . GLU B 1 310 ? -39.536 -9.381 -14.574 1.00 49.50 310 GLU B N 1
ATOM 4884 C CA . GLU B 1 310 ? -40.322 -8.157 -14.681 1.00 50.44 310 GLU B CA 1
ATOM 4885 C C . GLU B 1 310 ? -39.497 -6.929 -15.023 1.00 46.20 310 GLU B C 1
ATOM 4886 O O . GLU B 1 310 ? -38.653 -6.500 -14.234 1.00 52.14 310 GLU B O 1
ATOM 4892 N N . ASP B 1 311 ? -39.796 -6.343 -16.180 1.00 40.69 311 ASP B N 1
ATOM 4893 C CA . ASP B 1 311 ? -39.111 -5.152 -16.671 1.00 38.52 311 ASP B CA 1
ATOM 4894 C C . ASP B 1 311 ? -37.605 -5.320 -16.778 1.00 36.39 311 ASP B C 1
ATOM 4895 O O . ASP B 1 311 ? -36.847 -4.354 -16.633 1.00 35.99 311 ASP B O 1
ATOM 4900 N N . CYS B 1 312 ? -37.184 -6.549 -17.051 1.00 32.77 312 CYS B N 1
ATOM 4901 C CA . CYS B 1 312 ? -35.773 -6.866 -17.199 1.00 30.85 312 CYS B CA 1
ATOM 4902 C C . CYS B 1 312 ? -35.467 -7.259 -18.630 1.00 27.60 312 CYS B C 1
ATOM 4903 O O . CYS B 1 312 ? -36.368 -7.374 -19.466 1.00 27.60 312 CYS B O 1
ATOM 4906 N N . LYS B 1 313 ? -34.184 -7.445 -18.913 1.00 22.65 313 LYS B N 1
ATOM 4907 C CA . LYS B 1 313 ? -33.749 -7.828 -20.243 1.00 17.00 313 LYS B CA 1
ATOM 4908 C C . LYS B 1 313 ? -32.581 -8.797 -20.135 1.00 13.83 313 LYS B C 1
ATOM 4909 O O . LYS B 1 313 ? -31.743 -8.688 -19.234 1.00 11.70 313 LYS B O 1
ATOM 4915 N N . VAL B 1 314 ? -32.583 -9.794 -21.012 1.00 14.50 314 VAL B N 1
ATOM 4916 C CA . VAL B 1 314 ? -31.523 -10.788 -21.051 1.00 16.10 314 VAL B CA 1
ATOM 4917 C C . VAL B 1 314 ? -30.605 -10.450 -22.216 1.00 18.04 314 VAL B C 1
ATOM 4918 O O . VAL B 1 314 ? -31.046 -9.921 -23.244 1.00 22.01 314 VAL B O 1
ATOM 4922 N N . MET B 1 315 ? -29.316 -10.685 -22.025 1.00 16.67 315 MET B N 1
ATOM 4923 C CA . MET B 1 315 ? -28.344 -10.409 -23.070 1.00 15.54 315 MET B CA 1
ATOM 4924 C C . MET B 1 315 ? -27.108 -11.271 -22.930 1.00 15.29 315 MET B C 1
ATOM 4925 O O . MET B 1 315 ? -26.850 -11.833 -21.870 1.00 18.53 315 MET B O 1
ATOM 4930 N N . ALA B 1 316 ? -26.389 -11.431 -24.035 1.00 18.40 316 ALA B N 1
ATOM 4931 C CA . ALA B 1 316 ? -25.167 -12.226 -24.055 1.00 19.08 316 ALA B CA 1
ATOM 4932 C C . ALA B 1 316 ? -23.997 -11.369 -23.592 1.00 19.74 316 ALA B C 1
ATOM 4933 O O . ALA B 1 316 ? -24.135 -10.154 -23.448 1.00 22.04 316 ALA B O 1
ATOM 4935 N N . PRO B 1 317 ? -22.851 -12.000 -23.282 1.00 20.30 317 PRO B N 1
ATOM 4936 C CA . PRO B 1 317 ? -21.684 -11.235 -22.838 1.00 17.65 317 PRO B CA 1
ATOM 4937 C C . PRO B 1 317 ? -21.201 -10.351 -23.985 1.00 8.66 317 PRO B C 1
ATOM 4938 O O . PRO B 1 317 ? -20.982 -10.835 -25.095 1.00 17.54 317 PRO B O 1
ATOM 4942 N N . GLY B 1 318 ? -21.051 -9.061 -23.715 1.00 1.64 318 GLY B N 1
ATOM 4943 C CA . GLY B 1 318 ? -20.610 -8.137 -24.743 1.00 7.47 318 GLY B CA 1
ATOM 4944 C C . GLY B 1 318 ? -21.741 -7.277 -25.285 1.00 13.12 318 GLY B C 1
ATOM 4945 O O . GLY B 1 318 ? -21.489 -6.189 -25.791 1.00 20.79 318 GLY B O 1
ATOM 4946 N N . ASP B 1 319 ? -22.984 -7.744 -25.149 1.00 21.55 319 ASP B N 1
ATOM 4947 C CA . ASP B 1 319 ? -24.165 -7.021 -25.638 1.00 23.93 319 ASP B CA 1
ATOM 4948 C C . ASP B 1 319 ? -24.319 -5.616 -25.056 1.00 26.59 319 ASP B C 1
ATOM 4949 O O . ASP B 1 319 ? -24.790 -4.702 -25.738 1.00 30.29 319 ASP B O 1
ATOM 4954 N N . ARG B 1 320 ? -23.994 -5.466 -23.777 1.00 22.66 320 ARG B N 1
ATOM 4955 C CA . ARG B 1 320 ? -24.090 -4.169 -23.122 1.00 23.35 320 ARG B CA 1
ATOM 4956 C C . ARG B 1 320 ? -23.012 -3.242 -23.678 1.00 21.34 320 ARG B C 1
ATOM 4957 O O . ARG B 1 320 ? -23.233 -2.043 -23.811 1.00 22.82 320 ARG B O 1
ATOM 4965 N N . GLU B 1 321 ? -21.844 -3.813 -23.972 1.00 18.26 321 GLU B N 1
ATOM 4966 C CA . GLU B 1 321 ? -20.708 -3.071 -24.511 1.00 17.62 321 GLU B CA 1
ATOM 4967 C C . GLU B 1 321 ? -20.918 -2.634 -25.955 1.00 24.59 321 GLU B C 1
ATOM 4968 O O . GLU B 1 321 ? -20.373 -1.618 -26.381 1.00 32.50 321 GLU B O 1
ATOM 4974 N N . TRP B 1 322 ? -21.645 -3.431 -26.729 1.00 26.42 322 TRP B N 1
ATOM 4975 C CA . TRP B 1 322 ? -21.905 -3.093 -28.121 1.00 21.54 322 TRP B CA 1
ATOM 4976 C C . TRP B 1 322 ? -22.992 -2.030 -28.218 1.00 20.65 322 TRP B C 1
ATOM 4977 O O . TRP B 1 322 ? -23.136 -1.370 -29.250 1.00 29.69 322 TRP B O 1
ATOM 4988 N N . ALA B 1 323 ? -23.791 -1.908 -27.164 1.00 15.99 323 ALA B N 1
ATOM 4989 C CA . ALA B 1 323 ? -24.853 -0.915 -27.125 1.00 17.20 323 ALA B CA 1
ATOM 4990 C C . ALA B 1 323 ? -24.256 0.466 -26.858 1.00 24.98 323 ALA B C 1
ATOM 4991 O O . ALA B 1 323 ? -24.694 1.457 -27.446 1.00 22.20 323 ALA B O 1
ATOM 4993 N N . VAL B 1 324 ? -23.291 0.537 -25.940 1.00 15.63 324 VAL B N 1
ATOM 4994 C CA . VAL B 1 324 ? -22.641 1.805 -25.625 1.00 20.31 324 VAL B CA 1
ATOM 4995 C C . VAL B 1 324 ? -21.598 2.143 -26.691 1.00 25.69 324 VAL B C 1
ATOM 4996 O O . VAL B 1 324 ? -21.303 3.309 -26.928 1.00 32.92 324 VAL B O 1
ATOM 5000 N N . ALA B 1 325 ? -21.043 1.115 -27.324 1.00 23.04 325 ALA B N 1
ATOM 5001 C CA . ALA B 1 325 ? -20.042 1.312 -28.360 1.00 16.58 325 ALA B CA 1
ATOM 5002 C C . ALA B 1 325 ? -20.671 2.035 -29.532 1.00 24.06 325 ALA B C 1
ATOM 5003 O O . ALA B 1 325 ? -20.076 2.955 -30.079 1.00 31.68 325 ALA B O 1
ATOM 5005 N N . ALA B 1 326 ? -21.863 1.591 -29.923 1.00 25.62 326 ALA B N 1
ATOM 5006 C CA . ALA B 1 326 ? -22.603 2.189 -31.030 1.00 27.96 326 ALA B CA 1
ATOM 5007 C C . ALA B 1 326 ? -22.978 3.640 -30.723 1.00 23.26 326 ALA B C 1
ATOM 5008 O O . ALA B 1 326 ? -23.011 4.482 -31.622 1.00 27.14 326 ALA B O 1
ATOM 5010 N N . LYS B 1 327 ? -23.300 3.905 -29.458 1.00 25.81 327 LYS B N 1
ATOM 5011 C CA . LYS B 1 327 ? -23.668 5.239 -28.999 1.00 27.21 327 LYS B CA 1
ATOM 5012 C C . LYS B 1 327 ? -22.448 6.160 -29.016 1.00 23.77 327 LYS B C 1
ATOM 5013 O O . LYS B 1 327 ? -22.558 7.333 -29.360 1.00 31.51 327 LYS B O 1
ATOM 5019 N N . ARG B 1 328 ? -21.295 5.637 -28.616 1.00 20.70 328 ARG B N 1
ATOM 5020 C CA . ARG B 1 328 ? -20.074 6.422 -28.614 1.00 21.27 328 ARG B CA 1
ATOM 5021 C C . ARG B 1 328 ? -19.486 6.571 -30.008 1.00 28.15 328 ARG B C 1
ATOM 5022 O O . ARG B 1 328 ? -18.521 7.314 -30.196 1.00 37.95 328 ARG B O 1
ATOM 5030 N N . GLU B 1 329 ? -20.049 5.859 -30.983 1.00 31.43 329 GLU B N 1
ATOM 5031 C CA . GLU B 1 329 ? -19.571 5.961 -32.357 1.00 32.14 329 GLU B CA 1
ATOM 5032 C C . GLU B 1 329 ? -20.073 7.273 -32.940 1.00 33.14 329 GLU B C 1
ATOM 5033 O O . GLU B 1 329 ? -19.319 8.012 -33.573 1.00 37.03 329 GLU B O 1
ATOM 5039 N N . ARG B 1 330 ? -21.361 7.540 -32.753 1.00 29.72 330 ARG B N 1
ATOM 5040 C CA . ARG B 1 330 ? -21.967 8.763 -33.265 1.00 42.03 330 ARG B CA 1
ATOM 5041 C C . ARG B 1 330 ? -21.968 9.932 -32.277 1.00 40.49 330 ARG B C 1
ATOM 5042 O O . ARG B 1 330 ? -21.552 11.038 -32.620 1.00 46.83 330 ARG B O 1
ATOM 5050 N N . GLU B 1 331 ? -22.461 9.692 -31.068 1.00 42.28 331 GLU B N 1
ATOM 5051 C CA . GLU B 1 331 ? -22.530 10.725 -30.041 1.00 39.83 331 GLU B CA 1
ATOM 5052 C C . GLU B 1 331 ? -21.167 11.125 -29.454 1.00 39.35 331 GLU B C 1
ATOM 5053 O O . GLU B 1 331 ? -20.929 12.305 -29.180 1.00 42.80 331 GLU B O 1
ATOM 5059 N N . GLY B 1 332 ? -20.280 10.150 -29.264 1.00 36.93 332 GLY B N 1
ATOM 5060 C CA . GLY B 1 332 ? -18.970 10.433 -28.700 1.00 30.61 332 GLY B CA 1
ATOM 5061 C C . GLY B 1 332 ? -18.877 10.004 -27.247 1.00 28.53 332 GLY B C 1
ATOM 5062 O O . GLY B 1 332 ? -19.894 9.794 -26.582 1.00 26.84 332 GLY B O 1
ATOM 5063 N N . ALA B 1 333 ? -17.656 9.876 -26.741 1.00 29.08 333 ALA B N 1
ATOM 5064 C CA . ALA B 1 333 ? -17.443 9.451 -25.360 1.00 26.96 333 ALA B CA 1
ATOM 5065 C C . ALA B 1 333 ? -17.446 10.598 -24.359 1.00 22.42 333 ALA B C 1
ATOM 5066 O O . ALA B 1 333 ? -16.805 11.621 -24.567 1.00 24.64 333 ALA B O 1
ATOM 5068 N N . PRO B 1 334 ? -18.152 10.427 -23.240 1.00 23.79 334 PRO B N 1
ATOM 5069 C CA . PRO B 1 334 ? -18.193 11.487 -22.239 1.00 21.63 334 PRO B CA 1
ATOM 5070 C C . PRO B 1 334 ? -16.882 11.591 -21.473 1.00 27.34 334 PRO B C 1
ATOM 5071 O O . PRO B 1 334 ? -16.287 10.584 -21.088 1.00 31.14 334 PRO B O 1
ATOM 5075 N N . VAL B 1 335 ? -16.430 12.821 -21.286 1.00 28.94 335 VAL B N 1
ATOM 5076 C CA . VAL B 1 335 ? -15.211 13.109 -20.553 1.00 31.13 335 VAL B CA 1
ATOM 5077 C C . VAL B 1 335 ? -15.581 14.127 -19.482 1.00 33.05 335 VAL B C 1
ATOM 5078 O O . VAL B 1 335 ? -16.027 15.236 -19.785 1.00 42.51 335 VAL B O 1
ATOM 5082 N N . ASP B 1 336 ? -15.471 13.721 -18.224 1.00 31.23 336 ASP B N 1
ATOM 5083 C CA . ASP B 1 336 ? -15.819 14.614 -17.130 1.00 35.24 336 ASP B CA 1
ATOM 5084 C C . ASP B 1 336 ? -14.850 15.794 -17.061 1.00 34.95 336 ASP B C 1
ATOM 5085 O O . ASP B 1 336 ? -13.821 15.799 -17.738 1.00 39.16 336 ASP B O 1
ATOM 5090 N N . PRO B 1 337 ? -15.190 16.828 -16.273 1.00 33.79 337 PRO B N 1
ATOM 5091 C CA . PRO B 1 337 ? -14.338 18.010 -16.133 1.00 32.00 337 PRO B CA 1
ATOM 5092 C C . PRO B 1 337 ? -12.907 17.788 -15.629 1.00 28.72 337 PRO B C 1
ATOM 5093 O O . PRO B 1 337 ? -11.977 18.401 -16.152 1.00 31.63 337 PRO B O 1
ATOM 5097 N N . VAL B 1 338 ? -12.726 16.952 -14.606 1.00 25.45 338 VAL B N 1
ATOM 5098 C CA . VAL B 1 338 ? -11.381 16.717 -14.070 1.00 24.53 338 VAL B CA 1
ATOM 5099 C C . VAL B 1 338 ? -10.429 15.894 -14.949 1.00 29.19 338 VAL B C 1
ATOM 5100 O O . VAL B 1 338 ? -9.211 16.075 -14.876 1.00 32.31 338 VAL B O 1
ATOM 5104 N N . THR B 1 339 ? -10.969 14.997 -15.770 1.00 27.43 339 THR B N 1
ATOM 5105 C CA . THR B 1 339 ? -10.133 14.201 -16.668 1.00 25.08 339 THR B CA 1
ATOM 5106 C C . THR B 1 339 ? -9.766 15.068 -17.868 1.00 25.21 339 THR B C 1
ATOM 5107 O O . THR B 1 339 ? -8.708 14.898 -18.472 1.00 27.26 339 THR B O 1
ATOM 5111 N N . ARG B 1 340 ? -10.669 15.978 -18.225 1.00 22.80 340 ARG B N 1
ATOM 5112 C CA . ARG B 1 340 ? -10.465 16.902 -19.342 1.00 21.97 340 ARG B CA 1
ATOM 5113 C C . ARG B 1 340 ? -9.350 17.885 -18.987 1.00 17.75 340 ARG B C 1
ATOM 5114 O O . ARG B 1 340 ? -8.579 18.304 -19.848 1.00 19.43 340 ARG B O 1
ATOM 5122 N N . ALA B 1 341 ? -9.312 18.275 -17.716 1.00 17.77 341 ALA B N 1
ATOM 5123 C CA . ALA B 1 341 ? -8.312 19.203 -17.208 1.00 18.27 341 ALA B CA 1
ATOM 5124 C C . ALA B 1 341 ? -6.933 18.557 -17.211 1.00 19.52 341 ALA B C 1
ATOM 5125 O O . ALA B 1 341 ? -5.914 19.245 -17.311 1.00 21.20 341 ALA B O 1
ATOM 5127 N N . ALA B 1 342 ? -6.906 17.241 -17.024 1.00 23.11 342 ALA B N 1
ATOM 5128 C CA . ALA B 1 342 ? -5.660 16.495 -17.027 1.00 21.02 342 ALA B CA 1
ATOM 5129 C C . ALA B 1 342 ? -5.162 16.406 -18.463 1.00 25.01 342 ALA B C 1
ATOM 5130 O O . ALA B 1 342 ? -3.955 16.349 -18.707 1.00 28.73 342 ALA B O 1
ATOM 5132 N N . PHE B 1 343 ? -6.096 16.378 -19.410 1.00 19.52 343 PHE B N 1
ATOM 5133 C CA . PHE B 1 343 ? -5.748 16.316 -20.825 1.00 24.16 343 PHE B CA 1
ATOM 5134 C C . PHE B 1 343 ? -5.141 17.639 -21.296 1.00 25.29 343 PHE B C 1
ATOM 5135 O O . PHE B 1 343 ? -4.281 17.654 -22.180 1.00 23.25 343 PHE B O 1
ATOM 5143 N N . SER B 1 344 ? -5.586 18.739 -20.693 1.00 27.32 344 SER B N 1
ATOM 5144 C CA . SER B 1 344 ? -5.093 20.074 -21.026 1.00 28.76 344 SER B CA 1
ATOM 5145 C C . SER B 1 344 ? -3.658 20.329 -20.556 1.00 27.58 344 SER B C 1
ATOM 5146 O O . SER B 1 344 ? -2.890 21.006 -21.248 1.00 31.63 344 SER B O 1
ATOM 5149 N N . GLU B 1 345 ? -3.310 19.847 -19.364 1.00 25.66 345 GLU B N 1
ATOM 5150 C CA . GLU B 1 345 ? -1.960 20.051 -18.850 1.00 32.34 345 GLU B CA 1
ATOM 5151 C C . GLU B 1 345 ? -0.983 19.047 -19.457 1.00 29.83 345 GLU B C 1
ATOM 5152 O O . GLU B 1 345 ? 0.231 19.253 -19.418 1.00 29.87 345 GLU B O 1
ATOM 5158 N N . LEU B 1 346 ? -1.516 17.939 -19.963 1.00 27.61 346 LEU B N 1
ATOM 5159 C CA . LEU B 1 346 ? -0.696 16.932 -20.624 1.00 25.49 346 LEU B CA 1
ATOM 5160 C C . LEU B 1 346 ? -0.395 17.475 -22.015 1.00 26.26 346 LEU B C 1
ATOM 5161 O O . LEU B 1 346 ? 0.686 17.261 -22.561 1.00 31.05 346 LEU B O 1
ATOM 5166 N N . ALA B 1 347 ? -1.380 18.158 -22.586 1.00 28.25 347 ALA B N 1
ATOM 5167 C CA . ALA B 1 347 ? -1.255 18.760 -23.905 1.00 34.81 347 ALA B CA 1
ATOM 5168 C C . ALA B 1 347 ? -0.263 19.919 -23.838 1.00 38.53 347 ALA B C 1
ATOM 5169 O O . ALA B 1 347 ? 0.519 20.146 -24.763 1.00 42.75 347 ALA B O 1
ATOM 5171 N N . GLU B 1 348 ? -0.324 20.660 -22.738 1.00 41.59 348 GLU B N 1
ATOM 5172 C CA . GLU B 1 348 ? 0.546 21.805 -22.509 1.00 42.75 348 GLU B CA 1
ATOM 5173 C C . GLU B 1 348 ? 1.987 21.322 -22.329 1.00 40.50 348 GLU B C 1
ATOM 5174 O O . GLU B 1 348 ? 2.918 21.857 -22.927 1.00 44.09 348 GLU B O 1
ATOM 5180 N N . LYS B 1 349 ? 2.148 20.310 -21.485 1.00 40.43 349 LYS B N 1
ATOM 5181 C CA . LYS B 1 349 ? 3.438 19.711 -21.164 1.00 34.82 349 LYS B CA 1
ATOM 5182 C C . LYS B 1 349 ? 4.177 19.077 -22.344 1.00 36.46 349 LYS B C 1
ATOM 5183 O O . LYS B 1 349 ? 5.381 19.286 -22.510 1.00 34.62 349 LYS B O 1
ATOM 5189 N N . PHE B 1 350 ? 3.470 18.281 -23.138 1.00 30.90 350 PHE B N 1
ATOM 5190 C CA . PHE B 1 350 ? 4.083 17.602 -24.273 1.00 34.61 350 PHE B CA 1
ATOM 5191 C C . PHE B 1 350 ? 3.954 18.282 -25.629 1.00 35.43 350 PHE B C 1
ATOM 5192 O O . PHE B 1 350 ? 4.430 17.750 -26.634 1.00 40.74 350 PHE B O 1
ATOM 5200 N N . SER B 1 351 ? 3.319 19.448 -25.660 1.00 35.28 351 SER B N 1
ATOM 5201 C CA . SER B 1 351 ? 3.143 20.206 -26.900 1.00 36.04 351 SER B CA 1
ATOM 5202 C C . SER B 1 351 ? 2.304 19.481 -27.943 1.00 35.82 351 SER B C 1
ATOM 5203 O O . SER B 1 351 ? 2.660 19.438 -29.129 1.00 30.33 351 SER B O 1
ATOM 5206 N N . VAL B 1 352 ? 1.192 18.908 -27.498 1.00 36.40 352 VAL B N 1
ATOM 5207 C CA . VAL B 1 352 ? 0.287 18.199 -28.390 1.00 40.51 352 VAL B CA 1
ATOM 5208 C C . VAL B 1 352 ? -1.104 18.817 -28.307 1.00 40.73 352 VAL B C 1
ATOM 5209 O O . VAL B 1 352 ? -1.500 19.340 -27.266 1.00 40.00 352 VAL B O 1
ATOM 5213 N N . SER B 1 353 ? -1.831 18.786 -29.416 1.00 43.08 353 SER B N 1
ATOM 5214 C CA . SER B 1 353 ? -3.171 19.353 -29.455 1.00 45.27 353 SER B CA 1
ATOM 5215 C C . SER B 1 353 ? -4.147 18.541 -28.611 1.00 44.24 353 SER B C 1
ATOM 5216 O O . SER B 1 353 ? -4.159 17.309 -28.667 1.00 48.25 353 SER B O 1
ATOM 5219 N N . PRO B 1 354 ? -4.943 19.222 -27.773 1.00 43.86 354 PRO B N 1
ATOM 5220 C CA . PRO B 1 354 ? -5.929 18.562 -26.912 1.00 42.34 354 PRO B CA 1
ATOM 5221 C C . PRO B 1 354 ? -7.139 18.135 -27.742 1.00 42.26 354 PRO B C 1
ATOM 5222 O O . PRO B 1 354 ? -7.347 18.629 -28.857 1.00 38.71 354 PRO B O 1
ATOM 5226 N N . PRO B 1 355 ? -7.944 17.204 -27.218 1.00 42.93 355 PRO B N 1
ATOM 5227 C CA . PRO B 1 355 ? -9.117 16.757 -27.966 1.00 43.43 355 PRO B CA 1
ATOM 5228 C C . PRO B 1 355 ? -10.163 17.854 -28.107 1.00 45.65 355 PRO B C 1
ATOM 5229 O O . PRO B 1 355 ? -10.412 18.608 -27.166 1.00 46.68 355 PRO B O 1
ATOM 5233 N N . THR B 1 356 ? -10.708 17.999 -29.310 1.00 47.37 356 THR B N 1
ATOM 5234 C CA . THR B 1 356 ? -11.770 18.972 -29.538 1.00 49.34 356 THR B CA 1
ATOM 5235 C C . THR B 1 356 ? -13.006 18.359 -28.857 1.00 50.49 356 THR B C 1
ATOM 5236 O O . THR B 1 356 ? -13.166 17.137 -28.863 1.00 50.26 356 THR B O 1
ATOM 5240 N N . TYR B 1 357 ? -13.824 19.196 -28.221 1.00 53.54 357 TYR B N 1
ATOM 5241 C CA . TYR B 1 357 ? -15.033 18.771 -27.491 1.00 59.79 357 TYR B CA 1
ATOM 5242 C C . TYR B 1 357 ? -16.353 19.325 -28.088 1.00 65.70 357 TYR B C 1
ATOM 5243 O O . TYR B 1 357 ? -16.348 19.990 -29.134 1.00 69.39 357 TYR B O 1
ATOM 5252 N N . HIS B 1 358 ? -17.490 18.918 -27.494 1.00 67.94 358 HIS B N 1
ATOM 5253 C CA . HIS B 1 358 ? -18.848 19.402 -27.820 1.00 74.17 358 HIS B CA 1
ATOM 5254 C C . HIS B 1 358 ? -19.949 18.821 -26.921 1.00 75.55 358 HIS B C 1
ATOM 5255 O O . HIS B 1 358 ? -19.813 18.878 -25.709 1.00 75.87 358 HIS B O 1
ATOM 5263 N N . THR C 1 9 ? -26.828 8.781 -15.196 1.00 47.78 9 THR C N 1
ATOM 5264 C CA . THR C 1 9 ? -27.054 10.097 -14.511 1.00 53.17 9 THR C CA 1
ATOM 5265 C C . THR C 1 9 ? -28.294 10.809 -15.055 1.00 54.13 9 THR C C 1
ATOM 5266 O O . THR C 1 9 ? -28.590 10.747 -16.257 1.00 56.80 9 THR C O 1
ATOM 5270 N N . VAL C 1 10 ? -29.000 11.513 -14.177 1.00 47.28 10 VAL C N 1
ATOM 5271 C CA . VAL C 1 10 ? -30.213 12.207 -14.574 1.00 40.34 10 VAL C CA 1
ATOM 5272 C C . VAL C 1 10 ? -30.481 13.352 -13.584 1.00 37.59 10 VAL C C 1
ATOM 5273 O O . VAL C 1 10 ? -29.690 13.559 -12.665 1.00 37.21 10 VAL C O 1
ATOM 5277 N N . LEU C 1 11 ? -31.545 14.124 -13.796 1.00 32.90 11 LEU C N 1
ATOM 5278 C CA . LEU C 1 11 ? -31.867 15.258 -12.922 1.00 29.53 11 LEU C CA 1
ATOM 5279 C C . LEU C 1 11 ? -33.017 15.022 -11.943 1.00 27.59 11 LEU C C 1
ATOM 5280 O O . LEU C 1 11 ? -33.863 14.152 -12.145 1.00 27.51 11 LEU C O 1
ATOM 5285 N N . ALA C 1 12 ? -33.056 15.832 -10.890 1.00 23.23 12 ALA C N 1
ATOM 5286 C CA . ALA C 1 12 ? -34.087 15.732 -9.865 1.00 26.71 12 ALA C CA 1
ATOM 5287 C C . ALA C 1 12 ? -34.549 17.119 -9.408 1.00 30.98 12 ALA C C 1
ATOM 5288 O O . ALA C 1 12 ? -33.740 18.038 -9.285 1.00 37.74 12 ALA C O 1
ATOM 5290 N N . ARG C 1 13 ? -35.851 17.278 -9.185 1.00 30.42 13 ARG C N 1
ATOM 5291 C CA . ARG C 1 13 ? -36.402 18.555 -8.726 1.00 30.63 13 ARG C CA 1
ATOM 5292 C C . ARG C 1 13 ? -35.947 18.831 -7.294 1.00 26.51 13 ARG C C 1
ATOM 5293 O O . ARG C 1 13 ? -35.847 17.912 -6.475 1.00 25.13 13 ARG C O 1
ATOM 5301 N N . LEU C 1 14 ? -35.677 20.097 -6.995 1.00 25.40 14 LEU C N 1
ATOM 5302 C CA . LEU C 1 14 ? -35.213 20.480 -5.667 1.00 24.65 14 LEU C CA 1
ATOM 5303 C C . LEU C 1 14 ? -36.250 20.259 -4.568 1.00 26.49 14 LEU C C 1
ATOM 5304 O O . LEU C 1 14 ? -35.912 20.236 -3.386 1.00 24.31 14 LEU C O 1
ATOM 5309 N N . ASP C 1 15 ? -37.516 20.139 -4.955 1.00 31.53 15 ASP C N 1
ATOM 5310 C CA . ASP C 1 15 ? -38.587 19.901 -3.988 1.00 34.68 15 ASP C CA 1
ATOM 5311 C C . ASP C 1 15 ? -38.741 18.400 -3.815 1.00 36.19 15 ASP C C 1
ATOM 5312 O O . ASP C 1 15 ? -39.098 17.909 -2.744 1.00 38.79 15 ASP C O 1
ATOM 5317 N N . GLU C 1 16 ? -38.510 17.688 -4.910 1.00 30.37 16 GLU C N 1
ATOM 5318 C CA . GLU C 1 16 ? -38.601 16.241 -4.932 1.00 33.91 16 GLU C CA 1
ATOM 5319 C C . GLU C 1 16 ? -37.526 15.651 -4.025 1.00 31.60 16 GLU C C 1
ATOM 5320 O O . GLU C 1 16 ? -37.758 14.659 -3.332 1.00 31.56 16 GLU C O 1
ATOM 5326 N N . LEU C 1 17 ? -36.343 16.257 -4.058 1.00 30.89 17 LEU C N 1
ATOM 5327 C CA . LEU C 1 17 ? -35.219 15.818 -3.239 1.00 29.45 17 LEU C CA 1
ATOM 5328 C C . LEU C 1 17 ? -35.390 16.283 -1.809 1.00 31.79 17 LEU C C 1
ATOM 5329 O O . LEU C 1 17 ? -34.997 15.595 -0.867 1.00 34.70 17 LEU C O 1
ATOM 5334 N N . GLU C 1 18 ? -35.920 17.490 -1.667 1.00 30.39 18 GLU C N 1
ATOM 5335 C CA . GLU C 1 18 ? -36.144 18.094 -0.365 1.00 34.01 18 GLU C CA 1
ATOM 5336 C C . GLU C 1 18 ? -37.152 17.291 0.446 1.00 33.72 18 GLU C C 1
ATOM 5337 O O . GLU C 1 18 ? -36.892 16.928 1.593 1.00 30.76 18 GLU C O 1
ATOM 5343 N N . ARG C 1 19 ? -38.315 17.049 -0.150 1.00 33.79 19 ARG C N 1
ATOM 5344 C CA . ARG C 1 19 ? -39.380 16.306 0.506 1.00 36.07 19 ARG C CA 1
ATOM 5345 C C . ARG C 1 19 ? -38.931 14.895 0.852 1.00 33.19 19 ARG C C 1
ATOM 5346 O O . ARG C 1 19 ? -39.354 14.329 1.864 1.00 33.56 19 ARG C O 1
ATOM 5354 N N . PHE C 1 20 ? -38.101 14.324 -0.015 1.00 31.22 20 PHE C N 1
ATOM 5355 C CA . PHE C 1 20 ? -37.580 12.980 0.183 1.00 27.51 20 PHE C CA 1
ATOM 5356 C C . PHE C 1 20 ? -36.659 12.887 1.398 1.00 27.71 20 PHE C C 1
ATOM 5357 O O . PHE C 1 20 ? -36.776 11.955 2.192 1.00 19.82 20 PHE C O 1
ATOM 5365 N N . CYS C 1 21 ? -35.721 13.827 1.515 1.00 24.23 21 CYS C N 1
ATOM 5366 C CA . CYS C 1 21 ? -34.782 13.835 2.632 1.00 25.32 21 CYS C CA 1
ATOM 5367 C C . CYS C 1 21 ? -35.506 13.989 3.961 1.00 24.70 21 CYS C C 1
ATOM 5368 O O . CYS C 1 21 ? -35.184 13.305 4.936 1.00 28.82 21 CYS C O 1
ATOM 5371 N N . ARG C 1 22 ? -36.481 14.890 3.992 1.00 26.75 22 ARG C N 1
ATOM 5372 C CA . ARG C 1 22 ? -37.263 15.147 5.194 1.00 29.48 22 ARG C CA 1
ATOM 5373 C C . ARG C 1 22 ? -38.060 13.904 5.563 1.00 30.56 22 ARG C C 1
ATOM 5374 O O . ARG C 1 22 ? -38.193 13.562 6.742 1.00 35.53 22 ARG C O 1
ATOM 5382 N N . ALA C 1 23 ? -38.637 13.273 4.545 1.00 34.37 23 ALA C N 1
ATOM 5383 C CA . ALA C 1 23 ? -39.439 12.072 4.726 1.00 33.81 23 ALA C CA 1
ATOM 5384 C C . ALA C 1 23 ? -38.615 10.966 5.364 1.00 32.84 23 ALA C C 1
ATOM 5385 O O . ALA C 1 23 ? -39.085 10.285 6.281 1.00 30.23 23 ALA C O 1
ATOM 5387 N N . VAL C 1 24 ? -37.392 10.793 4.870 1.00 27.25 24 VAL C N 1
ATOM 5388 C CA . VAL C 1 24 ? -36.497 9.768 5.378 1.00 22.32 24 VAL C CA 1
ATOM 5389 C C . VAL C 1 24 ? -36.082 10.017 6.818 1.00 21.47 24 VAL C C 1
ATOM 5390 O O . VAL C 1 24 ? -36.032 9.085 7.614 1.00 24.74 24 VAL C O 1
ATOM 5394 N N . PHE C 1 25 ? -35.750 11.260 7.144 1.00 22.84 25 PHE C N 1
ATOM 5395 C CA . PHE C 1 25 ? -35.350 11.601 8.508 1.00 28.95 25 PHE C CA 1
ATOM 5396 C C . PHE C 1 25 ? -36.452 11.307 9.516 1.00 27.96 25 PHE C C 1
ATOM 5397 O O . PHE C 1 25 ? -36.192 10.797 10.603 1.00 32.57 25 PHE C O 1
ATOM 5405 N N . LEU C 1 26 ? -37.681 11.652 9.160 1.00 30.94 26 LEU C N 1
ATOM 5406 C CA . LEU C 1 26 ? -38.826 11.406 10.027 1.00 33.92 26 LEU C CA 1
ATOM 5407 C C . LEU C 1 26 ? -39.023 9.904 10.221 1.00 35.19 26 LEU C C 1
ATOM 5408 O O . LEU C 1 26 ? -39.416 9.451 11.301 1.00 37.54 26 LEU C O 1
ATOM 5413 N N . ALA C 1 27 ? -38.778 9.150 9.151 1.00 34.80 27 ALA C N 1
ATOM 5414 C CA . ALA C 1 27 ? -38.911 7.697 9.148 1.00 29.14 27 ALA C CA 1
ATOM 5415 C C . ALA C 1 27 ? -37.910 7.039 10.086 1.00 32.65 27 ALA C C 1
ATOM 5416 O O . ALA C 1 27 ? -38.141 5.926 10.570 1.00 27.35 27 ALA C O 1
ATOM 5418 N N . VAL C 1 28 ? -36.777 7.702 10.299 1.00 30.83 28 VAL C N 1
ATOM 5419 C CA . VAL C 1 28 ? -35.753 7.184 11.194 1.00 26.62 28 VAL C CA 1
ATOM 5420 C C . VAL C 1 28 ? -36.184 7.473 12.632 1.00 29.36 28 VAL C C 1
ATOM 5421 O O . VAL C 1 28 ? -35.547 7.024 13.582 1.00 28.23 28 VAL C O 1
ATOM 5425 N N . GLY C 1 29 ? -37.296 8.187 12.780 1.00 26.66 29 GLY C N 1
ATOM 5426 C CA . GLY C 1 29 ? -37.807 8.523 14.098 1.00 31.50 29 GLY C CA 1
ATOM 5427 C C . GLY C 1 29 ? -37.179 9.789 14.641 1.00 32.82 29 GLY C C 1
ATOM 5428 O O . GLY C 1 29 ? -37.019 9.949 15.854 1.00 36.44 29 GLY C O 1
ATOM 5429 N N . THR C 1 30 ? -36.868 10.706 13.735 1.00 31.78 30 THR C N 1
ATOM 5430 C CA . THR C 1 30 ? -36.232 11.967 14.082 1.00 28.68 30 THR C CA 1
ATOM 5431 C C . THR C 1 30 ? -37.242 13.086 14.371 1.00 35.76 30 THR C C 1
ATOM 5432 O O . THR C 1 30 ? -38.422 12.984 14.016 1.00 25.63 30 THR C O 1
ATOM 5436 N N . ASP C 1 31 ? -36.770 14.117 15.073 1.00 41.44 31 ASP C N 1
ATOM 5437 C CA . ASP C 1 31 ? -37.555 15.307 15.430 1.00 41.68 31 ASP C CA 1
ATOM 5438 C C . ASP C 1 31 ? -38.119 15.922 14.159 1.00 41.45 31 ASP C C 1
ATOM 5439 O O . ASP C 1 31 ? -37.631 15.650 13.062 1.00 44.03 31 ASP C O 1
ATOM 5444 N N . GLU C 1 32 ? -39.131 16.769 14.289 1.00 40.11 32 GLU C N 1
ATOM 5445 C CA . GLU C 1 32 ? -39.656 17.405 13.090 1.00 40.42 32 GLU C CA 1
ATOM 5446 C C . GLU C 1 32 ? -38.720 18.553 12.712 1.00 38.81 32 GLU C C 1
ATOM 5447 O O . GLU C 1 32 ? -38.527 18.849 11.532 1.00 42.27 32 GLU C O 1
ATOM 5453 N N . GLU C 1 33 ? -38.149 19.201 13.725 1.00 37.91 33 GLU C N 1
ATOM 5454 C CA . GLU C 1 33 ? -37.217 20.300 13.500 1.00 36.31 33 GLU C CA 1
ATOM 5455 C C . GLU C 1 33 ? -35.837 19.790 13.079 1.00 38.28 33 GLU C C 1
ATOM 5456 O O . GLU C 1 33 ? -35.105 20.491 12.375 1.00 31.46 33 GLU C O 1
ATOM 5462 N N . THR C 1 34 ? -35.479 18.590 13.540 1.00 39.55 34 THR C N 1
ATOM 5463 C CA . THR C 1 34 ? -34.196 17.969 13.199 1.00 34.70 34 THR C CA 1
ATOM 5464 C C . THR C 1 34 ? -34.225 17.484 11.749 1.00 35.62 34 THR C C 1
ATOM 5465 O O . THR C 1 34 ? -33.180 17.346 11.105 1.00 39.73 34 THR C O 1
ATOM 5469 N N . ALA C 1 35 ? -35.429 17.224 11.246 1.00 32.38 35 ALA C N 1
ATOM 5470 C CA . ALA C 1 35 ? -35.6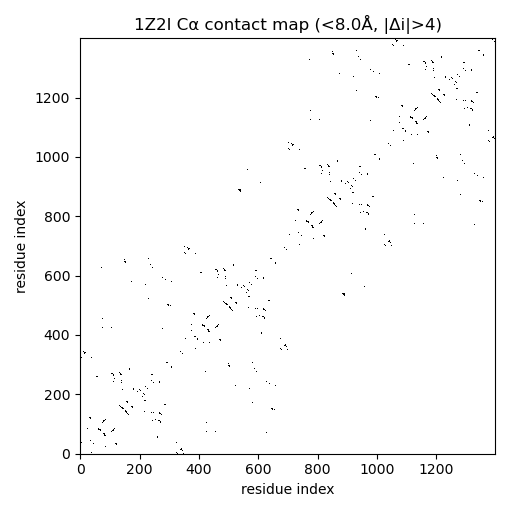12 16.768 9.875 1.00 30.64 35 ALA C CA 1
ATOM 5471 C C . ALA C 1 35 ? -35.599 17.953 8.920 1.00 31.99 35 ALA C C 1
ATOM 5472 O O . ALA C 1 35 ? -35.126 17.845 7.791 1.00 32.36 35 ALA C O 1
ATOM 5474 N N . ASP C 1 36 ? -36.182 19.063 9.358 1.00 33.34 36 ASP C N 1
ATOM 5475 C CA . ASP C 1 36 ? -36.225 20.270 8.544 1.00 32.74 36 ASP C CA 1
ATOM 5476 C C . ASP C 1 36 ? -34.843 20.896 8.458 1.00 24.63 36 ASP C C 1
ATOM 5477 O O . ASP C 1 36 ? -34.401 21.288 7.382 1.00 24.84 36 ASP C O 1
ATOM 5482 N N . ALA C 1 37 ? -34.184 21.008 9.605 1.00 24.90 37 ALA C N 1
ATOM 5483 C CA . ALA C 1 37 ? -32.848 21.582 9.684 1.00 28.42 37 ALA C CA 1
ATOM 5484 C C . ALA C 1 37 ? -31.807 20.783 8.897 1.00 25.14 37 ALA C C 1
ATOM 5485 O O . ALA C 1 37 ? -30.940 21.364 8.247 1.00 25.86 37 ALA C O 1
ATOM 5487 N N . ALA C 1 38 ? -31.885 19.457 8.973 1.00 21.75 38 ALA C N 1
ATOM 5488 C CA . ALA C 1 38 ? -30.942 18.581 8.276 1.00 25.49 38 ALA C CA 1
ATOM 5489 C C . ALA C 1 38 ? -31.140 18.539 6.764 1.00 28.02 38 ALA C C 1
ATOM 5490 O O . ALA C 1 38 ? -30.207 18.235 6.020 1.00 30.81 38 ALA C O 1
ATOM 5492 N N . THR C 1 39 ? -32.362 18.801 6.317 1.00 28.80 39 THR C N 1
ATOM 5493 C CA . THR C 1 39 ? -32.673 18.798 4.896 1.00 23.52 39 THR C CA 1
ATOM 5494 C C . THR C 1 39 ? -32.319 20.145 4.269 1.00 24.91 39 THR C C 1
ATOM 5495 O O . THR C 1 39 ? -32.002 20.215 3.079 1.00 29.11 39 THR C O 1
ATOM 5499 N N . ARG C 1 40 ? -32.375 21.211 5.065 1.00 19.14 40 ARG C N 1
ATOM 5500 C CA . ARG C 1 40 ? -32.044 22.546 4.574 1.00 21.35 40 ARG C CA 1
ATOM 5501 C C . ARG C 1 40 ? -30.557 22.659 4.294 1.00 14.73 40 ARG C C 1
ATOM 5502 O O . ARG C 1 40 ? -30.150 23.250 3.294 1.00 21.90 40 ARG C O 1
ATOM 5510 N N . ALA C 1 41 ? -29.757 22.108 5.202 1.00 13.51 41 ALA C N 1
ATOM 5511 C CA . ALA C 1 41 ? -28.308 22.125 5.090 1.00 10.19 41 ALA C CA 1
ATOM 5512 C C . ALA C 1 41 ? -27.860 21.398 3.834 1.00 15.63 41 ALA C C 1
ATOM 5513 O O . ALA C 1 41 ? -26.973 21.870 3.116 1.00 27.89 41 ALA C O 1
ATOM 5515 N N . MET C 1 42 ? -28.465 20.241 3.583 1.00 12.79 42 MET C N 1
ATOM 5516 C CA . MET C 1 42 ? -28.152 19.444 2.404 1.00 17.02 42 MET C CA 1
ATOM 5517 C C . MET C 1 42 ? -28.716 20.070 1.131 1.00 19.12 42 MET C C 1
ATOM 5518 O O . MET C 1 42 ? -28.081 20.027 0.078 1.00 16.86 42 MET C O 1
ATOM 5523 N N . MET C 1 43 ? -29.938 20.590 1.213 1.00 15.39 43 MET C N 1
ATOM 5524 C CA . MET C 1 43 ? -30.553 21.244 0.063 1.00 20.54 43 MET C CA 1
ATOM 5525 C C . MET C 1 43 ? -29.758 22.496 -0.292 1.00 16.83 43 MET C C 1
ATOM 5526 O O . MET C 1 43 ? -29.736 22.921 -1.450 1.00 17.51 43 MET C O 1
ATOM 5531 N N . HIS C 1 44 ? -29.143 23.100 0.723 1.00 13.30 44 HIS C N 1
ATOM 5532 C CA . HIS C 1 44 ? -28.318 24.287 0.539 1.00 18.02 44 HIS C CA 1
ATOM 5533 C C . HIS C 1 44 ? -27.137 23.907 -0.339 1.00 12.88 44 HIS C C 1
ATOM 5534 O O . HIS C 1 44 ? -26.845 24.583 -1.321 1.00 9.87 44 HIS C O 1
ATOM 5541 N N . GLY C 1 45 ? -26.458 22.827 0.038 1.00 12.11 45 GLY C N 1
ATOM 5542 C CA . GLY C 1 45 ? -25.305 22.361 -0.716 1.00 16.00 45 GLY C CA 1
ATOM 5543 C C . GLY C 1 45 ? -25.635 21.903 -2.123 1.00 17.38 45 GLY C C 1
ATOM 5544 O O . GLY C 1 45 ? -24.888 22.155 -3.064 1.00 21.59 45 GLY C O 1
ATOM 5545 N N . THR C 1 46 ? -26.758 21.217 -2.265 1.00 16.97 46 THR C N 1
ATOM 5546 C CA . THR C 1 46 ? -27.190 20.713 -3.559 1.00 16.13 46 THR C CA 1
ATOM 5547 C C . THR C 1 46 ? -27.643 21.837 -4.485 1.00 19.01 46 THR C C 1
ATOM 5548 O O . THR C 1 46 ? -27.445 21.767 -5.695 1.00 19.97 46 THR C O 1
ATOM 5552 N N . ARG C 1 47 ? -28.292 22.850 -3.925 1.00 25.57 47 ARG C N 1
ATOM 5553 C CA . ARG C 1 47 ? -28.755 23.985 -4.720 1.00 30.54 47 ARG C CA 1
ATOM 5554 C C . ARG C 1 47 ? -27.596 24.882 -5.163 1.00 29.90 47 ARG C C 1
ATOM 5555 O O . ARG C 1 47 ? -27.617 25.428 -6.263 1.00 27.55 47 ARG C O 1
ATOM 5563 N N . LEU C 1 48 ? -26.602 25.044 -4.292 1.00 27.80 48 LEU C N 1
ATOM 5564 C CA . LEU C 1 48 ? -25.447 25.886 -4.589 1.00 31.82 48 LEU C CA 1
ATOM 5565 C C . LEU C 1 48 ? -24.291 25.182 -5.303 1.00 30.01 48 LEU C C 1
ATOM 5566 O O . LEU C 1 48 ? -23.239 25.783 -5.520 1.00 34.22 48 LEU C O 1
ATOM 5571 N N . GLY C 1 49 ? -24.484 23.922 -5.682 1.00 27.20 49 GLY C N 1
ATOM 5572 C CA . GLY C 1 49 ? -23.445 23.195 -6.389 1.00 19.64 49 GLY C CA 1
ATOM 5573 C C . GLY C 1 49 ? -22.326 22.587 -5.564 1.00 22.26 49 GLY C C 1
ATOM 5574 O O . GLY C 1 49 ? -21.395 22.010 -6.131 1.00 25.63 49 GLY C O 1
ATOM 5575 N N . VAL C 1 50 ? -22.348 22.781 -4.250 1.00 25.04 50 VAL C N 1
ATOM 5576 C CA . VAL C 1 50 ? -21.333 22.187 -3.383 1.00 25.45 50 VAL C CA 1
ATOM 5577 C C . VAL C 1 50 ? -21.871 20.800 -2.976 1.00 29.45 50 VAL C C 1
ATOM 5578 O O . VAL C 1 50 ? -22.261 20.555 -1.832 1.00 33.09 50 VAL C O 1
ATOM 5582 N N . ASP C 1 51 ? -21.927 19.919 -3.975 1.00 28.72 51 ASP C N 1
ATOM 5583 C CA . ASP C 1 51 ? -22.433 18.556 -3.844 1.00 24.67 51 ASP C CA 1
ATOM 5584 C C . ASP C 1 51 ? -21.701 17.690 -2.842 1.00 24.62 51 ASP C C 1
ATOM 5585 O O . ASP C 1 51 ? -22.221 16.662 -2.421 1.00 22.91 51 ASP C O 1
ATOM 5590 N N . SER C 1 52 ? -20.467 18.063 -2.520 1.00 23.42 52 SER C N 1
ATOM 5591 C CA . SER C 1 52 ? -19.674 17.321 -1.546 1.00 19.69 52 SER C CA 1
ATOM 5592 C C . SER C 1 52 ? -20.423 17.326 -0.222 1.00 21.23 52 SER C C 1
ATOM 5593 O O . SER C 1 52 ? -20.297 16.407 0.593 1.00 25.44 52 SER C O 1
ATOM 5596 N N . HIS C 1 53 ? -21.206 18.379 -0.019 1.00 18.62 53 HIS C N 1
ATOM 5597 C CA . HIS C 1 53 ? -21.993 18.545 1.187 1.00 19.36 53 HIS C CA 1
ATOM 5598 C C . HIS C 1 53 ? -23.476 18.723 0.869 1.00 22.69 53 HIS C C 1
ATOM 5599 O O . HIS C 1 53 ? -24.179 19.463 1.552 1.00 24.25 53 HIS C O 1
ATOM 5606 N N . GLY C 1 54 ? -23.941 18.001 -0.148 1.00 25.10 54 GLY C N 1
ATOM 5607 C CA . GLY C 1 54 ? -25.336 18.068 -0.557 1.00 29.50 54 GLY C CA 1
ATOM 5608 C C . GLY C 1 54 ? -26.182 16.926 -0.019 1.00 24.92 54 GLY C C 1
ATOM 5609 O O . GLY C 1 54 ? -26.009 16.497 1.125 1.00 29.90 54 GLY C O 1
ATOM 5610 N N . VAL C 1 55 ? -27.085 16.411 -0.847 1.00 22.14 55 VAL C N 1
ATOM 5611 C CA . VAL C 1 55 ? -27.965 15.319 -0.434 1.00 17.53 55 VAL C CA 1
ATOM 5612 C C . VAL C 1 55 ? -27.289 13.954 -0.416 1.00 22.65 55 VAL C C 1
ATOM 5613 O O . VAL C 1 55 ? -27.875 12.970 0.034 1.00 27.76 55 VAL C O 1
ATOM 5617 N N . ARG C 1 56 ? -26.066 13.885 -0.929 1.00 28.23 56 ARG C N 1
ATOM 5618 C CA . ARG C 1 56 ? -25.326 12.634 -0.923 1.00 27.29 56 ARG C CA 1
ATOM 5619 C C . ARG C 1 56 ? -24.924 12.307 0.512 1.00 23.24 56 ARG C C 1
ATOM 5620 O O . ARG C 1 56 ? -24.436 11.218 0.803 1.00 25.55 56 ARG C O 1
ATOM 5628 N N . LEU C 1 57 ? -25.087 13.283 1.397 1.00 22.82 57 LEU C N 1
ATOM 5629 C CA . LEU C 1 57 ? -24.751 13.110 2.802 1.00 20.86 57 LEU C CA 1
ATOM 5630 C C . LEU C 1 57 ? -25.868 12.437 3.586 1.00 19.04 57 LEU C C 1
ATOM 5631 O O . LEU C 1 57 ? -25.693 12.131 4.766 1.00 22.47 57 LEU C O 1
ATOM 5636 N N . LEU C 1 58 ? -27.020 12.248 2.945 1.00 18.97 58 LEU C N 1
ATOM 5637 C CA . LEU C 1 58 ? -28.181 11.624 3.583 1.00 20.33 58 LEU C CA 1
ATOM 5638 C C . LEU C 1 58 ? -27.818 10.234 4.090 1.00 23.10 58 LEU C C 1
ATOM 5639 O O . LEU C 1 58 ? -28.142 9.853 5.220 1.00 22.54 58 LEU C O 1
ATOM 5644 N N . ALA C 1 59 ? -27.172 9.474 3.215 1.00 28.16 59 ALA C N 1
ATOM 5645 C CA . ALA C 1 59 ? -26.762 8.113 3.518 1.00 31.90 59 ALA C CA 1
ATOM 5646 C C . ALA C 1 59 ? -25.995 8.042 4.823 1.00 31.33 59 ALA C C 1
ATOM 5647 O O . ALA C 1 59 ? -26.226 7.157 5.638 1.00 31.54 59 ALA C O 1
ATOM 5649 N N . HIS C 1 60 ? -25.085 8.985 5.018 1.00 29.40 60 HIS C N 1
ATOM 5650 C CA . HIS C 1 60 ? -24.281 9.017 6.230 1.00 25.40 60 HIS C CA 1
ATOM 5651 C C . HIS C 1 60 ? -25.062 9.413 7.491 1.00 26.56 60 HIS C C 1
ATOM 5652 O O . HIS C 1 60 ? -24.832 8.866 8.575 1.00 28.96 60 HIS C O 1
ATOM 5659 N N . TYR C 1 61 ? -25.914 10.425 7.365 1.00 22.56 61 TYR C N 1
ATOM 5660 C CA . TYR C 1 61 ? -26.698 10.904 8.489 1.00 22.11 61 TYR C CA 1
ATOM 5661 C C . TYR C 1 61 ? -27.665 9.867 9.049 1.00 17.42 61 TYR C C 1
ATOM 5662 O O . TYR C 1 61 ? -27.795 9.740 10.259 1.00 14.13 61 TYR C O 1
ATOM 5671 N N . VAL C 1 62 ? -28.361 9.146 8.180 1.00 25.06 62 VAL C N 1
ATOM 5672 C CA . VAL C 1 62 ? -29.276 8.112 8.655 1.00 25.21 62 VAL C CA 1
ATOM 5673 C C . VAL C 1 62 ? -28.484 7.020 9.374 1.00 28.89 62 VAL C C 1
ATOM 5674 O O . VAL C 1 62 ? -28.981 6.406 10.318 1.00 33.36 62 VAL C O 1
ATOM 5678 N N . THR C 1 63 ? -27.255 6.785 8.918 1.00 26.22 63 THR C N 1
ATOM 5679 C CA . THR C 1 63 ? -26.383 5.771 9.506 1.00 22.45 63 THR C CA 1
ATOM 5680 C C . THR C 1 63 ? -25.902 6.218 10.883 1.00 25.77 63 THR C C 1
ATOM 5681 O O . THR C 1 63 ? -25.745 5.403 11.796 1.00 23.61 63 THR C O 1
ATOM 5685 N N . ALA C 1 64 ? -25.626 7.511 11.012 1.00 27.12 64 ALA C N 1
ATOM 5686 C CA . ALA C 1 64 ? -25.164 8.070 12.273 1.00 26.95 64 ALA C CA 1
ATOM 5687 C C . ALA C 1 64 ? -26.311 8.126 13.276 1.00 29.21 64 ALA C C 1
ATOM 5688 O O . ALA C 1 64 ? -26.093 7.994 14.484 1.00 25.13 64 ALA C O 1
ATOM 5690 N N . LEU C 1 65 ? -27.523 8.356 12.768 1.00 29.89 65 LEU C N 1
ATOM 5691 C CA . LEU C 1 65 ? -28.726 8.421 13.593 1.00 31.90 65 LEU C CA 1
ATOM 5692 C C . LEU C 1 65 ? -29.094 7.034 14.109 1.00 33.26 65 LEU C C 1
ATOM 5693 O O . LEU C 1 65 ? -29.330 6.848 15.307 1.00 35.85 65 LEU C O 1
ATOM 5698 N N . GLU C 1 66 ? -29.215 6.081 13.185 1.00 32.95 66 GLU C N 1
ATOM 5699 C CA . GLU C 1 66 ? -29.562 4.705 13.526 1.00 30.55 66 GLU C CA 1
ATOM 5700 C C . GLU C 1 66 ? -28.495 4.079 14.415 1.00 30.71 66 GLU C C 1
ATOM 5701 O O . GLU C 1 66 ? -28.799 3.248 15.272 1.00 30.03 66 GLU C O 1
ATOM 5707 N N . GLY C 1 67 ? -27.242 4.444 14.167 1.00 32.53 67 GLY C N 1
ATOM 5708 C CA . GLY C 1 67 ? -26.146 3.921 14.960 1.00 34.96 67 GLY C CA 1
ATOM 5709 C C . GLY C 1 67 ? -26.203 4.454 16.377 1.00 31.09 67 GLY C C 1
ATOM 5710 O O . GLY C 1 67 ? -25.810 3.771 17.329 1.00 31.55 67 GLY C O 1
ATOM 5711 N N . GLY C 1 68 ? -26.718 5.671 16.516 1.00 31.64 68 GLY C N 1
ATOM 5712 C CA . GLY C 1 68 ? -26.828 6.289 17.821 1.00 31.37 68 GLY C CA 1
ATOM 5713 C C . GLY C 1 68 ? -25.906 7.472 18.016 1.00 28.17 68 GLY C C 1
ATOM 5714 O O . GLY C 1 68 ? -25.948 8.110 19.067 1.00 26.21 68 GLY C O 1
ATOM 5715 N N . ARG C 1 69 ? -25.063 7.758 17.026 1.00 30.05 69 ARG C N 1
ATOM 5716 C CA . ARG C 1 69 ? -24.140 8.884 17.116 1.00 26.82 69 ARG C CA 1
ATOM 5717 C C . ARG C 1 69 ? -24.905 10.203 17.158 1.00 21.47 69 ARG C C 1
ATOM 5718 O O . ARG C 1 69 ? -24.585 11.084 17.951 1.00 29.38 69 ARG C O 1
ATOM 5726 N N . LEU C 1 70 ? -25.896 10.348 16.285 1.00 23.27 70 LEU C N 1
ATOM 5727 C CA . LEU C 1 70 ? -26.696 11.562 16.255 1.00 25.18 70 LEU C CA 1
ATOM 5728 C C . LEU C 1 70 ? -28.040 11.345 16.962 1.00 30.90 70 LEU C C 1
ATOM 5729 O O . LEU C 1 70 ? -28.790 10.426 16.619 1.00 27.68 70 LEU C O 1
ATOM 5734 N N . ASN C 1 71 ? -28.327 12.187 17.956 1.00 32.10 71 ASN C N 1
ATOM 5735 C CA . ASN C 1 71 ? -29.579 12.126 18.721 1.00 24.46 71 ASN C CA 1
ATOM 5736 C C . ASN C 1 71 ? -30.750 12.507 17.812 1.00 24.67 71 ASN C C 1
ATOM 5737 O O . ASN C 1 71 ? -30.713 13.544 17.145 1.00 25.04 71 ASN C O 1
ATOM 5742 N N . ARG C 1 72 ? -31.774 11.658 17.776 1.00 26.56 72 ARG C N 1
ATOM 5743 C CA . ARG C 1 72 ? -32.956 11.901 16.954 1.00 29.40 72 ARG C CA 1
ATOM 5744 C C . ARG C 1 72 ? -33.844 13.000 17.528 1.00 29.50 72 ARG C C 1
ATOM 5745 O O . ARG C 1 72 ? -34.587 13.656 16.797 1.00 24.68 72 ARG C O 1
ATOM 5753 N N . ARG C 1 73 ? -33.817 13.155 18.847 1.00 23.78 73 ARG C N 1
ATOM 5754 C CA . ARG C 1 73 ? -34.635 14.170 19.507 1.00 28.78 73 ARG C CA 1
ATOM 5755 C C . ARG C 1 73 ? -33.825 14.968 20.515 1.00 27.28 73 ARG C C 1
ATOM 5756 O O . ARG C 1 73 ? -34.027 14.854 21.725 1.00 31.04 73 ARG C O 1
ATOM 5764 N N . PRO C 1 74 ? -32.925 15.831 20.013 1.00 25.05 74 PRO C N 1
ATOM 5765 C CA . PRO C 1 74 ? -32.041 16.688 20.803 1.00 21.59 74 PRO C CA 1
ATOM 5766 C C . PRO C 1 74 ? -32.739 17.804 21.576 1.00 18.93 74 PRO C C 1
ATOM 5767 O O . PRO C 1 74 ? -33.631 18.489 21.059 1.00 18.89 74 PRO C O 1
ATOM 5771 N N . GLN C 1 75 ? -32.292 17.994 22.811 1.00 18.01 75 GLN C N 1
ATOM 5772 C CA . GLN C 1 75 ? -32.828 19.025 23.685 1.00 26.98 75 GLN C CA 1
ATOM 5773 C C . GLN C 1 75 ? -31.803 20.155 23.785 1.00 24.96 75 GLN C C 1
ATOM 5774 O O . GLN C 1 75 ? -31.007 20.201 24.721 1.00 29.40 75 GLN C O 1
ATOM 5780 N N . ILE C 1 76 ? -31.803 21.034 22.787 1.00 22.54 76 ILE C N 1
ATOM 5781 C CA . ILE C 1 76 ? -30.875 22.161 22.742 1.00 30.03 76 ILE C CA 1
ATOM 5782 C C . ILE C 1 76 ? -31.128 23.121 23.913 1.00 31.25 76 ILE C C 1
ATOM 5783 O O . ILE C 1 76 ? -32.236 23.637 24.067 1.00 32.78 76 ILE C O 1
ATOM 5788 N N . SER C 1 77 ? -30.106 23.368 24.725 1.00 35.25 77 SER C N 1
ATOM 5789 C CA . SER C 1 77 ? -30.250 24.264 25.869 1.00 32.30 77 SER C CA 1
ATOM 5790 C C . SER C 1 77 ? -29.025 25.139 26.136 1.00 37.67 77 SER C C 1
ATOM 5791 O O . SER C 1 77 ? -27.897 24.767 25.815 1.00 40.33 77 SER C O 1
ATOM 5794 N N . ARG C 1 78 ? -29.258 26.333 26.674 1.00 39.27 78 ARG C N 1
ATOM 5795 C CA . ARG C 1 78 ? -28.164 27.247 26.976 1.00 44.31 78 ARG C CA 1
ATOM 5796 C C . ARG C 1 78 ? -27.647 27.032 28.385 1.00 46.04 78 ARG C C 1
ATOM 5797 O O . ARG C 1 78 ? -28.366 27.243 29.361 1.00 48.40 78 ARG C O 1
ATOM 5805 N N . VAL C 1 79 ? -26.412 26.558 28.481 1.00 45.34 79 VAL C N 1
ATOM 5806 C CA . VAL C 1 79 ? -25.778 26.321 29.768 1.00 44.45 79 VAL C CA 1
ATOM 5807 C C . VAL C 1 79 ? -25.513 27.647 30.497 1.00 46.55 79 VAL C C 1
ATOM 5808 O O . VAL C 1 79 ? -25.596 27.713 31.726 1.00 48.52 79 VAL C O 1
ATOM 5812 N N . SER C 1 80 ? -25.240 28.704 29.732 1.00 48.35 80 SER C N 1
ATOM 5813 C CA . SER C 1 80 ? -24.976 30.026 30.294 1.00 42.07 80 SER C CA 1
ATOM 5814 C C . SER C 1 80 ? -25.127 31.111 29.234 1.00 43.32 80 SER C C 1
ATOM 5815 O O . SER C 1 80 ? -25.501 30.837 28.093 1.00 45.02 80 SER C O 1
ATOM 5818 N N . GLY C 1 81 ? -24.866 32.351 29.630 1.00 46.41 81 GLY C N 1
ATOM 5819 C CA . GLY C 1 81 ? -24.970 33.453 28.696 1.00 48.88 81 GLY C CA 1
ATOM 5820 C C . GLY C 1 81 ? -25.337 34.769 29.343 1.00 48.39 81 GLY C C 1
ATOM 5821 O O . GLY C 1 81 ? -26.308 34.855 30.097 1.00 50.30 81 GLY C O 1
ATOM 5822 N N . PHE C 1 82 ? -24.532 35.787 29.078 1.00 46.43 82 PHE C N 1
ATOM 5823 C CA . PHE C 1 82 ? -24.767 37.120 29.610 1.00 52.12 82 PHE C CA 1
ATOM 5824 C C . PHE C 1 82 ? -24.433 38.137 28.529 1.00 50.86 82 PHE C C 1
ATOM 5825 O O . PHE C 1 82 ? -23.435 38.003 27.824 1.00 51.19 82 PHE C O 1
ATOM 5833 N N . GLY C 1 83 ? -25.255 39.171 28.422 1.00 46.75 83 GLY C N 1
ATOM 5834 C CA . GLY C 1 83 ? -25.015 40.174 27.410 1.00 36.88 83 GLY C CA 1
ATOM 5835 C C . GLY C 1 83 ? -25.416 39.625 26.060 1.00 33.01 83 GLY C C 1
ATOM 5836 O O . GLY C 1 83 ? -26.491 39.037 25.925 1.00 35.36 83 GLY C O 1
ATOM 5837 N N . ALA C 1 84 ? -24.568 39.831 25.059 1.00 32.28 84 ALA C N 1
ATOM 5838 C CA . ALA C 1 84 ? -24.854 39.358 23.710 1.00 33.50 84 ALA C CA 1
ATOM 5839 C C . ALA C 1 84 ? -24.198 38.022 23.370 1.00 32.40 84 ALA C C 1
ATOM 5840 O O . ALA C 1 84 ? -24.016 37.693 22.194 1.00 39.48 84 ALA C O 1
ATOM 5842 N N . VAL C 1 85 ? -23.816 37.266 24.394 1.00 33.80 85 VAL C N 1
ATOM 5843 C CA . VAL C 1 85 ? -23.206 35.956 24.182 1.00 32.88 85 VAL C CA 1
ATOM 5844 C C . VAL C 1 85 ? -23.905 34.877 25.010 1.00 37.64 85 VAL C C 1
ATOM 5845 O O . VAL C 1 85 ? -24.696 35.173 25.911 1.00 37.91 85 VAL C O 1
ATOM 5849 N N . GLU C 1 86 ? -23.625 33.623 24.668 1.00 35.28 86 GLU C N 1
ATOM 5850 C CA . GLU C 1 86 ? -24.180 32.465 25.360 1.00 36.29 86 GLU C CA 1
ATOM 5851 C C . GLU C 1 86 ? -23.650 31.185 24.736 1.00 33.90 86 GLU C C 1
ATOM 5852 O O . GLU C 1 86 ? -23.358 31.141 23.541 1.00 34.09 86 GLU C O 1
ATOM 5858 N N . THR C 1 87 ? -23.462 30.169 25.566 1.00 30.71 87 THR C N 1
ATOM 5859 C CA . THR C 1 87 ? -22.990 28.881 25.091 1.00 34.50 87 THR C CA 1
ATOM 5860 C C . THR C 1 87 ? -24.183 27.916 25.101 1.00 38.18 87 THR C C 1
ATOM 5861 O O . THR C 1 87 ? -24.932 27.835 26.083 1.00 40.71 87 THR C O 1
ATOM 5865 N N . ILE C 1 88 ? -24.417 27.283 23.955 1.00 35.05 88 ILE C N 1
ATOM 5866 C CA . ILE C 1 88 ? -25.520 26.350 23.770 1.00 26.69 88 ILE C CA 1
ATOM 5867 C C . ILE C 1 88 ? -25.052 24.900 23.742 1.00 28.60 88 ILE C C 1
ATOM 5868 O O . ILE C 1 88 ? -24.040 24.581 23.122 1.00 25.71 88 ILE C O 1
ATOM 5873 N N . ASP C 1 89 ? -25.780 24.034 24.441 1.00 28.51 89 ASP C N 1
ATOM 5874 C CA . ASP C 1 89 ? -25.473 22.610 24.464 1.00 29.70 89 ASP C CA 1
ATOM 5875 C C . ASP C 1 89 ? -26.508 21.908 23.597 1.00 23.96 89 ASP C C 1
ATOM 5876 O O . ASP C 1 89 ? -27.648 21.718 24.006 1.00 20.99 89 ASP C O 1
ATOM 5881 N N . ALA C 1 90 ? -26.101 21.554 22.385 1.00 24.78 90 ALA C N 1
ATOM 5882 C CA . ALA C 1 90 ? -26.970 20.899 21.415 1.00 25.72 90 ALA C CA 1
ATOM 5883 C C . ALA C 1 90 ? -27.526 19.515 21.799 1.00 27.03 90 ALA C C 1
ATOM 5884 O O . ALA C 1 90 ? -28.450 19.013 21.146 1.00 32.22 90 ALA C O 1
ATOM 5886 N N . ASP C 1 91 ? -26.967 18.899 22.839 1.00 33.47 91 ASP C N 1
ATOM 5887 C CA . ASP C 1 91 ? -27.408 17.577 23.295 1.00 28.03 91 ASP C CA 1
ATOM 5888 C C . ASP C 1 91 ? -27.153 16.498 22.235 1.00 27.20 91 ASP C C 1
ATOM 5889 O O . ASP C 1 91 ? -27.970 15.604 22.029 1.00 33.49 91 ASP C O 1
ATOM 5894 N N . HIS C 1 92 ? -25.974 16.557 21.620 1.00 29.48 92 HIS C N 1
ATOM 5895 C CA . HIS C 1 92 ? -25.551 15.607 20.586 1.00 21.09 92 HIS C CA 1
ATOM 5896 C C . HIS C 1 92 ? -26.434 15.639 19.335 1.00 23.26 92 HIS C C 1
ATOM 5897 O O . HIS C 1 92 ? -26.553 14.637 18.621 1.00 17.63 92 HIS C O 1
ATOM 5904 N N . ALA C 1 93 ? -27.020 16.807 19.072 1.00 16.59 93 ALA C N 1
ATOM 5905 C CA . ALA C 1 93 ? -27.894 17.023 17.922 1.00 17.99 93 ALA C CA 1
ATOM 5906 C C . ALA C 1 93 ? -27.162 16.907 16.598 1.00 19.34 93 ALA C C 1
ATOM 5907 O O . ALA C 1 93 ? -25.937 16.861 16.555 1.00 18.36 93 ALA C O 1
ATOM 5909 N N . HIS C 1 94 ? -27.930 16.832 15.518 1.00 22.06 94 HIS C N 1
ATOM 5910 C CA . HIS C 1 94 ? -27.348 16.788 14.188 1.00 23.33 94 HIS C CA 1
ATOM 5911 C C . HIS C 1 94 ? -26.870 18.196 13.930 1.00 25.37 94 HIS C C 1
ATOM 5912 O O . HIS C 1 94 ? -27.627 19.143 14.157 1.00 29.88 94 HIS C O 1
ATOM 5919 N N . GLY C 1 95 ? -25.639 18.338 13.449 1.00 28.35 95 GLY C N 1
ATOM 5920 C CA . GLY C 1 95 ? -25.022 19.617 13.178 1.00 25.72 95 GLY C CA 1
ATOM 5921 C C . GLY C 1 95 ? -25.933 20.734 12.714 1.00 23.64 95 GLY C C 1
ATOM 5922 O O . GLY C 1 95 ? -25.963 21.804 13.312 1.00 28.12 95 GLY C O 1
ATOM 5923 N N . ALA C 1 96 ? -26.678 20.488 11.641 1.00 23.66 96 ALA C N 1
ATOM 5924 C CA . ALA C 1 96 ? -27.587 21.488 11.090 1.00 20.95 96 ALA C CA 1
ATOM 5925 C C . ALA C 1 96 ? -28.607 21.990 12.107 1.00 22.74 96 ALA C C 1
ATOM 5926 O O . ALA C 1 96 ? -28.933 23.172 12.129 1.00 26.30 96 ALA C O 1
ATOM 5928 N N . ARG C 1 97 ? -29.141 21.079 12.914 1.00 22.41 97 ARG C N 1
ATOM 5929 C CA . ARG C 1 97 ? -30.123 21.434 13.927 1.00 25.98 97 ARG C CA 1
ATOM 5930 C C . ARG C 1 97 ? -29.493 22.288 15.031 1.00 28.88 97 ARG C C 1
ATOM 5931 O O . ARG C 1 97 ? -30.086 23.261 15.499 1.00 35.92 97 ARG C O 1
ATOM 5939 N N . ALA C 1 98 ? -28.307 21.888 15.467 1.00 27.54 98 ALA C N 1
ATOM 5940 C CA . ALA C 1 98 ? -27.585 22.591 16.521 1.00 26.91 98 ALA C CA 1
ATOM 5941 C C . ALA C 1 98 ? -27.082 23.972 16.109 1.00 24.96 98 ALA C C 1
ATOM 5942 O O . ALA C 1 98 ? -26.978 24.875 16.942 1.00 23.18 98 ALA C O 1
ATOM 5944 N N . THR C 1 99 ? -26.769 24.130 14.830 1.00 21.65 99 THR C N 1
ATOM 5945 C CA . THR C 1 99 ? -26.239 25.383 14.332 1.00 11.26 99 THR C CA 1
ATOM 5946 C C . THR C 1 99 ? -27.296 26.334 13.784 1.00 11.90 99 THR C C 1
ATOM 5947 O O . THR C 1 99 ? -27.108 27.546 13.834 1.00 8.68 99 THR C O 1
ATOM 5951 N N . TYR C 1 100 ? -28.379 25.798 13.220 1.00 11.67 100 TYR C N 1
ATOM 5952 C CA . TYR C 1 100 ? -29.465 26.638 12.707 1.00 12.38 100 TYR C CA 1
ATOM 5953 C C . TYR C 1 100 ? -30.164 27.272 13.900 1.00 15.54 100 TYR C C 1
ATOM 5954 O O . TYR C 1 100 ? -30.704 28.374 13.808 1.00 18.99 100 TYR C O 1
ATOM 5963 N N . ALA C 1 101 ? -30.182 26.535 15.005 1.00 16.13 101 ALA C N 1
ATOM 5964 C CA . ALA C 1 101 ? -30.796 26.988 16.244 1.00 20.93 101 ALA C CA 1
ATOM 5965 C C . ALA C 1 101 ? -29.916 28.033 16.907 1.00 24.21 101 ALA C C 1
ATOM 5966 O O . ALA C 1 101 ? -30.415 29.004 17.464 1.00 30.34 101 ALA C O 1
ATOM 5968 N N . ALA C 1 102 ? -28.606 27.810 16.884 1.00 27.21 102 ALA C N 1
ATOM 5969 C CA . ALA C 1 102 ? -27.672 28.749 17.483 1.00 20.94 102 ALA C CA 1
ATOM 5970 C C . ALA C 1 102 ? -27.661 30.066 16.699 1.00 17.70 102 ALA C C 1
ATOM 5971 O O . ALA C 1 102 ? -27.485 31.133 17.280 1.00 18.52 102 ALA C O 1
ATOM 5973 N N . MET C 1 103 ? -27.861 29.989 15.386 1.00 16.53 103 MET C N 1
ATOM 5974 C CA . MET C 1 103 ? -27.872 31.181 14.543 1.00 18.96 103 MET C CA 1
ATOM 5975 C C . MET C 1 103 ? -29.113 32.050 14.763 1.00 18.55 103 MET C C 1
ATOM 5976 O O . MET C 1 103 ? -29.024 33.273 14.726 1.00 24.56 103 MET C O 1
ATOM 5981 N N . GLU C 1 104 ? -30.277 31.433 14.943 1.00 23.05 104 GLU C N 1
ATOM 5982 C CA . GLU C 1 104 ? -31.492 32.211 15.184 1.00 29.69 104 GLU C CA 1
ATOM 5983 C C . GLU C 1 104 ? -31.362 32.933 16.533 1.00 27.38 104 GLU C C 1
ATOM 5984 O O . GLU C 1 104 ? -31.995 33.963 16.764 1.00 35.98 104 GLU C O 1
ATOM 5990 N N . ASN C 1 105 ? -30.532 32.382 17.411 1.00 25.57 105 ASN C N 1
ATOM 5991 C CA . ASN C 1 105 ? -30.279 32.961 18.724 1.00 30.51 105 ASN C CA 1
ATOM 5992 C C . ASN C 1 105 ? -29.290 34.109 18.597 1.00 35.46 105 ASN C C 1
ATOM 5993 O O . ASN C 1 105 ? -29.396 35.115 19.298 1.00 40.59 105 ASN C O 1
ATOM 5998 N N . ALA C 1 106 ? -28.275 33.917 17.762 1.00 36.96 106 ALA C N 1
ATOM 5999 C CA . ALA C 1 106 ? -27.270 34.945 17.545 1.00 33.36 106 ALA C CA 1
ATOM 6000 C C . ALA C 1 106 ? -27.929 36.130 16.847 1.00 26.33 106 ALA C C 1
ATOM 6001 O O . ALA C 1 106 ? -27.541 37.274 17.063 1.00 33.06 106 ALA C O 1
ATOM 6003 N N . MET C 1 107 ? -28.917 35.848 16.002 1.00 20.79 107 MET C N 1
ATOM 6004 C CA . MET C 1 107 ? -29.643 36.897 15.295 1.00 20.52 107 MET C CA 1
ATOM 6005 C C . MET C 1 107 ? -30.505 37.635 16.297 1.00 18.74 107 MET C C 1
ATOM 6006 O O . MET C 1 107 ? -30.601 38.861 16.257 1.00 28.83 107 MET C O 1
ATOM 6011 N N . ALA C 1 108 ? -31.123 36.877 17.198 1.00 16.67 108 ALA C N 1
ATOM 6012 C CA . ALA C 1 108 ? -31.975 37.439 18.237 1.00 23.99 108 ALA C CA 1
ATOM 6013 C C . ALA C 1 108 ? -31.174 38.351 19.170 1.00 28.74 108 ALA C C 1
ATOM 6014 O O . ALA C 1 108 ? -31.672 39.387 19.624 1.00 29.85 108 ALA C O 1
ATOM 6016 N N . LEU C 1 109 ? -29.956 37.933 19.496 1.00 28.34 109 LEU C N 1
ATOM 6017 C CA . LEU C 1 109 ? -29.082 38.714 20.362 1.00 25.41 109 LEU C CA 1
ATOM 6018 C C . LEU C 1 109 ? -28.554 39.939 19.626 1.00 24.49 109 LEU C C 1
ATOM 6019 O O . LEU C 1 109 ? -28.265 40.959 20.248 1.00 27.83 109 LEU C O 1
ATOM 6024 N N . ALA C 1 110 ? -28.407 39.818 18.309 1.00 30.87 110 ALA C N 1
ATOM 6025 C CA . ALA C 1 110 ? -27.915 40.910 17.473 1.00 29.99 110 ALA C CA 1
ATOM 6026 C C . ALA C 1 110 ? -28.969 42.006 17.356 1.00 28.45 110 ALA C C 1
ATOM 6027 O O . ALA C 1 110 ? -28.647 43.192 17.235 1.00 28.22 110 ALA C O 1
ATOM 6029 N N . GLU C 1 111 ? -30.233 41.600 17.357 1.00 27.75 111 GLU C N 1
ATOM 6030 C CA . GLU C 1 111 ? -31.330 42.550 17.273 1.00 31.35 111 GLU C CA 1
ATOM 6031 C C . GLU C 1 111 ? -31.417 43.339 18.575 1.00 29.64 111 GLU C C 1
ATOM 6032 O O . GLU C 1 111 ? -31.959 44.445 18.607 1.00 27.97 111 GLU C O 1
ATOM 6038 N N . LYS C 1 112 ? -30.868 42.772 19.645 1.00 31.78 112 LYS C N 1
ATOM 6039 C CA . LYS C 1 112 ? -30.897 43.421 20.947 1.00 33.96 112 LYS C CA 1
ATOM 6040 C C . LYS C 1 112 ? -29.592 44.117 21.353 1.00 33.05 112 LYS C C 1
ATOM 6041 O O . LYS C 1 112 ? -29.624 45.088 22.110 1.00 33.59 112 LYS C O 1
ATOM 6047 N N . PHE C 1 113 ? -28.454 43.644 20.849 1.00 28.11 113 PHE C N 1
ATOM 6048 C CA . PHE C 1 113 ? -27.162 44.235 21.207 1.00 24.44 113 PHE C CA 1
ATOM 6049 C C . PHE C 1 113 ? -26.259 44.647 20.036 1.00 26.29 113 PHE C C 1
ATOM 6050 O O . PHE C 1 113 ? -25.109 45.042 20.247 1.00 22.45 113 PHE C O 1
ATOM 6058 N N . GLY C 1 114 ? -26.781 44.599 18.814 1.00 22.42 114 GLY C N 1
ATOM 6059 C CA . GLY C 1 114 ? -25.968 44.952 17.661 1.00 21.24 114 GLY C CA 1
ATOM 6060 C C . GLY C 1 114 ? -25.201 43.749 17.133 1.00 18.12 114 GLY C C 1
ATOM 6061 O O . GLY C 1 114 ? -24.922 43.655 15.940 1.00 15.54 114 GLY C O 1
ATOM 6062 N N . ILE C 1 115 ? -24.821 42.851 18.038 1.00 26.46 115 ILE C N 1
ATOM 6063 C CA . ILE C 1 115 ? -24.101 41.624 17.699 1.00 28.52 115 ILE C CA 1
ATOM 6064 C C . ILE C 1 115 ? -24.569 40.446 18.542 1.00 24.57 115 ILE C C 1
ATOM 6065 O O . ILE C 1 115 ? -25.106 40.617 19.638 1.00 18.16 115 ILE C O 1
ATOM 6070 N N . GLY C 1 116 ? -24.298 39.247 18.043 1.00 28.71 116 GLY C N 1
ATOM 6071 C CA . GLY C 1 116 ? -24.674 38.047 18.754 1.00 23.70 116 GLY C CA 1
ATOM 6072 C C . GLY C 1 116 ? -23.655 36.966 18.487 1.00 24.30 116 GLY C C 1
ATOM 6073 O O . GLY C 1 116 ? -23.342 36.664 17.338 1.00 25.27 116 GLY C O 1
ATOM 6074 N N . ALA C 1 117 ? -23.089 36.421 19.553 1.00 23.50 117 ALA C N 1
ATOM 6075 C CA . ALA C 1 117 ? -22.108 35.354 19.431 1.00 25.87 117 ALA C CA 1
ATOM 6076 C C . ALA C 1 117 ? -22.613 34.168 20.248 1.00 27.43 117 ALA C C 1
ATOM 6077 O O . ALA C 1 117 ? -23.101 34.346 21.366 1.00 33.47 117 ALA C O 1
ATOM 6079 N N . VAL C 1 118 ? -22.561 32.972 19.671 1.00 23.34 118 VAL C N 1
ATOM 6080 C CA . VAL C 1 118 ? -23.008 31.778 20.382 1.00 27.41 118 VAL C CA 1
ATOM 6081 C C . VAL C 1 118 ? -22.036 30.616 20.229 1.00 27.10 118 VAL C C 1
ATOM 6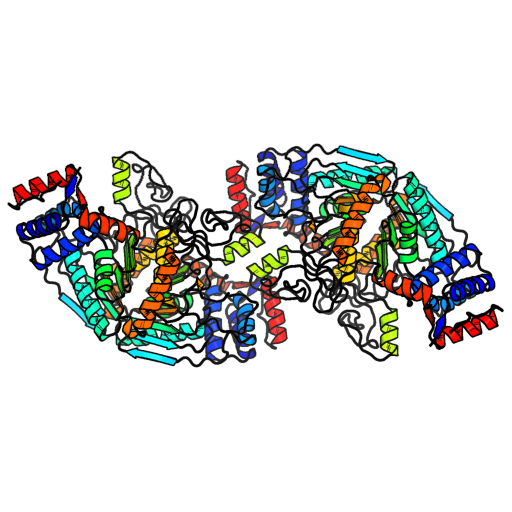082 O O . VAL C 1 118 ? -21.600 30.294 19.125 1.00 25.91 118 VAL C O 1
ATOM 6086 N N . ALA C 1 119 ? -21.635 30.048 21.361 1.00 26.11 119 ALA C N 1
ATOM 6087 C CA . ALA C 1 119 ? -20.725 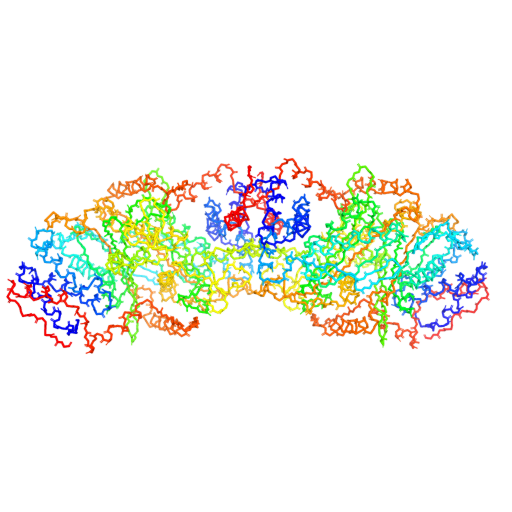28.913 21.375 1.00 28.97 119 ALA C CA 1
ATOM 6088 C C . ALA C 1 119 ? -21.603 27.669 21.345 1.00 25.45 119 ALA C C 1
ATOM 6089 O O . ALA C 1 119 ? -22.555 27.569 22.116 1.00 22.32 119 ALA C O 1
ATOM 6091 N N . ILE C 1 120 ? -21.318 26.751 20.426 1.00 21.69 120 ILE C N 1
ATOM 6092 C CA . ILE C 1 120 ? -22.108 25.528 20.300 1.00 20.44 120 ILE C CA 1
ATOM 6093 C C . ILE C 1 120 ? -21.374 24.338 20.913 1.00 24.30 120 ILE C C 1
ATOM 6094 O O . ILE C 1 120 ? -20.204 24.091 20.612 1.00 26.56 120 ILE C O 1
ATOM 6099 N N . ARG C 1 121 ? -22.069 23.607 21.774 1.00 26.64 121 ARG C N 1
ATOM 6100 C CA . ARG C 1 121 ? -21.495 22.443 22.435 1.00 25.31 121 ARG C CA 1
ATOM 6101 C C . ARG C 1 121 ? -22.188 21.143 22.019 1.00 27.75 121 ARG C C 1
ATOM 6102 O O . ARG C 1 121 ? -23.340 21.151 21.580 1.00 30.15 121 ARG C O 1
ATOM 6110 N N . ASN C 1 122 ? -21.468 20.032 22.161 1.00 24.95 122 ASN C N 1
ATOM 6111 C CA . ASN C 1 122 ? -21.977 18.699 21.840 1.00 23.42 122 ASN C CA 1
ATOM 6112 C C . ASN C 1 122 ? -22.786 18.647 20.560 1.00 19.61 122 ASN C C 1
ATOM 6113 O O . ASN C 1 122 ? -23.950 18.253 20.563 1.00 22.63 122 ASN C O 1
ATOM 6118 N N . SER C 1 123 ? -22.161 19.040 19.465 1.00 20.79 123 SER C N 1
ATOM 6119 C CA . SER C 1 123 ? -22.826 19.045 18.178 1.00 16.02 123 SER C CA 1
ATOM 6120 C C . SER C 1 123 ? -22.196 17.988 17.292 1.00 16.55 123 SER C C 1
ATOM 6121 O O . SER C 1 123 ? -21.489 17.098 17.777 1.00 22.06 123 SER C O 1
ATOM 6124 N N . SER C 1 124 ? -22.423 18.102 15.990 1.00 14.00 124 SER C N 1
ATOM 6125 C CA . SER C 1 124 ? -21.878 17.153 15.034 1.00 15.24 124 SER C CA 1
ATOM 6126 C C . SER C 1 124 ? -21.711 17.805 13.660 1.00 9.26 124 SER C C 1
ATOM 6127 O O . SER C 1 124 ? -21.912 19.011 13.511 1.00 8.52 124 SER C O 1
ATOM 6130 N N . HIS C 1 125 ? -21.258 17.024 12.682 1.00 9.97 125 HIS C N 1
ATOM 6131 C CA . HIS C 1 125 ? -21.053 17.517 11.320 1.00 19.42 125 HIS C CA 1
ATOM 6132 C C . HIS C 1 125 ? -22.272 18.294 10.848 1.00 23.75 125 HIS C C 1
ATOM 6133 O O . HIS C 1 125 ? -23.389 17.779 10.889 1.00 31.03 125 HIS C O 1
ATOM 6140 N N . PHE C 1 126 ? -22.054 19.526 10.394 1.00 20.04 126 PHE C N 1
ATOM 6141 C CA . PHE C 1 126 ? -23.168 20.344 9.945 1.00 18.08 126 PHE C CA 1
ATOM 6142 C C . PHE C 1 126 ? -23.231 20.632 8.456 1.00 12.47 126 PHE C C 1
ATOM 6143 O O . PHE C 1 126 ? -23.843 21.603 8.036 1.00 11.41 126 PHE C O 1
ATOM 6151 N N . GLY C 1 127 ? -22.604 19.788 7.650 1.00 17.47 127 GLY C N 1
ATOM 6152 C CA . GLY C 1 127 ? -22.640 20.011 6.217 1.00 16.36 127 GLY C CA 1
ATOM 6153 C C . GLY C 1 127 ? -21.958 21.310 5.834 1.00 22.57 127 GLY C C 1
ATOM 6154 O O . GLY C 1 127 ? -20.922 21.652 6.402 1.00 14.15 127 GLY C O 1
ATOM 6155 N N . PRO C 1 128 ? -22.483 22.038 4.840 1.00 21.81 128 PRO C N 1
ATOM 6156 C CA . PRO C 1 128 ? -21.863 23.301 4.432 1.00 22.70 128 PRO C CA 1
ATOM 6157 C C . PRO C 1 128 ? -22.005 24.417 5.475 1.00 20.23 128 PRO C C 1
ATOM 6158 O O . PRO C 1 128 ? -23.107 24.722 5.933 1.00 19.74 128 PRO C O 1
ATOM 6162 N N . ALA C 1 129 ? -20.873 25.001 5.855 1.00 19.19 129 ALA C N 1
ATOM 6163 C CA . ALA C 1 129 ? -20.839 26.086 6.832 1.00 22.66 129 ALA C CA 1
ATOM 6164 C C . ALA C 1 129 ? -21.627 27.305 6.357 1.00 21.29 129 ALA C C 1
ATOM 6165 O O . ALA C 1 129 ? -22.127 28.076 7.170 1.00 24.26 129 ALA C O 1
ATOM 6167 N N . GLY C 1 130 ? -21.692 27.490 5.041 1.00 15.24 130 GLY C N 1
ATOM 6168 C CA . GLY C 1 130 ? -22.408 28.622 4.475 1.00 19.57 130 GLY C CA 1
ATOM 6169 C C . GLY C 1 130 ? -23.913 28.601 4.677 1.00 23.88 130 GLY C C 1
ATOM 6170 O O . GLY C 1 130 ? -24.574 29.620 4.501 1.00 29.03 130 GLY C O 1
ATOM 6171 N N . ALA C 1 131 ? -24.460 27.434 5.000 1.00 26.58 131 ALA C N 1
ATOM 6172 C CA . ALA C 1 131 ? -25.892 27.294 5.215 1.00 30.89 131 ALA C CA 1
ATOM 6173 C C . ALA C 1 131 ? -26.380 28.253 6.292 1.00 31.51 131 ALA C C 1
ATOM 6174 O O . ALA C 1 131 ? -27.389 28.938 6.119 1.00 38.27 131 ALA C O 1
ATOM 6176 N N . TYR C 1 132 ? -25.636 28.304 7.390 1.00 27.21 132 TYR C N 1
ATOM 6177 C CA . TYR C 1 132 ? -25.973 29.142 8.534 1.00 28.87 132 TYR C CA 1
ATOM 6178 C C . TYR C 1 132 ? -25.623 30.596 8.300 1.00 25.15 132 TYR C C 1
ATOM 6179 O O . TYR C 1 132 ? -26.364 31.494 8.693 1.00 27.43 132 TYR C O 1
ATOM 6188 N N . ALA C 1 133 ? -24.482 30.819 7.664 1.00 27.88 133 ALA C N 1
ATOM 6189 C CA . ALA C 1 133 ? -24.031 32.168 7.365 1.00 24.70 133 ALA C CA 1
ATOM 6190 C C . ALA C 1 133 ? -25.021 32.819 6.406 1.00 19.71 133 ALA C C 1
ATOM 6191 O O . ALA C 1 133 ? -25.404 33.971 6.593 1.00 18.22 133 ALA C O 1
ATOM 6193 N N . LEU C 1 134 ? -25.435 32.065 5.392 1.00 11.37 134 LEU C N 1
ATOM 6194 C CA . LEU C 1 134 ? -26.377 32.544 4.384 1.00 16.29 134 LEU C CA 1
ATOM 6195 C C . LEU C 1 134 ? -27.753 32.805 4.996 1.00 18.32 134 LEU C C 1
ATOM 6196 O O . LEU C 1 134 ? -28.527 33.607 4.482 1.00 18.49 134 LEU C O 1
ATOM 6201 N N . GLU C 1 135 ? -28.055 32.111 6.084 1.00 20.15 135 GLU C N 1
ATOM 6202 C CA . GLU C 1 135 ? -29.325 32.276 6.768 1.00 21.48 135 GLU C CA 1
ATOM 6203 C C . GLU C 1 135 ? -29.419 33.671 7.373 1.00 20.40 135 GLU C C 1
ATOM 6204 O O . GLU C 1 135 ? -30.464 34.321 7.308 1.00 22.06 135 GLU C O 1
ATOM 6210 N N . ALA C 1 136 ? -28.336 34.100 8.009 1.00 17.12 136 ALA C N 1
ATOM 6211 C CA . ALA C 1 136 ? -28.284 35.411 8.635 1.00 16.86 136 ALA C CA 1
ATOM 6212 C C . ALA C 1 136 ? -28.371 36.503 7.574 1.00 20.03 136 ALA C C 1
ATOM 6213 O O . ALA C 1 136 ? -29.027 37.524 7.788 1.00 24.24 136 ALA C O 1
ATOM 6215 N N . ALA C 1 137 ? -27.728 36.269 6.430 1.00 27.58 137 ALA C N 1
ATOM 6216 C CA . ALA C 1 137 ? -27.733 37.219 5.319 1.00 24.79 137 ALA C CA 1
ATOM 6217 C C . ALA C 1 137 ? -29.143 37.399 4.776 1.00 25.73 137 ALA C C 1
ATOM 6218 O O . ALA C 1 137 ? -29.542 38.506 4.403 1.00 32.15 137 ALA C O 1
ATOM 6220 N N . ARG C 1 138 ? -29.872 36.292 4.666 1.00 29.48 138 ARG C N 1
ATOM 6221 C CA . ARG C 1 138 ? -31.251 36.330 4.188 1.00 27.76 138 ARG C CA 1
ATOM 6222 C C . ARG C 1 138 ? -32.086 37.123 5.189 1.00 29.24 138 ARG C C 1
ATOM 6223 O O . ARG C 1 138 ? -33.084 37.742 4.823 1.00 28.37 138 ARG C O 1
ATOM 6231 N N . GLN C 1 139 ? -31.664 37.090 6.451 1.00 28.33 139 GLN C N 1
ATOM 6232 C CA . GLN C 1 139 ? -32.336 37.796 7.532 1.00 30.36 139 GLN C CA 1
ATOM 6233 C C . GLN C 1 139 ? -31.873 39.243 7.693 1.00 27.00 139 GLN C C 1
ATOM 6234 O O . GLN C 1 139 ? -32.435 39.990 8.493 1.00 22.52 139 GLN C O 1
ATOM 6240 N N . GLY C 1 140 ? -30.839 39.631 6.954 1.00 25.79 140 GLY C N 1
ATOM 6241 C CA . GLY C 1 140 ? -30.355 40.998 7.026 1.00 22.84 140 GLY C CA 1
ATOM 6242 C C . GLY C 1 140 ? -29.217 41.268 7.989 1.00 26.63 140 GLY C C 1
ATOM 6243 O O . GLY C 1 140 ? -28.939 42.425 8.330 1.00 30.91 140 GLY C O 1
ATOM 6244 N N . TYR C 1 141 ? -28.571 40.208 8.452 1.00 26.30 141 TYR C N 1
ATOM 6245 C CA . TYR C 1 141 ? -27.448 40.343 9.363 1.00 23.07 141 TYR C CA 1
ATOM 6246 C C . TYR C 1 141 ? -26.281 39.621 8.708 1.00 26.41 141 TYR C C 1
ATOM 6247 O O . TYR C 1 141 ? -26.435 38.716 7.883 1.00 30.69 141 TYR C O 1
ATOM 6256 N N . ILE C 1 142 ? -25.111 40.048 9.167 1.00 25.47 142 ILE C N 1
ATOM 6257 C CA . ILE C 1 142 ? -23.816 39.504 8.758 1.00 27.38 142 ILE C CA 1
ATOM 6258 C C . ILE C 1 142 ? -23.613 38.271 9.629 1.00 24.16 142 ILE C C 1
ATOM 6259 O O . ILE C 1 142 ? -23.650 38.366 10.852 1.00 22.94 142 ILE C O 1
ATOM 6264 N N . GLY C 1 143 ? -23.514 37.106 9.006 1.00 21.43 143 GLY C N 1
ATOM 6265 C CA . GLY C 1 143 ? -23.331 35.888 9.772 1.00 17.55 143 GLY C CA 1
ATOM 6266 C C . GLY C 1 143 ? -21.979 35.246 9.570 1.00 15.44 143 GLY C C 1
ATOM 6267 O O . GLY C 1 143 ? -21.409 35.302 8.478 1.00 10.14 143 GLY C O 1
ATOM 6268 N N . LEU C 1 144 ? -21.462 34.661 10.646 1.00 22.41 144 LEU C N 1
ATOM 6269 C CA . LEU C 1 144 ? -20.173 33.973 10.652 1.00 27.33 144 LEU C CA 1
ATOM 6270 C C . LEU C 1 144 ? -20.403 32.553 11.152 1.00 28.28 144 LEU C C 1
ATOM 6271 O O . LEU C 1 144 ? -21.239 32.322 12.036 1.00 22.84 144 LEU C O 1
ATOM 6276 N N . ALA C 1 145 ? -19.623 31.616 10.627 1.00 28.04 145 ALA C N 1
ATOM 6277 C CA . ALA C 1 145 ? -19.728 30.223 11.031 1.00 24.08 145 ALA C CA 1
ATOM 6278 C C . ALA C 1 145 ? -18.356 29.555 11.043 1.00 26.22 145 ALA C C 1
ATOM 6279 O O . ALA C 1 145 ? -17.643 29.547 10.032 1.00 20.59 145 ALA C O 1
ATOM 6281 N N . PHE C 1 146 ? -17.980 29.046 12.214 1.00 24.48 146 PHE C N 1
ATOM 6282 C CA . PHE C 1 146 ? -16.708 28.360 12.415 1.00 30.05 146 PHE C CA 1
ATOM 6283 C C . PHE C 1 146 ? -16.963 26.970 12.982 1.00 27.88 146 PHE C C 1
ATOM 6284 O O . PHE C 1 146 ? -17.966 26.743 13.667 1.00 28.69 146 PHE C O 1
ATOM 6292 N N . CYS C 1 147 ? -16.086 26.031 12.644 1.00 30.84 147 CYS C N 1
ATOM 6293 C CA . CYS C 1 147 ? -16.167 24.663 13.153 1.00 26.38 147 CYS C CA 1
ATOM 6294 C C . CYS C 1 147 ? -14.925 23.899 12.741 1.00 26.33 147 CYS C C 1
ATOM 6295 O O . CYS C 1 147 ? -14.208 24.298 11.821 1.00 20.23 147 CYS C O 1
ATOM 6298 N N . ASN C 1 148 ? -14.644 22.831 13.471 1.00 23.71 148 ASN C N 1
ATOM 6299 C CA . ASN C 1 148 ? -13.496 21.995 13.179 1.00 24.35 148 ASN C CA 1
ATOM 6300 C C . ASN C 1 148 ? -13.961 20.590 12.835 1.00 24.00 148 ASN C C 1
ATOM 6301 O O . ASN C 1 148 ? -15.157 20.340 12.657 1.00 24.08 148 ASN C O 1
ATOM 6306 N N . SER C 1 149 ? -13.007 19.685 12.713 1.00 21.77 149 SER C N 1
ATOM 6307 C CA . SER C 1 149 ? -13.291 18.300 12.396 1.00 21.41 149 SER C CA 1
ATOM 6308 C C . SER C 1 149 ? -12.057 17.472 12.724 1.00 25.32 149 SER C C 1
ATOM 6309 O O . SER C 1 149 ? -11.097 17.992 13.291 1.00 23.57 149 SER C O 1
ATOM 6312 N N . ASP C 1 150 ? -12.105 16.170 12.452 1.00 23.55 150 ASP C N 1
ATOM 6313 C CA . ASP C 1 150 ? -10.948 15.323 12.722 1.00 20.02 150 ASP C CA 1
ATOM 6314 C C . ASP C 1 150 ? -9.793 15.730 11.802 1.00 18.68 150 ASP C C 1
ATOM 6315 O O . ASP C 1 150 ? -10.000 16.051 10.634 1.00 15.41 150 ASP C O 1
ATOM 6320 N N . SER C 1 151 ? -8.587 15.743 12.358 1.00 18.33 151 SER C N 1
ATOM 6321 C CA . SER C 1 151 ? -7.373 16.133 11.645 1.00 11.64 151 SER C CA 1
ATOM 6322 C C . SER C 1 151 ? -7.216 15.599 10.228 1.00 16.73 151 SER C C 1
ATOM 6323 O O . SER C 1 151 ? -7.343 14.396 9.981 1.00 22.00 151 SER C O 1
ATOM 6326 N N . PHE C 1 152 ? -6.906 16.506 9.309 1.00 20.14 152 PHE C N 1
ATOM 6327 C CA . PHE C 1 152 ? -6.702 16.184 7.902 1.00 19.15 152 PHE C CA 1
ATOM 6328 C C . PHE C 1 152 ? -5.618 17.050 7.275 1.00 24.10 152 PHE C C 1
ATOM 6329 O O . PHE C 1 152 ? -4.906 16.601 6.374 1.00 28.19 152 PHE C O 1
ATOM 6337 N N . VAL C 1 153 ? -5.515 18.297 7.730 1.00 22.61 153 VAL C N 1
ATOM 6338 C CA . VAL C 1 153 ? -4.540 19.225 7.172 1.00 23.27 153 VAL C CA 1
ATOM 6339 C C . VAL C 1 153 ? -3.345 19.492 8.070 1.00 18.32 153 VAL C C 1
ATOM 6340 O O . VAL C 1 153 ? -3.480 19.660 9.283 1.00 17.86 153 VAL C O 1
ATOM 6344 N N . ARG C 1 154 ? -2.172 19.507 7.450 1.00 17.59 154 ARG C N 1
ATOM 6345 C CA . ARG C 1 154 ? -0.916 19.758 8.146 1.00 18.65 154 ARG C CA 1
ATOM 6346 C C . ARG C 1 154 ? -0.661 21.252 8.346 1.00 16.92 154 ARG C C 1
ATOM 6347 O O . ARG C 1 154 ? -1.351 22.103 7.776 1.00 23.68 154 ARG C O 1
ATOM 6355 N N . LEU C 1 155 ? 0.314 21.565 9.189 1.00 16.61 155 LEU C N 1
ATOM 6356 C CA . LEU C 1 155 ? 0.704 22.947 9.432 1.00 17.50 155 LEU C CA 1
ATOM 6357 C C . LEU C 1 155 ? 1.658 23.284 8.283 1.00 17.86 155 LEU C C 1
ATOM 6358 O O . LEU C 1 155 ? 1.957 22.423 7.459 1.00 11.51 155 LEU C O 1
ATOM 6363 N N . HIS C 1 156 ? 2.080 24.540 8.174 1.00 21.39 156 HIS C N 1
ATOM 6364 C CA . HIS C 1 156 ? 3.028 24.899 7.124 1.00 22.85 156 HIS C CA 1
ATOM 6365 C C . HIS C 1 156 ? 4.333 24.239 7.536 1.00 21.48 156 HIS C C 1
ATOM 6366 O O . HIS C 1 156 ? 4.845 24.484 8.634 1.00 21.83 156 HIS C O 1
ATOM 6373 N N . ASP C 1 157 ? 4.922 23.411 6.676 1.00 24.99 157 ASP C N 1
ATOM 6374 C CA . ASP C 1 157 ? 6.150 22.684 6.948 1.00 22.80 157 ASP C CA 1
ATOM 6375 C C . ASP C 1 157 ? 5.889 21.529 7.932 1.00 25.79 157 ASP C C 1
ATOM 6376 O O . ASP C 1 157 ? 6.806 21.088 8.634 1.00 20.16 157 ASP C O 1
ATOM 6381 N N . GLY C 1 158 ? 4.645 21.055 7.995 1.00 22.32 158 GLY C N 1
ATOM 6382 C CA . GLY C 1 158 ? 4.309 19.965 8.898 1.00 13.51 158 GLY C CA 1
ATOM 6383 C C . GLY C 1 158 ? 4.431 18.589 8.260 1.00 17.81 158 GLY C C 1
ATOM 6384 O O . GLY C 1 158 ? 4.474 18.463 7.032 1.00 14.21 158 GLY C O 1
ATOM 6385 N N . ALA C 1 159 ? 4.480 17.552 9.093 1.00 12.57 159 ALA C N 1
ATOM 6386 C CA . ALA C 1 159 ? 4.586 16.179 8.610 1.00 15.35 159 ALA C CA 1
ATOM 6387 C C . ALA C 1 159 ? 3.533 15.284 9.269 1.00 22.19 159 ALA C C 1
ATOM 6388 O O . ALA C 1 159 ? 3.810 14.116 9.573 1.00 28.00 159 ALA C O 1
ATOM 6390 N N . MET C 1 160 ? 2.329 15.826 9.475 1.00 23.09 160 MET C N 1
ATOM 6391 C CA . MET C 1 160 ? 1.221 15.099 10.110 1.00 19.81 160 MET C CA 1
ATOM 6392 C C . MET C 1 160 ? -0.107 15.830 9.992 1.00 21.10 160 MET C C 1
ATOM 6393 O O . MET C 1 160 ? -0.112 17.058 10.043 1.00 18.04 160 MET C O 1
ATOM 6398 N N . ARG C 1 161 ? -1.221 15.103 9.903 1.00 21.54 161 ARG C N 1
ATOM 6399 C CA . ARG C 1 161 ? -2.521 15.770 9.837 1.00 18.61 161 ARG C CA 1
ATOM 6400 C C . ARG C 1 161 ? -2.657 16.499 11.170 1.00 20.81 161 ARG C C 1
ATOM 6401 O O . ARG C 1 161 ? -2.432 15.903 12.227 1.00 23.10 161 ARG C O 1
ATOM 6409 N N . PHE C 1 162 ? -3.006 17.776 11.131 1.00 17.66 162 PHE C N 1
ATOM 6410 C CA . PHE C 1 162 ? -3.116 18.550 12.357 1.00 18.31 162 PHE C CA 1
ATOM 6411 C C . PHE C 1 162 ? -4.493 19.169 12.569 1.00 17.83 162 PHE C C 1
ATOM 6412 O O . PHE C 1 162 ? -5.189 18.835 13.524 1.00 20.23 162 PHE C O 1
ATOM 6420 N N . HIS C 1 163 ? -4.843 20.138 11.733 1.00 17.95 163 HIS C N 1
ATOM 6421 C CA . HIS C 1 163 ? -6.139 20.796 11.839 1.00 17.84 163 HIS C CA 1
ATOM 6422 C C . HIS C 1 163 ? -7.145 20.132 10.946 1.00 15.99 163 HIS C C 1
ATOM 6423 O O . HIS C 1 163 ? -6.767 19.502 9.954 1.00 19.20 163 HIS C O 1
ATOM 6430 N N . GLY C 1 164 ? -8.425 20.260 11.278 1.00 12.87 164 GLY C N 1
ATOM 6431 C CA . GLY C 1 164 ? -9.455 19.694 10.408 1.00 18.14 164 GLY C CA 1
ATOM 6432 C C . GLY C 1 164 ? -9.496 20.575 9.172 1.00 13.86 164 GLY C C 1
ATOM 6433 O O . GLY C 1 164 ? -8.561 21.347 8.929 1.00 21.15 164 GLY C O 1
ATOM 6434 N N . THR C 1 165 ? -10.524 20.448 8.344 1.00 16.99 165 THR C N 1
ATOM 6435 C CA . THR C 1 165 ? -10.611 21.312 7.172 1.00 10.28 165 THR C CA 1
ATOM 6436 C C . THR C 1 165 ? -11.199 22.659 7.593 1.00 8.51 165 THR C C 1
ATOM 6437 O O . THR C 1 165 ? -11.511 23.512 6.760 1.00 8.86 165 THR C O 1
ATOM 6441 N N . ASN C 1 166 ? -11.366 22.797 8.907 1.00 7.80 166 ASN C N 1
ATOM 6442 C CA . ASN C 1 166 ? -11.859 23.987 9.594 1.00 4.19 166 ASN C CA 1
ATOM 6443 C C . ASN C 1 166 ? -12.345 25.095 8.671 1.00 9.84 166 ASN C C 1
ATOM 6444 O O . ASN C 1 166 ? -11.611 26.028 8.357 1.00 12.94 166 ASN C O 1
ATOM 6449 N N . PRO C 1 167 ? -13.608 25.011 8.234 1.00 9.16 167 PRO C N 1
ATOM 6450 C CA . PRO C 1 167 ? -14.182 26.013 7.334 1.00 10.44 167 PRO C CA 1
ATOM 6451 C C . PRO C 1 167 ? -14.509 27.379 7.938 1.00 13.56 167 PRO C C 1
ATOM 6452 O O . PRO C 1 167 ? -14.644 27.530 9.161 1.00 16.40 167 PRO C O 1
ATOM 6456 N N . ILE C 1 168 ? -14.617 28.368 7.052 1.00 21.19 168 ILE C N 1
ATOM 6457 C CA . ILE C 1 168 ? -14.956 29.751 7.400 1.00 17.92 168 ILE C CA 1
ATOM 6458 C C . ILE C 1 168 ? -16.095 30.151 6.474 1.00 17.55 168 ILE C C 1
ATOM 6459 O O . ILE C 1 168 ? -15.998 29.992 5.257 1.00 22.12 168 ILE C O 1
ATOM 6464 N N . ALA C 1 169 ? -17.188 30.630 7.049 1.00 14.77 169 ALA C N 1
ATOM 6465 C CA . ALA C 1 169 ? -18.318 31.072 6.247 1.00 15.60 169 ALA C CA 1
ATOM 6466 C C . ALA C 1 169 ? -18.815 32.443 6.708 1.00 17.61 169 ALA C C 1
ATOM 6467 O O . ALA C 1 169 ? -19.070 32.661 7.900 1.00 17.70 169 ALA C O 1
ATOM 6469 N N . VAL C 1 170 ? -18.901 33.376 5.765 1.00 16.69 170 VAL C N 1
ATOM 6470 C CA . VAL C 1 170 ? -19.372 34.726 6.056 1.00 17.88 170 VAL C CA 1
ATOM 6471 C C . VAL C 1 170 ? -20.441 35.112 5.039 1.00 14.63 170 VAL C C 1
ATOM 6472 O O . VAL C 1 170 ? -20.205 35.063 3.831 1.00 13.86 170 VAL C O 1
ATOM 6476 N N . GLY C 1 171 ? -21.615 35.479 5.540 1.00 13.67 171 GLY C N 1
ATOM 6477 C CA . GLY C 1 171 ? -22.713 35.874 4.676 1.00 11.97 171 GLY C CA 1
ATOM 6478 C C . GLY C 1 171 ? -23.127 37.306 4.940 1.00 17.98 171 GLY C C 1
ATOM 6479 O O . GLY C 1 171 ? -23.425 37.680 6.077 1.00 17.10 171 GLY C O 1
ATOM 6480 N N . VAL C 1 172 ? -23.122 38.125 3.896 1.00 20.44 172 VAL C N 1
ATOM 6481 C CA . VAL C 1 172 ? -23.490 39.524 4.046 1.00 23.82 172 VAL C CA 1
ATOM 6482 C C . VAL C 1 172 ? -24.676 39.851 3.136 1.00 27.24 172 VAL C C 1
ATOM 6483 O O . VAL C 1 172 ? -24.713 39.444 1.971 1.00 25.37 172 VAL C O 1
ATOM 6487 N N . PRO C 1 173 ? -25.681 40.563 3.675 1.00 27.12 173 PRO C N 1
ATOM 6488 C CA . PRO C 1 173 ? -26.871 40.943 2.915 1.00 27.46 173 PRO C CA 1
ATOM 6489 C C . PRO C 1 173 ? -26.505 41.789 1.709 1.00 26.39 173 PRO C C 1
ATOM 6490 O O . PRO C 1 173 ? -25.589 42.604 1.776 1.00 25.82 173 PRO C O 1
ATOM 6494 N N . ALA C 1 174 ? -27.206 41.578 0.603 1.00 35.52 174 ALA C N 1
ATOM 6495 C CA . ALA C 1 174 ? -26.964 42.346 -0.608 1.00 41.14 174 ALA C CA 1
ATOM 6496 C C . ALA C 1 174 ? -27.892 43.556 -0.593 1.00 50.38 174 ALA C C 1
ATOM 6497 O O . ALA C 1 174 ? -27.936 44.303 0.388 1.00 58.89 174 ALA C O 1
ATOM 6499 N N . ALA C 1 175 ? -28.641 43.743 -1.673 1.00 49.24 175 ALA C N 1
ATOM 6500 C CA . ALA C 1 175 ? -29.580 44.856 -1.777 1.00 50.17 175 ALA C CA 1
ATOM 6501 C C . ALA C 1 175 ? -30.806 44.378 -2.542 1.00 50.28 175 ALA C C 1
ATOM 6502 O O . ALA C 1 175 ? -31.891 44.228 -1.974 1.00 48.67 175 ALA C O 1
ATOM 6504 N N . ASP C 1 176 ? -30.624 44.155 -3.839 1.00 51.33 176 ASP C N 1
ATOM 6505 C CA . ASP C 1 176 ? -31.692 43.673 -4.703 1.00 54.81 176 ASP C CA 1
ATOM 6506 C C . ASP C 1 176 ? -31.209 42.441 -5.452 1.00 58.09 176 ASP C C 1
ATOM 6507 O O . ASP C 1 176 ? -31.567 42.214 -6.613 1.00 61.30 176 ASP C O 1
ATOM 6512 N N . ASP C 1 177 ? -30.344 41.680 -4.789 1.00 52.94 177 ASP C N 1
ATOM 6513 C CA . ASP C 1 177 ? -29.807 40.450 -5.346 1.00 50.52 177 ASP C CA 1
ATOM 6514 C C . ASP C 1 177 ? -29.386 39.508 -4.222 1.00 43.22 177 ASP C C 1
ATOM 6515 O O . ASP C 1 177 ? -29.648 39.768 -3.043 1.00 41.28 177 ASP C O 1
ATOM 6520 N N . MET C 1 178 ? -28.753 38.403 -4.597 1.00 40.05 178 MET C N 1
ATOM 6521 C CA . MET C 1 178 ? -28.323 37.397 -3.639 1.00 32.63 178 MET C CA 1
ATOM 6522 C C . MET C 1 178 ? -27.195 37.898 -2.751 1.00 32.35 178 MET C C 1
ATOM 6523 O O . MET C 1 178 ? -26.320 38.641 -3.202 1.00 33.35 178 MET C O 1
ATOM 6528 N N . PRO C 1 179 ? -27.213 37.505 -1.467 1.00 25.06 179 PRO C N 1
ATOM 6529 C CA . PRO C 1 179 ? -26.215 37.891 -0.471 1.00 26.43 179 PRO C CA 1
ATOM 6530 C C . PRO C 1 179 ? -24.790 37.490 -0.829 1.00 25.46 179 PRO C C 1
ATOM 6531 O O . PRO C 1 179 ? -24.565 36.533 -1.570 1.00 28.58 179 PRO C O 1
ATOM 6535 N N . TRP C 1 180 ? -23.839 38.261 -0.312 1.00 21.77 180 TRP C N 1
ATOM 6536 C CA . TRP C 1 180 ? -22.418 38.015 -0.502 1.00 17.83 180 TRP C CA 1
ATOM 6537 C C . TRP C 1 180 ? -22.116 36.753 0.335 1.00 18.55 180 TRP C C 1
ATOM 6538 O O . TRP C 1 180 ? -22.461 36.719 1.520 1.00 16.76 180 TRP C O 1
ATOM 6549 N N . LEU C 1 181 ? -21.498 35.713 -0.210 1.00 22.27 181 LEU C N 1
ATOM 6550 C CA . LEU C 1 181 ? -21.335 34.535 0.630 1.00 16.52 181 LEU C CA 1
ATOM 6551 C C . LEU C 1 181 ? -19.977 33.841 0.443 1.00 16.89 181 LEU C C 1
ATOM 6552 O O . LEU C 1 181 ? -19.620 33.422 -0.657 1.00 19.45 181 LEU C O 1
ATOM 6557 N N . LEU C 1 182 ? -19.239 33.699 1.535 1.00 17.07 182 LEU C N 1
ATOM 6558 C CA . LEU C 1 182 ? -17.948 33.014 1.526 1.00 22.48 182 LEU C CA 1
ATOM 6559 C C . LEU C 1 182 ? -18.081 31.778 2.429 1.00 24.29 182 LEU C C 1
ATOM 6560 O O . LEU C 1 182 ? -18.475 31.810 3.595 1.00 28.65 182 LEU C O 1
ATOM 6565 N N . ASP C 1 183 ? -17.762 30.653 1.811 1.00 22.94 183 ASP C N 1
ATOM 6566 C CA . ASP C 1 183 ? -17.810 29.326 2.411 1.00 21.73 183 ASP C CA 1
ATOM 6567 C C . ASP C 1 183 ? -16.591 28.599 1.884 1.00 14.20 183 ASP C C 1
ATOM 6568 O O . ASP C 1 183 ? -16.574 28.164 0.742 1.00 18.52 183 ASP C O 1
ATOM 6573 N N . MET C 1 184 ? -15.566 28.493 2.715 1.00 12.64 184 MET C N 1
ATOM 6574 C CA . MET C 1 184 ? -14.325 27.858 2.314 1.00 10.58 184 MET C CA 1
ATOM 6575 C C . MET C 1 184 ? -13.577 27.092 3.359 1.00 15.23 184 MET C C 1
ATOM 6576 O O . MET C 1 184 ? -13.501 27.544 4.498 1.00 10.93 184 MET C O 1
ATOM 6581 N N . ALA C 1 185 ? -13.004 25.948 3.055 1.00 18.70 185 ALA C N 1
ATOM 6582 C CA . ALA C 1 185 ? -12.224 25.219 4.055 1.00 12.64 185 ALA C CA 1
ATOM 6583 C C . ALA C 1 185 ? -10.901 25.982 4.156 1.00 12.34 185 ALA C C 1
ATOM 6584 O O . ALA C 1 185 ? -10.507 26.677 3.210 1.00 14.12 185 ALA C O 1
ATOM 6586 N N . THR C 1 186 ? -10.237 25.911 5.300 1.00 13.72 186 THR C N 1
ATOM 6587 C CA . THR C 1 186 ? -8.971 26.609 5.435 1.00 21.96 186 THR C CA 1
ATOM 6588 C C . THR C 1 186 ? -7.876 25.949 4.612 1.00 22.86 186 THR C C 1
ATOM 6589 O O . THR C 1 186 ? -6.867 26.578 4.296 1.00 30.38 186 THR C O 1
ATOM 6593 N N . SER C 1 187 ? -8.071 24.682 4.266 1.00 21.44 187 SER C N 1
ATOM 6594 C CA . SER C 1 187 ? -7.107 23.976 3.436 1.00 17.87 187 SER C CA 1
ATOM 6595 C C . SER C 1 187 ? -7.360 24.389 1.990 1.00 15.63 187 SER C C 1
ATOM 6596 O O . SER C 1 187 ? -8.456 24.821 1.640 1.00 13.25 187 SER C O 1
ATOM 6599 N N . ALA C 1 188 ? -6.338 24.295 1.155 1.00 18.78 188 ALA C N 1
ATOM 6600 C CA . ALA C 1 188 ? -6.474 24.679 -0.244 1.00 19.38 188 ALA C CA 1
ATOM 6601 C C . ALA C 1 188 ? -7.723 24.076 -0.888 1.00 21.71 188 ALA C C 1
ATOM 6602 O O . ALA C 1 188 ? -8.506 24.777 -1.530 1.00 17.72 188 ALA C O 1
ATOM 6604 N N . VAL C 1 189 ? -7.916 22.777 -0.698 1.00 21.70 189 VAL C N 1
ATOM 6605 C CA . VAL C 1 189 ? -9.056 22.088 -1.278 1.00 21.32 189 VAL C CA 1
ATOM 6606 C C . VAL C 1 189 ? -9.585 21.109 -0.224 1.00 21.44 189 VAL C C 1
ATOM 6607 O O . VAL C 1 189 ? -8.841 20.698 0.661 1.00 18.72 189 VAL C O 1
ATOM 6611 N N . PRO C 1 190 ? -10.885 20.766 -0.271 1.00 20.11 190 PRO C N 1
ATOM 6612 C CA . PRO C 1 190 ? -11.462 19.834 0.708 1.00 22.30 190 PRO C CA 1
ATOM 6613 C C . PRO C 1 190 ? -10.971 18.392 0.526 1.00 21.99 190 PRO C C 1
ATOM 6614 O O . PRO C 1 190 ? -10.479 18.025 -0.540 1.00 16.15 190 PRO C O 1
ATOM 6618 N N . TYR C 1 191 ? -11.148 17.569 1.556 1.00 21.19 191 TYR C N 1
ATOM 6619 C CA . TYR C 1 191 ? -10.688 16.187 1.515 1.00 22.34 191 TYR C CA 1
ATOM 6620 C C . TYR C 1 191 ? -11.315 15.282 0.466 1.00 24.89 191 TYR C C 1
ATOM 6621 O O . TYR C 1 191 ? -10.621 14.449 -0.111 1.00 18.67 191 TYR C O 1
ATOM 6630 N N . ASN C 1 192 ? -12.626 15.393 0.267 1.00 29.22 192 ASN C N 1
ATOM 6631 C CA . ASN C 1 192 ? -13.319 14.564 -0.722 1.00 31.39 192 ASN C CA 1
ATOM 6632 C C . ASN C 1 192 ? -12.691 14.657 -2.108 1.00 25.88 192 ASN C C 1
ATOM 6633 O O . ASN C 1 192 ? -12.865 13.761 -2.934 1.00 23.63 192 ASN C O 1
ATOM 6638 N N . ARG C 1 193 ? -11.968 15.743 -2.358 1.00 19.28 193 ARG C N 1
ATOM 6639 C CA . ARG C 1 193 ? -11.307 15.949 -3.639 1.00 21.58 193 ARG C CA 1
ATOM 6640 C C . ARG C 1 193 ? -10.218 14.910 -3.911 1.00 12.50 193 ARG C C 1
ATOM 6641 O O . ARG C 1 193 ? -9.951 14.587 -5.064 1.00 16.98 193 ARG C O 1
ATOM 6649 N N . VAL C 1 194 ? -9.543 14.445 -2.861 1.00 17.19 194 VAL C N 1
ATOM 6650 C CA . VAL C 1 194 ? -8.495 13.440 -3.031 1.00 13.96 194 VAL C CA 1
ATOM 6651 C C . VAL C 1 194 ? -9.159 12.105 -3.367 1.00 18.45 194 VAL C C 1
ATOM 6652 O O . VAL C 1 194 ? -8.643 11.333 -4.172 1.00 18.21 194 VAL C O 1
ATOM 6656 N N . LEU C 1 195 ? -10.300 11.847 -2.727 1.00 20.06 195 LEU C N 1
ATOM 6657 C CA . LEU C 1 195 ? -11.060 10.627 -2.945 1.00 18.26 195 LEU C CA 1
ATOM 6658 C C . LEU C 1 195 ? -11.557 10.573 -4.381 1.00 21.56 195 LEU C C 1
ATOM 6659 O O . LEU C 1 195 ? -11.531 9.514 -5.013 1.00 29.56 195 LEU C O 1
ATOM 6664 N N . LEU C 1 196 ? -12.013 11.717 -4.882 1.00 15.41 196 LEU C N 1
ATOM 6665 C CA . LEU C 1 196 ? -12.516 11.811 -6.245 1.00 15.27 196 LEU C CA 1
ATOM 6666 C C . LEU C 1 196 ? -11.402 11.559 -7.244 1.00 20.67 196 LEU C C 1
ATOM 6667 O O . LEU C 1 196 ? -11.582 10.807 -8.197 1.00 23.05 196 LEU C O 1
ATOM 6672 N N . TYR C 1 197 ? -10.274 12.241 -7.058 1.00 20.16 197 TYR C N 1
ATOM 6673 C CA . TYR C 1 197 ? -9.129 12.079 -7.945 1.00 20.82 197 TYR C CA 1
ATOM 6674 C C . TYR C 1 197 ? -8.540 10.671 -7.865 1.00 25.80 197 TYR C C 1
ATOM 6675 O O . TYR C 1 197 ? -8.048 10.138 -8.861 1.00 28.02 197 TYR C O 1
ATOM 6684 N N . ARG C 1 198 ? -8.574 10.081 -6.676 1.00 24.26 198 ARG C N 1
ATOM 6685 C CA . ARG C 1 198 ? -8.081 8.724 -6.482 1.00 27.15 198 ARG C CA 1
ATOM 6686 C C . ARG C 1 198 ? -8.999 7.775 -7.257 1.00 26.27 198 ARG C C 1
ATOM 6687 O O . ARG C 1 198 ? -8.548 6.786 -7.831 1.00 29.60 198 ARG C O 1
ATOM 6695 N N . SER C 1 199 ? -10.290 8.095 -7.260 1.00 29.05 199 SER C N 1
ATOM 6696 C CA . SER C 1 199 ? -11.301 7.306 -7.953 1.00 33.59 199 SER C CA 1
ATOM 6697 C C . SER C 1 199 ? -11.131 7.381 -9.462 1.00 35.13 199 SER C C 1
ATOM 6698 O O . SER C 1 199 ? -11.261 6.375 -10.162 1.00 39.10 199 SER C O 1
ATOM 6701 N N . LEU C 1 200 ? -10.875 8.582 -9.969 1.00 30.60 200 LEU C N 1
ATOM 6702 C CA . LEU C 1 200 ? -10.706 8.777 -11.399 1.00 20.15 200 LEU C CA 1
ATOM 6703 C C . LEU C 1 200 ? -9.299 8.442 -11.874 1.00 21.81 200 LEU C C 1
ATOM 6704 O O . LEU C 1 200 ? -9.063 8.345 -13.078 1.00 21.92 200 LEU C O 1
ATOM 6709 N N . GLY C 1 201 ? -8.373 8.275 -10.933 1.00 19.52 201 GLY C N 1
ATOM 6710 C CA . GLY C 1 201 ? -6.994 7.954 -11.274 1.00 21.43 201 GLY C CA 1
ATOM 6711 C C . GLY C 1 201 ? -6.186 9.119 -11.830 1.00 26.26 201 GLY C C 1
ATOM 6712 O O . GLY C 1 201 ? -5.177 8.921 -12.519 1.00 28.85 201 GLY C O 1
ATOM 6713 N N . GLN C 1 202 ? -6.610 10.337 -11.508 1.00 20.68 202 GLN C N 1
ATOM 6714 C CA . GLN C 1 202 ? -5.930 11.539 -11.974 1.00 24.78 202 GLN C CA 1
ATOM 6715 C C . GLN C 1 202 ? -5.120 12.206 -10.866 1.00 23.00 202 GLN C C 1
ATOM 6716 O O . GLN C 1 202 ? -5.385 12.004 -9.677 1.00 23.39 202 GLN C O 1
ATOM 6722 N N . GLN C 1 203 ? -4.120 12.991 -11.252 1.00 12.16 203 GLN C N 1
ATOM 6723 C CA . GLN C 1 203 ? -3.295 13.669 -10.262 1.00 13.11 203 GLN C CA 1
ATOM 6724 C C . GLN C 1 203 ? -3.904 14.986 -9.796 1.00 14.18 203 GLN C C 1
ATOM 6725 O O . GLN C 1 203 ? -4.537 15.715 -10.562 1.00 16.02 203 GLN C O 1
ATOM 6731 N N . LEU C 1 204 ? -3.751 15.252 -8.508 1.00 19.46 204 LEU C N 1
ATOM 6732 C CA . LEU C 1 204 ? -4.265 16.457 -7.888 1.00 16.47 204 LEU C CA 1
ATOM 6733 C C . LEU C 1 204 ? -3.491 17.699 -8.333 1.00 18.99 204 LEU C C 1
ATOM 6734 O O . LEU C 1 204 ? -2.474 17.595 -9.017 1.00 26.36 204 LEU C O 1
ATOM 6739 N N . PRO C 1 205 ? -4.031 18.898 -8.046 1.00 15.21 205 PRO C N 1
ATOM 6740 C CA . PRO C 1 205 ? -3.322 20.118 -8.435 1.00 14.73 205 PRO C CA 1
ATOM 6741 C C . PRO C 1 205 ? -2.124 20.249 -7.508 1.00 16.25 205 PRO C C 1
ATOM 6742 O O . PRO C 1 205 ? -2.121 19.702 -6.405 1.00 17.95 205 PRO C O 1
ATOM 6746 N N . GLN C 1 206 ? -1.109 20.969 -7.955 1.00 20.00 206 GLN C N 1
ATOM 6747 C CA . GLN C 1 206 ? 0.090 21.143 -7.154 1.00 20.19 206 GLN C CA 1
ATOM 6748 C C . GLN C 1 206 ? -0.121 21.976 -5.885 1.00 9.36 206 GLN C C 1
ATOM 6749 O O . GLN C 1 206 ? -0.722 23.043 -5.917 1.00 2.01 206 GLN C O 1
ATOM 6755 N N . GLY C 1 207 ? 0.377 21.454 -4.770 1.00 12.52 207 GLY C N 1
ATOM 6756 C CA . GLY C 1 207 ? 0.277 22.164 -3.502 1.00 12.79 207 GLY C CA 1
ATOM 6757 C C . GLY C 1 207 ? -0.978 21.953 -2.677 1.00 13.97 207 GLY C C 1
ATOM 6758 O O . GLY C 1 207 ? -1.170 22.663 -1.690 1.00 11.74 207 GLY C O 1
ATOM 6759 N N . VAL C 1 208 ? -1.812 20.981 -3.039 1.00 19.19 208 VAL C N 1
ATOM 6760 C CA . VAL C 1 208 ? -3.049 20.717 -2.297 1.00 16.50 208 VAL C CA 1
ATOM 6761 C C . VAL C 1 208 ? -2.908 19.623 -1.241 1.00 14.42 208 VAL C C 1
ATOM 6762 O O . VAL C 1 208 ? -3.674 19.570 -0.281 1.00 20.63 208 VAL C O 1
ATOM 6766 N N . ALA C 1 209 ? -1.941 18.733 -1.430 1.00 23.75 209 ALA C N 1
ATOM 6767 C CA . ALA C 1 209 ? -1.725 17.635 -0.489 1.00 18.99 209 ALA C CA 1
ATOM 6768 C C . ALA C 1 209 ? -0.256 17.246 -0.336 1.00 17.75 209 ALA C C 1
ATOM 6769 O O . ALA C 1 209 ? 0.587 17.597 -1.161 1.00 18.60 209 ALA C O 1
ATOM 6771 N N . SER C 1 210 ? 0.025 16.465 0.698 1.00 17.68 210 SER C N 1
ATOM 6772 C CA . SER C 1 210 ? 1.380 16.024 0.981 1.00 16.65 210 SER C CA 1
ATOM 6773 C C . SER C 1 210 ? 1.399 14.546 1.364 1.00 14.35 210 SER C C 1
ATOM 6774 O O . SER C 1 210 ? 0.377 13.987 1.751 1.00 8.11 210 SER C O 1
ATOM 6777 N N . ASP C 1 211 ? 2.548 13.899 1.203 1.00 15.96 211 ASP C N 1
ATOM 6778 C CA . ASP C 1 211 ? 2.676 12.496 1.571 1.00 18.06 211 ASP C CA 1
ATOM 6779 C C . ASP C 1 211 ? 2.911 12.407 3.077 1.00 20.90 211 ASP C C 1
ATOM 6780 O O . ASP C 1 211 ? 2.739 13.393 3.791 1.00 26.89 211 ASP C O 1
ATOM 6785 N N . GLY C 1 212 ? 3.335 11.243 3.556 1.00 20.65 212 GLY C N 1
ATOM 6786 C CA . GLY C 1 212 ? 3.581 11.085 4.979 1.00 15.84 212 GLY C CA 1
ATOM 6787 C C . GLY C 1 212 ? 4.788 11.846 5.509 1.00 17.59 212 GLY C C 1
ATOM 6788 O O . GLY C 1 212 ? 4.920 12.043 6.720 1.00 26.11 212 GLY C O 1
ATOM 6789 N N . ASP C 1 213 ? 5.686 12.246 4.614 1.00 23.86 213 ASP C N 1
ATOM 6790 C CA . ASP C 1 213 ? 6.889 12.974 5.008 1.00 26.73 213 ASP C CA 1
ATOM 6791 C C . ASP C 1 213 ? 6.682 14.488 5.038 1.00 26.28 213 ASP C C 1
ATOM 6792 O O . ASP C 1 213 ? 7.613 15.239 5.340 1.00 26.92 213 ASP C O 1
ATOM 6797 N N . GLY C 1 214 ? 5.475 14.933 4.704 1.00 20.02 214 GLY C N 1
ATOM 6798 C CA . GLY C 1 214 ? 5.186 16.356 4.703 1.00 16.53 214 GLY C CA 1
ATOM 6799 C C . GLY C 1 214 ? 5.493 17.027 3.377 1.00 23.68 214 GLY C C 1
ATOM 6800 O O . GLY C 1 214 ? 5.249 18.225 3.215 1.00 21.05 214 GLY C O 1
ATOM 6801 N N . VAL C 1 215 ? 6.072 16.277 2.442 1.00 23.98 215 VAL C N 1
ATOM 6802 C CA . VAL C 1 215 ? 6.388 16.823 1.127 1.00 20.94 215 VAL C CA 1
ATOM 6803 C C . VAL C 1 215 ? 5.232 16.597 0.155 1.00 27.43 215 VAL C C 1
ATOM 6804 O O . VAL C 1 215 ? 4.730 15.477 -0.007 1.00 21.62 215 VAL C O 1
ATOM 6808 N N . ASP C 1 216 ? 4.813 17.686 -0.479 1.00 24.43 216 ASP C N 1
ATOM 6809 C CA . ASP C 1 216 ? 3.698 17.665 -1.413 1.00 30.96 216 ASP C CA 1
ATOM 6810 C C . ASP C 1 216 ? 3.769 16.570 -2.460 1.00 28.40 216 ASP C C 1
ATOM 6811 O O . ASP C 1 216 ? 4.851 16.092 -2.806 1.00 31.12 216 ASP C O 1
ATOM 6816 N N . THR C 1 217 ? 2.600 16.197 -2.963 1.00 26.72 217 THR C N 1
ATOM 6817 C CA . THR C 1 217 ? 2.479 15.170 -3.975 1.00 23.75 217 THR C CA 1
ATOM 6818 C C . THR C 1 217 ? 1.186 15.406 -4.758 1.00 22.75 217 THR C C 1
ATOM 6819 O O . THR C 1 217 ? 0.203 15.904 -4.208 1.00 23.12 217 THR C O 1
ATOM 6823 N N . ARG C 1 218 ? 1.204 15.120 -6.054 1.00 21.19 218 ARG C N 1
ATOM 6824 C CA . ARG C 1 218 ? 0.021 15.296 -6.876 1.00 22.88 218 ARG C CA 1
ATOM 6825 C C . ARG C 1 218 ? -0.680 13.951 -7.072 1.00 21.43 218 ARG C C 1
ATOM 6826 O O . ARG C 1 218 ? -1.714 13.870 -7.712 1.00 22.31 218 ARG C O 1
ATOM 6834 N N . ASP C 1 219 ? -0.101 12.896 -6.506 1.00 21.22 219 ASP C N 1
ATOM 6835 C CA . ASP C 1 219 ? -0.647 11.546 -6.589 1.00 21.83 219 ASP C CA 1
ATOM 6836 C C . ASP C 1 219 ? -1.639 11.360 -5.437 1.00 22.87 219 ASP C C 1
ATOM 6837 O O . ASP C 1 219 ? -1.275 11.373 -4.266 1.00 17.00 219 ASP C O 1
ATOM 6842 N N . PRO C 1 220 ? -2.942 11.238 -5.768 1.00 13.66 220 PRO C N 1
ATOM 6843 C CA . PRO C 1 220 ? -3.972 11.062 -4.745 1.00 13.75 220 PRO C CA 1
ATOM 6844 C C . PRO C 1 220 ? -3.812 9.802 -3.891 1.00 17.88 220 PRO C C 1
ATOM 6845 O O . PRO C 1 220 ? -4.428 9.700 -2.839 1.00 23.80 220 PRO C O 1
ATOM 6849 N N . ASN C 1 221 ? -3.023 8.832 -4.357 1.00 19.31 221 ASN C N 1
ATOM 6850 C CA . ASN C 1 221 ? -2.814 7.592 -3.608 1.00 21.87 221 ASN C CA 1
ATOM 6851 C C . ASN C 1 221 ? -1.722 7.738 -2.558 1.00 23.62 221 ASN C C 1
ATOM 6852 O O . ASN C 1 221 ? -1.693 6.997 -1.568 1.00 33.57 221 ASN C O 1
ATOM 6857 N N . ALA C 1 222 ? -0.819 8.686 -2.796 1.00 23.01 222 ALA C N 1
ATOM 6858 C CA . ALA C 1 222 ? 0.289 8.949 -1.889 1.00 20.47 222 ALA C CA 1
ATOM 6859 C C . ALA C 1 222 ? -0.067 9.962 -0.784 1.00 22.00 222 ALA C C 1
ATOM 6860 O O . ALA C 1 222 ? 0.694 10.113 0.171 1.00 22.90 222 ALA C O 1
ATOM 6862 N N . VAL C 1 223 ? -1.194 10.654 -0.950 1.00 17.86 223 VAL C N 1
ATOM 6863 C CA . VAL C 1 223 ? -1.649 11.644 0.008 1.00 20.23 223 VAL C CA 1
ATOM 6864 C C . VAL C 1 223 ? -1.975 11.110 1.394 1.00 26.11 223 VAL C C 1
ATOM 6865 O O . VAL C 1 223 ? -2.589 10.046 1.537 1.00 34.33 223 VAL C O 1
ATOM 6869 N N . GLU C 1 224 ? -1.493 11.794 2.420 1.00 23.10 224 GLU C N 1
ATOM 6870 C CA . GLU C 1 224 ? -1.735 11.381 3.781 1.00 27.07 224 GLU C CA 1
ATOM 6871 C C . GLU C 1 224 ? -2.146 12.555 4.643 1.00 28.14 224 GLU C C 1
ATOM 6872 O O . GLU C 1 224 ? -2.287 12.433 5.865 1.00 28.87 224 GLU C O 1
ATOM 6878 N N . MET C 1 225 ? -2.318 13.707 4.006 1.00 21.18 225 MET C N 1
ATOM 6879 C CA . MET C 1 225 ? -2.705 14.944 4.688 1.00 23.01 225 MET C CA 1
ATOM 6880 C C . MET C 1 225 ? -2.897 16.053 3.661 1.00 14.04 225 MET C C 1
ATOM 6881 O O . MET C 1 225 ? -2.255 16.047 2.609 1.00 14.22 225 MET C O 1
ATOM 6886 N N . LEU C 1 226 ? -3.796 16.985 3.963 1.00 14.81 226 LEU C N 1
ATOM 6887 C CA . LEU C 1 226 ? -4.076 18.112 3.083 1.00 4.38 226 LEU C CA 1
ATOM 6888 C C . LEU C 1 226 ? -3.191 19.294 3.447 1.00 5.18 226 LEU C C 1
ATOM 6889 O O . LEU C 1 226 ? -2.805 19.456 4.600 1.00 8.36 226 LEU C O 1
ATOM 6894 N N . ALA C 1 227 ? -2.892 20.130 2.465 1.00 1.43 227 ALA C N 1
ATOM 6895 C CA . ALA C 1 227 ? -2.050 21.298 2.693 1.00 9.33 227 ALA C CA 1
ATOM 6896 C C . ALA C 1 227 ? -2.872 22.560 2.941 1.00 11.12 227 ALA C C 1
ATOM 6897 O O . ALA C 1 227 ? -3.983 22.706 2.427 1.00 12.40 227 ALA C O 1
ATOM 6899 N N . PRO C 1 228 ? -2.347 23.473 3.768 1.00 14.69 228 PRO C N 1
ATOM 6900 C CA . PRO C 1 228 ? -3.008 24.737 4.099 1.00 13.18 228 PRO C CA 1
ATOM 6901 C C . PRO C 1 228 ? -3.102 25.649 2.875 1.00 12.70 228 PRO C C 1
ATOM 6902 O O . PRO C 1 228 ? -2.298 25.541 1.950 1.00 11.87 228 PRO C O 1
ATOM 6906 N N . VAL C 1 229 ? -4.089 26.540 2.864 1.00 20.65 229 VAL C N 1
ATOM 6907 C CA . VAL C 1 229 ? -4.243 27.466 1.743 1.00 21.56 229 VAL C CA 1
ATOM 6908 C C . VAL C 1 229 ? -3.130 28.522 1.811 1.00 23.43 229 VAL C C 1
ATOM 6909 O O . VAL C 1 229 ? -2.803 29.032 2.892 1.00 19.16 229 VAL C O 1
ATOM 6913 N N . GLY C 1 230 ? -2.507 28.791 0.665 1.00 19.81 230 GLY C N 1
ATOM 6914 C CA . GLY C 1 230 ? -1.437 29.768 0.626 1.00 23.58 230 GLY C CA 1
ATOM 6915 C C . GLY C 1 230 ? -0.151 29.282 -0.022 1.00 23.23 230 GLY C C 1
ATOM 6916 O O . GLY C 1 230 ? 0.698 30.095 -0.376 1.00 24.52 230 GLY C O 1
ATOM 6917 N N . GLY C 1 231 ? -0.010 27.970 -0.189 1.00 22.68 231 GLY C N 1
ATOM 6918 C CA . GLY C 1 231 ? 1.187 27.410 -0.802 1.00 16.34 231 GLY C CA 1
ATOM 6919 C C . GLY C 1 231 ? 2.460 27.678 -0.015 1.00 23.61 231 GLY C C 1
ATOM 6920 O O . GLY C 1 231 ? 2.626 27.187 1.103 1.00 24.28 231 GLY C O 1
ATOM 6921 N N . GLU C 1 232 ? 3.388 28.416 -0.618 1.00 19.25 232 GLU C N 1
ATOM 6922 C CA . GLU C 1 232 ? 4.639 28.761 0.053 1.00 21.37 232 GLU C CA 1
ATOM 6923 C C . GLU C 1 232 ? 4.311 29.619 1.279 1.00 16.39 232 GLU C C 1
ATOM 6924 O O . GLU C 1 232 ? 5.082 29.690 2.244 1.00 16.19 232 GLU C O 1
ATOM 6930 N N . PHE C 1 233 ? 3.161 30.280 1.216 1.00 19.52 233 PHE C N 1
ATOM 6931 C CA . PHE C 1 233 ? 2.685 31.125 2.298 1.00 24.12 233 PHE C CA 1
ATOM 6932 C C . PHE C 1 233 ? 1.503 30.414 2.946 1.00 19.40 233 PHE C C 1
ATOM 6933 O O . PHE C 1 233 ? 0.550 31.042 3.400 1.00 19.37 233 PHE C O 1
ATOM 6941 N N . GLY C 1 234 ? 1.590 29.089 2.987 1.00 19.54 234 GLY C N 1
ATOM 6942 C CA . GLY C 1 234 ? 0.536 28.285 3.568 1.00 14.22 234 GLY C CA 1
ATOM 6943 C C . GLY C 1 234 ? 0.388 28.534 5.051 1.00 20.46 234 GLY C C 1
ATOM 6944 O O . GLY C 1 234 ? -0.618 28.149 5.646 1.00 23.79 234 GLY C O 1
ATOM 6945 N N . PHE C 1 235 ? 1.410 29.139 5.658 1.00 16.48 235 PHE C N 1
ATOM 6946 C CA . PHE C 1 235 ? 1.382 29.446 7.083 1.00 11.63 235 PHE C CA 1
ATOM 6947 C C . PHE C 1 235 ? 0.253 30.402 7.438 1.00 12.69 235 PHE C C 1
ATOM 6948 O O . PHE C 1 235 ? -0.097 30.548 8.606 1.00 19.43 235 PHE C O 1
ATOM 6956 N N . LYS C 1 236 ? -0.253 31.111 6.438 1.00 5.13 236 LYS C N 1
ATOM 6957 C CA . LYS C 1 236 ? -1.367 32.027 6.644 1.00 10.29 236 LYS C CA 1
ATOM 6958 C C . LYS C 1 236 ? -2.649 31.201 6.677 1.00 16.87 236 LYS C C 1
ATOM 6959 O O . LYS C 1 236 ? -3.582 31.516 7.411 1.00 14.60 236 LYS C O 1
ATOM 6965 N N . GLY C 1 237 ? -2.689 30.162 5.846 1.00 19.62 237 GLY C N 1
ATOM 6966 C CA . GLY C 1 237 ? -3.845 29.290 5.786 1.00 18.78 237 GLY C CA 1
ATOM 6967 C C . GLY C 1 237 ? -3.937 28.461 7.044 1.00 13.76 237 GLY C C 1
ATOM 6968 O O . GLY C 1 237 ? -5.031 28.116 7.487 1.00 15.84 237 GLY C O 1
ATOM 6969 N N . ALA C 1 238 ? -2.781 28.123 7.606 1.00 10.23 238 ALA C N 1
ATOM 6970 C CA . ALA C 1 238 ? -2.708 27.338 8.837 1.00 14.74 238 ALA C CA 1
ATOM 6971 C C . ALA C 1 238 ? -3.049 28.190 10.064 1.00 14.70 238 ALA C C 1
ATOM 6972 O O . ALA C 1 238 ? -3.489 27.675 11.095 1.00 15.24 238 ALA C O 1
ATOM 6974 N N . ALA C 1 239 ? -2.785 29.489 9.958 1.00 12.89 239 ALA C N 1
ATOM 6975 C CA . ALA C 1 239 ? -3.069 30.444 11.019 1.00 9.20 239 ALA C CA 1
ATOM 6976 C C . ALA C 1 239 ? -4.561 30.725 11.041 1.00 10.90 239 ALA C C 1
ATOM 6977 O O . ALA C 1 239 ? -5.115 31.073 12.080 1.00 15.36 239 ALA C O 1
ATOM 6979 N N . LEU C 1 240 ? -5.186 30.651 9.871 1.00 11.33 240 LEU C N 1
ATOM 6980 C CA . LEU C 1 240 ? -6.623 30.867 9.747 1.00 14.79 240 LEU C CA 1
ATOM 6981 C C . LEU C 1 240 ? -7.374 29.663 10.328 1.00 18.17 240 LEU C C 1
ATOM 6982 O O . LEU C 1 240 ? -8.434 29.817 10.941 1.00 20.64 240 LEU C O 1
ATOM 6987 N N . ALA C 1 241 ? -6.831 28.469 10.105 1.00 15.86 241 ALA C N 1
ATOM 6988 C CA . ALA C 1 241 ? -7.426 27.251 10.631 1.00 20.98 241 ALA C CA 1
ATOM 6989 C C . ALA C 1 241 ? -7.294 27.312 12.139 1.00 16.72 241 ALA C C 1
ATOM 6990 O O . ALA C 1 241 ? -8.010 26.629 12.860 1.00 21.83 241 ALA C O 1
ATOM 6992 N N . GLY C 1 242 ? -6.351 28.123 12.605 1.00 18.21 242 GLY C N 1
ATOM 6993 C CA . GLY C 1 242 ? -6.133 28.275 14.030 1.00 20.27 242 GLY C CA 1
ATOM 6994 C C . GLY C 1 242 ? -7.189 29.141 14.690 1.00 16.94 242 GLY C C 1
ATOM 6995 O O . GLY C 1 242 ? -7.624 28.845 15.799 1.00 24.54 242 GLY C O 1
ATOM 6996 N N . VAL C 1 243 ? -7.593 30.222 14.028 1.00 15.12 243 VAL C N 1
ATOM 6997 C CA . VAL C 1 243 ? -8.603 31.113 14.586 1.00 16.25 243 VAL C CA 1
ATOM 6998 C C . VAL C 1 243 ? -9.928 30.374 14.744 1.00 18.18 243 VAL C C 1
ATOM 6999 O O . VAL C 1 243 ? -10.644 30.579 15.722 1.00 17.51 243 VAL C O 1
ATOM 7003 N N . VAL C 1 244 ? -10.260 29.540 13.761 1.00 17.32 244 VAL C N 1
ATOM 7004 C CA . VAL C 1 244 ? -11.495 28.769 13.790 1.00 18.71 244 VAL C CA 1
ATOM 7005 C C . VAL C 1 244 ? -11.390 27.698 14.867 1.00 17.96 244 VAL C C 1
ATOM 7006 O O . VAL C 1 244 ? -12.376 27.377 15.510 1.00 19.73 244 VAL C O 1
ATOM 7010 N N . GLU C 1 245 ? -10.188 27.162 15.063 1.00 14.85 245 GLU C N 1
ATOM 7011 C CA . GLU C 1 245 ? -9.945 26.125 16.066 1.00 18.03 245 GLU C CA 1
ATOM 7012 C C . GLU C 1 245 ? -10.155 26.688 17.461 1.00 21.70 245 GLU C C 1
ATOM 7013 O O . GLU C 1 245 ? -10.595 25.992 18.371 1.00 21.34 245 GLU C O 1
ATOM 7019 N N . ILE C 1 246 ? -9.762 27.938 17.636 1.00 22.51 246 ILE C N 1
ATOM 7020 C CA . ILE C 1 246 ? -9.905 28.614 18.907 1.00 18.38 246 ILE C CA 1
ATOM 7021 C C . ILE C 1 246 ? -11.382 28.914 19.188 1.00 18.58 246 ILE C C 1
ATOM 7022 O O . ILE C 1 246 ? -11.855 28.723 20.303 1.00 26.51 246 ILE C O 1
ATOM 7027 N N . PHE C 1 247 ? -12.108 29.389 18.184 1.00 15.70 247 PHE C N 1
ATOM 7028 C CA . PHE C 1 247 ? -13.529 29.686 18.350 1.00 13.65 247 PHE C CA 1
ATOM 7029 C C . PHE C 1 247 ? -14.387 28.418 18.451 1.00 15.31 247 PHE C C 1
ATOM 7030 O O . PHE C 1 247 ? -15.376 28.378 19.190 1.00 6.76 247 PHE C O 1
ATOM 7038 N N . SER C 1 248 ? -13.997 27.388 17.707 1.00 12.59 248 SER C N 1
ATOM 7039 C CA . SER C 1 248 ? -14.727 26.121 17.674 1.00 13.97 248 SER C CA 1
ATOM 7040 C C . SER C 1 248 ? -14.414 25.108 18.773 1.00 18.68 248 SER C C 1
ATOM 7041 O O . SER C 1 248 ? -15.264 24.278 19.092 1.00 18.69 248 SER C O 1
ATOM 7044 N N . ALA C 1 249 ? -13.204 25.150 19.329 1.00 16.93 249 ALA C N 1
ATOM 7045 C CA . ALA C 1 249 ? -12.827 24.189 20.363 1.00 17.89 249 ALA C CA 1
ATOM 7046 C C . ALA C 1 249 ? -12.377 24.758 21.707 1.00 23.55 249 ALA C C 1
ATOM 7047 O O . ALA C 1 249 ? -12.888 24.351 22.757 1.00 30.01 249 ALA C O 1
ATOM 7049 N N . VAL C 1 250 ? -11.391 25.650 21.700 1.00 20.94 250 VAL C N 1
ATOM 7050 C CA . VAL C 1 250 ? -10.919 26.198 22.971 1.00 21.77 250 VAL C CA 1
ATOM 7051 C C . VAL C 1 250 ? -11.982 27.077 23.641 1.00 23.50 250 VAL C C 1
ATOM 7052 O O . VAL C 1 250 ? -12.084 27.114 24.869 1.00 24.15 250 VAL C O 1
ATOM 7056 N N . LEU C 1 251 ? -12.791 27.751 22.823 1.00 25.60 251 LEU C N 1
ATOM 7057 C CA . LEU C 1 251 ? -13.829 28.649 23.317 1.00 23.77 251 LEU C CA 1
ATOM 7058 C C . LEU C 1 251 ? -15.176 27.973 23.583 1.00 25.83 251 LEU C C 1
ATOM 7059 O O . LEU C 1 251 ? -16.086 28.584 24.152 1.00 30.34 251 LEU C O 1
ATOM 7064 N N . THR C 1 252 ? -15.303 26.717 23.180 1.00 27.69 252 THR C N 1
ATOM 7065 C CA . THR C 1 252 ? -16.538 25.970 23.391 1.00 30.37 252 THR C CA 1
ATOM 7066 C C . THR C 1 252 ? -16.367 24.880 24.445 1.00 32.06 252 THR C C 1
ATOM 7067 O O . THR C 1 252 ? -17.335 24.457 25.074 1.00 37.10 252 THR C O 1
ATOM 7071 N N . GLY C 1 253 ? -15.124 24.463 24.664 1.00 31.56 253 GLY C N 1
ATOM 7072 C CA . GLY C 1 253 ? -14.847 23.414 25.626 1.00 26.44 253 GLY C CA 1
ATOM 7073 C C . GLY C 1 253 ? -14.782 22.048 24.962 1.00 23.57 253 GLY C C 1
ATOM 7074 O O . GLY C 1 253 ? -14.463 21.050 25.614 1.00 20.18 253 GLY C O 1
ATOM 7075 N N . MET C 1 254 ? -15.132 21.998 23.679 1.00 12.78 254 MET C N 1
ATOM 7076 C CA . MET C 1 254 ? -15.106 20.762 22.907 1.00 20.09 254 MET C CA 1
ATOM 7077 C C . MET C 1 254 ? -13.690 20.377 22.498 1.00 19.42 254 MET C C 1
ATOM 7078 O O . MET C 1 254 ? -12.765 21.178 22.594 1.00 23.42 254 MET C O 1
ATOM 7083 N N . ARG C 1 255 ? -13.523 19.137 22.057 1.00 25.26 255 ARG C N 1
ATOM 7084 C CA . ARG C 1 255 ? -12.215 18.621 21.659 1.00 27.34 255 ARG C CA 1
ATOM 7085 C C . ARG C 1 255 ? -11.605 19.296 20.428 1.00 22.42 255 ARG C C 1
ATOM 7086 O O . ARG C 1 255 ? -12.316 19.667 19.497 1.00 21.11 255 ARG C O 1
ATOM 7094 N N . LEU C 1 256 ? -10.282 19.450 20.442 1.00 20.25 256 LEU C N 1
ATOM 7095 C CA . LEU C 1 256 ? -9.553 20.043 19.323 1.00 20.31 256 LEU C CA 1
ATOM 7096 C C . LEU C 1 256 ? -9.513 19.003 18.199 1.00 24.06 256 LEU C C 1
ATOM 7097 O O . LEU C 1 256 ? -9.712 17.816 18.454 1.00 25.62 256 LEU C O 1
ATOM 7102 N N . SER C 1 257 ? -9.228 19.441 16.977 1.00 21.96 257 SER C N 1
ATOM 7103 C CA . SER C 1 257 ? -9.181 18.556 15.807 1.00 17.07 257 SER C CA 1
ATOM 7104 C C . SER C 1 257 ? -8.531 17.183 16.013 1.00 24.94 257 SER C C 1
ATOM 7105 O O . SER C 1 257 ? -9.146 16.142 15.745 1.00 22.38 257 SER C O 1
ATOM 7108 N N . PHE C 1 258 ? -7.289 17.194 16.490 1.00 24.42 258 PHE C N 1
ATOM 7109 C CA . PHE C 1 258 ? -6.524 15.971 16.704 1.00 24.27 258 PHE C CA 1
ATOM 7110 C C . PHE C 1 258 ? -7.047 15.058 17.800 1.00 22.20 258 PHE C C 1
ATOM 7111 O O . PHE C 1 258 ? -6.595 13.922 17.937 1.00 24.33 258 PHE C O 1
ATOM 7119 N N . ASP C 1 259 ? -7.966 15.572 18.608 1.00 28.84 259 ASP C N 1
ATOM 7120 C CA . ASP C 1 259 ? -8.561 14.793 19.686 1.00 25.31 259 ASP C CA 1
ATOM 7121 C C . ASP C 1 259 ? -9.922 14.218 19.293 1.00 28.29 259 ASP C C 1
ATOM 7122 O O . ASP C 1 259 ? -10.454 13.339 19.984 1.00 22.40 259 ASP C O 1
ATOM 7127 N N . LEU C 1 260 ? -10.490 14.735 18.205 1.00 27.06 260 LEU C N 1
ATOM 7128 C CA . LEU C 1 260 ? -11.790 14.284 17.727 1.00 29.37 260 LEU C CA 1
ATOM 7129 C C . LEU C 1 260 ? -11.743 12.908 17.084 1.00 35.77 260 LEU C C 1
ATOM 7130 O O . LEU C 1 260 ? -10.719 12.488 16.535 1.00 40.02 260 LEU C O 1
ATOM 7135 N N . ALA C 1 261 ? -12.862 12.196 17.191 1.00 37.88 261 ALA C N 1
ATOM 7136 C CA . ALA C 1 261 ? -12.996 10.874 16.608 1.00 29.15 261 ALA C CA 1
ATOM 7137 C C . ALA C 1 261 ? -13.257 11.051 15.113 1.00 23.76 261 ALA C C 1
ATOM 7138 O O . ALA C 1 261 ? -13.656 12.127 14.671 1.00 26.85 261 ALA C O 1
ATOM 7140 N N . PRO C 1 262 ? -13.024 10.002 14.314 1.00 24.04 262 PRO C N 1
ATOM 7141 C CA . PRO C 1 262 ? -13.231 10.042 12.861 1.00 23.75 262 PRO C CA 1
ATOM 7142 C C . PRO C 1 262 ? -14.656 10.390 12.442 1.00 24.57 262 PRO C C 1
ATOM 7143 O O . PRO C 1 262 ? -15.604 10.137 13.179 1.00 29.02 262 PRO C O 1
ATOM 7147 N N . MET C 1 263 ? -14.788 10.979 11.256 1.00 23.55 263 MET C N 1
ATOM 7148 C CA . MET C 1 263 ? -16.091 11.352 10.711 1.00 22.39 263 MET C CA 1
ATOM 7149 C C . MET C 1 263 ? -16.727 10.109 10.103 1.00 29.86 263 MET C C 1
ATOM 7150 O O . MET C 1 263 ? -17.943 10.040 9.938 1.00 32.05 263 MET C O 1
ATOM 7155 N N . GLY C 1 264 ? -15.888 9.162 9.695 1.00 28.45 264 GLY C N 1
ATOM 7156 C CA . GLY C 1 264 ? -16.388 7.928 9.117 1.00 32.74 264 GLY C CA 1
ATOM 7157 C C . GLY C 1 264 ? -16.582 6.869 10.186 1.00 32.91 264 GLY C C 1
ATOM 7158 O O . GLY C 1 264 ? -16.509 7.161 11.384 1.00 35.71 264 GLY C O 1
ATOM 7159 N N . GLY C 1 265 ? -16.826 5.634 9.757 1.00 37.50 265 GLY C N 1
ATOM 7160 C CA . GLY C 1 265 ? -17.020 4.547 10.703 1.00 37.29 265 GLY C CA 1
ATOM 7161 C C . GLY C 1 265 ? -15.722 4.094 11.350 1.00 38.80 265 GLY C C 1
ATOM 7162 O O . GLY C 1 265 ? -14.712 4.796 11.264 1.00 42.52 265 GLY C O 1
ATOM 7163 N N . PRO C 1 266 ? -15.698 2.906 11.977 1.00 36.29 266 PRO C N 1
ATOM 7164 C CA . PRO C 1 266 ? -16.803 1.954 12.126 1.00 35.65 266 PRO C CA 1
ATOM 7165 C C . PRO C 1 266 ? -17.779 2.364 13.224 1.00 30.00 266 PRO C C 1
ATOM 7166 O O . PRO C 1 266 ? -18.900 1.865 13.281 1.00 26.46 266 PRO C O 1
ATOM 7170 N N . ASP C 1 267 ? -17.318 3.214 14.135 1.00 28.18 267 ASP C N 1
ATOM 7171 C CA . ASP C 1 267 ? -18.156 3.679 15.226 1.00 22.75 267 ASP C CA 1
ATOM 7172 C C . ASP C 1 267 ? -19.150 4.710 14.711 1.00 23.98 267 ASP C C 1
ATOM 7173 O O . ASP C 1 267 ? -18.764 5.743 14.167 1.00 25.28 267 ASP C O 1
ATOM 7178 N N . PHE C 1 268 ? -20.431 4.385 14.833 1.00 23.50 268 PHE C N 1
ATOM 7179 C CA . PHE C 1 268 ? -21.511 5.272 14.420 1.00 17.08 268 PHE C CA 1
ATOM 7180 C C . PHE C 1 268 ? -22.459 5.384 15.593 1.00 18.09 268 PHE C C 1
ATOM 7181 O O . PHE C 1 268 ? -23.602 5.796 15.439 1.00 21.88 268 PHE C O 1
ATOM 7189 N N . SER C 1 269 ? -21.966 5.017 16.770 1.00 26.62 269 SER C N 1
ATOM 7190 C CA . SER C 1 269 ? -22.757 5.050 17.990 1.00 27.35 269 SER C CA 1
ATOM 7191 C C . SER C 1 269 ? -22.261 6.051 19.024 1.00 22.58 269 SER C C 1
ATOM 7192 O O . SER C 1 269 ? -23.059 6.770 19.622 1.00 29.22 269 SER C O 1
ATOM 7195 N N . THR C 1 270 ? -20.951 6.094 19.247 1.00 19.96 270 THR C N 1
ATOM 7196 C CA . THR C 1 270 ? -20.380 7.017 20.220 1.00 19.27 270 THR C CA 1
ATOM 7197 C C . THR C 1 270 ? -20.315 8.430 19.637 1.00 23.45 270 THR C C 1
ATOM 7198 O O . THR C 1 270 ? -19.759 8.650 18.558 1.00 27.23 270 THR C O 1
ATOM 7202 N N . PRO C 1 271 ? -20.939 9.399 20.323 1.00 24.21 271 PRO C N 1
ATOM 7203 C CA . PRO C 1 271 ? -20.978 10.805 19.912 1.00 20.88 271 PRO C CA 1
ATOM 7204 C C . PRO C 1 271 ? -19.587 11.434 19.901 1.00 18.40 271 PRO C C 1
ATOM 7205 O O . PRO C 1 271 ? -18.781 11.196 20.805 1.00 13.58 271 PRO C O 1
ATOM 7209 N N . ARG C 1 272 ? -19.337 12.271 18.901 1.00 18.64 272 ARG C N 1
ATOM 7210 C CA . ARG C 1 272 ? -18.045 12.934 18.746 1.00 20.38 272 ARG C CA 1
ATOM 7211 C C . ARG C 1 272 ? -17.825 14.178 19.624 1.00 20.30 272 ARG C C 1
ATOM 7212 O O . ARG C 1 272 ? -16.687 14.494 19.981 1.00 23.25 272 ARG C O 1
ATOM 7220 N N . GLY C 1 273 ? -18.911 14.859 19.993 1.00 17.89 273 GLY C N 1
ATOM 7221 C CA . GLY C 1 273 ? -18.809 16.057 20.814 1.00 19.99 273 GLY C CA 1
ATOM 7222 C C . GLY C 1 273 ? -18.124 17.205 20.088 1.00 19.57 273 GLY C C 1
ATOM 7223 O O . GLY C 1 273 ? -17.193 17.823 20.600 1.00 19.02 273 GLY C O 1
ATOM 7224 N N . LEU C 1 274 ? -18.617 17.503 18.898 1.00 13.49 274 LEU C N 1
ATOM 7225 C CA . LEU C 1 274 ? -18.057 18.544 18.059 1.00 16.29 274 LEU C CA 1
ATOM 7226 C C . LEU C 1 274 ? -18.488 19.940 18.502 1.00 15.15 274 LEU C C 1
ATOM 7227 O O . LEU C 1 274 ? -19.609 20.141 18.952 1.00 14.49 274 LEU C O 1
ATOM 7232 N N . GLY C 1 275 ? -17.571 20.892 18.412 1.00 8.78 275 GLY C N 1
ATOM 7233 C CA . GLY C 1 275 ? -17.887 22.261 18.777 1.00 12.65 275 GLY C CA 1
ATOM 7234 C C . GLY C 1 275 ? -17.990 23.141 17.543 1.00 15.54 275 GLY C C 1
ATOM 7235 O O . GLY C 1 275 ? -17.490 22.795 16.468 1.00 19.41 275 GLY C O 1
ATOM 7236 N N . ALA C 1 276 ? -18.680 24.264 17.678 1.00 17.23 276 ALA C N 1
ATOM 7237 C CA . ALA C 1 276 ? -18.847 25.202 16.576 1.00 13.43 276 ALA C CA 1
ATOM 7238 C C . ALA C 1 276 ? -19.072 26.598 17.144 1.00 6.99 276 ALA C C 1
ATOM 7239 O O . ALA C 1 276 ? -19.255 26.759 18.348 1.00 8.72 276 ALA C O 1
ATOM 7241 N N . PHE C 1 277 ? -19.052 27.606 16.283 1.00 13.37 277 PHE C N 1
ATOM 7242 C CA . PHE C 1 277 ? -19.252 28.979 16.730 1.00 13.03 277 PHE C CA 1
ATOM 7243 C C . PHE C 1 277 ? -20.069 29.768 15.714 1.00 14.45 277 PHE C C 1
ATOM 7244 O O . PHE C 1 277 ? -19.829 29.678 14.514 1.00 18.51 277 PHE C O 1
ATOM 7252 N N . VAL C 1 278 ? -21.041 30.532 16.202 1.00 19.22 278 VAL C N 1
ATOM 7253 C CA . VAL C 1 278 ? -21.904 31.348 15.347 1.00 20.15 278 VAL C CA 1
ATOM 7254 C C . VAL C 1 278 ? -21.846 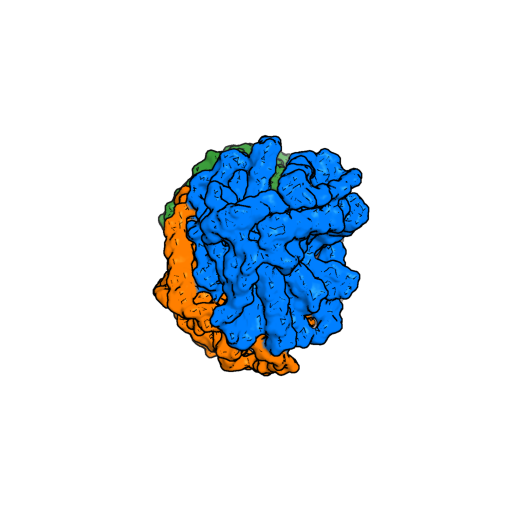32.840 15.734 1.00 17.21 278 VAL C C 1
ATOM 7255 O O . VAL C 1 278 ? -21.748 33.179 16.912 1.00 17.73 278 VAL C O 1
ATOM 7259 N N . LEU C 1 279 ? -21.914 33.729 14.746 1.00 16.50 279 LEU C N 1
ATOM 7260 C CA . LEU C 1 279 ? -21.844 35.167 15.013 1.00 19.30 279 LEU C CA 1
ATOM 7261 C C . LEU C 1 279 ? -22.775 35.976 14.097 1.00 17.94 279 LEU C C 1
ATOM 7262 O O . LEU C 1 279 ? -22.887 35.677 12.904 1.00 12.81 279 LEU C O 1
ATOM 7267 N N . ALA C 1 280 ? -23.415 37.010 14.649 1.00 12.29 280 ALA C N 1
ATOM 7268 C CA . ALA C 1 280 ? -24.335 37.852 13.878 1.00 14.33 280 ALA C CA 1
ATOM 7269 C C . ALA C 1 280 ? -24.152 39.355 14.092 1.00 20.69 280 ALA C C 1
ATOM 7270 O O . ALA C 1 280 ? -24.038 39.821 15.224 1.00 21.93 280 ALA C O 1
ATOM 7272 N N . LEU C 1 281 ? -24.151 40.108 12.993 1.00 26.38 281 LEU C N 1
ATOM 7273 C CA . LEU C 1 281 ? -23.986 41.560 13.027 1.00 27.61 281 LEU C CA 1
ATOM 7274 C C . LEU C 1 281 ? -25.231 42.288 12.528 1.00 31.18 281 LEU C C 1
ATOM 7275 O O . LEU C 1 281 ? -25.792 41.941 11.487 1.00 25.71 281 LEU C O 1
ATOM 7280 N N . LYS C 1 282 ? -25.654 43.305 13.269 1.00 21.46 282 LYS C N 1
ATOM 7281 C CA . LYS C 1 282 ? -26.806 44.108 12.882 1.00 23.92 282 LYS C CA 1
ATOM 7282 C C . LYS C 1 282 ? -26.242 45.370 12.228 1.00 19.66 282 LYS C C 1
ATOM 7283 O O . LYS C 1 282 ? -25.764 46.263 12.920 1.00 24.69 282 LYS C O 1
ATOM 7289 N N . PRO C 1 283 ? -26.273 45.448 10.885 1.00 15.42 283 PRO C N 1
ATOM 7290 C CA . PRO C 1 283 ? -25.755 46.610 10.152 1.00 19.46 283 PRO C CA 1
ATOM 7291 C C . PRO C 1 283 ? -26.321 47.947 10.629 1.00 22.60 283 PRO C C 1
ATOM 7292 O O . PRO C 1 283 ? -25.613 48.951 10.668 1.00 21.28 283 PRO C O 1
ATOM 7296 N N . GLU C 1 284 ? -27.597 47.939 10.996 1.00 26.91 284 GLU C N 1
ATOM 7297 C CA . GLU C 1 284 ? -28.288 49.133 11.468 1.00 25.68 284 GLU C CA 1
ATOM 7298 C C . GLU C 1 284 ? -27.767 49.652 12.803 1.00 20.21 284 GLU C C 1
ATOM 7299 O O . GLU C 1 284 ? -28.122 50.753 13.230 1.00 21.17 284 GLU C O 1
ATOM 7305 N N . ALA C 1 285 ? -26.974 48.837 13.489 1.00 13.47 285 ALA C N 1
ATOM 7306 C CA . ALA C 1 285 ? -26.415 49.239 14.772 1.00 16.17 285 ALA C CA 1
ATOM 7307 C C . ALA C 1 285 ? -25.143 50.070 14.604 1.00 15.60 285 ALA C C 1
ATOM 7308 O O . ALA C 1 285 ? -24.661 50.682 15.560 1.00 19.68 285 ALA C O 1
ATOM 7310 N N . PHE C 1 286 ? -24.591 50.064 13.393 1.00 22.00 286 PHE C N 1
ATOM 7311 C CA . PHE C 1 286 ? -23.368 50.810 13.089 1.00 23.21 286 PHE C CA 1
ATOM 7312 C C . PHE C 1 286 ? -23.651 52.019 12.216 1.00 25.19 286 PHE C C 1
ATOM 7313 O O . PHE C 1 286 ? -23.067 53.084 12.411 1.00 27.85 286 PHE C O 1
ATOM 7321 N N . LEU C 1 287 ? -24.519 51.841 11.225 1.00 22.45 287 LEU C N 1
ATOM 7322 C CA . LEU C 1 287 ? -24.860 52.926 10.318 1.00 25.17 287 LEU C CA 1
ATOM 7323 C C . LEU C 1 287 ? -26.235 52.833 9.680 1.00 29.21 287 LEU C C 1
ATOM 7324 O O . LEU C 1 287 ? -27.001 51.900 9.926 1.00 35.15 287 LEU C O 1
ATOM 7329 N N . GLU C 1 288 ? -26.543 53.844 8.875 1.00 31.67 288 GLU C N 1
ATOM 7330 C CA . GLU C 1 288 ? -27.798 53.916 8.145 1.00 40.62 288 GLU C CA 1
ATOM 7331 C C . GLU C 1 288 ? -27.774 52.763 7.144 1.00 37.00 288 GLU C C 1
ATOM 7332 O O . GLU C 1 288 ? -26.810 52.612 6.400 1.00 37.97 288 GLU C O 1
ATOM 7338 N N . ARG C 1 289 ? -28.811 51.935 7.147 1.00 34.34 289 ARG C N 1
ATOM 7339 C CA . ARG C 1 289 ? -28.870 50.806 6.225 1.00 31.76 289 ARG C CA 1
ATOM 7340 C C . ARG C 1 289 ? -28.824 51.259 4.768 1.00 31.62 289 ARG C C 1
ATOM 7341 O O . ARG C 1 289 ? -28.410 50.505 3.892 1.00 31.86 289 ARG C O 1
ATOM 7349 N N . ASP C 1 290 ? -29.267 52.484 4.509 1.00 35.92 290 ASP C N 1
ATOM 7350 C CA . ASP C 1 290 ? -29.268 53.014 3.151 1.00 39.70 290 ASP C CA 1
ATOM 7351 C C . ASP C 1 290 ? -27.855 53.263 2.641 1.00 38.61 290 ASP C C 1
ATOM 7352 O O . ASP C 1 290 ? -27.605 53.196 1.437 1.00 41.45 290 ASP C O 1
ATOM 7357 N N . VAL C 1 291 ? -26.943 53.589 3.553 1.00 37.09 291 VAL C N 1
ATOM 7358 C CA . VAL C 1 291 ? -25.551 53.827 3.180 1.00 32.68 291 VAL C CA 1
ATOM 7359 C C . VAL C 1 291 ? -24.740 52.523 3.177 1.00 28.57 291 VAL C C 1
ATOM 7360 O O . VAL C 1 291 ? -23.642 52.468 2.625 1.00 28.35 291 VAL C O 1
ATOM 7364 N N . PHE C 1 292 ? -25.295 51.481 3.791 1.00 31.92 292 PHE C N 1
ATOM 7365 C CA . PHE C 1 292 ? -24.659 50.168 3.850 1.00 28.30 292 PHE C CA 1
ATOM 7366 C C . PHE C 1 292 ? -24.906 49.423 2.535 1.00 27.68 292 PHE C C 1
ATOM 7367 O O . PHE C 1 292 ? -24.021 48.739 2.017 1.00 27.09 292 PHE C O 1
ATOM 7375 N N . ASP C 1 293 ? -26.132 49.535 2.028 1.00 26.35 293 ASP C N 1
ATOM 7376 C CA . ASP C 1 293 ? -26.538 48.886 0.788 1.00 28.31 293 ASP C CA 1
ATOM 7377 C C . ASP C 1 293 ? -25.938 49.547 -0.443 1.00 28.15 293 ASP C C 1
ATOM 7378 O O . ASP C 1 293 ? -25.642 48.872 -1.430 1.00 28.71 293 ASP C O 1
ATOM 7383 N N . GLU C 1 294 ? -25.826 50.871 -0.410 1.00 22.26 294 GLU C N 1
ATOM 7384 C CA . GLU C 1 294 ? -25.262 51.608 -1.531 1.00 27.77 294 GLU C CA 1
ATOM 7385 C C . GLU C 1 294 ? -23.771 51.318 -1.661 1.00 25.50 294 GLU C C 1
ATOM 7386 O O . GLU C 1 294 ? -23.233 51.337 -2.766 1.00 27.03 294 GLU C O 1
ATOM 7392 N N . SER C 1 295 ? -23.105 51.112 -0.524 1.00 28.52 295 SER C N 1
ATOM 7393 C CA . SER C 1 295 ? -21.673 50.802 -0.495 1.00 31.52 295 SER C CA 1
ATOM 7394 C C . SER C 1 295 ? -21.449 49.367 -0.964 1.00 29.57 295 SER C C 1
ATOM 7395 O O . SER C 1 295 ? -20.504 49.081 -1.704 1.00 27.81 295 SER C O 1
ATOM 7398 N N . MET C 1 296 ? -22.310 48.464 -0.506 1.00 30.44 296 MET C N 1
ATOM 7399 C CA . MET C 1 296 ? -22.223 47.067 -0.895 1.00 29.60 296 MET C CA 1
ATOM 7400 C C . MET C 1 296 ? -22.541 46.964 -2.381 1.00 24.53 296 MET C C 1
ATOM 7401 O O . MET C 1 296 ? -21.909 46.205 -3.106 1.00 30.87 296 MET C O 1
ATOM 7406 N N . LYS C 1 297 ? -23.553 47.707 -2.817 1.00 26.36 297 LYS C N 1
ATOM 7407 C CA . LYS C 1 297 ? -23.964 47.707 -4.214 1.00 22.77 297 LYS C CA 1
ATOM 7408 C C . LYS C 1 297 ? -22.828 48.171 -5.108 1.00 14.23 297 LYS C C 1
ATOM 7409 O O . LYS C 1 297 ? -22.572 47.576 -6.151 1.00 12.06 297 LYS C O 1
ATOM 7415 N N . ARG C 1 298 ? -22.178 49.260 -4.714 1.00 15.86 298 ARG C N 1
ATOM 7416 C CA . ARG C 1 298 ? -21.060 49.808 -5.474 1.00 13.63 298 ARG C CA 1
ATOM 7417 C C . ARG C 1 298 ? -19.881 48.847 -5.438 1.00 17.93 298 ARG C C 1
ATOM 7418 O O . ARG C 1 298 ? -19.184 48.670 -6.431 1.00 17.80 298 ARG C O 1
ATOM 7426 N N . TYR C 1 299 ? -19.644 48.261 -4.270 1.00 20.65 299 TYR C N 1
ATOM 7427 C CA . TYR C 1 299 ? -18.557 47.311 -4.082 1.00 18.67 299 TYR C CA 1
ATOM 7428 C C . TYR C 1 299 ? -18.652 46.138 -5.063 1.00 23.91 299 TYR C C 1
ATOM 7429 O O . TYR C 1 299 ? -17.649 45.750 -5.670 1.00 21.68 299 TYR C O 1
ATOM 7438 N N . LEU C 1 300 ? -19.850 45.567 -5.191 1.00 19.86 300 LEU C N 1
ATOM 7439 C CA . LEU C 1 300 ? -20.099 44.441 -6.086 1.00 20.78 300 LEU C CA 1
ATOM 7440 C C . LEU C 1 300 ? -20.180 44.849 -7.548 1.00 20.34 300 LEU C C 1
ATOM 7441 O O . LEU C 1 300 ? -19.823 44.070 -8.429 1.00 25.25 300 LEU C O 1
ATOM 7446 N N . GLU C 1 301 ? -20.709 46.041 -7.805 1.00 24.63 301 GLU C N 1
ATOM 7447 C CA . GLU C 1 301 ? -20.834 46.552 -9.167 1.00 26.09 301 GLU C CA 1
ATOM 7448 C C . GLU C 1 301 ? -19.450 46.659 -9.782 1.00 25.28 301 GLU C C 1
ATOM 7449 O O . GLU C 1 301 ? -19.225 46.238 -10.917 1.00 26.10 301 GLU C O 1
ATOM 7455 N N . VAL C 1 302 ? -18.539 47.266 -9.030 1.00 16.38 302 VAL C N 1
ATOM 7456 C CA . VAL C 1 302 ? -17.165 47.467 -9.470 1.00 18.96 302 VAL C CA 1
ATOM 7457 C C . VAL C 1 302 ? -16.381 46.167 -9.565 1.00 20.03 302 VAL C C 1
ATOM 7458 O O . VAL C 1 302 ? -15.611 45.988 -10.503 1.00 13.57 302 VAL C O 1
ATOM 7462 N N . LEU C 1 303 ? -16.565 45.284 -8.582 1.00 16.18 303 LEU C N 1
ATOM 7463 C CA . LEU C 1 303 ? -15.874 43.996 -8.541 1.00 17.64 303 LEU C CA 1
ATOM 7464 C C . LEU C 1 303 ? -16.149 43.188 -9.791 1.00 21.61 303 LEU C C 1
ATOM 7465 O O . LEU C 1 303 ? -15.226 42.791 -10.499 1.00 27.10 303 LEU C O 1
ATOM 7470 N N . ARG C 1 304 ? -17.422 42.918 -10.038 1.00 18.35 304 ARG C N 1
ATOM 7471 C CA . ARG C 1 304 ? -17.826 42.147 -11.204 1.00 19.45 304 ARG C CA 1
ATOM 7472 C C . ARG C 1 304 ? -17.456 42.835 -12.512 1.00 21.31 304 ARG C C 1
ATOM 7473 O O . ARG C 1 304 ? -17.324 42.182 -13.546 1.00 25.78 304 ARG C O 1
ATOM 7481 N N . GLY C 1 305 ? -17.315 44.153 -12.472 1.00 22.56 305 GLY C N 1
ATOM 7482 C CA . GLY C 1 305 ? -16.964 44.892 -13.673 1.00 29.47 305 GLY C CA 1
ATOM 7483 C C . GLY C 1 305 ? -15.467 45.067 -13.853 1.00 29.23 305 GLY C C 1
ATOM 7484 O O . GLY C 1 305 ? -15.015 45.611 -14.866 1.00 26.67 305 GLY C O 1
ATOM 7485 N N . SER C 1 306 ? -14.703 44.623 -12.858 1.00 31.33 306 SER C N 1
ATOM 7486 C CA . SER C 1 306 ? -13.247 44.716 -12.864 1.00 30.16 306 SER C CA 1
ATOM 7487 C C . SER C 1 306 ? -12.624 43.963 -14.049 1.00 29.15 306 SER C C 1
ATOM 7488 O O . SER C 1 306 ? -13.212 43.012 -14.578 1.00 23.76 306 SER C O 1
ATOM 7491 N N . PRO C 1 307 ? -11.459 44.437 -14.533 1.00 27.04 307 PRO C N 1
ATOM 7492 C CA . PRO C 1 307 ? -10.752 43.814 -15.655 1.00 29.25 307 PRO C CA 1
ATOM 7493 C C . PRO C 1 307 ? -10.251 42.431 -15.260 1.00 31.51 307 PRO C C 1
ATOM 7494 O O . PRO C 1 307 ? -9.798 42.223 -14.134 1.00 36.05 307 PRO C O 1
ATOM 7498 N N . ALA C 1 308 ? -10.328 41.489 -16.193 1.00 31.92 308 ALA C N 1
ATOM 7499 C CA . ALA C 1 308 ? -9.891 40.121 -15.937 1.00 33.85 308 ALA C CA 1
ATOM 7500 C C . ALA C 1 308 ? -8.735 39.707 -16.844 1.00 35.74 308 ALA C C 1
ATOM 7501 O O . ALA C 1 308 ? -8.336 40.456 -17.745 1.00 36.27 308 ALA C O 1
ATOM 7503 N N . ARG C 1 309 ? -8.189 38.520 -16.582 1.00 38.71 309 ARG C N 1
ATOM 7504 C CA . ARG C 1 309 ? -7.087 37.970 -17.369 1.00 42.58 309 ARG C CA 1
ATOM 7505 C C . ARG C 1 309 ? -7.640 37.452 -18.702 1.00 44.77 309 ARG C C 1
ATOM 7506 O O . ARG C 1 309 ? -8.825 37.629 -18.995 1.00 52.42 309 ARG C O 1
ATOM 7514 N N . GLU C 1 310 ? -6.797 36.809 -19.507 1.00 47.86 310 GLU C N 1
ATOM 7515 C CA . GLU C 1 310 ? -7.247 36.282 -20.797 1.00 48.78 310 GLU C CA 1
ATOM 7516 C C . GLU C 1 310 ? -8.310 35.191 -20.669 1.00 46.34 310 GLU C C 1
ATOM 7517 O O . GLU C 1 310 ? -8.064 34.133 -20.086 1.00 41.49 310 GLU C O 1
ATOM 7523 N N . ASP C 1 311 ? -9.476 35.447 -21.260 1.00 45.46 311 ASP C N 1
ATOM 7524 C CA . ASP C 1 311 ? -10.601 34.513 -21.239 1.00 48.64 311 ASP C CA 1
ATOM 7525 C C . ASP C 1 311 ? -11.033 34.093 -19.840 1.00 48.16 311 ASP C C 1
ATOM 7526 O O . ASP C 1 311 ? -11.593 33.012 -19.649 1.00 53.84 311 ASP C O 1
ATOM 7531 N N . CYS C 1 312 ? -10.780 34.957 -18.867 1.00 46.80 312 CYS C N 1
ATOM 7532 C CA . CYS C 1 312 ? -11.155 34.683 -17.489 1.00 37.75 312 CYS C CA 1
ATOM 7533 C C . CYS C 1 312 ? -12.302 35.593 -17.078 1.00 33.85 312 CYS C C 1
ATOM 7534 O O . CYS C 1 312 ? -12.741 36.460 -17.842 1.00 32.78 312 CYS C O 1
ATOM 7537 N N . LYS C 1 313 ? -12.794 35.381 -15.867 1.00 31.89 313 LYS C N 1
ATOM 7538 C CA . LYS C 1 313 ? -13.885 36.176 -15.348 1.00 29.60 313 LYS C CA 1
ATOM 7539 C C . LYS C 1 313 ? -13.670 36.366 -13.864 1.00 29.06 313 LYS C C 1
ATOM 7540 O O . LYS C 1 313 ? -13.173 35.473 -13.178 1.00 31.26 313 LYS C O 1
ATOM 7546 N N . VAL C 1 314 ? -13.989 37.556 -13.383 1.00 28.43 314 VAL C N 1
ATOM 7547 C CA . VAL C 1 314 ? -13.853 37.862 -11.968 1.00 27.87 314 VAL C CA 1
ATOM 7548 C C . VAL C 1 314 ? -15.242 37.794 -11.349 1.00 27.11 314 VAL C C 1
ATOM 7549 O O . VAL C 1 314 ? -16.244 38.084 -12.013 1.00 31.72 314 VAL C O 1
ATOM 7553 N N . MET C 1 315 ? -15.308 37.350 -10.103 1.00 22.90 315 MET C N 1
ATOM 7554 C CA . MET C 1 315 ? -16.580 37.259 -9.411 1.00 25.19 315 MET C CA 1
ATOM 7555 C C . MET C 1 315 ? -16.400 37.353 -7.906 1.00 22.35 315 MET C C 1
ATOM 7556 O O . MET C 1 315 ? -15.294 37.191 -7.389 1.00 18.75 315 MET C O 1
ATOM 7561 N N . ALA C 1 316 ? -17.472 37.728 -7.219 1.00 25.41 316 ALA C N 1
ATOM 7562 C CA . ALA C 1 316 ? -17.448 37.859 -5.768 1.00 18.85 316 ALA C CA 1
ATOM 7563 C C . ALA C 1 316 ? -17.754 36.501 -5.146 1.00 19.20 316 ALA C C 1
ATOM 7564 O O . ALA C 1 316 ? -18.174 35.577 -5.840 1.00 17.21 316 ALA C O 1
ATOM 7566 N N . PRO C 1 317 ? -17.468 36.339 -3.847 1.00 16.12 317 PRO C N 1
ATOM 7567 C CA . PRO C 1 317 ? -17.740 35.067 -3.176 1.00 14.42 317 PRO C CA 1
ATOM 7568 C C . PRO C 1 317 ? -19.238 34.751 -3.186 1.00 15.93 317 PRO C C 1
ATOM 7569 O O . PRO C 1 317 ? -20.054 35.527 -2.682 1.00 21.05 317 PRO C O 1
ATOM 7573 N N . GLY C 1 318 ? -19.589 33.601 -3.746 1.00 15.11 318 GLY C N 1
ATOM 7574 C CA . GLY C 1 318 ? -20.986 33.222 -3.812 1.00 26.97 318 GLY C CA 1
ATOM 7575 C C . GLY C 1 318 ? -21.551 33.369 -5.210 1.00 30.68 318 GLY C C 1
ATOM 7576 O O . GLY C 1 318 ? -22.568 32.757 -5.527 1.00 34.70 318 GLY C O 1
ATOM 7577 N N . ASP C 1 319 ? -20.881 34.151 -6.056 1.00 27.28 319 ASP C N 1
ATOM 7578 C CA . ASP C 1 319 ? -21.329 34.363 -7.432 1.00 28.99 319 ASP C CA 1
ATOM 7579 C C . ASP C 1 319 ? -21.406 33.078 -8.244 1.00 23.37 319 ASP C C 1
ATOM 7580 O O . ASP C 1 319 ? -22.253 32.958 -9.129 1.00 24.45 319 ASP C O 1
ATOM 7585 N N . ARG C 1 320 ? -20.478 32.157 -7.992 1.00 20.05 320 ARG C N 1
ATOM 7586 C CA . ARG C 1 320 ? -20.447 30.876 -8.699 1.00 19.17 320 ARG C CA 1
ATOM 7587 C C . ARG C 1 320 ? -21.591 29.988 -8.219 1.00 21.04 320 ARG C C 1
ATOM 7588 O O . ARG C 1 320 ? -22.101 29.159 -8.972 1.00 20.32 320 ARG C O 1
ATOM 7596 N N . GLU C 1 321 ? -21.939 30.139 -6.945 1.00 17.58 321 GLU C N 1
ATOM 7597 C CA . GLU C 1 321 ? -23.016 29.383 -6.322 1.00 24.33 321 GLU C CA 1
ATOM 7598 C C . GLU C 1 321 ? -24.410 29.870 -6.735 1.00 26.02 321 GLU C C 1
ATOM 7599 O O . GLU C 1 321 ? -25.371 29.100 -6.716 1.00 27.69 321 GLU C O 1
ATOM 7605 N N . TRP C 1 322 ? -24.535 31.157 -7.044 1.00 27.19 322 TRP C N 1
ATOM 7606 C CA . TRP C 1 322 ? -25.821 31.716 -7.458 1.00 30.79 322 TRP C CA 1
ATOM 7607 C C . TRP C 1 322 ? -26.089 31.448 -8.938 1.00 33.19 322 TRP C C 1
ATOM 7608 O O . TRP C 1 322 ? -27.212 31.637 -9.413 1.00 37.47 322 TRP C O 1
ATOM 7619 N N . ALA C 1 323 ? -25.047 31.060 -9.670 1.00 30.98 323 ALA C N 1
ATOM 7620 C CA . ALA C 1 323 ? -25.176 30.743 -11.090 1.00 32.33 323 ALA C CA 1
ATOM 7621 C C . ALA C 1 323 ? -25.673 29.308 -11.255 1.00 35.43 323 ALA C C 1
ATOM 7622 O O . ALA C 1 323 ? -26.419 29.008 -12.192 1.00 38.73 323 ALA C O 1
ATOM 7624 N N . VAL C 1 324 ? -25.219 28.411 -10.380 1.00 33.44 324 VAL C N 1
ATOM 7625 C CA . VAL C 1 324 ? -25.652 27.019 -10.445 1.00 31.98 324 VAL C CA 1
ATOM 7626 C C . VAL C 1 324 ? -26.973 26.885 -9.708 1.00 32.01 324 VAL C C 1
ATOM 7627 O O . VAL C 1 324 ? -27.759 25.989 -10.005 1.00 31.10 324 VAL C O 1
ATOM 7631 N N . ALA C 1 325 ? -27.199 27.771 -8.739 1.00 27.71 325 ALA C N 1
ATOM 7632 C CA . ALA C 1 325 ? -28.428 27.760 -7.954 1.00 21.02 325 ALA C CA 1
ATOM 7633 C C . ALA C 1 325 ? -29.599 28.067 -8.861 1.00 28.23 325 ALA C C 1
ATOM 7634 O O . ALA C 1 325 ? -30.649 27.441 -8.750 1.00 29.45 325 ALA C O 1
ATOM 7636 N N . ALA C 1 326 ? -29.407 29.045 -9.745 1.00 23.02 326 ALA C N 1
ATOM 7637 C CA . ALA C 1 326 ? -30.426 29.457 -10.697 1.00 19.14 326 ALA C CA 1
ATOM 7638 C C . ALA C 1 326 ? -30.681 28.345 -11.702 1.00 23.41 326 ALA C C 1
ATOM 7639 O O . ALA C 1 326 ? -31.811 28.145 -12.152 1.00 31.13 326 ALA C O 1
ATOM 7641 N N . LYS C 1 327 ? -29.618 27.655 -12.091 1.00 21.73 327 LYS C N 1
ATOM 7642 C CA . LYS C 1 327 ? -29.726 26.562 -13.048 1.00 30.66 327 LYS C CA 1
ATOM 7643 C C . LYS C 1 327 ? -30.468 25.375 -12.429 1.00 32.91 327 LYS C C 1
ATOM 7644 O O . LYS C 1 327 ? -31.238 24.697 -13.104 1.00 36.27 327 LYS C O 1
ATOM 7650 N N . ARG C 1 328 ? -30.233 25.127 -11.147 1.00 32.15 328 ARG C N 1
ATOM 7651 C CA . ARG C 1 328 ? -30.884 24.022 -10.457 1.00 31.75 328 ARG C CA 1
ATOM 7652 C C . ARG C 1 328 ? -32.312 24.340 -10.024 1.00 35.65 328 ARG C C 1
ATOM 7653 O O . ARG C 1 328 ? -33.026 23.468 -9.516 1.00 34.76 328 ARG C O 1
ATOM 7661 N N . GLU C 1 329 ? -32.722 25.590 -10.210 1.00 40.14 329 GLU C N 1
ATOM 7662 C CA . GLU C 1 329 ? -34.075 26.001 -9.868 1.00 43.11 329 GLU C CA 1
ATOM 7663 C C . GLU C 1 329 ? -35.007 25.515 -10.966 1.00 41.05 329 GLU C C 1
ATOM 7664 O O . GLU C 1 329 ? -36.064 24.956 -10.689 1.00 45.15 329 GLU C O 1
ATOM 7670 N N . ARG C 1 330 ? -34.624 25.766 -12.213 1.00 41.66 330 ARG C N 1
ATOM 7671 C CA . ARG C 1 330 ? -35.434 25.365 -13.352 1.00 49.09 330 ARG C CA 1
ATOM 7672 C C . ARG C 1 330 ? -35.099 23.991 -13.907 1.00 52.01 330 ARG C C 1
ATOM 7673 O O . ARG C 1 330 ? -35.990 23.164 -14.096 1.00 56.14 330 ARG C O 1
ATOM 7681 N N . GLU C 1 331 ? -33.824 23.765 -14.205 1.00 51.55 331 GLU C N 1
ATOM 7682 C CA . GLU C 1 331 ? -33.373 22.492 -14.763 1.00 49.97 331 GLU C CA 1
ATOM 7683 C C . GLU C 1 331 ? -33.402 21.348 -13.744 1.00 42.77 331 GLU C C 1
ATOM 7684 O O . GLU C 1 331 ? -33.815 20.235 -14.074 1.00 44.60 331 GLU C O 1
ATOM 7690 N N . GLY C 1 332 ? -32.985 21.630 -12.512 1.00 39.97 332 GLY C N 1
ATOM 7691 C CA . GLY C 1 332 ? -32.956 20.610 -11.473 1.00 30.16 332 GLY C CA 1
ATOM 7692 C C . GLY C 1 332 ? -31.545 20.131 -11.162 1.00 24.60 332 GLY C C 1
ATOM 7693 O O . GLY C 1 332 ? -30.615 20.335 -11.949 1.00 27.81 332 GLY C O 1
ATOM 7694 N N . ALA C 1 333 ? -31.375 19.499 -10.004 1.00 23.65 333 ALA C N 1
ATOM 7695 C CA . ALA C 1 333 ? -30.070 18.991 -9.582 1.00 19.11 333 ALA C CA 1
ATOM 7696 C C . ALA C 1 333 ? -29.737 17.631 -10.182 1.00 17.86 333 ALA C C 1
ATOM 7697 O O . ALA C 1 333 ? -30.566 16.720 -10.176 1.00 18.04 333 ALA C O 1
ATOM 7699 N N . PRO C 1 334 ? -28.510 17.468 -10.699 1.00 18.12 334 PRO C N 1
ATOM 7700 C CA . PRO C 1 334 ? -28.144 16.176 -11.280 1.00 19.12 334 PRO C CA 1
ATOM 7701 C C . PRO C 1 334 ? -27.850 15.160 -10.181 1.00 17.07 334 PRO C C 1
ATOM 7702 O O . PRO C 1 334 ? -27.249 15.490 -9.161 1.00 25.08 334 PRO C O 1
ATOM 7706 N N . VAL C 1 335 ? -28.344 13.946 -10.372 1.00 21.26 335 VAL C N 1
ATOM 7707 C CA . VAL C 1 335 ? -28.131 12.847 -9.443 1.00 24.27 335 VAL C CA 1
ATOM 7708 C C . VAL C 1 335 ? -27.537 11.699 -10.266 1.00 27.25 335 VAL C C 1
ATOM 7709 O O . VAL C 1 335 ? -28.112 11.268 -11.272 1.00 27.10 335 VAL C O 1
ATOM 7713 N N . ASP C 1 336 ? -26.336 11.271 -9.893 1.00 26.29 336 ASP C N 1
ATOM 7714 C CA . ASP C 1 336 ? -25.673 10.193 -10.611 1.00 27.92 336 ASP C CA 1
ATOM 7715 C C . ASP C 1 336 ? -26.368 8.862 -10.332 1.00 28.39 336 ASP C C 1
ATOM 7716 O O . ASP C 1 336 ? -27.185 8.759 -9.411 1.00 34.32 336 ASP C O 1
ATOM 7721 N N . PRO C 1 337 ? -26.066 7.828 -11.134 1.00 25.82 337 PRO C N 1
ATOM 7722 C CA . PRO C 1 337 ? -26.678 6.511 -10.955 1.00 27.92 337 PRO C CA 1
ATOM 7723 C C . PRO C 1 337 ? -26.510 5.850 -9.588 1.00 28.70 337 PRO C C 1
ATOM 7724 O O . PRO C 1 337 ? -27.465 5.281 -9.066 1.00 34.35 337 PRO C O 1
ATOM 7728 N N . VAL C 1 338 ? -25.312 5.907 -9.013 1.00 29.16 338 VAL C N 1
ATOM 7729 C CA . VAL C 1 338 ? -25.091 5.269 -7.717 1.00 28.02 338 VAL C CA 1
ATOM 7730 C C . VAL C 1 338 ? -25.742 5.959 -6.513 1.00 32.24 338 VAL C C 1
ATOM 7731 O O . VAL C 1 338 ? -26.069 5.301 -5.522 1.00 32.98 338 VAL C O 1
ATOM 7735 N N . THR C 1 339 ? -25.934 7.271 -6.589 1.00 32.47 339 THR C N 1
ATOM 7736 C CA . THR C 1 339 ? -26.580 7.984 -5.487 1.00 36.39 339 THR C CA 1
ATOM 7737 C C . THR C 1 339 ? -28.098 7.772 -5.585 1.00 33.76 339 THR C C 1
ATOM 7738 O O . THR C 1 339 ? -28.806 7.727 -4.571 1.00 32.95 339 THR C O 1
ATOM 7742 N N . ARG C 1 340 ? -28.584 7.653 -6.817 1.00 32.32 340 ARG C N 1
ATOM 7743 C CA . ARG C 1 340 ? -30.000 7.429 -7.083 1.00 35.77 340 ARG C CA 1
ATOM 7744 C C . ARG C 1 340 ? -30.407 6.038 -6.600 1.00 35.18 340 ARG C C 1
ATOM 7745 O O . ARG C 1 340 ? -31.537 5.830 -6.158 1.00 40.15 340 ARG C O 1
ATOM 7753 N N . ALA C 1 341 ? -29.490 5.085 -6.736 1.00 30.40 341 ALA C N 1
ATOM 7754 C CA . ALA C 1 341 ? -29.724 3.709 -6.322 1.00 26.74 341 ALA C CA 1
ATOM 7755 C C . ALA C 1 341 ? -29.760 3.591 -4.808 1.00 24.02 341 ALA C C 1
ATOM 7756 O O . ALA C 1 341 ? -30.353 2.661 -4.261 1.00 27.96 341 ALA C O 1
ATOM 7758 N N . ALA C 1 342 ? -29.069 4.500 -4.133 1.00 25.05 342 ALA C N 1
ATOM 7759 C CA . ALA C 1 342 ? -29.049 4.509 -2.678 1.00 26.18 342 ALA C CA 1
ATOM 7760 C C . ALA C 1 342 ? -30.373 5.081 -2.198 1.00 26.59 342 ALA C C 1
ATOM 7761 O O . ALA C 1 342 ? -30.845 4.753 -1.108 1.00 30.72 342 ALA C O 1
ATOM 7763 N N . PHE C 1 343 ? -30.942 5.976 -3.001 1.00 27.17 343 PHE C N 1
ATOM 7764 C CA . PHE C 1 343 ? -32.218 6.600 -2.689 1.00 26.93 343 PHE C CA 1
ATOM 7765 C C . PHE C 1 343 ? -33.339 5.557 -2.789 1.00 26.14 343 PHE C C 1
ATOM 7766 O O . PHE C 1 343 ? -34.272 5.564 -1.987 1.00 25.73 343 PHE C O 1
ATOM 7774 N N . SER C 1 344 ? -33.231 4.668 -3.774 1.00 28.76 344 SER C N 1
ATOM 7775 C CA . SER C 1 344 ? -34.209 3.606 -3.991 1.00 29.95 344 SER C CA 1
ATOM 7776 C C . SER C 1 344 ? -34.277 2.603 -2.845 1.00 36.14 344 SER C C 1
ATOM 7777 O O . SER C 1 344 ? -35.364 2.133 -2.502 1.00 46.55 344 SER C O 1
ATOM 7780 N N . GLU C 1 345 ? -33.131 2.229 -2.283 1.00 36.08 345 GLU C N 1
ATOM 7781 C CA . GLU C 1 345 ? -33.144 1.274 -1.184 1.00 38.87 345 GLU C CA 1
ATOM 7782 C C . GLU C 1 345 ? -33.492 1.939 0.141 1.00 34.13 345 GLU C C 1
ATOM 7783 O O . GLU C 1 345 ? -33.892 1.266 1.092 1.00 31.77 345 GLU C O 1
ATOM 7789 N N . LEU C 1 346 ? -33.286 3.250 0.216 1.00 32.16 346 LEU C N 1
ATOM 7790 C CA . LEU C 1 346 ? -33.628 4.011 1.418 1.00 32.86 346 LEU C CA 1
ATOM 7791 C C . LEU C 1 346 ? -35.137 4.208 1.391 1.00 33.52 346 LEU C C 1
ATOM 7792 O O . LEU C 1 346 ? -35.790 4.297 2.434 1.00 33.54 346 LEU C O 1
ATOM 7797 N N . ALA C 1 347 ? -35.667 4.307 0.175 1.00 33.02 347 ALA C N 1
ATOM 7798 C CA . ALA C 1 347 ? -37.092 4.470 -0.056 1.00 35.87 347 ALA C CA 1
ATOM 7799 C C . ALA C 1 347 ? -37.789 3.152 0.276 1.00 37.31 347 ALA C C 1
ATOM 7800 O O . ALA C 1 347 ? -38.847 3.134 0.905 1.00 42.00 347 ALA C O 1
ATOM 7802 N N . GLU C 1 348 ? -37.175 2.053 -0.155 1.00 40.14 348 GLU C N 1
ATOM 7803 C CA . GLU C 1 348 ? -37.694 0.709 0.070 1.00 38.49 348 GLU C CA 1
ATOM 7804 C C . GLU C 1 348 ? -37.699 0.390 1.560 1.00 38.74 348 GLU C C 1
ATOM 7805 O O . GLU C 1 348 ? -38.664 -0.157 2.095 1.00 43.09 348 GLU C O 1
ATOM 7811 N N . LYS C 1 349 ? -36.580 0.705 2.202 1.00 36.26 349 LYS C N 1
ATOM 7812 C CA . LYS C 1 349 ? -36.364 0.467 3.625 1.00 33.95 349 LYS C CA 1
ATOM 7813 C C . LYS C 1 349 ? -37.308 1.206 4.575 1.00 36.39 349 LYS C C 1
ATOM 7814 O O . LYS C 1 349 ? -37.845 0.601 5.510 1.00 39.95 349 LYS C O 1
ATOM 7820 N N . PHE C 1 350 ? -37.473 2.510 4.360 1.00 39.72 350 PHE C N 1
ATOM 7821 C CA . PHE C 1 350 ? -38.318 3.330 5.225 1.00 38.60 350 PHE C CA 1
ATOM 7822 C C . PHE C 1 350 ? -39.747 3.571 4.739 1.00 41.70 350 PHE C C 1
ATOM 7823 O O . PHE C 1 350 ? -40.519 4.281 5.395 1.00 41.88 350 PHE C O 1
ATOM 7831 N N . SER C 1 351 ? -40.095 2.978 3.602 1.00 43.92 351 SER C N 1
ATOM 7832 C CA . SER C 1 351 ? -41.435 3.108 3.033 1.00 45.49 351 SER C CA 1
ATOM 7833 C C . SER C 1 351 ? -41.815 4.538 2.634 1.00 46.49 351 SER C C 1
ATOM 7834 O O . SER C 1 351 ? -42.928 4.998 2.907 1.00 49.22 351 SER C O 1
ATOM 7837 N N . VAL C 1 352 ? -40.893 5.238 1.981 1.00 45.06 352 VAL C N 1
ATOM 7838 C CA . VAL C 1 352 ? -41.141 6.603 1.527 1.00 42.02 352 VAL C CA 1
ATOM 7839 C C . VAL C 1 352 ? -40.980 6.677 0.009 1.00 39.00 352 VAL C C 1
ATOM 7840 O O . VAL C 1 352 ? -40.223 5.911 -0.581 1.00 32.94 352 VAL C O 1
ATOM 7844 N N . SER C 1 353 ? -41.720 7.580 -0.623 1.00 39.89 353 SER C N 1
ATOM 7845 C CA . SER C 1 353 ? -41.658 7.738 -2.073 1.00 42.89 353 SER C CA 1
ATOM 7846 C C . SER C 1 353 ? -40.316 8.303 -2.534 1.00 40.73 353 SER C C 1
ATOM 7847 O O . SER C 1 353 ? -39.813 9.280 -1.973 1.00 44.48 353 SER C O 1
ATOM 7850 N N . PRO C 1 354 ? -39.703 7.675 -3.549 1.00 40.25 354 PRO C N 1
ATOM 7851 C CA . PRO C 1 354 ? -38.418 8.131 -4.079 1.00 40.58 354 PRO C CA 1
ATOM 7852 C C . PRO C 1 354 ? -38.620 9.371 -4.944 1.00 40.26 354 PRO C C 1
ATOM 7853 O O . PRO C 1 354 ? -39.732 9.640 -5.411 1.00 40.32 354 PRO C O 1
ATOM 7857 N N . PRO C 1 355 ? -37.554 10.155 -5.152 1.00 42.18 355 PRO C N 1
ATOM 7858 C CA . PRO C 1 355 ? -37.682 11.357 -5.975 1.00 39.30 355 PRO C CA 1
ATOM 7859 C C . PRO C 1 355 ? -38.039 11.033 -7.430 1.00 37.59 355 PRO C C 1
ATOM 7860 O O . PRO C 1 355 ? -37.525 10.070 -7.996 1.00 39.08 355 PRO C O 1
ATOM 7864 N N . THR C 1 356 ? -38.992 11.763 -8.001 1.00 40.31 356 THR C N 1
ATOM 7865 C CA . THR C 1 356 ? -39.333 11.557 -9.410 1.00 47.00 356 THR C CA 1
ATOM 7866 C C . THR C 1 356 ? -38.149 12.174 -10.172 1.00 47.81 356 THR C C 1
ATOM 7867 O O . THR C 1 356 ? -37.584 13.173 -9.732 1.00 51.24 356 THR C O 1
ATOM 7871 N N . TYR C 1 357 ? -37.781 11.576 -11.302 1.00 48.32 357 TYR C N 1
ATOM 7872 C CA . TYR C 1 357 ? -36.641 12.019 -12.108 1.00 55.20 357 TYR C CA 1
ATOM 7873 C C . TYR C 1 357 ? -36.960 12.454 -13.539 1.00 57.85 357 TYR C C 1
ATOM 7874 O O . TYR C 1 357 ? -38.106 12.426 -13.974 1.00 62.53 357 TYR C O 1
ATOM 7883 N N . HIS C 1 358 ? -35.902 12.798 -14.274 1.00 60.65 358 HIS C N 1
ATOM 7884 C CA . HIS C 1 358 ? -35.930 13.195 -15.696 1.00 65.63 358 HIS C CA 1
ATOM 7885 C C . HIS C 1 358 ? -34.636 13.886 -16.128 1.00 68.48 358 HIS C C 1
ATOM 7886 O O . HIS C 1 358 ? -33.900 14.364 -15.258 1.00 68.61 358 HIS C O 1
ATOM 7894 N N . THR D 1 9 ? 25.456 49.559 9.341 1.00 41.60 9 THR D N 1
ATOM 7895 C CA . THR D 1 9 ? 24.309 49.057 10.161 1.00 43.07 9 THR D CA 1
ATOM 7896 C C . THR D 1 9 ? 24.750 48.855 11.603 1.00 40.64 9 THR D C 1
ATOM 7897 O O . THR D 1 9 ? 25.898 48.480 11.859 1.00 42.68 9 THR D O 1
ATOM 7901 N N . VAL D 1 10 ? 23.832 49.063 12.542 1.00 35.83 10 VAL D N 1
ATOM 7902 C CA . VAL D 1 10 ? 24.163 48.930 13.951 1.00 33.46 10 VAL D CA 1
ATOM 7903 C C . VAL D 1 10 ? 22.901 48.683 14.794 1.00 33.92 10 VAL D C 1
ATOM 7904 O O . VAL D 1 10 ? 21.799 48.653 14.250 1.00 36.28 10 VAL D O 1
ATOM 7908 N N . LEU D 1 11 ? 23.059 48.466 16.099 1.00 32.59 11 LEU D N 1
ATOM 7909 C CA . LEU D 1 11 ? 21.920 48.186 16.988 1.00 32.13 11 LEU D CA 1
ATOM 7910 C C . LEU D 1 11 ? 21.432 49.363 17.838 1.00 30.92 11 LEU D C 1
ATOM 7911 O O . LEU D 1 11 ? 22.181 50.289 18.133 1.00 35.43 11 LEU D O 1
ATOM 7916 N N . ALA D 1 12 ? 20.177 49.292 18.268 1.00 33.34 12 ALA D N 1
ATOM 7917 C CA . ALA D 1 12 ? 19.584 50.339 19.092 1.00 35.37 12 ALA D CA 1
ATOM 7918 C C . ALA D 1 12 ? 18.668 49.755 20.169 1.00 37.29 12 ALA D C 1
ATOM 7919 O O . ALA D 1 12 ? 17.957 48.778 19.934 1.00 38.56 12 ALA D O 1
ATOM 7921 N N . ARG D 1 13 ? 18.723 50.334 21.364 1.00 36.67 13 ARG D N 1
ATOM 7922 C CA . ARG D 1 13 ? 17.891 49.888 22.476 1.00 35.51 13 ARG D CA 1
ATOM 7923 C C . ARG D 1 13 ? 16.428 50.228 22.204 1.00 35.40 13 ARG D C 1
ATOM 7924 O O . ARG D 1 13 ? 16.117 51.310 21.696 1.00 34.40 13 ARG D O 1
ATOM 7932 N N . LEU D 1 14 ? 15.535 49.307 22.555 1.00 32.94 14 LEU D N 1
ATOM 7933 C CA . LEU D 1 14 ? 14.103 49.507 22.345 1.00 36.90 14 LEU D CA 1
ATOM 7934 C C . LEU D 1 14 ? 13.524 50.695 23.121 1.00 38.13 14 LEU D C 1
ATOM 7935 O O . LEU D 1 14 ? 12.455 51.191 22.780 1.00 40.03 14 LEU D O 1
ATOM 7940 N N . ASP D 1 15 ? 14.195 51.108 24.193 1.00 40.56 15 ASP D N 1
ATOM 7941 C CA . ASP D 1 15 ? 13.735 52.252 24.982 1.00 44.13 15 ASP D CA 1
ATOM 7942 C C . ASP D 1 15 ? 14.282 53.520 24.358 1.00 40.16 15 ASP D C 1
ATOM 7943 O O . ASP D 1 15 ? 13.670 54.586 24.438 1.00 42.90 15 ASP D O 1
ATOM 7948 N N . GLU D 1 16 ? 15.478 53.391 23.794 1.00 35.81 16 GLU D N 1
ATOM 7949 C CA . GLU D 1 16 ? 16.173 54.489 23.146 1.00 31.53 16 GLU D CA 1
ATOM 7950 C C . GLU D 1 16 ? 15.426 54.912 21.885 1.00 26.99 16 GLU D C 1
ATOM 7951 O O . GLU D 1 16 ? 15.389 56.099 21.543 1.00 30.21 16 GLU D O 1
ATOM 7957 N N . LEU D 1 17 ? 14.881 53.926 21.176 1.00 21.74 17 LEU D N 1
ATOM 7958 C CA . LEU D 1 17 ? 14.114 54.159 19.955 1.00 25.35 17 LEU D CA 1
ATOM 7959 C C . LEU D 1 17 ? 12.712 54.637 20.296 1.00 28.27 17 LEU D C 1
ATOM 7960 O O . LEU D 1 17 ? 12.116 55.425 19.567 1.00 19.99 17 LEU D O 1
ATOM 7965 N N . GLU D 1 18 ? 12.184 54.093 21.387 1.00 34.42 18 GLU D N 1
ATOM 7966 C CA . GLU D 1 18 ? 10.853 54.410 21.882 1.00 39.82 18 GLU D CA 1
ATOM 7967 C C . GLU D 1 18 ? 10.769 55.861 22.325 1.00 41.45 18 GLU D C 1
ATOM 7968 O O . GLU D 1 18 ? 9.914 56.616 21.860 1.00 44.53 18 GLU D O 1
ATOM 7974 N N . ARG D 1 19 ? 11.633 56.229 23.262 1.00 38.91 19 ARG D N 1
ATOM 7975 C CA . ARG D 1 19 ? 11.667 57.585 23.788 1.00 37.47 19 ARG D CA 1
ATOM 7976 C C . ARG D 1 19 ? 11.917 58.601 22.684 1.00 29.86 19 ARG D C 1
ATOM 7977 O O . ARG D 1 19 ? 11.455 59.736 22.765 1.00 27.02 19 ARG D O 1
ATOM 7985 N N . PHE D 1 20 ? 12.679 58.189 21.675 1.00 26.22 20 PHE D N 1
ATOM 7986 C CA . PHE D 1 20 ? 13.002 59.041 20.538 1.00 27.23 20 PHE D CA 1
ATOM 7987 C C . PHE D 1 20 ? 11.782 59.341 19.671 1.00 27.22 20 PHE D C 1
ATOM 7988 O O . PHE D 1 20 ? 11.550 60.493 19.301 1.00 30.69 20 PHE D O 1
ATOM 7996 N N . CYS D 1 21 ? 11.050 58.294 19.293 1.00 24.81 21 CYS D N 1
ATOM 7997 C CA . CYS D 1 21 ? 9.856 58.450 18.465 1.00 22.78 21 CYS D CA 1
ATOM 7998 C C . CYS D 1 21 ? 8.813 59.337 19.153 1.00 26.49 21 CYS D C 1
ATOM 7999 O O . CYS D 1 21 ? 8.195 60.187 18.507 1.00 33.82 21 CYS D O 1
ATOM 8002 N N . ARG D 1 22 ? 8.629 59.133 20.456 1.00 24.56 22 ARG D N 1
ATOM 8003 C CA . ARG D 1 22 ? 7.671 59.905 21.238 1.00 24.37 22 ARG D CA 1
ATOM 8004 C C . ARG D 1 22 ? 8.106 61.359 21.315 1.00 22.92 22 ARG D C 1
ATOM 8005 O O . ARG D 1 22 ? 7.275 62.267 21.265 1.00 30.43 22 ARG D O 1
ATOM 8013 N N . ALA D 1 23 ? 9.404 61.574 21.502 1.00 16.79 23 ALA D N 1
ATOM 8014 C CA . ALA D 1 23 ? 9.953 62.922 21.586 1.00 17.06 23 ALA D CA 1
ATOM 8015 C C . ALA D 1 23 ? 9.716 63.696 20.288 1.00 14.37 23 ALA D C 1
ATOM 8016 O O . ALA D 1 23 ? 9.353 64.870 20.323 1.00 15.82 23 ALA D O 1
ATOM 8018 N N . VAL D 1 24 ? 9.931 63.037 19.152 1.00 23.08 24 VAL D N 1
ATOM 8019 C CA . VAL D 1 24 ? 9.740 63.661 17.846 1.00 19.63 24 VAL D CA 1
ATOM 8020 C C . VAL D 1 24 ? 8.288 64.040 17.592 1.00 17.26 24 VAL D C 1
ATOM 8021 O O . VAL D 1 24 ? 8.013 65.113 17.058 1.00 20.54 24 VAL D O 1
ATOM 8025 N N . PHE D 1 25 ? 7.369 63.134 17.909 1.00 21.41 25 PHE D N 1
ATOM 8026 C CA . PHE D 1 25 ? 5.946 63.399 17.715 1.00 24.36 25 PHE D CA 1
ATOM 8027 C C . PHE D 1 25 ? 5.503 64.624 18.513 1.00 27.51 25 PHE D C 1
ATOM 8028 O O . PHE D 1 25 ? 4.758 65.465 18.010 1.00 24.35 25 PHE D O 1
ATOM 8036 N N . LEU D 1 26 ? 5.942 64.697 19.766 1.00 27.55 26 LEU D N 1
ATOM 8037 C CA . LEU D 1 26 ? 5.615 65.815 20.645 1.00 31.19 26 LEU D CA 1
ATOM 8038 C C . LEU D 1 26 ? 6.152 67.115 20.055 1.00 33.65 26 LEU D C 1
ATOM 8039 O O . LEU D 1 26 ? 5.515 68.168 20.156 1.00 32.92 26 LEU D O 1
ATOM 8044 N N . ALA D 1 27 ? 7.338 67.022 19.459 1.00 35.30 27 ALA D N 1
ATOM 8045 C CA . ALA D 1 27 ? 8.011 68.153 18.837 1.00 29.07 27 ALA D CA 1
ATOM 8046 C C . ALA D 1 27 ? 7.231 68.657 17.637 1.00 27.53 27 ALA D C 1
ATOM 8047 O O . ALA D 1 27 ? 7.302 69.835 17.297 1.00 13.98 27 ALA D O 1
ATOM 8049 N N . VAL D 1 28 ? 6.520 67.753 16.973 1.00 30.61 28 VAL D N 1
ATOM 8050 C CA . VAL D 1 28 ? 5.709 68.115 15.818 1.00 29.95 28 VAL D CA 1
ATOM 8051 C C . VAL D 1 28 ? 4.451 68.839 16.313 1.00 29.54 28 VAL D C 1
ATOM 8052 O O . VAL D 1 28 ? 3.673 69.368 15.518 1.00 26.35 28 VAL D O 1
ATOM 8056 N N . GLY D 1 29 ? 4.288 68.894 17.633 1.00 33.94 29 GLY D N 1
ATOM 8057 C CA . GLY D 1 29 ? 3.136 69.552 18.225 1.00 40.50 29 GLY D CA 1
ATOM 8058 C C . GLY D 1 29 ? 1.936 68.628 18.283 1.00 43.48 29 GLY D C 1
ATOM 8059 O O . GLY D 1 29 ? 0.788 69.066 18.161 1.00 48.94 29 GLY D O 1
ATOM 8060 N N . THR D 1 30 ? 2.217 67.347 18.489 1.00 43.70 30 THR D N 1
ATOM 8061 C CA . THR D 1 30 ? 1.197 66.309 18.560 1.00 38.98 30 THR D CA 1
ATOM 8062 C C . THR D 1 30 ? 0.698 66.077 19.999 1.00 42.09 30 THR D C 1
ATOM 8063 O O . THR D 1 30 ? 1.347 66.490 20.967 1.00 40.17 30 THR D O 1
ATOM 8067 N N . ASP D 1 31 ? -0.477 65.454 20.114 1.00 40.19 31 ASP D N 1
ATOM 8068 C CA . ASP D 1 31 ? -1.122 65.116 21.382 1.00 38.46 31 ASP D CA 1
ATOM 8069 C C . ASP D 1 31 ? -0.179 64.266 22.221 1.00 35.84 31 ASP D C 1
ATOM 8070 O O . ASP D 1 31 ? 0.754 63.672 21.690 1.00 35.53 31 ASP D O 1
ATOM 8075 N N . GLU D 1 32 ? -0.416 64.176 23.520 1.00 33.21 32 GLU D N 1
ATOM 8076 C CA . GLU D 1 32 ? 0.445 63.326 24.327 1.00 34.76 32 GLU D CA 1
ATOM 8077 C C . GLU D 1 32 ? 0.004 61.863 24.128 1.00 33.70 32 GLU D C 1
ATOM 8078 O O . GLU D 1 32 ? 0.827 60.951 24.132 1.00 29.09 32 GLU D O 1
ATOM 8084 N N . GLU D 1 33 ? -1.300 61.666 23.956 1.00 32.38 33 GLU D N 1
ATOM 8085 C CA . GLU D 1 33 ? -1.829 60.339 23.737 1.00 27.94 33 GLU D CA 1
ATOM 8086 C C . GLU D 1 33 ? -1.593 59.880 22.301 1.00 25.85 33 GLU D C 1
ATOM 8087 O O . GLU D 1 33 ? -1.466 58.679 22.050 1.00 24.50 33 GLU D O 1
ATOM 8093 N N . THR D 1 34 ? -1.540 60.819 21.358 1.00 19.67 34 THR D N 1
ATOM 8094 C CA . THR D 1 34 ? -1.265 60.492 19.942 1.00 19.53 34 THR D CA 1
ATOM 8095 C C . THR D 1 34 ? 0.204 60.086 19.778 1.00 22.25 34 THR D C 1
ATOM 8096 O O . THR D 1 34 ? 0.552 59.304 18.886 1.00 23.98 34 THR D O 1
ATOM 8100 N N . ALA D 1 35 ? 1.059 60.651 20.622 1.00 15.35 35 ALA D N 1
ATOM 8101 C CA . ALA D 1 35 ? 2.480 60.365 20.581 1.00 20.68 35 ALA D CA 1
ATOM 8102 C C . ALA D 1 35 ? 2.763 59.007 21.191 1.00 21.17 35 ALA D C 1
ATOM 8103 O O . ALA D 1 35 ? 3.665 58.308 20.748 1.00 18.52 35 ALA D O 1
ATOM 8105 N N . ASP D 1 36 ? 2.039 58.676 22.260 1.00 22.95 36 ASP D N 1
ATOM 8106 C CA . ASP D 1 36 ? 2.202 57.394 22.938 1.00 15.35 36 ASP D CA 1
ATOM 8107 C C . ASP D 1 36 ? 1.671 56.261 22.078 1.00 12.36 36 ASP D C 1
ATOM 8108 O O . ASP D 1 36 ? 2.301 55.218 21.963 1.00 17.53 36 ASP D O 1
ATOM 8113 N N . ALA D 1 37 ? 0.501 56.474 21.489 1.00 15.45 37 ALA D N 1
ATOM 8114 C CA . ALA D 1 37 ? -0.131 55.479 20.640 1.00 16.37 37 ALA D CA 1
ATOM 8115 C C . ALA D 1 37 ? 0.647 55.219 19.350 1.00 20.23 37 ALA D C 1
ATOM 8116 O O . ALA D 1 37 ? 0.784 54.072 18.923 1.00 22.00 37 ALA D O 1
ATOM 8118 N N . ALA D 1 38 ? 1.137 56.280 18.719 1.00 18.25 38 ALA D N 1
ATOM 8119 C CA . ALA D 1 38 ? 1.890 56.151 17.475 1.00 24.02 38 ALA D CA 1
ATOM 8120 C C . ALA D 1 38 ? 3.241 55.459 17.647 1.00 27.09 38 ALA D C 1
ATOM 8121 O O . ALA D 1 38 ? 3.745 54.824 16.712 1.00 33.18 38 ALA D O 1
ATOM 8123 N N . THR D 1 39 ? 3.840 55.618 18.823 1.00 30.22 39 THR D N 1
ATOM 8124 C CA . THR D 1 39 ? 5.130 55.010 19.123 1.00 26.15 39 THR D CA 1
ATOM 8125 C C . THR D 1 39 ? 4.964 53.541 19.526 1.00 25.09 39 THR D C 1
ATOM 8126 O O . THR D 1 39 ? 5.865 52.725 19.303 1.00 22.66 39 THR D O 1
ATOM 8130 N N . ARG D 1 40 ? 3.821 53.206 20.122 1.00 25.25 40 ARG D N 1
ATOM 8131 C CA . ARG D 1 40 ? 3.547 51.830 20.529 1.00 23.03 40 ARG D CA 1
ATOM 8132 C C . ARG D 1 40 ? 3.391 50.924 19.308 1.00 21.43 40 ARG D C 1
ATOM 8133 O O . ARG D 1 40 ? 3.910 49.807 19.290 1.00 16.05 40 ARG D O 1
ATOM 8141 N N . ALA D 1 41 ? 2.666 51.412 18.303 1.00 13.91 41 ALA D N 1
ATOM 8142 C CA . ALA D 1 41 ? 2.437 50.663 17.071 1.00 16.67 41 ALA D CA 1
ATOM 8143 C C . ALA D 1 41 ? 3.742 50.388 16.328 1.00 14.65 41 ALA D C 1
ATOM 8144 O O . ALA D 1 41 ? 3.908 49.320 15.741 1.00 20.38 41 ALA D O 1
ATOM 8146 N N . MET D 1 42 ? 4.639 51.372 16.311 1.00 18.68 42 MET D N 1
ATOM 8147 C CA . MET D 1 42 ? 5.939 51.226 15.653 1.00 20.69 42 MET D CA 1
ATOM 8148 C C . MET D 1 42 ? 6.897 50.393 16.499 1.00 15.35 42 MET D C 1
ATOM 8149 O O . MET D 1 42 ? 7.717 49.656 15.965 1.00 16.28 42 MET D O 1
ATOM 8154 N N . MET D 1 43 ? 6.847 50.557 17.815 1.00 16.53 43 MET D N 1
ATOM 8155 C CA . MET D 1 43 ? 7.713 49.768 18.680 1.00 20.89 43 MET D CA 1
ATOM 8156 C C . MET D 1 43 ? 7.264 48.309 18.611 1.00 24.36 43 MET D C 1
ATOM 8157 O O . MET D 1 43 ? 8.073 47.389 18.756 1.00 19.91 43 MET D O 1
ATOM 8162 N N . HIS D 1 44 ? 5.966 48.114 18.399 1.00 24.26 44 HIS D N 1
ATOM 8163 C CA . HIS D 1 44 ? 5.383 46.791 18.274 1.00 23.20 44 HIS D CA 1
ATOM 8164 C C . HIS D 1 44 ? 5.991 46.121 17.051 1.00 22.03 44 HIS D C 1
ATOM 8165 O O . HIS D 1 44 ? 6.438 44.977 17.128 1.00 25.01 44 HIS D O 1
ATOM 8172 N N . GLY D 1 45 ? 5.970 46.832 15.924 1.00 17.87 45 GLY D N 1
ATOM 8173 C CA . GLY D 1 45 ? 6.520 46.311 14.683 1.00 18.43 45 GLY D CA 1
ATOM 8174 C C . GLY D 1 45 ? 8.005 46.030 14.759 1.00 18.29 45 GLY D C 1
ATOM 8175 O O . GLY D 1 45 ? 8.481 44.988 14.297 1.00 18.71 45 GLY D O 1
ATOM 8176 N N . THR D 1 46 ? 8.737 46.963 15.354 1.00 14.78 46 THR D N 1
ATOM 8177 C CA . THR D 1 46 ? 10.177 46.838 15.509 1.00 15.67 46 THR D CA 1
ATOM 8178 C C . THR D 1 46 ? 10.562 45.732 16.493 1.00 19.41 46 THR D C 1
ATOM 8179 O O . THR D 1 46 ? 11.548 45.031 16.283 1.00 15.39 46 THR D O 1
ATOM 8183 N N . ARG D 1 47 ? 9.807 45.589 17.575 1.00 21.51 47 ARG D N 1
ATOM 8184 C CA . ARG D 1 47 ? 10.102 44.560 18.564 1.00 22.92 47 ARG D CA 1
ATOM 8185 C C . ARG D 1 47 ? 9.811 43.166 18.027 1.00 23.56 47 ARG D C 1
ATOM 8186 O O . ARG D 1 47 ? 10.519 42.214 18.351 1.00 20.82 47 ARG D O 1
ATOM 8194 N N . LEU D 1 48 ? 8.764 43.051 17.215 1.00 24.66 48 LEU D N 1
ATOM 8195 C CA . LEU D 1 48 ? 8.368 41.765 16.654 1.00 20.14 48 LEU D CA 1
ATOM 8196 C C . LEU D 1 48 ? 8.992 41.411 15.308 1.00 24.71 48 LEU D C 1
ATOM 8197 O O . LEU D 1 48 ? 8.628 40.404 14.693 1.00 30.81 48 LEU D O 1
ATOM 8202 N N . GLY D 1 49 ? 9.942 42.217 14.854 1.00 20.10 49 GLY D N 1
ATOM 8203 C CA . GLY D 1 49 ? 10.601 41.918 13.598 1.00 22.95 49 GLY D CA 1
ATOM 8204 C C . GLY D 1 49 ? 9.870 42.293 12.324 1.00 28.00 49 GLY D C 1
ATOM 8205 O O . GLY D 1 49 ? 10.369 42.025 11.223 1.00 27.76 49 GLY D O 1
ATOM 8206 N N . VAL D 1 50 ? 8.669 42.848 12.446 1.00 30.76 50 VAL D N 1
ATOM 8207 C CA . VAL D 1 50 ? 7.921 43.277 11.264 1.00 27.32 50 VAL D CA 1
ATOM 8208 C C . VAL D 1 50 ? 8.323 44.736 11.028 1.00 32.39 50 VAL D C 1
ATOM 8209 O O . VAL D 1 50 ? 7.551 45.677 11.245 1.00 34.29 50 VAL D O 1
ATOM 8213 N N . ASP D 1 51 ? 9.585 44.892 10.639 1.00 32.46 51 ASP D N 1
ATOM 8214 C CA . ASP D 1 51 ? 10.204 46.188 10.389 1.00 27.05 51 ASP D CA 1
ATOM 8215 C C . ASP D 1 51 ? 9.581 47.004 9.275 1.00 24.79 51 ASP D C 1
ATOM 8216 O O . ASP D 1 51 ? 9.832 48.208 9.171 1.00 18.21 51 ASP D O 1
ATOM 8221 N N . SER D 1 52 ? 8.837 46.342 8.398 1.00 22.52 52 SER D N 1
ATOM 8222 C CA . SER D 1 52 ? 8.159 47.045 7.320 1.00 16.23 52 SER D CA 1
ATOM 8223 C C . SER D 1 52 ? 7.238 48.095 7.964 1.00 12.87 52 SER D C 1
ATOM 8224 O O . SER D 1 52 ? 7.058 49.200 7.442 1.00 14.93 52 SER D O 1
ATOM 8227 N N . HIS D 1 53 ? 6.706 47.750 9.134 1.00 12.69 53 HIS D N 1
ATOM 8228 C CA . HIS D 1 53 ? 5.815 48.619 9.889 1.00 20.75 53 HIS D CA 1
ATOM 8229 C C . HIS D 1 53 ? 6.390 48.962 11.258 1.00 21.45 53 HIS D C 1
ATOM 8230 O O . HIS D 1 53 ? 5.657 49.051 12.244 1.00 23.75 53 HIS D O 1
ATOM 8237 N N . GLY D 1 54 ? 7.703 49.171 11.295 1.00 18.41 54 GLY D N 1
ATOM 8238 C CA . GLY D 1 54 ? 8.384 49.513 12.529 1.00 20.43 54 GLY D CA 1
ATOM 8239 C C . GLY D 1 54 ? 8.657 51.005 12.647 1.00 18.17 54 GLY D C 1
ATOM 8240 O O . GLY D 1 54 ? 7.864 51.832 12.173 1.00 10.47 54 GLY D O 1
ATOM 8241 N N . VAL D 1 55 ? 9.798 51.349 13.248 1.00 18.66 55 VAL D N 1
ATOM 8242 C CA . VAL D 1 55 ? 10.178 52.744 13.451 1.00 16.09 55 VAL D CA 1
ATOM 8243 C C . VAL D 1 55 ? 10.632 53.477 12.196 1.00 16.99 55 VAL D C 1
ATOM 8244 O O . VAL D 1 55 ? 10.889 54.672 12.239 1.00 14.69 55 VAL D O 1
ATOM 8248 N N . ARG D 1 56 ? 10.755 52.757 11.088 1.00 19.80 56 ARG D N 1
ATOM 8249 C CA . ARG D 1 56 ? 11.132 53.376 9.826 1.00 23.19 56 ARG D CA 1
ATOM 8250 C C . ARG D 1 56 ? 9.931 54.156 9.277 1.00 24.07 56 ARG D C 1
ATOM 8251 O O . ARG D 1 56 ? 10.028 54.853 8.265 1.00 24.75 56 ARG D O 1
ATOM 8259 N N . LEU D 1 57 ? 8.777 53.964 9.907 1.00 25.50 57 LEU D N 1
ATOM 8260 C CA . LEU D 1 57 ? 7.556 54.653 9.500 1.00 20.50 57 LEU D CA 1
ATOM 8261 C C . LEU D 1 57 ? 7.468 56.046 10.125 1.00 21.46 57 LEU D C 1
ATOM 8262 O O . LEU D 1 57 ? 6.566 56.815 9.802 1.00 26.58 57 LEU D O 1
ATOM 8267 N N . LEU D 1 58 ? 8.390 56.354 11.034 1.00 18.51 58 LEU D N 1
ATOM 8268 C CA . LEU D 1 58 ? 8.414 57.645 11.722 1.00 22.27 58 LEU D CA 1
ATOM 8269 C C . LEU D 1 58 ? 8.516 58.780 10.725 1.00 22.76 58 LEU D C 1
ATOM 8270 O O . LEU D 1 58 ? 7.842 59.800 10.862 1.00 21.13 58 LEU D O 1
ATOM 8275 N N . ALA D 1 59 ? 9.400 58.605 9.750 1.00 27.48 59 ALA D N 1
ATOM 8276 C CA . ALA D 1 59 ? 9.628 59.602 8.713 1.00 25.35 59 ALA D CA 1
ATOM 8277 C C . ALA D 1 59 ? 8.338 59.975 8.002 1.00 18.84 59 ALA D C 1
ATOM 8278 O O . ALA D 1 59 ? 8.075 61.142 7.753 1.00 16.96 59 ALA D O 1
ATOM 8280 N N . HIS D 1 60 ? 7.538 58.970 7.673 1.00 22.74 60 HIS D N 1
ATOM 8281 C CA . HIS D 1 60 ? 6.286 59.207 6.981 1.00 22.05 60 HIS D CA 1
ATOM 8282 C C . HIS D 1 60 ? 5.243 59.932 7.828 1.00 24.34 60 HIS D C 1
ATOM 8283 O O . HIS D 1 60 ? 4.552 60.830 7.342 1.00 23.31 60 HIS D O 1
ATOM 8290 N N . TYR D 1 61 ? 5.060 59.456 9.053 1.00 26.63 61 TYR D N 1
ATOM 8291 C CA . TYR D 1 61 ? 4.085 60.030 9.968 1.00 27.48 61 TYR D CA 1
ATOM 8292 C C . TYR D 1 61 ? 4.307 61.503 10.268 1.00 26.55 61 TYR D C 1
ATOM 8293 O O . TYR D 1 61 ? 3.345 62.261 10.354 1.00 27.71 61 TYR D O 1
ATOM 8302 N N . VAL D 1 62 ? 5.560 61.906 10.460 1.00 28.79 62 VAL D N 1
ATOM 8303 C CA . VAL D 1 62 ? 5.856 63.313 10.723 1.00 25.96 62 VAL D CA 1
ATOM 8304 C C . VAL D 1 62 ? 5.553 64.156 9.485 1.00 22.69 62 VAL D C 1
ATOM 8305 O O . VAL D 1 62 ? 5.181 65.320 9.609 1.00 22.20 62 VAL D O 1
ATOM 8309 N N . THR D 1 63 ? 5.715 63.563 8.303 1.00 21.95 63 THR D N 1
ATOM 8310 C CA . THR D 1 63 ? 5.449 64.244 7.035 1.00 19.36 63 THR D CA 1
ATOM 8311 C C . THR D 1 63 ? 3.944 64.374 6.816 1.00 23.56 63 THR D C 1
ATOM 8312 O O . THR D 1 63 ? 3.468 65.363 6.249 1.00 24.07 63 THR D O 1
ATOM 8316 N N . ALA D 1 64 ? 3.206 63.342 7.215 1.00 21.66 64 ALA D N 1
ATOM 8317 C CA . ALA D 1 64 ? 1.759 63.348 7.085 1.00 17.88 64 ALA D CA 1
ATOM 8318 C C . ALA D 1 64 ? 1.172 64.310 8.118 1.00 14.49 64 ALA D C 1
ATOM 8319 O O . ALA D 1 64 ? 0.162 64.953 7.861 1.00 19.65 64 ALA D O 1
ATOM 8321 N N . LEU D 1 65 ? 1.802 64.387 9.289 1.00 15.80 65 LEU D N 1
ATOM 8322 C CA . LEU D 1 65 ? 1.367 65.289 10.352 1.00 13.76 65 LEU D CA 1
ATOM 8323 C C . LEU D 1 65 ? 1.618 66.745 9.975 1.00 19.55 65 LEU D C 1
ATOM 8324 O O . LEU D 1 65 ? 0.735 67.592 10.112 1.00 24.95 65 LEU D O 1
ATOM 8329 N N . GLU D 1 66 ? 2.855 67.048 9.587 1.00 17.52 66 GLU D N 1
ATOM 8330 C CA . GLU D 1 66 ? 3.227 68.403 9.196 1.00 25.16 66 GLU D CA 1
ATOM 8331 C C . GLU D 1 66 ? 2.472 68.829 7.946 1.00 26.36 66 GLU D C 1
ATOM 8332 O O . GLU D 1 66 ? 2.166 70.010 7.773 1.00 32.26 66 GLU D O 1
ATOM 8338 N N . GLY D 1 67 ? 2.216 67.873 7.061 1.00 29.59 67 GLY D N 1
ATOM 8339 C CA . GLY D 1 67 ? 1.498 68.163 5.832 1.00 24.54 67 GLY D CA 1
ATOM 8340 C C . GLY D 1 67 ? 0.051 68.531 6.085 1.00 23.51 67 GLY D C 1
ATOM 8341 O O . GLY D 1 67 ? -0.540 69.336 5.352 1.00 26.93 67 GLY D O 1
ATOM 8342 N N . GLY D 1 68 ? -0.517 67.958 7.137 1.00 13.77 68 GLY D N 1
ATOM 8343 C CA . GLY D 1 68 ? -1.896 68.248 7.477 1.00 10.81 68 GLY D CA 1
ATOM 8344 C C . GLY D 1 68 ? -2.797 67.039 7.329 1.00 12.95 68 GLY D C 1
ATOM 8345 O O . GLY D 1 68 ? -3.955 67.064 7.732 1.00 15.52 68 GLY D O 1
ATOM 8346 N N . ARG D 1 69 ? -2.270 65.975 6.738 1.00 16.32 69 ARG D N 1
ATOM 8347 C CA . ARG D 1 69 ? -3.040 64.759 6.550 1.00 17.60 69 ARG D CA 1
ATOM 8348 C C . ARG D 1 69 ? -3.468 64.187 7.892 1.00 18.88 69 ARG D C 1
ATOM 8349 O O . ARG D 1 69 ? -4.630 63.830 8.073 1.00 23.62 69 ARG D O 1
ATOM 8357 N N . LEU D 1 70 ? -2.527 64.078 8.823 1.00 15.24 70 LEU D N 1
ATOM 8358 C CA . LEU D 1 70 ? -2.837 63.549 10.144 1.00 19.43 70 LEU D CA 1
ATOM 8359 C C . LEU D 1 70 ? -3.033 64.679 11.153 1.00 17.90 70 LEU D C 1
ATOM 8360 O O . LEU D 1 70 ? -2.170 65.550 11.292 1.00 20.98 70 LEU D O 1
ATOM 8365 N N . ASN D 1 71 ? -4.158 64.646 11.865 1.00 14.78 71 ASN D N 1
ATOM 8366 C CA . ASN D 1 71 ? -4.485 65.656 12.876 1.00 13.60 71 ASN D CA 1
ATOM 8367 C C . ASN D 1 71 ? -3.615 65.427 14.103 1.00 18.14 71 ASN D C 1
ATOM 8368 O O . ASN D 1 71 ? -3.538 64.307 14.619 1.00 27.06 71 ASN D O 1
ATOM 8373 N N . ARG D 1 72 ? -2.939 66.479 14.551 1.00 13.41 72 ARG D N 1
ATOM 8374 C CA . ARG D 1 72 ? -2.076 66.393 15.725 1.00 21.75 72 ARG D CA 1
ATOM 8375 C C . ARG D 1 72 ? -2.880 66.242 17.019 1.00 21.97 72 ARG D C 1
ATOM 8376 O O . ARG D 1 72 ? -2.418 65.631 17.976 1.00 14.66 72 ARG D O 1
ATOM 8384 N N . ARG D 1 73 ? -4.068 66.838 17.064 1.00 20.43 73 ARG D N 1
ATOM 8385 C CA . ARG D 1 73 ? -4.900 66.761 18.258 1.00 21.12 73 ARG D CA 1
ATOM 8386 C C . ARG D 1 73 ? -6.315 66.289 17.948 1.00 20.82 73 ARG D C 1
ATOM 8387 O O . ARG D 1 73 ? -7.282 67.049 18.052 1.00 21.68 73 ARG D O 1
ATOM 8395 N N . PRO D 1 74 ? -6.453 64.997 17.612 1.00 23.18 74 PRO D N 1
ATOM 8396 C CA . PRO D 1 74 ? -7.722 64.353 17.275 1.00 20.71 74 PRO D CA 1
ATOM 8397 C C . PRO D 1 74 ? -8.696 64.207 18.426 1.00 26.03 74 PRO D C 1
ATOM 8398 O O . PRO D 1 74 ? -8.331 63.791 19.531 1.00 26.96 74 PRO D O 1
ATOM 8402 N N . GLN D 1 75 ? -9.951 64.526 18.136 1.00 27.05 75 GLN D N 1
ATOM 8403 C CA . GLN D 1 75 ? -11.017 64.423 19.110 1.00 26.20 75 GLN D CA 1
ATOM 8404 C C . GLN D 1 75 ? -11.855 63.205 18.743 1.00 28.12 75 GLN D C 1
ATOM 8405 O O . GLN D 1 75 ? -12.781 63.286 17.935 1.00 33.15 75 GLN D O 1
ATOM 8411 N N . ILE D 1 76 ? -11.473 62.065 19.302 1.00 31.74 76 ILE D N 1
ATOM 8412 C CA . ILE D 1 76 ? -12.151 60.797 19.052 1.00 27.18 76 ILE D CA 1
ATOM 8413 C C . ILE D 1 76 ? -13.516 60.756 19.731 1.00 28.32 76 ILE D C 1
ATOM 8414 O O . ILE D 1 76 ? -13.605 60.810 20.960 1.00 34.23 76 ILE D O 1
ATOM 8419 N N . SER D 1 77 ? -14.571 60.608 18.940 1.00 27.64 77 SER D N 1
ATOM 8420 C CA . SER D 1 77 ? -15.914 60.583 19.496 1.00 27.04 77 SER D CA 1
ATOM 8421 C C . SER D 1 77 ? -16.834 59.547 18.863 1.00 28.24 77 SER D C 1
ATOM 8422 O O . SER D 1 77 ? -16.662 59.166 17.706 1.00 32.49 77 SER D O 1
ATOM 8425 N N . ARG D 1 78 ? -17.780 59.048 19.653 1.00 28.66 78 ARG D N 1
ATOM 8426 C CA . ARG D 1 78 ? -18.729 58.052 19.173 1.00 29.99 78 ARG D CA 1
ATOM 8427 C C . ARG D 1 78 ? -19.981 58.684 18.581 1.00 32.19 78 ARG D C 1
ATOM 8428 O O . ARG D 1 78 ? -20.780 59.297 19.295 1.00 39.46 78 ARG D O 1
ATOM 8436 N N . VAL D 1 79 ? -20.138 58.545 17.268 1.00 34.75 79 VAL D N 1
ATOM 8437 C CA . VAL D 1 79 ? -21.298 59.082 16.564 1.00 37.74 79 VAL D CA 1
ATOM 8438 C C . VAL D 1 79 ? -22.592 58.362 16.966 1.00 41.10 79 VAL D C 1
ATOM 8439 O O . VAL D 1 79 ? -23.667 58.973 17.012 1.00 42.01 79 VAL D O 1
ATOM 8443 N N . SER D 1 80 ? -22.478 57.077 17.286 1.00 43.95 80 SER D N 1
ATOM 8444 C CA . SER D 1 80 ? -23.625 56.279 17.705 1.00 48.00 80 SER D CA 1
ATOM 8445 C C . SER D 1 80 ? -23.179 55.017 18.432 1.00 49.48 80 SER D C 1
ATOM 8446 O O . SER D 1 80 ? -21.988 54.824 18.695 1.00 50.54 80 SER D O 1
ATOM 8449 N N . GLY D 1 81 ? -24.146 54.181 18.794 1.00 50.73 81 GLY D N 1
ATOM 8450 C CA . GLY D 1 81 ? -23.824 52.948 19.478 1.00 53.73 81 GLY D CA 1
ATOM 8451 C C . GLY D 1 81 ? -24.869 52.505 20.473 1.00 53.78 81 GLY D C 1
ATOM 8452 O O . GLY D 1 81 ? -25.325 53.288 21.310 1.00 58.50 81 GLY D O 1
ATOM 8453 N N . PHE D 1 82 ? -25.279 51.252 20.352 1.00 49.43 82 PHE D N 1
ATOM 8454 C CA . PHE D 1 82 ? -26.261 50.669 21.250 1.00 48.20 82 PHE D CA 1
ATOM 8455 C C . PHE D 1 82 ? -25.860 49.228 21.516 1.00 44.17 82 PHE D C 1
ATOM 8456 O O . PHE D 1 82 ? -25.403 48.523 20.616 1.00 41.10 82 PHE D O 1
ATOM 8464 N N . GLY D 1 83 ? -26.038 48.795 22.758 1.00 40.33 83 GLY D N 1
ATOM 8465 C CA . GLY D 1 83 ? -25.675 47.440 23.114 1.00 37.43 83 GLY D CA 1
ATOM 8466 C C . GLY D 1 83 ? -24.172 47.283 23.201 1.00 33.53 83 GLY D C 1
ATOM 8467 O O . GLY D 1 83 ? -23.504 48.040 23.907 1.00 33.28 83 GLY D O 1
ATOM 8468 N N . ALA D 1 84 ? -23.639 46.291 22.499 1.00 32.13 84 ALA D N 1
ATOM 8469 C CA . ALA D 1 84 ? -22.208 46.041 22.519 1.00 34.01 84 ALA D CA 1
ATOM 8470 C C . ALA D 1 84 ? -21.481 46.575 21.289 1.00 31.55 84 ALA D C 1
ATOM 8471 O O . ALA D 1 84 ? -20.340 46.195 21.023 1.00 36.69 84 ALA D O 1
ATOM 8473 N N . VAL D 1 85 ? -22.142 47.443 20.532 1.00 31.96 85 VAL D N 1
ATOM 8474 C CA . VAL D 1 85 ? -21.524 48.030 19.346 1.00 30.52 85 VAL D CA 1
ATOM 8475 C C . VAL D 1 85 ? -21.562 49.557 19.372 1.00 33.87 85 VAL D C 1
ATOM 8476 O O . VAL D 1 85 ? -22.322 50.165 20.137 1.00 38.44 85 VAL D O 1
ATOM 8480 N N . GLU D 1 86 ? -20.719 50.165 18.540 1.00 36.67 86 GLU D N 1
ATOM 8481 C CA . GLU D 1 86 ? -20.643 51.615 18.410 1.00 36.69 86 GLU D CA 1
ATOM 8482 C C . GLU D 1 86 ? -19.683 52.006 17.300 1.00 27.60 86 GLU D C 1
ATOM 8483 O O . GLU D 1 86 ? -18.727 51.289 17.014 1.00 24.47 86 GLU D O 1
ATOM 8489 N N . THR D 1 87 ? -19.988 53.107 16.628 1.00 23.69 87 THR D N 1
ATOM 8490 C CA . THR D 1 87 ? -19.130 53.613 15.570 1.00 30.10 87 THR D CA 1
ATOM 8491 C C . THR D 1 87 ? -18.425 54.854 16.131 1.00 30.18 87 THR D C 1
ATOM 8492 O O . THR D 1 87 ? -19.054 55.704 16.766 1.00 22.33 87 THR D O 1
ATOM 8496 N N . ILE D 1 88 ? -17.099 54.871 16.007 1.00 33.23 88 ILE D N 1
ATOM 8497 C CA . ILE D 1 88 ? -16.258 55.965 16.496 1.00 28.81 88 ILE D CA 1
ATOM 8498 C C . ILE D 1 88 ? -15.664 56.798 15.357 1.00 26.67 88 ILE D C 1
ATOM 8499 O O . ILE D 1 88 ? -15.195 56.255 14.361 1.00 22.54 88 ILE D O 1
ATOM 8504 N N . ASP D 1 89 ? -15.713 58.117 15.499 1.00 24.43 89 ASP D N 1
ATOM 8505 C CA . ASP D 1 89 ? -15.139 59.004 14.502 1.00 23.69 89 ASP D CA 1
ATOM 8506 C C . ASP D 1 89 ? -13.834 59.511 15.105 1.00 22.16 89 ASP D C 1
ATOM 8507 O O . ASP D 1 89 ? -13.835 60.282 16.065 1.00 20.91 89 ASP D O 1
ATOM 8512 N N . ALA D 1 90 ? -12.724 59.036 14.552 1.00 17.91 90 ALA D N 1
ATOM 8513 C CA . ALA D 1 90 ? -11.391 59.385 15.026 1.00 14.97 90 ALA D CA 1
ATOM 8514 C C . ALA D 1 90 ? -10.940 60.821 14.801 1.00 14.67 90 ALA D C 1
ATOM 8515 O O . ALA D 1 90 ? -9.903 61.221 15.331 1.00 18.47 90 ALA D O 1
ATOM 8517 N N . ASP D 1 91 ? -11.683 61.578 13.995 1.00 22.18 91 ASP D N 1
ATOM 8518 C CA . ASP D 1 91 ? -11.350 62.978 13.723 1.00 16.69 91 ASP D CA 1
ATOM 8519 C C . ASP D 1 91 ? -10.014 63.117 12.974 1.00 17.30 91 ASP D C 1
ATOM 8520 O O . ASP D 1 91 ? -9.200 63.996 13.266 1.00 8.17 91 ASP D O 1
ATOM 8525 N N . HIS D 1 92 ? -9.830 62.265 11.970 1.00 18.66 92 HIS D N 1
ATOM 8526 C CA . HIS D 1 92 ? -8.625 62.250 11.137 1.00 24.67 92 HIS D CA 1
ATOM 8527 C C . HIS D 1 92 ? -7.341 61.953 11.934 1.00 21.25 92 HIS D C 1
ATOM 8528 O O . HIS D 1 92 ? -6.234 62.317 11.525 1.00 16.91 92 HIS D O 1
ATOM 8535 N N . ALA D 1 93 ? -7.509 61.261 13.057 1.00 17.15 93 ALA D N 1
ATOM 8536 C CA . ALA D 1 93 ? -6.408 60.886 13.940 1.00 21.17 93 ALA D CA 1
ATOM 8537 C C . ALA D 1 93 ? -5.345 59.987 13.360 1.00 21.45 93 ALA D C 1
ATOM 8538 O O . ALA D 1 93 ? -5.546 59.446 12.275 1.00 26.90 93 ALA D O 1
ATOM 8540 N N . HIS D 1 94 ? -4.214 59.808 14.036 1.00 23.42 94 HIS D N 1
ATOM 8541 C CA . HIS D 1 94 ? -3.228 58.879 13.492 1.00 19.23 94 HIS D CA 1
ATOM 8542 C C . HIS D 1 94 ? -3.813 57.496 13.750 1.00 12.96 94 HIS D C 1
ATOM 8543 O O . HIS D 1 94 ? -4.334 57.250 14.833 1.00 15.90 94 HIS D O 1
ATOM 8550 N N . GLY D 1 95 ? -3.716 56.609 12.766 1.00 16.45 95 GLY D N 1
ATOM 8551 C CA . GLY D 1 95 ? -4.267 55.267 12.887 1.00 5.60 95 GLY D CA 1
ATOM 8552 C C . GLY D 1 95 ? -4.119 54.591 14.233 1.00 10.01 95 GLY D C 1
ATOM 8553 O O . GLY D 1 95 ? -5.090 54.098 14.794 1.00 14.36 95 GLY D O 1
ATOM 8554 N N . ALA D 1 96 ? -2.906 54.583 14.771 1.00 18.20 96 ALA D N 1
ATOM 8555 C CA . ALA D 1 96 ? -2.653 53.947 16.056 1.00 19.69 96 ALA D CA 1
ATOM 8556 C C . ALA D 1 96 ? -3.468 54.554 17.189 1.00 21.05 96 ALA D C 1
ATOM 8557 O O . ALA D 1 96 ? -3.879 53.851 18.114 1.00 20.96 96 ALA D O 1
ATOM 8559 N N . ARG D 1 97 ? -3.642 55.870 17.153 1.00 17.63 97 ARG D N 1
ATOM 8560 C CA . ARG D 1 97 ? -4.412 56.562 18.180 1.00 23.20 97 ARG D CA 1
ATOM 8561 C C . ARG D 1 97 ? -5.883 56.193 18.040 1.00 27.03 97 ARG D C 1
ATOM 8562 O O . ARG D 1 97 ? -6.556 55.907 19.031 1.00 30.31 97 ARG D O 1
ATOM 8570 N N . ALA D 1 98 ? -6.374 56.242 16.805 1.00 23.61 98 ALA D N 1
ATOM 8571 C CA . ALA D 1 98 ? -7.761 55.932 16.491 1.00 22.45 98 ALA D CA 1
ATOM 8572 C C . ALA D 1 98 ? -8.153 54.492 16.782 1.00 25.40 98 ALA D C 1
ATOM 8573 O O . ALA D 1 98 ? -9.286 54.219 17.196 1.00 24.24 98 ALA D O 1
ATOM 8575 N N . THR D 1 99 ? -7.222 53.575 16.554 1.00 23.02 99 THR D N 1
ATOM 8576 C CA . THR D 1 99 ? -7.486 52.165 16.755 1.00 19.19 99 THR D CA 1
ATOM 8577 C C . THR D 1 99 ? -7.170 51.646 18.161 1.00 11.67 99 THR D C 1
ATOM 8578 O O . THR D 1 99 ? -7.770 50.671 18.605 1.00 8.23 99 THR D O 1
ATOM 8582 N N . TYR D 1 100 ? -6.227 52.274 18.857 1.00 17.05 100 TYR D N 1
ATOM 8583 C CA . TYR D 1 100 ? -5.895 51.852 20.219 1.00 20.06 100 TYR D CA 1
ATOM 8584 C C . TYR D 1 100 ? -7.039 52.271 21.129 1.00 17.56 100 TYR D C 1
ATOM 8585 O O . TYR D 1 100 ? -7.283 51.655 22.175 1.00 11.04 100 TYR D O 1
ATOM 8594 N N . ALA D 1 101 ? -7.684 53.371 20.747 1.00 16.78 101 ALA D N 1
ATOM 8595 C CA . ALA D 1 101 ? -8.808 53.926 21.487 1.00 16.71 101 ALA D CA 1
ATOM 8596 C C . ALA D 1 101 ? -10.037 53.080 21.225 1.00 16.54 101 ALA D C 1
ATOM 8597 O O . ALA D 1 101 ? -10.817 52.806 22.127 1.00 23.81 101 ALA D O 1
ATOM 8599 N N . ALA D 1 102 ? -10.215 52.690 19.970 1.00 25.11 102 ALA D N 1
ATOM 8600 C CA . ALA D 1 102 ? -11.347 51.862 19.576 1.00 30.38 102 ALA D CA 1
ATOM 8601 C C . ALA D 1 102 ? -11.306 50.508 20.285 1.00 27.22 102 ALA D C 1
ATOM 8602 O O . ALA D 1 102 ? -12.345 49.956 20.639 1.00 28.86 102 ALA D O 1
ATOM 8604 N N . MET D 1 103 ? -10.104 49.974 20.477 1.00 29.05 103 MET D N 1
ATOM 8605 C CA . MET D 1 103 ? -9.940 48.685 21.130 1.00 29.06 103 MET D CA 1
ATOM 8606 C C . MET D 1 103 ? -10.192 48.730 22.637 1.00 23.31 103 MET D C 1
ATOM 8607 O O . MET D 1 103 ? -10.735 47.777 23.201 1.00 22.79 103 MET D O 1
ATOM 8612 N N . GLU D 1 104 ? -9.756 49.796 23.302 1.00 25.29 104 GLU D N 1
ATOM 8613 C CA . GLU D 1 104 ? -9.984 49.908 24.739 1.00 19.41 104 GLU D CA 1
ATOM 8614 C C . GLU D 1 104 ? -11.496 49.992 24.991 1.00 18.27 104 GLU D C 1
ATOM 8615 O O . GLU D 1 104 ? -11.974 49.656 26.076 1.00 20.37 104 GLU D O 1
ATOM 8621 N N . ASN D 1 105 ? -12.230 50.442 23.977 1.00 15.68 105 ASN D N 1
ATOM 8622 C CA . ASN D 1 105 ? -13.681 50.572 24.047 1.00 18.33 105 ASN D CA 1
ATOM 8623 C C . ASN D 1 105 ? -14.316 49.215 23.793 1.00 18.08 105 ASN D C 1
ATOM 8624 O O . ASN D 1 105 ? -15.294 48.848 24.441 1.00 23.48 105 ASN D O 1
ATOM 8629 N N . ALA D 1 106 ? -13.789 48.503 22.800 1.00 12.07 106 ALA D N 1
ATOM 8630 C CA . ALA D 1 106 ? -14.282 47.179 22.450 1.00 14.54 106 ALA D CA 1
ATOM 8631 C C . ALA D 1 106 ? -14.055 46.212 23.608 1.00 16.79 106 ALA D C 1
ATOM 8632 O O . ALA D 1 106 ? -14.793 45.242 23.759 1.00 19.81 106 ALA D O 1
ATOM 8634 N N . MET D 1 107 ? -13.008 46.452 24.394 1.00 16.86 107 MET D N 1
ATOM 8635 C CA . MET D 1 107 ? -12.715 45.617 25.554 1.00 17.83 107 MET D CA 1
ATOM 8636 C C . MET D 1 107 ? -13.682 45.988 26.676 1.00 14.95 107 MET D C 1
ATOM 8637 O O . MET D 1 107 ? -14.118 45.130 27.437 1.00 11.65 107 MET D O 1
ATOM 8642 N N . ALA D 1 108 ? -13.982 47.282 26.782 1.00 18.70 108 ALA D N 1
ATOM 8643 C CA . ALA D 1 108 ? -14.895 47.805 27.791 1.00 20.65 108 ALA D CA 1
ATOM 8644 C C . ALA D 1 108 ? -16.293 47.242 27.575 1.00 20.98 108 ALA D C 1
ATOM 8645 O O . ALA D 1 108 ? -17.006 46.935 28.531 1.00 22.68 108 ALA D O 1
ATOM 8647 N N . LEU D 1 109 ? -16.698 47.167 26.313 1.00 21.84 109 LEU D N 1
ATOM 8648 C CA . LEU D 1 109 ? -17.999 46.626 25.958 1.00 18.32 109 LEU D CA 1
ATOM 8649 C C . LEU D 1 109 ? -18.016 45.110 26.150 1.00 21.43 109 LEU D C 1
ATOM 8650 O O . LEU D 1 109 ? -19.052 44.539 26.472 1.00 18.32 109 LEU D O 1
ATOM 8655 N N . ALA D 1 110 ? -16.873 44.465 25.927 1.00 23.65 110 ALA D N 1
ATOM 8656 C CA . ALA D 1 110 ? -16.755 43.017 26.079 1.00 23.08 110 ALA D CA 1
ATOM 8657 C C . ALA D 1 110 ? -16.868 42.622 27.541 1.00 29.05 110 ALA D C 1
ATOM 8658 O O . ALA D 1 110 ? -17.309 41.517 27.866 1.00 32.86 110 ALA D O 1
ATOM 8660 N N . GLU D 1 111 ? -16.422 43.512 28.418 1.00 29.98 111 GLU D N 1
ATOM 8661 C CA . GLU D 1 111 ? -16.487 43.271 29.849 1.00 29.90 111 GLU D CA 1
ATOM 8662 C C . GLU D 1 111 ? -17.932 43.395 30.308 1.00 30.80 111 GLU D C 1
ATOM 8663 O O . GLU D 1 111 ? -18.319 42.846 31.343 1.00 34.26 111 GLU D O 1
ATOM 8669 N N . LYS D 1 112 ? -18.733 44.107 29.521 1.00 31.28 112 LYS D N 1
ATOM 8670 C CA . LYS D 1 112 ? -20.129 44.319 29.858 1.00 31.74 112 LYS D CA 1
ATOM 8671 C C . LYS D 1 112 ? -21.121 43.430 29.103 1.00 31.65 112 LYS D C 1
ATOM 8672 O O . LYS D 1 112 ? -22.196 43.118 29.627 1.00 34.52 112 LYS D O 1
ATOM 8678 N N . PHE D 1 113 ? -20.763 43.002 27.896 1.00 27.53 113 PHE D N 1
ATOM 8679 C CA . PHE D 1 113 ? -21.661 42.182 27.080 1.00 20.61 113 PHE D CA 1
ATOM 8680 C C . PHE D 1 113 ? -21.035 40.903 26.529 1.00 22.20 113 PHE D C 1
ATOM 8681 O O . PHE D 1 113 ? -21.641 40.230 25.689 1.00 21.55 113 PHE D O 1
ATOM 8689 N N . GLY D 1 114 ? -19.832 40.568 26.991 1.00 21.82 114 GLY D N 1
ATOM 8690 C CA . GLY D 1 114 ? -19.162 39.375 26.501 1.00 20.40 114 GLY D CA 1
ATOM 8691 C C . GLY D 1 114 ? -18.387 39.617 25.216 1.00 18.94 114 GLY D C 1
ATOM 8692 O O . GLY D 1 114 ? -17.410 38.921 24.936 1.00 16.46 114 GLY D O 1
ATOM 8693 N N . ILE D 1 115 ? -18.852 40.578 24.419 1.00 22.06 115 ILE D N 1
ATOM 8694 C CA . ILE D 1 115 ? -18.219 40.961 23.151 1.00 21.07 115 ILE D CA 1
ATOM 8695 C C . ILE D 1 115 ? -18.284 42.470 22.951 1.00 19.03 115 ILE D C 1
ATOM 8696 O O . ILE D 1 115 ? -19.109 43.152 23.557 1.00 17.33 115 ILE D O 1
ATOM 8701 N N . GLY D 1 116 ? -17.458 42.969 22.041 1.00 16.92 116 GLY D N 1
ATOM 8702 C CA . GLY D 1 116 ? -17.434 44.386 21.751 1.00 9.56 116 GLY D CA 1
ATOM 8703 C C . GLY D 1 116 ? -16.917 44.588 20.345 1.00 23.19 116 GLY D C 1
ATOM 8704 O O . GLY D 1 116 ? -15.848 44.084 19.989 1.00 25.60 116 GLY D O 1
ATOM 8705 N N . ALA D 1 117 ? -17.719 45.251 19.519 1.00 18.88 117 ALA D N 1
ATOM 8706 C CA . ALA D 1 117 ? -17.352 45.543 18.140 1.00 14.03 117 ALA D CA 1
ATOM 8707 C C . ALA D 1 117 ? -17.428 47.055 17.969 1.00 17.17 117 ALA D C 1
ATOM 8708 O O . ALA D 1 117 ? -18.370 47.689 18.450 1.00 21.15 117 ALA D O 1
ATOM 8710 N N . VAL D 1 118 ? -16.411 47.644 17.347 1.00 19.36 118 VAL D N 1
ATOM 8711 C CA . VAL D 1 118 ? -16.392 49.088 17.137 1.00 21.09 118 VAL D CA 1
ATOM 8712 C C . VAL D 1 118 ? -15.951 49.457 15.729 1.00 20.47 118 VAL D C 1
ATOM 8713 O O . VAL D 1 118 ? -14.881 49.053 15.275 1.00 26.75 118 VAL D O 1
ATOM 8717 N N . ALA D 1 119 ? -16.821 50.162 15.012 1.00 15.90 119 ALA D N 1
ATOM 8718 C CA . ALA D 1 119 ? -16.509 50.613 13.665 1.00 16.06 119 ALA D CA 1
ATOM 8719 C C . ALA D 1 119 ? -15.664 51.869 13.854 1.00 17.72 119 ALA D C 1
ATOM 8720 O O . ALA D 1 119 ? -15.912 52.638 14.782 1.00 16.54 119 ALA D O 1
ATOM 8722 N N . ILE D 1 120 ? -14.637 52.044 13.023 1.00 17.35 120 ILE D N 1
ATOM 8723 C CA . ILE D 1 120 ? -13.761 53.218 13.114 1.00 16.81 120 ILE D CA 1
ATOM 8724 C C . ILE D 1 120 ? -13.911 54.095 11.878 1.00 14.39 120 ILE D C 1
ATOM 8725 O O . ILE D 1 120 ? -13.759 53.621 10.748 1.00 14.39 120 ILE D O 1
ATOM 8730 N N . ARG D 1 121 ? -14.196 55.376 12.097 1.00 19.96 121 ARG D N 1
ATOM 8731 C CA . ARG D 1 121 ? -14.365 56.335 11.009 1.00 20.74 121 ARG D CA 1
ATOM 8732 C C . ARG D 1 121 ? -13.262 57.387 10.999 1.00 21.70 121 ARG D C 1
ATOM 8733 O O . ARG D 1 121 ? -12.658 57.677 12.031 1.00 28.57 121 ARG D O 1
ATOM 8741 N N . ASN D 1 122 ? -13.041 57.974 9.827 1.00 13.44 122 ASN D N 1
ATOM 8742 C CA . ASN D 1 122 ? -12.039 59.019 9.628 1.00 21.03 122 ASN D CA 1
ATOM 8743 C C . ASN D 1 122 ? -10.713 58.737 10.318 1.00 19.16 122 ASN D C 1
ATOM 8744 O O . ASN D 1 122 ? -10.273 59.511 11.168 1.00 16.10 122 ASN D O 1
ATOM 8749 N N . SER D 1 123 ? -10.076 57.633 9.942 1.00 12.66 123 SER D N 1
ATOM 8750 C CA . SER D 1 123 ? -8.805 57.253 10.540 1.00 14.38 123 SER D CA 1
ATOM 8751 C C . SER D 1 123 ? -7.703 57.303 9.496 1.00 16.58 123 SER D C 1
ATOM 8752 O O . SER D 1 123 ? -7.869 57.888 8.420 1.00 18.22 123 SER D O 1
ATOM 8755 N N . SER D 1 124 ? -6.584 56.668 9.811 1.00 16.53 124 SER D N 1
ATOM 8756 C CA . SER D 1 124 ? -5.460 56.638 8.904 1.00 22.56 124 SER D CA 1
ATOM 8757 C C . SER D 1 124 ? -4.671 55.347 9.064 1.00 17.93 124 SER D C 1
ATOM 8758 O O . SER D 1 124 ? -5.111 54.415 9.746 1.00 23.89 124 SER D O 1
ATOM 8761 N N . HIS D 1 125 ? -3.558 55.260 8.342 1.00 16.13 125 HIS D N 1
ATOM 8762 C CA . HIS D 1 125 ? -2.692 54.090 8.392 1.00 24.79 125 HIS D CA 1
ATOM 8763 C C . HIS D 1 125 ? -2.331 53.817 9.844 1.00 23.93 125 HIS D C 1
ATOM 8764 O O . HIS D 1 125 ? -1.867 54.713 10.548 1.00 19.86 125 HIS D O 1
ATOM 8771 N N . PHE D 1 126 ? -2.554 52.588 10.296 1.00 20.28 126 PHE D N 1
ATOM 8772 C CA . PHE D 1 126 ? -2.254 52.273 11.681 1.00 17.94 126 PHE D CA 1
ATOM 8773 C C . PHE D 1 126 ? -1.066 51.346 11.921 1.00 17.05 126 PHE D C 1
ATOM 8774 O O . PHE D 1 126 ? -0.953 50.731 12.979 1.00 19.47 126 PHE D O 1
ATOM 8782 N N . GLY D 1 127 ? -0.165 51.254 10.952 1.00 16.75 127 GLY D N 1
ATOM 8783 C CA . GLY D 1 127 ? 0.976 50.377 11.130 1.00 12.98 127 GLY D CA 1
ATOM 8784 C C . GLY D 1 127 ? 0.560 48.916 11.182 1.00 15.74 127 GLY D C 1
ATOM 8785 O O . GLY D 1 127 ? -0.319 48.495 10.426 1.00 16.53 127 GLY D O 1
ATOM 8786 N N . PRO D 1 128 ? 1.186 48.107 12.044 1.00 16.97 128 PRO D N 1
ATOM 8787 C CA . PRO D 1 128 ? 0.837 46.685 12.144 1.00 11.85 128 PRO D CA 1
ATOM 8788 C C . PRO D 1 128 ? -0.531 46.438 12.784 1.00 13.01 128 PRO D C 1
ATOM 8789 O O . PRO D 1 128 ? -0.811 46.914 13.879 1.00 17.05 128 PRO D O 1
ATOM 8793 N N . ALA D 1 129 ? -1.367 45.665 12.103 1.00 11.57 129 ALA D N 1
ATOM 8794 C CA . ALA D 1 129 ? -2.702 45.350 12.599 1.00 16.25 129 ALA D CA 1
ATOM 8795 C C . ALA D 1 129 ? -2.652 44.603 13.927 1.00 19.49 129 ALA D C 1
ATOM 8796 O O . ALA D 1 129 ? -3.536 44.759 14.773 1.00 19.02 129 ALA D O 1
ATOM 8798 N N . GLY D 1 130 ? -1.619 43.783 14.093 1.00 16.37 130 GLY D N 1
ATOM 8799 C CA . GLY D 1 130 ? -1.472 43.003 15.307 1.00 11.51 130 GLY D CA 1
ATOM 8800 C C . GLY D 1 130 ? -1.251 43.806 16.571 1.00 16.13 130 GLY D C 1
ATOM 8801 O O . GLY D 1 130 ? -1.359 43.263 17.667 1.00 18.73 130 GLY D O 1
ATOM 8802 N N . ALA D 1 131 ? -0.914 45.083 16.426 1.00 17.64 131 ALA D N 1
ATOM 8803 C CA . ALA D 1 131 ? -0.658 45.943 17.576 1.00 19.69 131 ALA D CA 1
ATOM 8804 C C . ALA D 1 131 ? -1.857 46.020 18.504 1.00 15.82 131 ALA D C 1
ATOM 8805 O O . ALA D 1 131 ? -1.720 45.921 19.725 1.00 25.21 131 ALA D O 1
ATOM 8807 N N . TYR D 1 132 ? -3.030 46.181 17.903 1.00 19.16 132 TYR D N 1
ATOM 8808 C CA . TYR D 1 132 ? -4.292 46.306 18.625 1.00 21.02 132 TYR D CA 1
ATOM 8809 C C . TYR D 1 132 ? -4.838 44.943 19.028 1.00 19.04 132 TYR D C 1
ATOM 8810 O O . TYR D 1 132 ? -5.426 44.792 20.096 1.00 21.26 132 TYR D O 1
ATOM 8819 N N . ALA D 1 133 ? -4.637 43.955 18.163 1.00 23.89 133 ALA D N 1
ATOM 8820 C CA . ALA D 1 133 ? -5.085 42.598 18.434 1.00 18.62 133 ALA D CA 1
ATOM 8821 C C . ALA D 1 133 ? -4.307 42.055 19.635 1.00 21.99 133 ALA D C 1
ATOM 8822 O O . ALA D 1 133 ? -4.882 41.430 20.527 1.00 24.36 133 ALA D O 1
ATOM 8824 N N . LEU D 1 134 ? -2.997 42.305 19.645 1.00 19.09 134 LEU D N 1
ATOM 8825 C CA . LEU D 1 134 ? -2.114 41.867 20.728 1.00 22.36 134 LEU D CA 1
ATOM 8826 C C . LEU D 1 134 ? -2.426 42.618 22.023 1.00 22.20 134 LEU D C 1
ATOM 8827 O O . LEU D 1 134 ? -2.110 42.149 23.114 1.00 18.38 134 LEU D O 1
ATOM 8832 N N . GLU D 1 135 ? -3.020 43.798 21.891 1.00 22.21 135 GLU D N 1
ATOM 8833 C CA . GLU D 1 135 ? -3.384 44.602 23.048 1.00 28.54 135 GLU D CA 1
ATOM 8834 C C . GLU D 1 135 ? -4.501 43.923 23.825 1.00 25.47 135 GLU D C 1
ATOM 8835 O O . GLU D 1 135 ? -4.480 43.888 25.057 1.00 22.18 135 GLU D O 1
ATOM 8841 N N . ALA D 1 136 ? -5.507 43.452 23.093 1.00 22.88 136 ALA D N 1
ATOM 8842 C CA . ALA D 1 136 ? -6.646 42.769 23.683 1.00 20.06 136 ALA D CA 1
ATOM 8843 C C . ALA D 1 136 ? -6.198 41.476 24.349 1.00 21.17 136 ALA D C 1
ATOM 8844 O O . ALA D 1 136 ? -6.664 41.140 25.434 1.00 29.39 136 ALA D O 1
ATOM 8846 N N . ALA D 1 137 ? -5.288 40.763 23.695 1.00 18.80 137 ALA D N 1
ATOM 8847 C CA . ALA D 1 137 ? -4.772 39.507 24.223 1.00 26.26 137 ALA D CA 1
ATOM 8848 C C . ALA D 1 137 ? -4.022 39.733 25.533 1.00 30.59 137 ALA D C 1
ATOM 8849 O O . ALA D 1 137 ? -4.101 38.912 26.452 1.00 34.99 137 ALA D O 1
ATOM 8851 N N . ARG D 1 138 ? -3.256 40.820 25.599 1.00 33.45 138 ARG D N 1
ATOM 8852 C CA . ARG D 1 138 ? -2.501 41.157 26.807 1.00 35.97 138 ARG D CA 1
ATOM 8853 C C . ARG D 1 138 ? -3.479 41.462 27.935 1.00 33.84 138 ARG D C 1
ATOM 8854 O O . ARG D 1 138 ? -3.172 41.283 29.116 1.00 32.04 138 ARG D O 1
ATOM 8862 N N . GLN D 1 139 ? -4.662 41.922 27.550 1.00 32.87 139 GLN D N 1
ATOM 8863 C CA . GLN D 1 139 ? -5.705 42.260 28.497 1.00 35.89 139 GLN D CA 1
ATOM 8864 C C . GLN D 1 139 ? -6.599 41.078 28.860 1.00 32.46 139 GLN D C 1
ATOM 8865 O O . GLN D 1 139 ? -7.407 41.177 29.786 1.00 33.74 139 GLN D O 1
ATOM 8871 N N . GLY D 1 140 ? -6.453 39.964 28.145 1.00 31.22 140 GLY D N 1
ATOM 8872 C CA . GLY D 1 140 ? -7.254 38.783 28.433 1.00 25.03 140 GLY D CA 1
ATOM 8873 C C . GLY D 1 140 ? -8.481 38.591 27.558 1.00 23.69 140 GLY D C 1
ATOM 8874 O O . GLY D 1 140 ? -9.396 37.849 27.911 1.00 24.73 140 GLY D O 1
ATOM 8875 N N . TYR D 1 141 ? -8.516 39.277 26.425 1.00 27.65 141 TYR D N 1
ATOM 8876 C CA . TYR D 1 141 ? -9.630 39.158 25.496 1.00 22.15 141 TYR D CA 1
ATOM 8877 C C . TYR D 1 141 ? -9.104 38.602 24.186 1.00 22.40 141 TYR D C 1
ATOM 8878 O O . TYR D 1 141 ? -7.907 38.363 24.032 1.00 10.66 141 TYR D O 1
ATOM 8887 N N . ILE D 1 142 ? -10.017 38.326 23.267 1.00 26.55 142 ILE D N 1
ATOM 8888 C CA . ILE D 1 142 ? -9.635 37.862 21.948 1.00 19.44 142 ILE D CA 1
ATOM 8889 C C . ILE D 1 142 ? -9.886 39.017 21.021 1.00 23.00 142 ILE D C 1
ATOM 8890 O O . ILE D 1 142 ? -11.035 39.364 20.742 1.00 24.90 142 ILE D O 1
ATOM 8895 N N . GLY D 1 143 ? -8.822 39.656 20.560 1.00 20.27 143 GLY D N 1
ATOM 8896 C CA . GLY D 1 143 ? -8.950 40.833 19.705 1.00 18.35 143 GLY D CA 1
ATOM 8897 C C . GLY D 1 143 ? -8.862 40.587 18.217 1.00 21.65 143 GLY D C 1
ATOM 8898 O O . GLY D 1 143 ? -8.110 39.721 17.763 1.00 18.84 143 GLY D O 1
ATOM 8899 N N . LEU D 1 144 ? -9.656 41.337 17.459 1.00 20.78 144 LEU D N 1
ATOM 8900 C CA . LEU D 1 144 ? -9.679 41.248 16.001 1.00 23.47 144 LEU D CA 1
ATOM 8901 C C . LEU D 1 144 ? -9.396 42.640 15.471 1.00 23.34 144 LEU D C 1
ATOM 8902 O O . LEU D 1 144 ? -9.718 43.637 16.121 1.00 29.71 144 LEU D O 1
ATOM 8907 N N . ALA D 1 145 ? -8.814 42.717 14.284 1.00 21.72 145 ALA D N 1
ATOM 8908 C CA . ALA D 1 145 ? -8.509 44.010 13.684 1.00 24.30 145 ALA D CA 1
ATOM 8909 C C . ALA D 1 145 ? -8.514 43.896 12.172 1.00 24.79 145 ALA D C 1
ATOM 8910 O O . ALA D 1 145 ? -7.780 43.095 11.587 1.00 28.33 145 ALA D O 1
ATOM 8912 N N . PHE D 1 146 ? -9.379 44.684 11.547 1.00 25.95 146 PHE D N 1
ATOM 8913 C CA . PHE D 1 146 ? -9.505 44.705 10.096 1.00 25.14 146 PHE D CA 1
ATOM 8914 C C . PHE D 1 146 ? -9.313 46.125 9.608 1.00 26.55 146 PHE D C 1
ATOM 8915 O O . PHE D 1 146 ? -9.518 47.086 10.356 1.00 26.80 146 PHE D O 1
ATOM 8923 N N . CYS D 1 147 ? -8.865 46.252 8.369 1.00 25.33 147 CYS D N 1
ATOM 8924 C CA . CYS D 1 147 ? -8.704 47.557 7.759 1.00 19.75 147 CYS D CA 1
ATOM 8925 C C . CYS D 1 147 ? -8.327 47.374 6.297 1.00 19.07 147 CYS D C 1
ATOM 8926 O O . CYS D 1 147 ? -7.957 46.275 5.879 1.00 11.40 147 CYS D O 1
ATOM 8929 N N . ASN D 1 148 ? -8.491 48.430 5.515 1.00 16.95 148 ASN D N 1
ATOM 8930 C CA . ASN D 1 148 ? -8.142 48.398 4.098 1.00 23.58 148 ASN D CA 1
ATOM 8931 C C . ASN D 1 148 ? -7.111 49.494 3.771 1.00 19.42 148 ASN D C 1
ATOM 8932 O O . ASN D 1 148 ? -6.613 50.188 4.664 1.00 15.66 148 ASN D O 1
ATOM 8937 N N . SER D 1 149 ? -6.771 49.629 2.496 1.00 13.69 149 SER D N 1
ATOM 8938 C CA . SER D 1 149 ? -5.839 50.643 2.069 1.00 17.01 149 SER D CA 1
ATOM 8939 C C . SER D 1 149 ? -6.064 50.857 0.586 1.00 14.82 149 SER D C 1
ATOM 8940 O O . SER D 1 149 ? -7.032 50.357 0.031 1.00 12.06 149 SER D O 1
ATOM 8943 N N . ASP D 1 150 ? -5.240 51.687 -0.031 1.00 18.32 150 ASP D N 1
ATOM 8944 C CA . ASP D 1 150 ? -5.400 51.956 -1.453 1.00 17.80 150 ASP D CA 1
ATOM 8945 C C . ASP D 1 150 ? -5.116 50.661 -2.205 1.00 15.72 150 ASP D C 1
ATOM 8946 O O . ASP D 1 150 ? -4.291 49.857 -1.776 1.00 6.49 150 ASP D O 1
ATOM 8951 N N . SER D 1 151 ? -5.842 50.451 -3.297 1.00 14.62 151 SER D N 1
ATOM 8952 C CA . SER D 1 151 ? -5.722 49.244 -4.113 1.00 19.89 151 SER D CA 1
ATOM 8953 C C . SER D 1 151 ? -4.314 48.827 -4.506 1.00 21.45 151 SER D C 1
ATOM 8954 O O . SER D 1 151 ? -3.555 49.623 -5.073 1.00 23.88 151 SER D O 1
ATOM 8957 N N . PHE D 1 152 ? -4.012 47.550 -4.275 1.00 20.14 152 PHE D N 1
ATOM 8958 C CA . PHE D 1 152 ? -2.719 46.956 -4.596 1.00 27.65 152 PHE D CA 1
ATOM 8959 C C . PHE D 1 152 ? -2.845 45.512 -5.083 1.00 26.47 152 PHE D C 1
ATOM 8960 O O . PHE D 1 152 ? -2.104 45.089 -5.973 1.00 26.14 152 PHE D O 1
ATOM 8968 N N . VAL D 1 153 ? -3.761 44.759 -4.480 1.00 24.74 153 VAL D N 1
ATOM 8969 C CA . VAL D 1 153 ? -3.948 43.352 -4.827 1.00 24.63 153 VAL D CA 1
ATOM 8970 C C . VAL D 1 153 ? -5.124 43.076 -5.762 1.00 22.06 153 VAL D C 1
ATOM 8971 O O . VAL D 1 153 ? -6.212 43.624 -5.596 1.00 18.28 153 VAL D O 1
ATOM 8975 N N . ARG D 1 154 ? -4.879 42.230 -6.757 1.00 14.36 154 ARG D N 1
ATOM 8976 C CA . ARG D 1 154 ? -5.897 41.845 -7.726 1.00 21.24 154 ARG D CA 1
ATOM 8977 C C . ARG D 1 154 ? -6.796 40.746 -7.172 1.00 21.85 154 ARG D C 1
ATOM 8978 O O . ARG D 1 154 ? -6.546 40.192 -6.095 1.00 18.65 154 ARG D O 1
ATOM 8986 N N . LEU D 1 155 ? -7.873 40.470 -7.898 1.00 20.22 155 LEU D N 1
ATOM 8987 C CA . LEU D 1 155 ? -8.808 39.412 -7.524 1.00 17.47 155 LEU D CA 1
ATOM 8988 C C . LEU D 1 155 ? -8.232 38.151 -8.163 1.00 13.20 155 LEU D C 1
ATOM 8989 O O . LEU D 1 155 ? -7.254 38.224 -8.905 1.00 16.34 155 LEU D O 1
ATOM 8994 N N . HIS D 1 156 ? -8.786 36.988 -7.851 1.00 12.08 156 HIS D N 1
ATOM 8995 C CA . HIS D 1 156 ? -8.288 35.779 -8.482 1.00 15.80 156 HIS D CA 1
ATOM 8996 C C . HIS D 1 156 ? -8.687 35.934 -9.945 1.00 15.56 156 HIS D C 1
ATOM 8997 O O . HIS D 1 156 ? -9.841 36.222 -10.239 1.00 17.28 156 HIS D O 1
ATOM 9004 N N . ASP D 1 157 ? -7.719 35.786 -10.847 1.00 24.13 157 ASP D N 1
ATOM 9005 C CA . ASP D 1 157 ? -7.943 35.936 -12.288 1.00 19.56 157 ASP D CA 1
ATOM 9006 C C . ASP D 1 157 ? -8.194 37.393 -12.694 1.00 18.04 157 ASP D C 1
ATOM 9007 O O . ASP D 1 157 ? -8.781 37.652 -13.746 1.00 22.76 157 ASP D O 1
ATOM 9012 N N . GLY D 1 158 ? -7.729 38.337 -11.879 1.00 16.65 158 GLY D N 1
ATOM 9013 C CA . GLY D 1 158 ? -7.925 39.745 -12.189 1.00 18.17 158 GLY D CA 1
ATOM 9014 C C . GLY D 1 158 ? -6.797 40.386 -12.984 1.00 23.33 158 GLY D C 1
ATOM 9015 O O . GLY D 1 158 ? -5.706 39.819 -13.098 1.00 25.03 158 GLY D O 1
ATOM 9016 N N . ALA D 1 159 ? -7.064 41.566 -13.544 1.00 22.85 159 ALA D N 1
ATOM 9017 C CA . ALA D 1 159 ? -6.072 42.306 -14.320 1.00 24.53 159 ALA D CA 1
ATOM 9018 C C . ALA D 1 159 ? -6.027 43.774 -13.888 1.00 22.91 159 ALA D C 1
ATOM 9019 O O . ALA D 1 159 ? -5.903 44.679 -14.724 1.00 28.38 159 ALA D O 1
ATOM 9021 N N . MET D 1 160 ? -6.116 44.002 -12.580 1.00 22.12 160 MET D N 1
ATOM 9022 C CA . MET D 1 160 ? -6.085 45.351 -12.018 1.00 16.13 160 MET D CA 1
ATOM 9023 C C . MET D 1 160 ? -5.938 45.290 -10.499 1.00 17.06 160 MET D C 1
ATOM 9024 O O . MET D 1 160 ? -6.305 44.300 -9.867 1.00 14.96 160 MET D O 1
ATOM 9029 N N . ARG D 1 161 ? -5.350 46.330 -9.921 1.00 18.27 161 ARG D N 1
ATOM 9030 C CA . ARG D 1 161 ? -5.206 46.402 -8.470 1.00 21.96 161 ARG D CA 1
ATOM 9031 C C . ARG D 1 161 ? -6.623 46.512 -7.947 1.00 19.03 161 ARG D C 1
ATOM 9032 O O . ARG D 1 161 ? -7.367 47.415 -8.341 1.00 16.28 161 ARG D O 1
ATOM 9040 N N . PHE D 1 162 ? -7.093 45.674 -7.043 1.00 22.04 162 PHE D N 1
ATOM 9041 C CA . PHE D 1 162 ? -8.472 45.837 -6.580 1.00 16.76 162 PHE D CA 1
ATOM 9042 C C . PHE D 1 162 ? -8.575 46.145 -5.085 1.00 10.29 162 PHE D C 1
ATOM 9043 O O . PHE D 1 162 ? -9.026 47.229 -4.699 1.00 12.76 162 PHE D O 1
ATOM 9051 N N . HIS D 1 163 ? -8.244 45.166 -4.253 1.00 9.79 163 HIS D N 1
ATOM 9052 C CA . HIS D 1 163 ? -8.296 45.359 -2.814 1.00 13.92 163 HIS D CA 1
ATOM 9053 C C . HIS D 1 163 ? -6.943 45.811 -2.301 1.00 19.22 163 HIS D C 1
ATOM 9054 O O . HIS D 1 163 ? -5.910 45.566 -2.915 1.00 17.61 163 HIS D O 1
ATOM 9061 N N . GLY D 1 164 ? -6.973 46.459 -1.142 1.00 19.28 164 GLY D N 1
ATOM 9062 C CA . GLY D 1 164 ? -5.737 46.898 -0.523 1.00 8.51 164 GLY D CA 1
ATOM 9063 C C . GLY D 1 164 ? -5.079 45.639 0.004 1.00 14.68 164 GLY D C 1
ATOM 9064 O O . GLY D 1 164 ? -5.506 44.540 -0.327 1.00 23.65 164 GLY D O 1
ATOM 9065 N N . THR D 1 165 ? -4.032 45.759 0.807 1.00 26.71 165 THR D N 1
ATOM 9066 C CA . THR D 1 165 ? -3.377 44.564 1.343 1.00 22.91 165 THR D CA 1
ATOM 9067 C C . THR D 1 165 ? -4.192 44.052 2.541 1.00 23.46 165 THR D C 1
ATOM 9068 O O . THR D 1 165 ? -3.790 43.144 3.264 1.00 21.95 165 THR D O 1
ATOM 9072 N N . ASN D 1 166 ? -5.347 44.681 2.720 1.00 17.36 166 ASN D N 1
ATOM 9073 C CA . ASN D 1 166 ? -6.342 44.355 3.742 1.00 21.15 166 ASN D CA 1
ATOM 9074 C C . ASN D 1 166 ? -5.942 43.274 4.741 1.00 18.37 166 ASN D C 1
ATOM 9075 O O . ASN D 1 166 ? -6.302 42.118 4.576 1.00 21.85 166 ASN D O 1
ATOM 9080 N N . PRO D 1 167 ? -5.229 43.652 5.815 1.00 13.74 167 PRO D N 1
ATOM 9081 C CA . PRO D 1 167 ? -4.772 42.710 6.840 1.00 12.49 167 PRO D CA 1
ATOM 9082 C C . PRO D 1 167 ? -5.824 42.178 7.803 1.00 14.57 167 PRO D C 1
ATOM 9083 O O . PRO D 1 167 ? -6.875 42.792 8.007 1.00 18.50 167 PRO D O 1
ATOM 9087 N N . ILE D 1 168 ? -5.493 41.043 8.411 1.00 11.28 168 ILE D N 1
ATOM 9088 C CA . ILE D 1 168 ? -6.328 40.389 9.408 1.00 15.57 168 ILE D CA 1
ATOM 9089 C C . ILE D 1 168 ? -5.414 40.124 10.597 1.00 15.27 168 ILE D C 1
ATOM 9090 O O . ILE D 1 168 ? -4.334 39.552 10.435 1.00 19.93 168 ILE D O 1
ATOM 9095 N N . ALA D 1 169 ? -5.845 40.535 11.785 1.00 15.53 169 ALA D N 1
ATOM 9096 C CA . ALA D 1 169 ? -5.065 40.320 13.002 1.00 18.96 169 ALA D CA 1
ATOM 9097 C C . ALA D 1 169 ? -5.923 39.750 14.121 1.00 15.65 169 ALA D C 1
ATOM 9098 O O . ALA D 1 169 ? -6.949 40.330 14.477 1.00 16.49 169 ALA D O 1
ATOM 9100 N N . VAL D 1 170 ? -5.518 38.604 14.658 1.00 12.94 170 VAL D N 1
ATOM 9101 C CA . VAL D 1 170 ? -6.256 37.971 15.749 1.00 13.21 170 VAL D CA 1
ATOM 9102 C C . VAL D 1 170 ? -5.297 37.684 16.896 1.00 19.24 170 VAL D C 1
ATOM 9103 O O . VAL D 1 170 ? -4.245 37.068 16.701 1.00 18.52 170 VAL D O 1
ATOM 9107 N N . GLY D 1 171 ? -5.646 38.159 18.086 1.00 15.98 171 GLY D N 1
ATOM 9108 C CA . GLY D 1 171 ? -4.801 37.934 19.241 1.00 19.78 171 GLY D CA 1
ATOM 9109 C C . GLY D 1 171 ? -5.549 37.192 20.326 1.00 25.30 171 GLY D C 1
ATOM 9110 O O . GLY D 1 171 ? -6.611 37.630 20.764 1.00 28.04 171 GLY D O 1
ATOM 9111 N N . VAL D 1 172 ? -5.004 36.062 20.760 1.00 16.78 172 VAL D N 1
ATOM 9112 C CA . VAL D 1 172 ? -5.643 35.270 21.796 1.00 17.51 172 VAL D CA 1
ATOM 9113 C C . VAL D 1 172 ? -4.728 35.110 23.009 1.00 22.31 172 VAL D C 1
ATOM 9114 O O . VAL D 1 172 ? -3.543 34.810 22.870 1.00 23.80 172 VAL D O 1
ATOM 9118 N N . PRO D 1 173 ? -5.267 35.327 24.218 1.00 18.03 173 PRO D N 1
ATOM 9119 C CA . PRO D 1 173 ? -4.484 35.198 25.447 1.00 17.09 173 PRO D CA 1
ATOM 9120 C C . PRO D 1 173 ? -3.917 33.791 25.573 1.00 24.51 173 PRO D C 1
ATOM 9121 O O . PRO D 1 173 ? -4.553 32.819 25.163 1.00 23.95 173 PRO D O 1
ATOM 9125 N N . ALA D 1 174 ? -2.717 33.688 26.127 1.00 29.78 174 ALA D N 1
ATOM 9126 C CA . ALA D 1 174 ? -2.085 32.393 26.322 1.00 35.40 174 ALA D CA 1
ATOM 9127 C C . ALA D 1 174 ? -2.407 31.901 27.733 1.00 44.01 174 ALA D C 1
ATOM 9128 O O . ALA D 1 174 ? -3.572 31.884 28.142 1.00 44.43 174 ALA D O 1
ATOM 9130 N N . ALA D 1 175 ? -1.376 31.504 28.473 1.00 45.88 175 ALA D N 1
ATOM 9131 C CA . ALA D 1 175 ? -1.538 31.026 29.843 1.00 51.46 175 ALA D CA 1
ATOM 9132 C C . ALA D 1 175 ? -0.364 31.531 30.671 1.00 53.47 175 ALA D C 1
ATOM 9133 O O . ALA D 1 175 ? -0.521 32.399 31.531 1.00 54.82 175 ALA D O 1
ATOM 9135 N N . ASP D 1 176 ? 0.812 30.969 30.417 1.00 53.49 176 ASP D N 1
ATOM 9136 C CA . ASP D 1 176 ? 2.018 31.378 31.121 1.00 56.67 176 ASP D CA 1
ATOM 9137 C C . ASP D 1 176 ? 3.101 31.713 30.107 1.00 57.25 176 ASP D C 1
ATOM 9138 O O . ASP D 1 176 ? 4.296 31.513 30.351 1.00 58.74 176 ASP D O 1
ATOM 9143 N N . ASP D 1 177 ? 2.659 32.201 28.952 1.00 56.53 177 ASP D N 1
ATOM 9144 C CA . ASP D 1 177 ? 3.558 32.596 27.879 1.00 50.92 177 ASP D CA 1
ATOM 9145 C C . ASP D 1 177 ? 2.914 33.696 27.038 1.00 43.70 177 ASP D C 1
ATOM 9146 O O . ASP D 1 177 ? 1.870 34.245 27.401 1.00 33.72 177 ASP D O 1
ATOM 9151 N N . MET D 1 178 ? 3.563 34.030 25.928 1.00 43.01 178 MET D N 1
ATOM 9152 C CA . MET D 1 178 ? 3.081 35.070 25.029 1.00 33.54 178 MET D CA 1
ATOM 9153 C C . MET D 1 178 ? 1.828 34.631 24.279 1.00 28.39 178 MET D C 1
ATOM 9154 O O . MET D 1 178 ? 1.703 33.466 23.882 1.00 22.65 178 MET D O 1
ATOM 9159 N N . PRO D 1 179 ? 0.883 35.566 24.080 1.00 25.74 179 PRO D N 1
ATOM 9160 C CA . PRO D 1 179 ? -0.388 35.340 23.385 1.00 21.47 179 PRO D CA 1
ATOM 9161 C C . PRO D 1 179 ? -0.252 34.813 21.962 1.00 24.56 179 PRO D C 1
ATOM 9162 O O . PRO D 1 179 ? 0.760 35.021 21.302 1.00 25.83 179 PRO D O 1
ATOM 9166 N N . TRP D 1 180 ? -1.276 34.099 21.520 1.00 22.98 180 TRP D N 1
ATOM 9167 C CA . TRP D 1 180 ? -1.343 33.570 20.170 1.00 22.00 180 TRP D CA 1
ATOM 9168 C C . TRP D 1 180 ? -1.534 34.786 19.289 1.00 21.45 180 TRP D C 1
ATOM 9169 O O . TRP D 1 180 ? -2.394 35.614 19.601 1.00 24.90 180 TRP D O 1
ATOM 9180 N N . LEU D 1 181 ? -0.800 34.999 18.199 1.00 23.42 181 LEU D N 1
ATOM 9181 C CA . LEU D 1 181 ? -1.021 36.232 17.446 1.00 24.88 181 LEU D CA 1
ATOM 9182 C C . LEU D 1 181 ? -0.887 36.068 15.926 1.00 23.68 181 LEU D C 1
ATOM 9183 O O . LEU D 1 181 ? 0.162 35.669 15.419 1.00 26.62 181 LEU D O 1
ATOM 9188 N N . LEU D 1 182 ? -1.955 36.397 15.206 1.00 24.98 182 LEU D N 1
ATOM 9189 C CA . LEU D 1 182 ? -1.959 36.341 13.751 1.00 19.46 182 LEU D CA 1
ATOM 9190 C C . LEU D 1 182 ? -2.043 37.768 13.229 1.00 21.65 182 LEU D C 1
ATOM 9191 O O . LEU D 1 182 ? -2.915 38.534 13.632 1.00 25.32 182 LEU D O 1
ATOM 9196 N N . ASP D 1 183 ? -1.128 38.119 12.336 1.00 25.57 183 ASP D N 1
ATOM 9197 C CA . ASP D 1 183 ? -1.090 39.447 11.734 1.00 23.30 183 ASP D CA 1
ATOM 9198 C C . ASP D 1 183 ? -0.607 39.191 10.318 1.00 23.95 183 ASP D C 1
ATOM 9199 O O . ASP D 1 183 ? 0.590 39.007 10.086 1.00 24.14 183 ASP D O 1
ATOM 9204 N N . MET D 1 184 ? -1.534 39.217 9.369 1.00 18.49 184 MET D N 1
ATOM 9205 C CA . MET D 1 184 ? -1.206 38.921 7.981 1.00 14.23 184 MET D CA 1
ATOM 9206 C C . MET D 1 184 ? -1.980 39.748 6.965 1.00 15.89 184 MET D C 1
ATOM 9207 O O . MET D 1 184 ? -3.140 40.084 7.171 1.00 14.02 184 MET D O 1
ATOM 9212 N N . ALA D 1 185 ? -1.330 40.055 5.854 1.00 11.41 185 ALA D N 1
ATOM 9213 C CA . ALA D 1 185 ? -1.977 40.783 4.777 1.00 12.36 185 ALA D CA 1
ATOM 9214 C C . ALA D 1 185 ? -2.767 39.733 3.995 1.00 12.56 185 ALA D C 1
ATOM 9215 O O . ALA D 1 185 ? -2.355 38.579 3.885 1.00 11.28 185 ALA D O 1
ATOM 9217 N N . THR D 1 186 ? -3.917 40.069 3.408 1.00 14.28 186 THR D N 1
ATOM 9218 C CA . THR D 1 186 ? -4.578 38.989 2.677 1.00 17.64 186 THR D CA 1
ATOM 9219 C C . THR D 1 186 ? -3.884 38.596 1.383 1.00 19.94 186 THR D C 1
ATOM 9220 O O . THR D 1 186 ? -4.147 37.527 0.832 1.00 25.24 186 THR D O 1
ATOM 9224 N N . SER D 1 187 ? -2.997 39.454 0.892 1.00 19.21 187 SER D N 1
ATOM 9225 C CA . SER D 1 187 ? -2.238 39.120 -0.304 1.00 11.42 187 SER D CA 1
ATOM 9226 C C . SER D 1 187 ? -1.125 38.184 0.159 1.00 17.79 187 SER D C 1
ATOM 9227 O O . SER D 1 187 ? -0.804 38.127 1.349 1.00 17.71 187 SER D O 1
ATOM 9230 N N . ALA D 1 188 ? -0.564 37.422 -0.770 1.00 15.02 188 ALA D N 1
ATOM 9231 C CA . ALA D 1 188 ? 0.500 36.482 -0.436 1.00 8.16 188 ALA D CA 1
ATOM 9232 C C . ALA D 1 188 ? 1.610 37.139 0.387 1.00 21.28 188 ALA D C 1
ATOM 9233 O O . ALA D 1 188 ? 1.985 36.663 1.463 1.00 16.75 188 ALA D O 1
ATOM 9235 N N . VAL D 1 189 ? 2.116 38.253 -0.114 1.00 24.90 189 VAL D N 1
ATOM 9236 C CA . VAL D 1 189 ? 3.180 38.969 0.568 1.00 30.75 189 VAL D CA 1
ATOM 9237 C C . VAL D 1 189 ? 2.842 40.473 0.521 1.00 28.92 189 VAL D C 1
ATOM 9238 O O . VAL D 1 189 ? 2.105 40.921 -0.360 1.00 25.31 189 VAL D O 1
ATOM 9242 N N . PRO D 1 190 ? 3.317 41.259 1.505 1.00 28.61 190 PRO D N 1
ATOM 9243 C CA . PRO D 1 190 ? 3.033 42.701 1.523 1.00 28.75 190 PRO D CA 1
ATOM 9244 C C . PRO D 1 190 ? 3.690 43.455 0.354 1.00 31.64 190 PRO D C 1
ATOM 9245 O O . PRO D 1 190 ? 4.563 42.912 -0.327 1.00 28.98 190 PRO D O 1
ATOM 9249 N N . TYR D 1 191 ? 3.269 44.700 0.127 1.00 33.42 191 TYR D N 1
ATOM 9250 C CA . TYR D 1 191 ? 3.803 45.496 -0.979 1.00 29.19 191 TYR D CA 1
ATOM 9251 C C . TYR D 1 191 ? 5.266 45.919 -0.889 1.00 26.41 191 TYR D C 1
ATOM 9252 O O . TYR D 1 191 ? 5.945 46.011 -1.913 1.00 31.29 191 TYR D O 1
ATOM 9261 N N . ASN D 1 192 ? 5.731 46.252 0.311 1.00 24.24 192 ASN D N 1
ATOM 9262 C CA . ASN D 1 192 ? 7.121 46.671 0.487 1.00 26.60 192 ASN D CA 1
ATOM 9263 C C . ASN D 1 192 ? 8.116 45.625 -0.008 1.00 28.42 192 ASN D C 1
ATOM 9264 O O . ASN D 1 192 ? 9.270 45.947 -0.294 1.00 22.20 192 ASN D O 1
ATOM 9269 N N . ARG D 1 193 ? 7.659 44.377 -0.092 1.00 30.87 193 ARG D N 1
ATOM 9270 C CA . ARG D 1 193 ? 8.479 43.268 -0.556 1.00 29.25 193 ARG D CA 1
ATOM 9271 C C . ARG D 1 193 ? 8.906 43.425 -2.011 1.00 24.68 193 ARG D C 1
ATOM 9272 O O . ARG D 1 193 ? 9.993 42.988 -2.381 1.00 29.65 193 ARG D O 1
ATOM 9280 N N . VAL D 1 194 ? 8.045 43.994 -2.851 1.00 21.80 194 VAL D N 1
ATOM 9281 C CA . VAL D 1 194 ? 8.401 44.180 -4.261 1.00 22.58 194 VAL D CA 1
ATOM 9282 C C . VAL D 1 194 ? 9.423 45.310 -4.392 1.00 21.14 194 VAL D C 1
ATOM 9283 O O . VAL D 1 194 ? 10.276 45.285 -5.279 1.00 25.52 194 VAL D O 1
ATOM 9287 N N . LEU D 1 195 ? 9.294 46.312 -3.524 1.00 21.73 195 LEU D N 1
ATOM 9288 C CA . LEU D 1 195 ? 10.193 47.460 -3.500 1.00 23.25 195 LEU D CA 1
ATOM 9289 C C . LEU D 1 195 ? 11.566 46.995 -3.068 1.00 23.10 195 LEU D C 1
ATOM 9290 O O . LEU D 1 195 ? 12.576 47.456 -3.599 1.00 26.85 195 LEU D O 1
ATOM 9295 N N . LEU D 1 196 ? 11.588 46.109 -2.074 1.00 23.93 196 LEU D N 1
ATOM 9296 C CA . LEU D 1 196 ? 12.828 45.545 -1.559 1.00 23.67 196 LEU D CA 1
ATOM 9297 C C . LEU D 1 196 ? 13.524 44.714 -2.637 1.00 20.57 196 LEU D C 1
ATOM 9298 O O . LEU D 1 196 ? 14.717 44.868 -2.866 1.00 22.09 196 LEU D O 1
ATOM 9303 N N . TYR D 1 197 ? 12.786 43.805 -3.264 1.00 12.33 197 TYR D N 1
ATOM 9304 C CA . TYR D 1 197 ? 13.359 42.967 -4.311 1.00 16.04 197 TYR D CA 1
ATOM 9305 C C . TYR D 1 197 ? 13.778 43.779 -5.527 1.00 19.17 197 TYR D C 1
ATOM 9306 O O . TYR D 1 197 ? 14.736 43.429 -6.210 1.00 24.31 197 TYR D O 1
ATOM 9315 N N . ARG D 1 198 ? 13.040 44.846 -5.813 1.00 18.31 198 ARG D N 1
ATOM 9316 C CA . ARG D 1 198 ? 13.362 45.724 -6.934 1.00 22.62 198 ARG D CA 1
ATOM 9317 C C . ARG D 1 198 ? 14.686 46.437 -6.619 1.00 26.68 198 ARG D C 1
ATOM 9318 O O . ARG D 1 198 ? 15.515 46.656 -7.504 1.00 24.15 198 ARG D O 1
ATOM 9326 N N . SER D 1 199 ? 14.847 46.807 -5.349 1.00 25.03 199 SER D N 1
ATOM 9327 C CA . SER D 1 199 ? 16.037 47.477 -4.834 1.00 23.72 199 SER D CA 1
ATOM 9328 C C . SER D 1 199 ? 17.273 46.578 -4.926 1.00 25.34 199 SER D C 1
ATOM 9329 O O . SER D 1 199 ? 18.367 47.038 -5.276 1.00 24.42 199 SER D O 1
ATOM 9332 N N . LEU D 1 200 ? 17.099 45.307 -4.571 1.00 22.52 200 LEU D N 1
ATOM 9333 C CA . LEU D 1 200 ? 18.185 44.336 -4.605 1.00 15.63 200 LEU D CA 1
ATOM 9334 C C . LEU D 1 200 ? 18.385 43.739 -5.998 1.00 21.25 200 LEU D C 1
ATOM 9335 O O . LEU D 1 200 ? 19.421 43.146 -6.273 1.00 22.96 200 LEU D O 1
ATOM 9340 N N . GLY D 1 201 ? 17.406 43.926 -6.879 1.00 20.29 201 GLY D N 1
ATOM 9341 C CA . GLY D 1 201 ? 17.498 43.403 -8.231 1.00 15.05 201 GLY D CA 1
ATOM 9342 C C . GLY D 1 201 ? 17.246 41.911 -8.368 1.00 18.14 201 GLY D C 1
ATOM 9343 O O . GLY D 1 201 ? 17.591 41.308 -9.393 1.00 18.40 201 GLY D O 1
ATOM 9344 N N . GLN D 1 202 ? 16.590 41.334 -7.364 1.00 22.09 202 GLN D N 1
ATOM 9345 C CA . GLN D 1 202 ? 16.281 39.906 -7.335 1.00 22.59 202 GLN D CA 1
ATOM 9346 C C . GLN D 1 202 ? 14.826 39.620 -7.703 1.00 22.41 202 GLN D C 1
ATOM 9347 O O . GLN D 1 202 ? 13.953 40.479 -7.538 1.00 26.10 202 GLN D O 1
ATOM 9353 N N . GLN D 1 203 ? 14.563 38.412 -8.199 1.00 19.66 203 GLN D N 1
ATOM 9354 C CA . GLN D 1 203 ? 13.203 38.040 -8.574 1.00 23.58 203 GLN D CA 1
ATOM 9355 C C . GLN D 1 203 ? 12.374 37.601 -7.365 1.00 23.62 203 GLN D C 1
ATOM 9356 O O . GLN D 1 203 ? 12.897 37.025 -6.410 1.00 17.92 203 GLN D O 1
ATOM 9362 N N . LEU D 1 204 ? 11.090 37.941 -7.394 1.00 20.12 204 LEU D N 1
ATOM 9363 C CA . LEU D 1 204 ? 10.155 37.611 -6.326 1.00 17.40 204 LEU D CA 1
ATOM 9364 C C . LEU D 1 204 ? 9.753 36.144 -6.372 1.00 19.01 204 LEU D C 1
ATOM 9365 O O . LEU D 1 204 ? 9.987 35.460 -7.368 1.00 22.32 204 LEU D O 1
ATOM 9370 N N . PRO D 1 205 ? 9.204 35.622 -5.261 1.00 17.64 205 PRO D N 1
ATOM 9371 C CA . PRO D 1 205 ? 8.777 34.222 -5.232 1.00 15.05 205 PRO D CA 1
ATOM 9372 C C . PRO D 1 205 ? 7.646 34.049 -6.236 1.00 22.89 205 PRO D C 1
ATOM 9373 O O . PRO D 1 205 ? 6.978 35.019 -6.600 1.00 16.88 205 PRO D O 1
ATOM 9377 N N . GLN D 1 206 ? 7.436 32.821 -6.691 1.00 24.91 206 GLN D N 1
ATOM 9378 C CA . GLN D 1 206 ? 6.385 32.549 -7.663 1.00 25.55 206 GLN D CA 1
ATOM 9379 C C . GLN D 1 206 ? 4.995 32.786 -7.075 1.00 16.90 206 GLN D C 1
ATOM 9380 O O . GLN D 1 206 ? 4.739 32.443 -5.923 1.00 16.46 206 GLN D O 1
ATOM 9386 N N . GLY D 1 207 ? 4.124 33.405 -7.868 1.00 20.38 207 GLY D N 1
ATOM 9387 C CA . GLY D 1 207 ? 2.754 33.669 -7.453 1.00 21.02 207 GLY D CA 1
ATOM 9388 C C . GLY D 1 207 ? 2.502 34.782 -6.447 1.00 22.56 207 GLY D C 1
ATOM 9389 O O . GLY D 1 207 ? 1.385 34.866 -5.936 1.00 26.39 207 GLY D O 1
ATOM 9390 N N . VAL D 1 208 ? 3.452 35.666 -6.151 1.00 23.35 208 VAL D N 1
ATOM 9391 C CA . VAL D 1 208 ? 3.132 36.773 -5.251 1.00 22.18 208 VAL D CA 1
ATOM 9392 C C . VAL D 1 208 ? 2.682 38.069 -5.931 1.00 18.29 208 VAL D C 1
ATOM 9393 O O . VAL D 1 208 ? 2.092 38.939 -5.292 1.00 21.48 208 VAL D O 1
ATOM 9397 N N . ALA D 1 209 ? 2.984 38.209 -7.216 1.00 16.90 209 ALA D N 1
ATOM 9398 C CA . ALA D 1 209 ? 2.610 39.410 -7.949 1.00 7.90 209 ALA D CA 1
ATOM 9399 C C . ALA D 1 209 ? 2.329 39.115 -9.412 1.00 15.76 209 ALA D C 1
ATOM 9400 O O . ALA D 1 209 ? 2.688 38.048 -9.921 1.00 17.01 209 ALA D O 1
ATOM 9402 N N . SER D 1 210 ? 1.727 40.086 -10.089 1.00 6.58 210 SER D N 1
ATOM 9403 C CA . SER D 1 210 ? 1.376 39.946 -11.496 1.00 15.60 210 SER D CA 1
ATOM 9404 C C . SER D 1 210 ? 1.700 41.228 -12.257 1.00 19.25 210 SER D C 1
ATOM 9405 O O . SER D 1 210 ? 1.875 42.292 -11.651 1.00 9.49 210 SER D O 1
ATOM 9408 N N . ASP D 1 211 ? 1.814 41.121 -13.578 1.00 14.29 211 ASP D N 1
ATOM 9409 C CA . ASP D 1 211 ? 2.088 42.284 -14.407 1.00 18.72 211 ASP D CA 1
ATOM 9410 C C . ASP D 1 211 ? 0.784 43.045 -14.671 1.00 25.86 211 ASP D C 1
ATOM 9411 O O . ASP D 1 211 ? -0.214 42.830 -13.982 1.00 34.93 211 ASP D O 1
ATOM 9416 N N . GLY D 1 212 ? 0.783 43.912 -15.678 1.00 22.43 212 GLY D N 1
ATOM 9417 C CA . GLY D 1 212 ? -0.414 44.672 -15.995 1.00 22.82 212 GLY D CA 1
ATOM 9418 C C . GLY D 1 212 ? -1.526 43.862 -16.635 1.00 19.27 212 GLY D C 1
ATOM 9419 O O . GLY D 1 212 ? -2.673 44.298 -16.642 1.00 17.09 212 GLY D O 1
ATOM 9420 N N . ASP D 1 213 ? -1.183 42.706 -17.200 1.00 25.22 213 ASP D N 1
ATOM 9421 C CA . ASP D 1 213 ? -2.157 41.828 -17.858 1.00 27.67 213 ASP D CA 1
ATOM 9422 C C . ASP D 1 213 ? -2.790 40.806 -16.915 1.00 28.72 213 ASP D C 1
ATOM 9423 O O . ASP D 1 213 ? -3.592 39.978 -17.353 1.00 28.50 213 ASP D O 1
ATOM 9428 N N . GLY D 1 214 ? -2.414 40.848 -15.640 1.00 23.21 214 GLY D N 1
ATOM 9429 C CA . GLY D 1 214 ? -2.958 39.910 -14.673 1.00 31.00 214 GLY D CA 1
ATOM 9430 C C . GLY D 1 214 ? -2.187 38.598 -14.585 1.00 32.68 214 GLY D C 1
ATOM 9431 O O . GLY D 1 214 ? -2.516 37.727 -13.775 1.00 35.68 214 GLY D O 1
ATOM 9432 N N . VAL D 1 215 ? -1.185 38.434 -15.446 1.00 34.16 215 VAL D N 1
ATOM 9433 C CA . VAL D 1 215 ? -0.366 37.228 -15.438 1.00 33.87 215 VAL D CA 1
ATOM 9434 C C . VAL D 1 215 ? 0.835 37.405 -14.506 1.00 34.49 215 VAL D C 1
ATOM 9435 O O . VAL D 1 215 ? 1.567 38.395 -14.599 1.00 34.88 215 VAL D O 1
ATOM 9439 N N . ASP D 1 216 ? 1.009 36.447 -13.599 1.00 31.90 216 ASP D N 1
ATOM 9440 C CA . ASP D 1 216 ? 2.093 36.478 -12.622 1.00 28.47 216 ASP D CA 1
ATOM 9441 C C . ASP D 1 216 ? 3.468 36.720 -13.216 1.00 28.04 216 ASP D C 1
ATOM 9442 O O . ASP D 1 216 ? 3.722 36.427 -14.388 1.00 36.36 216 ASP D O 1
ATOM 9447 N N . THR D 1 217 ? 4.354 37.254 -12.387 1.00 23.22 217 THR D N 1
ATOM 9448 C CA . THR D 1 217 ? 5.714 37.556 -12.794 1.00 19.76 217 THR D CA 1
ATOM 9449 C C . THR D 1 217 ? 6.594 37.581 -11.550 1.00 22.30 217 THR D C 1
ATOM 9450 O O . THR D 1 217 ? 6.139 37.938 -10.454 1.00 20.79 217 THR D O 1
ATOM 9454 N N . ARG D 1 218 ? 7.828 37.110 -11.702 1.00 24.05 218 ARG D N 1
ATOM 9455 C CA . ARG D 1 218 ? 8.761 37.099 -10.588 1.00 23.28 218 ARG D CA 1
ATOM 9456 C C . ARG D 1 218 ? 9.707 38.294 -10.680 1.00 26.92 218 ARG D C 1
ATOM 9457 O O . ARG D 1 218 ? 10.570 38.484 -9.825 1.00 25.55 218 ARG D O 1
ATOM 9465 N N . ASP D 1 219 ? 9.521 39.110 -11.714 1.00 19.89 219 ASP D N 1
ATOM 9466 C CA . ASP D 1 219 ? 10.335 40.303 -11.921 1.00 17.05 219 ASP D CA 1
ATOM 9467 C C . ASP D 1 219 ? 9.706 41.488 -11.182 1.00 20.77 219 ASP D C 1
ATOM 9468 O O . ASP D 1 219 ? 8.664 41.999 -11.588 1.00 23.36 219 ASP D O 1
ATOM 9473 N N . PRO D 1 220 ? 10.354 41.967 -10.108 1.00 20.40 220 PRO D N 1
ATOM 9474 C CA . PRO D 1 220 ? 9.820 43.096 -9.342 1.00 22.14 220 PRO D CA 1
ATOM 9475 C C . PRO D 1 220 ? 9.620 44.391 -10.128 1.00 25.20 220 PRO D C 1
ATOM 9476 O O . PRO D 1 220 ? 8.930 45.299 -9.661 1.00 33.91 220 PRO D O 1
ATOM 9480 N N . ASN D 1 221 ? 10.219 44.486 -11.310 1.00 24.23 221 ASN D N 1
ATOM 9481 C CA . ASN D 1 221 ? 10.074 45.690 -12.130 1.00 24.06 221 ASN D CA 1
ATOM 9482 C C . ASN D 1 221 ? 8.830 45.629 -13.007 1.00 25.18 221 ASN D C 1
ATOM 9483 O O . ASN D 1 221 ? 8.327 46.658 -13.468 1.00 29.41 221 ASN D O 1
ATOM 9488 N N . ALA D 1 222 ? 8.368 44.412 -13.273 1.00 25.36 222 ALA D N 1
ATOM 9489 C CA . ALA D 1 222 ? 7.188 44.199 -14.104 1.00 22.96 222 ALA D CA 1
ATOM 9490 C C . ALA D 1 222 ? 5.885 44.154 -13.305 1.00 18.67 222 ALA D C 1
ATOM 9491 O O . ALA D 1 222 ? 4.800 44.227 -13.883 1.00 21.05 222 ALA D O 1
ATOM 9493 N N . VAL D 1 223 ? 5.996 44.039 -11.986 1.00 19.51 223 VAL D N 1
ATOM 9494 C CA . VAL D 1 223 ? 4.825 43.979 -11.116 1.00 22.02 223 VAL D CA 1
ATOM 9495 C C . VAL D 1 223 ? 3.977 45.251 -11.122 1.00 22.03 223 VAL D C 1
ATOM 9496 O O . VAL D 1 223 ? 4.492 46.367 -11.027 1.00 21.44 223 VAL D O 1
ATOM 9500 N N . GLU D 1 224 ? 2.669 45.071 -11.250 1.00 19.76 224 GLU D N 1
ATOM 9501 C CA . GLU D 1 224 ? 1.738 46.183 -11.254 1.00 19.59 224 GLU D CA 1
ATOM 9502 C C . GLU D 1 224 ? 0.600 45.924 -10.278 1.00 23.65 224 GLU D C 1
ATOM 9503 O O . GLU D 1 224 ? -0.308 46.747 -10.143 1.00 22.67 224 GLU D O 1
ATOM 9509 N N . MET D 1 225 ? 0.681 44.802 -9.565 1.00 19.58 225 MET D N 1
ATOM 9510 C CA . MET D 1 225 ? -0.334 44.412 -8.593 1.00 15.09 225 MET D CA 1
ATOM 9511 C C . MET D 1 225 ? 0.110 43.159 -7.860 1.00 12.79 225 MET D C 1
ATOM 9512 O O . MET D 1 225 ? 0.837 42.338 -8.413 1.00 12.40 225 MET D O 1
ATOM 9517 N N . LEU D 1 226 ? -0.304 43.037 -6.602 1.00 18.71 226 LEU D N 1
ATOM 9518 C CA . LEU D 1 226 ? 0.018 41.872 -5.787 1.00 14.77 226 LEU D CA 1
ATOM 9519 C C . LEU D 1 226 ? -1.049 40.797 -5.986 1.00 21.34 226 LEU D C 1
ATOM 9520 O O . LEU D 1 226 ? -2.210 41.104 -6.255 1.00 20.77 226 LEU D O 1
ATOM 9525 N N . ALA D 1 227 ? -0.661 39.538 -5.832 1.00 20.91 227 ALA D N 1
ATOM 9526 C CA . ALA D 1 227 ? -1.594 38.433 -5.984 1.00 14.60 227 ALA D CA 1
ATOM 9527 C C . ALA D 1 227 ? -2.146 37.999 -4.622 1.00 12.87 227 ALA D C 1
ATOM 9528 O O . ALA D 1 227 ? -1.465 38.098 -3.596 1.00 19.13 227 ALA D O 1
ATOM 9530 N N . PRO D 1 228 ? -3.405 37.538 -4.596 1.00 14.42 228 PRO D N 1
ATOM 9531 C CA . PRO D 1 228 ? -4.077 37.082 -3.372 1.00 15.27 228 PRO D CA 1
ATOM 9532 C C . PRO D 1 228 ? -3.405 35.826 -2.816 1.00 12.61 228 PRO D C 1
ATOM 9533 O O . PRO D 1 228 ? -2.749 35.089 -3.552 1.00 18.14 228 PRO D O 1
ATOM 9537 N N . VAL D 1 229 ? -3.564 35.590 -1.519 1.00 19.41 229 VAL D N 1
ATOM 9538 C CA . VAL D 1 229 ? -2.977 34.416 -0.894 1.00 16.14 229 VAL D CA 1
ATOM 9539 C C . VAL D 1 229 ? -3.798 33.185 -1.302 1.00 19.31 229 VAL D C 1
ATOM 9540 O O . VAL D 1 229 ? -5.031 33.231 -1.321 1.00 23.33 229 VAL D O 1
ATOM 9544 N N . GLY D 1 230 ? -3.108 32.109 -1.679 1.00 21.15 230 GLY D N 1
ATOM 9545 C CA . GLY D 1 230 ? -3.789 30.891 -2.084 1.00 17.26 230 GLY D CA 1
ATOM 9546 C C . GLY D 1 230 ? -3.342 30.346 -3.433 1.00 18.38 230 GLY D C 1
ATOM 9547 O O . GLY D 1 230 ? -3.557 29.166 -3.729 1.00 15.82 230 GLY D O 1
ATOM 9548 N N . GLY D 1 231 ? -2.723 31.199 -4.249 1.00 22.80 231 GLY D N 1
ATOM 9549 C CA . GLY D 1 231 ? -2.251 30.787 -5.562 1.00 23.23 231 GLY D CA 1
ATOM 9550 C C . GLY D 1 231 ? -3.368 30.414 -6.521 1.00 26.32 231 GLY D C 1
ATOM 9551 O O . GLY D 1 231 ? -4.160 31.267 -6.927 1.00 28.67 231 GLY D O 1
ATOM 9552 N N . GLU D 1 232 ? -3.394 29.148 -6.933 1.00 21.64 232 GLU D N 1
ATOM 9553 C CA . GLU D 1 232 ? -4.424 28.649 -7.842 1.00 22.41 232 GLU D CA 1
ATOM 9554 C C . GLU D 1 232 ? -5.780 28.799 -7.159 1.00 20.94 232 GLU D C 1
ATOM 9555 O O . GLU D 1 232 ? -6.821 28.886 -7.815 1.00 26.18 232 GLU D O 1
ATOM 9561 N N . PHE D 1 233 ? -5.753 28.777 -5.832 1.00 17.93 233 PHE D N 1
ATOM 9562 C CA . PHE D 1 233 ? -6.951 28.927 -5.024 1.00 13.04 233 PHE D CA 1
ATOM 9563 C C . PHE D 1 233 ? -6.885 30.309 -4.380 1.00 17.82 233 PHE D C 1
ATOM 9564 O O . PHE D 1 233 ? -7.317 30.504 -3.235 1.00 14.27 233 PHE D O 1
ATOM 9572 N N . GLY D 1 234 ? -6.341 31.263 -5.137 1.00 9.96 234 GLY D N 1
ATOM 9573 C CA . GLY D 1 234 ? -6.196 32.617 -4.642 1.00 8.63 234 GLY D CA 1
ATOM 9574 C C . GLY D 1 234 ? -7.536 33.286 -4.414 1.00 10.86 234 GLY D C 1
ATOM 9575 O O . GLY D 1 234 ? -7.619 34.316 -3.746 1.00 16.70 234 GLY D O 1
ATOM 9576 N N . PHE D 1 235 ? -8.587 32.718 -4.993 1.00 10.21 235 PHE D N 1
ATOM 9577 C CA . PHE D 1 235 ? -9.921 33.255 -4.820 1.00 11.00 235 PHE D CA 1
ATOM 9578 C C . PHE D 1 235 ? -10.331 33.234 -3.356 1.00 9.36 235 PHE D C 1
ATOM 9579 O O . PHE D 1 235 ? -11.240 33.970 -2.961 1.00 19.97 235 PHE D O 1
ATOM 9587 N N . LYS D 1 236 ? -9.703 32.354 -2.573 1.00 10.48 236 LYS D N 1
ATOM 9588 C CA . LYS D 1 236 ? -9.994 32.264 -1.151 1.00 14.47 236 LYS D CA 1
ATOM 9589 C C . LYS D 1 236 ? -9.363 33.445 -0.429 1.00 15.06 236 LYS D C 1
ATOM 9590 O O . LYS D 1 236 ? -9.918 33.965 0.546 1.00 13.81 236 LYS D O 1
ATOM 9596 N N . GLY D 1 237 ? -8.175 33.820 -0.889 1.00 11.15 237 GLY D N 1
ATOM 9597 C CA . GLY D 1 237 ? -7.477 34.950 -0.315 1.00 15.85 237 GLY D CA 1
ATOM 9598 C C . GLY D 1 237 ? -8.166 36.239 -0.701 1.00 14.55 237 GLY D C 1
ATOM 9599 O O . GLY D 1 237 ? -8.200 37.188 0.079 1.00 14.39 237 GLY D O 1
ATOM 9600 N N . ALA D 1 238 ? -8.717 36.268 -1.911 1.00 17.34 238 ALA D N 1
ATOM 9601 C CA . ALA D 1 238 ? -9.432 37.443 -2.404 1.00 18.97 238 ALA D CA 1
ATOM 9602 C C . ALA D 1 238 ? -10.758 37.593 -1.669 1.00 21.88 238 ALA D C 1
ATOM 9603 O O . ALA D 1 238 ? -11.262 38.705 -1.488 1.00 26.34 238 ALA D O 1
ATOM 9605 N N . ALA D 1 239 ? -11.324 36.462 -1.268 1.00 17.52 239 ALA D N 1
ATOM 9606 C CA . ALA D 1 239 ? -12.579 36.437 -0.540 1.00 14.52 239 ALA D CA 1
ATOM 9607 C C . ALA D 1 239 ? -12.356 36.938 0.883 1.00 15.07 239 ALA D C 1
ATOM 9608 O O . ALA D 1 239 ? -13.249 37.526 1.495 1.00 12.94 239 ALA D O 1
ATOM 9610 N N . LEU D 1 240 ? -11.182 36.642 1.431 1.00 22.58 240 LEU D N 1
ATOM 9611 C CA . LEU D 1 240 ? -10.838 37.075 2.776 1.00 13.02 240 LEU D CA 1
ATOM 9612 C C . LEU D 1 240 ? -10.606 38.578 2.783 1.00 16.69 240 LEU D C 1
ATOM 9613 O O . LEU D 1 240 ? -10.875 39.248 3.778 1.00 18.31 240 LEU D O 1
ATOM 9618 N N . ALA D 1 241 ? -10.057 39.094 1.690 1.00 14.91 241 ALA D N 1
ATOM 9619 C CA . ALA D 1 241 ? -9.812 40.523 1.567 1.00 17.17 241 ALA D CA 1
ATOM 9620 C C . ALA D 1 241 ? -11.156 41.212 1.421 1.00 19.27 241 ALA D C 1
ATOM 9621 O O . ALA D 1 241 ? -11.269 42.429 1.570 1.00 13.20 241 ALA D O 1
ATOM 9623 N N . GLY D 1 242 ? -12.169 40.418 1.088 1.00 19.41 242 GLY D N 1
ATOM 9624 C CA . GLY D 1 242 ? -13.505 40.946 0.927 1.00 14.52 242 GLY D CA 1
ATOM 9625 C C . GLY D 1 242 ? -14.183 41.128 2.263 1.00 14.17 242 GLY D C 1
ATOM 9626 O O . GLY D 1 242 ? -14.866 42.119 2.475 1.00 15.90 242 GLY D O 1
ATOM 9627 N N . VAL D 1 243 ? -14.009 40.167 3.166 1.00 18.68 243 VAL D N 1
ATOM 9628 C CA . VAL D 1 243 ? -14.636 40.244 4.482 1.00 15.31 243 VAL D CA 1
ATOM 9629 C C . VAL D 1 243 ? -14.119 41.450 5.248 1.00 13.44 243 VAL D C 1
ATOM 9630 O O . VAL D 1 243 ? -14.870 42.109 5.963 1.00 17.16 243 VAL D O 1
ATOM 9634 N N . VAL D 1 244 ? -12.821 41.705 5.125 1.00 15.99 244 VAL D N 1
ATOM 9635 C CA . VAL D 1 244 ? -12.195 42.831 5.800 1.00 21.05 244 VAL D CA 1
ATOM 9636 C C . VAL D 1 244 ? -12.668 44.142 5.178 1.00 20.81 244 VAL D C 1
ATOM 9637 O O . VAL D 1 244 ? -12.849 45.130 5.871 1.00 23.34 244 VAL D O 1
ATOM 9641 N N . GLU D 1 245 ? -12.877 44.125 3.866 1.00 22.19 245 GLU D N 1
ATOM 9642 C CA . GLU D 1 245 ? -13.344 45.287 3.122 1.00 18.14 245 GLU D CA 1
ATOM 9643 C C . GLU D 1 245 ? -14.744 45.678 3.586 1.00 24.38 245 GLU D C 1
ATOM 9644 O O . GLU D 1 245 ? -15.105 46.852 3.606 1.00 26.67 245 GLU D O 1
ATOM 9650 N N . ILE D 1 246 ? -15.553 44.669 3.873 1.00 26.23 246 ILE D N 1
ATOM 9651 C CA . ILE D 1 246 ? -16.919 44.867 4.314 1.00 25.49 246 ILE D CA 1
ATOM 9652 C C . ILE D 1 246 ? -16.954 45.435 5.733 1.00 27.39 246 ILE D C 1
ATOM 9653 O O . ILE D 1 246 ? -17.726 46.350 6.028 1.00 33.36 246 ILE D O 1
ATOM 9658 N N . PHE D 1 247 ? -16.114 44.896 6.607 1.00 23.66 247 PHE D N 1
ATOM 9659 C CA . PHE D 1 247 ? -16.038 45.370 7.981 1.00 21.81 247 PHE D CA 1
ATOM 9660 C C . PHE D 1 247 ? -15.324 46.709 8.096 1.00 21.77 247 PHE D C 1
ATOM 9661 O O . PHE D 1 247 ? -15.575 47.468 9.033 1.00 22.46 247 PHE D O 1
ATOM 9669 N N . SER D 1 248 ? -14.427 46.982 7.154 1.00 18.94 248 SER D N 1
ATOM 9670 C CA . SER D 1 248 ? -13.633 48.208 7.157 1.00 19.89 248 SER D CA 1
ATOM 9671 C C . SER D 1 248 ? -14.154 49.391 6.344 1.00 22.85 248 SER D C 1
ATOM 9672 O O . SER D 1 248 ? -13.794 50.536 6.627 1.00 24.78 248 SER D O 1
ATOM 9675 N N . ALA D 1 249 ? -14.960 49.124 5.321 1.00 15.07 249 ALA D N 1
ATOM 9676 C CA . ALA D 1 249 ? -15.478 50.191 4.471 1.00 17.73 249 ALA D CA 1
ATOM 9677 C C . ALA D 1 249 ? -16.997 50.278 4.353 1.00 18.93 249 ALA D C 1
ATOM 9678 O O . ALA D 1 249 ? -17.571 51.357 4.517 1.00 19.41 249 ALA D O 1
ATOM 9680 N N . VAL D 1 250 ? -17.649 49.170 4.002 1.00 19.58 250 VAL D N 1
ATOM 9681 C CA . VAL D 1 250 ? -19.103 49.204 3.865 1.00 15.87 250 VAL D CA 1
ATOM 9682 C C . VAL D 1 250 ? -19.794 49.341 5.230 1.00 14.18 250 VAL D C 1
ATOM 9683 O O . VAL D 1 250 ? -20.826 50.002 5.340 1.00 14.52 250 VAL D O 1
ATOM 9687 N N . LEU D 1 251 ? -19.212 48.750 6.271 1.00 11.87 251 LEU D N 1
ATOM 9688 C CA . LEU D 1 251 ? -19.795 48.819 7.609 1.00 12.59 251 LEU D CA 1
ATOM 9689 C C . LEU D 1 251 ? -19.392 50.052 8.428 1.00 13.19 251 LEU D C 1
ATOM 9690 O O . LEU D 1 251 ? -19.914 50.281 9.524 1.00 19.23 251 LEU D O 1
ATOM 9695 N N . THR D 1 252 ? -18.471 50.845 7.903 1.00 15.24 252 THR D N 1
ATOM 9696 C CA . THR D 1 252 ? -18.002 52.039 8.595 1.00 12.90 252 THR D CA 1
ATOM 9697 C C . THR D 1 252 ? -18.420 53.318 7.873 1.00 17.86 252 THR D C 1
ATOM 9698 O O . THR D 1 252 ? -18.511 54.387 8.479 1.00 17.24 252 THR D O 1
ATOM 9702 N N . GLY D 1 253 ? -18.695 53.199 6.579 1.00 19.01 253 GLY D N 1
ATOM 9703 C CA . GLY D 1 253 ? -19.097 54.352 5.794 1.00 18.88 253 GLY D CA 1
ATOM 9704 C C . GLY D 1 253 ? -17.943 54.966 5.025 1.00 21.61 253 GLY D C 1
ATOM 9705 O O . GLY D 1 253 ? -18.143 55.859 4.200 1.00 27.12 253 GLY D O 1
ATOM 9706 N N . MET D 1 254 ? -16.728 54.511 5.309 1.00 22.87 254 MET D N 1
ATOM 9707 C CA . MET D 1 254 ? -15.543 55.026 4.637 1.00 17.15 254 MET D CA 1
ATOM 9708 C C . MET D 1 254 ? -15.387 54.456 3.234 1.00 13.50 254 MET D C 1
ATOM 9709 O O . MET D 1 254 ? -16.074 53.512 2.858 1.00 20.03 254 MET D O 1
ATOM 9714 N N . ARG D 1 255 ? -14.489 55.051 2.457 1.00 16.41 255 ARG D N 1
ATOM 9715 C CA . ARG D 1 255 ? -14.251 54.633 1.076 1.00 22.99 255 ARG D CA 1
ATOM 9716 C C . ARG D 1 255 ? -13.633 53.244 0.930 1.00 21.50 255 ARG D C 1
ATOM 9717 O O . ARG D 1 255 ? -12.848 52.801 1.767 1.00 20.56 255 ARG D O 1
ATOM 9725 N N . LEU D 1 256 ? -14.011 52.563 -0.144 1.00 19.68 256 LEU D N 1
ATOM 9726 C CA . LEU D 1 256 ? -13.500 51.235 -0.436 1.00 20.10 256 LEU D CA 1
ATOM 9727 C C . LEU D 1 256 ? -12.081 51.392 -0.969 1.00 23.33 256 LEU D C 1
ATOM 9728 O O . LEU D 1 256 ? -11.703 52.481 -1.395 1.00 20.91 256 LEU D O 1
ATOM 9733 N N . SER D 1 257 ? -11.324 50.298 -0.992 1.00 22.98 257 SER D N 1
ATOM 9734 C CA . SER D 1 257 ? -9.926 50.312 -1.448 1.00 23.49 257 SER D CA 1
ATOM 9735 C C . SER D 1 257 ? -9.642 51.135 -2.697 1.00 19.86 257 SER D C 1
ATOM 9736 O O . SER D 1 257 ? -8.805 52.038 -2.677 1.00 23.67 257 SER D O 1
ATOM 9739 N N . PHE D 1 258 ? -10.341 50.818 -3.779 1.00 16.55 258 PHE D N 1
ATOM 9740 C CA . PHE D 1 258 ? -10.164 51.507 -5.054 1.00 16.87 258 PHE D CA 1
ATOM 9741 C C . PHE D 1 258 ? -10.618 52.970 -5.057 1.00 17.28 258 PHE D C 1
ATOM 9742 O O . PHE D 1 258 ? -10.460 53.670 -6.067 1.00 27.60 258 PHE D O 1
ATOM 9750 N N . ASP D 1 259 ? -11.266 53.396 -3.973 1.00 9.95 259 ASP D N 1
ATOM 9751 C CA . ASP D 1 259 ? -11.733 54.771 -3.847 1.00 15.82 259 ASP D CA 1
ATOM 9752 C C . ASP D 1 259 ? -10.813 55.587 -2.946 1.00 19.66 259 ASP D C 1
ATOM 9753 O O . ASP D 1 259 ? -10.915 56.812 -2.906 1.00 21.33 259 ASP D O 1
ATOM 9758 N N . LEU D 1 260 ? -9.946 54.911 -2.197 1.00 15.95 260 LEU D N 1
ATOM 9759 C CA . LEU D 1 260 ? -9.021 55.591 -1.297 1.00 17.21 260 LEU D CA 1
ATOM 9760 C C . LEU D 1 260 ? -7.855 56.250 -2.011 1.00 20.83 260 LEU D C 1
ATOM 9761 O O . LEU D 1 260 ? -7.417 55.800 -3.072 1.00 24.35 260 LEU D O 1
ATOM 9766 N N . ALA D 1 261 ? -7.360 57.331 -1.420 1.00 17.04 261 ALA D N 1
ATOM 9767 C CA . ALA D 1 261 ? -6.224 58.063 -1.972 1.00 16.85 261 ALA D CA 1
ATOM 9768 C C . ALA D 1 261 ? -4.941 57.305 -1.633 1.00 20.26 261 ALA D C 1
ATOM 9769 O O . ALA D 1 261 ? -4.914 56.493 -0.706 1.00 15.52 261 ALA D O 1
ATOM 9771 N N . PRO D 1 262 ? -3.861 57.560 -2.381 1.00 17.08 262 PRO D N 1
ATOM 9772 C CA . PRO D 1 262 ? -2.569 56.902 -2.161 1.00 21.84 262 PRO D CA 1
ATOM 9773 C C . PRO D 1 262 ? -2.039 57.058 -0.746 1.00 27.20 262 PRO D C 1
ATOM 9774 O O . PRO D 1 262 ? -2.373 58.013 -0.045 1.00 29.93 262 PRO D O 1
ATOM 9778 N N . MET D 1 263 ? -1.232 56.095 -0.324 1.00 28.78 263 MET D N 1
ATOM 9779 C CA . MET D 1 263 ? -0.632 56.132 1.002 1.00 29.49 263 MET D CA 1
ATOM 9780 C C . MET D 1 263 ? 0.596 57.021 0.922 1.00 30.68 263 MET D C 1
ATOM 9781 O O . MET D 1 263 ? 1.046 57.561 1.921 1.00 33.40 263 MET D O 1
ATOM 9786 N N . GLY D 1 264 ? 1.179 57.109 -0.267 1.00 34.38 264 GLY D N 1
ATOM 9787 C CA . GLY D 1 264 ? 2.347 57.949 -0.446 1.00 32.52 264 GLY D CA 1
ATOM 9788 C C . GLY D 1 264 ? 1.948 59.361 -0.830 1.00 37.63 264 GLY D C 1
ATOM 9789 O O . GLY D 1 264 ? 0.772 59.737 -0.743 1.00 29.14 264 GLY D O 1
ATOM 9790 N N . GLY D 1 265 ? 2.935 60.149 -1.247 1.00 39.67 265 GLY D N 1
ATOM 9791 C CA . GLY D 1 265 ? 2.665 61.517 -1.649 1.00 39.16 265 GLY D CA 1
ATOM 9792 C C . GLY D 1 265 ? 2.017 61.589 -3.017 1.00 35.92 265 GLY D C 1
ATOM 9793 O O . GLY D 1 265 ? 1.544 60.571 -3.525 1.00 31.68 265 GLY D O 1
ATOM 9794 N N . PRO D 1 266 ? 2.020 62.765 -3.665 1.00 32.50 266 PRO D N 1
ATOM 9795 C CA . PRO D 1 266 ? 2.587 64.029 -3.183 1.00 32.91 266 PRO D CA 1
ATOM 9796 C C . PRO D 1 266 ? 1.714 64.723 -2.141 1.00 28.80 266 PRO D C 1
ATOM 9797 O O . PRO D 1 266 ? 2.192 65.581 -1.401 1.00 30.31 266 PRO D O 1
ATOM 9801 N N . ASP D 1 267 ? 0.427 64.395 -2.131 1.00 21.82 267 ASP D N 1
ATOM 9802 C CA . ASP D 1 267 ? -0.512 64.990 -1.185 1.00 27.21 267 ASP D CA 1
ATOM 9803 C C . ASP D 1 267 ? -0.297 64.422 0.216 1.00 29.45 267 ASP D C 1
ATOM 9804 O O . ASP D 1 267 ? -0.413 63.220 0.441 1.00 31.60 267 ASP D O 1
ATOM 9809 N N . PHE D 1 268 ? 0.062 65.295 1.143 1.00 28.57 268 PHE D N 1
ATOM 9810 C CA . PHE D 1 268 ? 0.263 64.907 2.530 1.00 27.14 268 PHE D CA 1
ATOM 9811 C C . PHE D 1 268 ? -0.573 65.844 3.382 1.00 26.57 268 PHE D C 1
ATOM 9812 O O . PHE D 1 268 ? -0.348 65.970 4.580 1.00 24.55 268 PHE D O 1
ATOM 9820 N N . SER D 1 269 ? -1.547 66.487 2.748 1.00 31.53 269 SER D N 1
ATOM 9821 C CA . SER D 1 269 ? -2.422 67.438 3.414 1.00 35.95 269 SER D CA 1
ATOM 9822 C C . SER D 1 269 ? -3.892 67.019 3.470 1.00 39.01 269 SER D C 1
ATOM 9823 O O . SER D 1 269 ? -4.545 67.165 4.503 1.00 45.56 269 SER D O 1
ATOM 9826 N N . THR D 1 270 ? -4.422 66.519 2.360 1.00 42.46 270 THR D N 1
ATOM 9827 C CA . THR D 1 270 ? -5.817 66.087 2.309 1.00 39.32 270 THR D CA 1
ATOM 9828 C C . THR D 1 270 ? -5.966 64.728 2.986 1.00 37.58 270 THR D C 1
ATOM 9829 O O . THR D 1 270 ? -5.297 63.759 2.610 1.00 41.26 270 THR D O 1
ATOM 9833 N N . PRO D 1 271 ? -6.814 64.650 4.023 1.00 31.48 271 PRO D N 1
ATOM 9834 C CA . PRO D 1 271 ? -7.066 63.410 4.770 1.00 28.31 271 PRO D CA 1
ATOM 9835 C C . PRO D 1 271 ? -7.659 62.312 3.871 1.00 20.46 271 PRO D C 1
ATOM 9836 O O . PRO D 1 271 ? -8.475 62.590 2.982 1.00 22.89 271 PRO D O 1
ATOM 9840 N N . ARG D 1 272 ? -7.243 61.072 4.112 1.00 20.91 272 ARG D N 1
ATOM 9841 C CA . ARG D 1 272 ? -7.695 59.922 3.327 1.00 15.27 272 ARG D CA 1
ATOM 9842 C C . ARG D 1 272 ? -9.044 59.334 3.739 1.00 17.70 272 ARG D C 1
ATOM 9843 O O . ARG D 1 272 ? -9.718 58.715 2.918 1.00 23.61 272 ARG D O 1
ATOM 9851 N N . GLY D 1 273 ? -9.426 59.527 5.002 1.00 18.78 273 GLY D N 1
ATOM 9852 C CA . GLY D 1 273 ? -10.695 59.013 5.504 1.00 20.06 273 GLY D CA 1
ATOM 9853 C C . GLY D 1 273 ? -10.751 57.497 5.503 1.00 22.76 273 GLY D C 1
ATOM 9854 O O . GLY D 1 273 ? -11.684 56.892 4.973 1.00 22.91 273 GLY D O 1
ATOM 9855 N N . LEU D 1 274 ? -9.750 56.889 6.124 1.00 20.78 274 LEU D N 1
ATOM 9856 C CA . LEU D 1 274 ? -9.618 55.440 6.198 1.00 23.82 274 LEU D CA 1
ATOM 9857 C C . LEU D 1 274 ? -10.523 54.840 7.274 1.00 24.46 274 LEU D C 1
ATOM 9858 O O . LEU D 1 274 ? -10.721 55.434 8.334 1.00 29.85 274 LEU D O 1
ATOM 9863 N N . GLY D 1 275 ? -11.090 53.676 6.982 1.00 19.21 275 GLY D N 1
ATOM 9864 C CA . GLY D 1 275 ? -11.947 53.010 7.943 1.00 20.88 275 GLY D CA 1
ATOM 9865 C C . GLY D 1 275 ? -11.277 51.762 8.476 1.00 24.81 275 GLY D C 1
ATOM 9866 O O . GLY D 1 275 ? -10.331 51.255 7.875 1.00 23.41 275 GLY D O 1
ATOM 9867 N N . ALA D 1 276 ? -11.735 51.290 9.629 1.00 27.46 276 ALA D N 1
ATOM 9868 C CA . ALA D 1 276 ? -11.190 50.089 10.250 1.00 25.87 276 ALA D CA 1
ATOM 9869 C C . ALA D 1 276 ? -12.261 49.442 11.128 1.00 23.72 276 ALA D C 1
ATOM 9870 O O . ALA D 1 276 ? -13.362 49.979 11.277 1.00 22.61 276 ALA D O 1
ATOM 9872 N N . PHE D 1 277 ? -11.943 48.295 11.715 1.00 20.36 277 PHE D N 1
ATOM 9873 C CA . PHE D 1 277 ? -12.895 47.601 12.571 1.00 17.30 277 PHE D CA 1
ATOM 9874 C C . PHE D 1 277 ? -12.149 46.887 13.683 1.00 12.38 277 PHE D C 1
ATOM 9875 O O . PHE D 1 277 ? -11.098 46.301 13.450 1.00 16.30 277 PHE D O 1
ATOM 9883 N N . VAL D 1 278 ? -12.691 46.950 14.893 1.00 20.68 278 VAL D N 1
ATOM 9884 C CA . VAL D 1 278 ? -12.097 46.299 16.062 1.00 19.54 278 VAL D CA 1
ATOM 9885 C C . VAL D 1 278 ? -13.124 45.380 16.739 1.00 15.69 278 VAL D C 1
ATOM 9886 O O . VAL D 1 278 ? -14.316 45.681 16.753 1.00 19.63 278 VAL D O 1
ATOM 9890 N N . LEU D 1 279 ? -12.660 44.265 17.299 1.00 9.97 279 LEU D N 1
ATOM 9891 C CA . LEU D 1 279 ? -13.546 43.302 17.955 1.00 14.14 279 LEU D CA 1
ATOM 9892 C C . LEU D 1 279 ? -12.883 42.641 19.176 1.00 19.99 279 LEU D C 1
ATOM 9893 O O . LEU D 1 279 ? -11.701 42.303 19.136 1.00 16.48 279 LEU D O 1
ATOM 9898 N N . ALA D 1 280 ? -13.645 42.459 20.255 1.00 19.66 280 ALA D N 1
ATOM 9899 C CA . ALA D 1 280 ? -13.125 41.838 21.475 1.00 23.34 280 ALA D CA 1
ATOM 9900 C C . ALA D 1 280 ? -14.049 40.774 22.054 1.00 22.98 280 ALA D C 1
ATOM 9901 O O . ALA D 1 280 ? -15.259 40.963 22.118 1.00 25.67 280 ALA D O 1
ATOM 9903 N N . LEU D 1 281 ? -13.467 39.658 22.483 1.00 28.06 281 LEU D N 1
ATOM 9904 C CA . LEU D 1 281 ? -14.221 38.563 23.076 1.00 28.84 281 LEU D CA 1
ATOM 9905 C C . LEU D 1 281 ? -13.790 38.362 24.523 1.00 30.62 281 LEU D C 1
ATOM 9906 O O . LEU D 1 281 ? -12.604 38.398 24.842 1.00 27.59 281 LEU D O 1
ATOM 9911 N N . LYS D 1 282 ? -14.760 38.158 25.402 1.00 29.47 282 LYS D N 1
ATOM 9912 C CA . LYS D 1 282 ? -14.484 37.913 26.813 1.00 31.46 282 LYS D CA 1
ATOM 9913 C C . LYS D 1 282 ? -14.651 36.403 27.016 1.00 25.73 282 LYS D C 1
ATOM 9914 O O . LYS D 1 282 ? -15.772 35.906 27.104 1.00 31.73 282 LYS D O 1
ATOM 9920 N N . PRO D 1 283 ? -13.536 35.651 27.059 1.00 24.66 283 PRO D N 1
ATOM 9921 C CA . PRO D 1 283 ? -13.541 34.192 27.242 1.00 23.71 283 PRO D CA 1
ATOM 9922 C C . PRO D 1 283 ? -14.401 33.708 28.397 1.00 19.14 283 PRO D C 1
ATOM 9923 O O . PRO D 1 283 ? -15.018 32.651 28.316 1.00 20.93 283 PRO D O 1
ATOM 9927 N N . GLU D 1 284 ? -14.420 34.488 29.469 1.00 19.71 284 GLU D N 1
ATOM 9928 C CA . GLU D 1 284 ? -15.176 34.158 30.669 1.00 21.83 284 GLU D CA 1
ATOM 9929 C C . GLU D 1 284 ? -16.686 34.218 30.494 1.00 24.20 284 GLU D C 1
ATOM 9930 O O . GLU D 1 284 ? -17.433 33.791 31.374 1.00 28.41 284 GLU D O 1
ATOM 9936 N N . ALA D 1 285 ? -17.135 34.818 29.399 1.0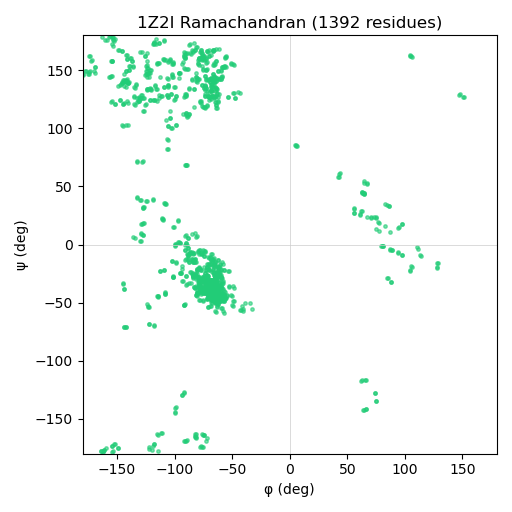0 22.86 285 ALA D N 1
ATOM 9937 C CA . ALA D 1 285 ? -18.560 34.924 29.128 1.00 17.97 285 ALA D CA 1
ATOM 9938 C C . ALA D 1 285 ? -19.094 33.669 28.431 1.00 22.91 285 ALA D C 1
ATOM 9939 O O . ALA D 1 285 ? -20.306 33.493 28.292 1.00 24.36 285 ALA D O 1
ATOM 9941 N N . PHE D 1 286 ? -18.185 32.821 27.961 1.00 23.52 286 PHE D N 1
ATOM 9942 C CA . PHE D 1 286 ? -18.560 31.583 27.285 1.00 28.62 286 PHE D CA 1
ATOM 9943 C C . PHE D 1 286 ? -18.267 30.365 28.157 1.00 35.32 286 PHE D C 1
ATOM 9944 O O . PHE D 1 286 ? -19.063 29.424 28.208 1.00 40.49 286 PHE D O 1
ATOM 9952 N N . LEU D 1 287 ? -17.108 30.370 28.812 1.00 34.36 287 LEU D N 1
ATOM 9953 C CA . LEU D 1 287 ? -16.715 29.254 29.663 1.00 34.30 287 LEU D CA 1
ATOM 9954 C C . LEU D 1 287 ? -15.776 29.599 30.809 1.00 34.27 287 LEU D C 1
ATOM 9955 O O . LEU D 1 287 ? -15.349 30.742 30.973 1.00 33.38 287 LEU D O 1
ATOM 9960 N N . GLU D 1 288 ? -15.506 28.586 31.628 1.00 36.41 288 GLU D N 1
ATOM 9961 C CA . GLU D 1 288 ? -14.600 28.695 32.764 1.00 40.05 288 GLU D CA 1
ATOM 9962 C C . GLU D 1 288 ? -13.219 29.026 32.192 1.00 35.73 288 GLU D C 1
ATOM 9963 O O . GLU D 1 288 ? -12.737 28.333 31.295 1.00 31.71 288 GLU D O 1
ATOM 9969 N N . ARG D 1 289 ? -12.595 30.087 32.696 1.00 32.87 289 ARG D N 1
ATOM 9970 C CA . ARG D 1 289 ? -11.282 30.487 32.205 1.00 35.50 289 ARG D CA 1
ATOM 9971 C C . ARG D 1 289 ? -10.224 29.393 32.384 1.00 36.72 289 ARG D C 1
ATOM 9972 O O . ARG D 1 289 ? -9.255 29.320 31.625 1.00 39.78 289 ARG D O 1
ATOM 9980 N N . ASP D 1 290 ? -10.411 28.550 33.393 1.00 36.24 290 ASP D N 1
ATOM 9981 C CA . ASP D 1 290 ? -9.479 27.465 33.654 1.00 33.95 290 ASP D CA 1
ATOM 9982 C C . ASP D 1 290 ? -9.517 26.414 32.546 1.00 29.70 290 ASP D C 1
ATOM 9983 O O . ASP D 1 290 ? -8.506 25.773 32.257 1.00 25.38 290 ASP D O 1
ATOM 9988 N N . VAL D 1 291 ? -10.690 26.218 31.949 1.00 33.11 291 VAL D N 1
ATOM 9989 C CA . VAL D 1 291 ? -10.839 25.248 30.866 1.00 38.81 291 VAL D CA 1
ATOM 9990 C C . VAL D 1 291 ? -10.449 25.845 29.509 1.00 36.13 291 VAL D C 1
ATOM 9991 O O . VAL D 1 291 ? -10.254 25.121 28.533 1.00 34.51 291 VAL D O 1
ATOM 9995 N N . PHE D 1 292 ? -10.342 27.168 29.463 1.00 35.53 292 PHE D N 1
ATOM 9996 C CA . PHE D 1 292 ? -9.959 27.878 28.251 1.00 34.07 292 PHE D CA 1
ATOM 9997 C C . PHE D 1 292 ? -8.439 27.829 28.102 1.00 32.50 292 PHE D C 1
ATOM 9998 O O . PHE D 1 292 ? -7.905 27.623 27.006 1.00 33.35 292 PHE D O 1
ATOM 10006 N N . ASP D 1 293 ? -7.754 28.048 29.216 1.00 31.27 293 ASP D N 1
ATOM 10007 C CA . ASP D 1 293 ? -6.300 28.055 29.248 1.00 35.80 293 ASP D CA 1
ATOM 10008 C C . ASP D 1 293 ? -5.671 26.681 29.094 1.00 34.97 293 ASP D C 1
ATOM 10009 O O . ASP D 1 293 ? -4.570 26.559 28.560 1.00 37.21 293 ASP D O 1
ATOM 10014 N N . GLU D 1 294 ? -6.333 25.663 29.632 1.00 34.22 294 GLU D N 1
ATOM 10015 C CA . GLU D 1 294 ? -5.836 24.297 29.534 1.00 36.54 294 GLU D CA 1
ATOM 10016 C C . GLU D 1 294 ? -5.978 23.809 28.090 1.00 33.27 294 GLU D C 1
ATOM 10017 O O . GLU D 1 294 ? -5.178 23.004 27.620 1.00 31.19 294 GLU D O 1
ATOM 10023 N N . SER D 1 295 ? -7.031 24.266 27.416 1.00 31.02 295 SER D N 1
ATOM 10024 C CA . SER D 1 295 ? -7.291 23.894 26.027 1.00 33.34 295 SER D CA 1
ATOM 10025 C C . SER D 1 295 ? -6.264 24.581 25.139 1.00 31.93 295 SER D C 1
ATOM 10026 O O . SER D 1 295 ? -5.684 23.966 24.238 1.00 35.01 295 SER D O 1
ATOM 10029 N N . MET D 1 296 ? -6.055 25.865 25.401 1.00 27.79 296 MET D N 1
ATOM 10030 C CA . MET D 1 296 ? -5.100 26.662 24.651 1.00 29.77 296 MET D CA 1
ATOM 10031 C C . MET D 1 296 ? -3.708 26.093 24.889 1.00 30.14 296 MET D C 1
ATOM 10032 O O . MET D 1 296 ? -2.928 25.933 23.953 1.00 37.05 296 MET D O 1
ATOM 10037 N N . LYS D 1 297 ? -3.413 25.788 26.149 1.00 30.45 297 LYS D N 1
ATOM 10038 C CA . LYS D 1 297 ? -2.124 25.228 26.540 1.00 27.65 297 LYS D CA 1
ATOM 10039 C C . LYS D 1 297 ? -1.852 23.924 25.796 1.00 24.86 297 LYS D C 1
ATOM 10040 O O . LYS D 1 297 ? -0.759 23.715 25.269 1.00 27.30 297 LYS D O 1
ATOM 10046 N N . ARG D 1 298 ? -2.843 23.042 25.784 1.00 19.06 298 ARG D N 1
ATOM 10047 C CA . ARG D 1 298 ? -2.730 21.759 25.106 1.00 24.08 298 ARG D CA 1
ATOM 10048 C C . ARG D 1 298 ? -2.599 21.983 23.605 1.00 22.94 298 ARG D C 1
ATOM 10049 O O . ARG D 1 298 ? -1.808 21.315 22.940 1.00 24.95 298 ARG D O 1
ATOM 10057 N N . TYR D 1 299 ? -3.396 22.911 23.084 1.00 20.13 299 TYR D N 1
ATOM 10058 C CA . TYR D 1 299 ? -3.394 23.240 21.666 1.00 17.25 299 TYR D CA 1
ATOM 10059 C C . TYR D 1 299 ? -1.996 23.641 21.187 1.00 19.70 299 TYR D C 1
ATOM 10060 O O . TYR D 1 299 ? -1.534 23.193 20.128 1.00 22.91 299 TYR D O 1
ATOM 10069 N N . LEU D 1 300 ? -1.339 24.493 21.966 1.00 17.99 300 LEU D N 1
ATOM 10070 C CA . LEU D 1 300 ? -0.005 24.983 21.634 1.00 22.22 300 LEU D CA 1
ATOM 10071 C C . LEU D 1 300 ? 1.109 23.974 21.890 1.00 25.43 300 LEU D C 1
ATOM 10072 O O . LEU D 1 300 ? 2.096 23.929 21.153 1.00 30.04 300 LEU D O 1
ATOM 10077 N N . GLU D 1 301 ? 0.973 23.219 22.974 1.00 30.21 301 GLU D N 1
ATOM 10078 C CA . GLU D 1 301 ? 1.937 22.191 23.340 1.00 28.22 301 GLU D CA 1
ATOM 10079 C C . GLU D 1 301 ? 2.058 21.202 22.187 1.00 22.98 301 GLU D C 1
ATOM 10080 O O . GLU D 1 301 ? 3.162 20.873 21.752 1.00 29.25 301 GLU D O 1
ATOM 10086 N N . VAL D 1 302 ? 0.902 20.760 21.696 1.00 20.82 302 VAL D N 1
ATOM 10087 C CA . VAL D 1 302 ? 0.800 19.797 20.605 1.00 24.71 302 VAL D CA 1
ATOM 10088 C C . VAL D 1 302 ? 1.258 20.345 19.255 1.00 27.42 302 VAL D C 1
ATOM 10089 O O . VAL D 1 302 ? 1.878 19.632 18.458 1.00 28.62 302 VAL D O 1
ATOM 10093 N N . LEU D 1 303 ? 0.886 21.587 18.973 1.00 25.92 303 LEU D N 1
ATOM 10094 C CA . LEU D 1 303 ? 1.242 22.226 17.716 1.00 25.36 303 LEU D CA 1
ATOM 10095 C C . LEU D 1 303 ? 2.748 22.304 17.527 1.00 26.18 303 LEU D C 1
ATOM 10096 O O . LEU D 1 303 ? 3.278 21.897 16.492 1.00 28.29 303 LEU D O 1
ATOM 10101 N N . ARG D 1 304 ? 3.421 22.887 18.512 1.00 25.81 304 ARG D N 1
ATOM 10102 C CA . ARG D 1 304 ? 4.870 23.045 18.488 1.00 23.34 304 ARG D CA 1
ATOM 10103 C C . ARG D 1 304 ? 5.607 21.707 18.530 1.00 19.76 304 ARG D C 1
ATOM 10104 O O . ARG D 1 304 ? 6.732 21.604 18.036 1.00 24.43 304 ARG D O 1
ATOM 10112 N N . GLY D 1 305 ? 4.976 20.701 19.138 1.00 18.45 305 GLY D N 1
ATOM 10113 C CA . GLY D 1 305 ? 5.567 19.378 19.237 1.00 18.50 305 GLY D CA 1
ATOM 10114 C C . GLY D 1 305 ? 5.250 18.475 18.057 1.00 21.82 305 GLY D C 1
ATOM 10115 O O . GLY D 1 305 ? 5.717 17.334 17.998 1.00 28.53 305 GLY D O 1
ATOM 10116 N N . SER D 1 306 ? 4.442 18.983 17.131 1.00 17.14 306 SER D N 1
ATOM 10117 C CA . SER D 1 306 ? 4.035 18.268 15.924 1.00 20.91 306 SER D CA 1
ATOM 10118 C C . SER D 1 306 ? 5.237 17.936 15.025 1.00 19.25 306 SER D C 1
ATOM 10119 O O . SER D 1 306 ? 6.255 18.639 15.040 1.00 22.00 306 SER D O 1
ATOM 10122 N N . PRO D 1 307 ? 5.160 16.812 14.287 1.00 19.19 307 PRO D N 1
ATOM 10123 C CA . PRO D 1 307 ? 6.226 16.384 13.382 1.00 18.29 307 PRO D CA 1
ATOM 10124 C C . PRO D 1 307 ? 6.395 17.411 12.262 1.00 21.57 307 PRO D C 1
ATOM 10125 O O . PRO D 1 307 ? 5.416 17.979 11.772 1.00 16.63 307 PRO D O 1
ATOM 10129 N N . ALA D 1 308 ? 7.637 17.628 11.848 1.00 26.44 308 ALA D N 1
ATOM 10130 C CA . ALA D 1 308 ? 7.924 18.577 10.784 1.00 22.56 308 ALA D CA 1
ATOM 10131 C C . ALA D 1 308 ? 8.583 17.894 9.589 1.00 23.99 308 ALA D C 1
ATOM 10132 O O . ALA D 1 308 ? 8.896 16.704 9.640 1.00 31.02 308 ALA D O 1
ATOM 10134 N N . ARG D 1 309 ? 8.755 18.643 8.503 1.00 28.77 309 ARG D N 1
ATOM 10135 C CA . ARG D 1 309 ? 9.382 18.135 7.290 1.00 34.88 309 ARG D CA 1
ATOM 10136 C C . ARG D 1 309 ? 10.890 18.090 7.511 1.00 40.20 309 ARG D C 1
ATOM 10137 O O . ARG D 1 309 ? 11.366 18.339 8.619 1.00 44.79 309 ARG D O 1
ATOM 10145 N N . GLU D 1 310 ? 11.643 17.785 6.460 1.00 47.97 310 GLU D N 1
ATOM 10146 C CA . GLU D 1 310 ? 13.096 17.710 6.569 1.00 49.75 310 GLU D CA 1
ATOM 10147 C C . GLU D 1 310 ? 13.751 19.036 6.915 1.00 45.35 310 GLU D C 1
ATOM 10148 O O . GLU D 1 310 ? 13.708 19.982 6.128 1.00 50.87 310 GLU D O 1
ATOM 10154 N N . ASP D 1 311 ? 14.403 19.068 8.074 1.00 42.88 311 ASP D N 1
ATOM 10155 C CA . ASP D 1 311 ? 15.092 20.258 8.565 1.00 41.38 311 ASP D CA 1
ATOM 10156 C C . ASP D 1 311 ? 14.196 21.479 8.668 1.00 38.89 311 ASP D C 1
ATOM 10157 O O . ASP D 1 311 ? 14.653 22.618 8.518 1.00 36.89 311 ASP D O 1
ATOM 10162 N N . CYS D 1 312 ? 12.922 21.227 8.945 1.00 31.49 312 CYS D N 1
ATOM 10163 C CA . CYS D 1 312 ? 11.936 22.286 9.091 1.00 29.20 312 CYS D CA 1
ATOM 10164 C C . CYS D 1 312 ? 11.443 22.358 10.525 1.00 27.30 312 CYS D C 1
ATOM 10165 O O . CYS D 1 312 ? 11.796 21.524 11.363 1.00 25.92 312 CYS D O 1
ATOM 10168 N N . LYS D 1 313 ? 10.641 23.376 10.806 1.00 23.02 313 LYS D N 1
ATOM 10169 C CA . LYS D 1 313 ? 10.091 23.563 12.136 1.00 15.97 313 LYS D CA 1
ATOM 10170 C C . LYS D 1 313 ? 8.666 24.085 12.034 1.00 14.68 313 LYS D C 1
ATOM 10171 O O . LYS D 1 313 ? 8.340 24.880 11.149 1.00 7.10 313 LYS D O 1
ATOM 10177 N N . VAL D 1 314 ? 7.806 23.575 12.905 1.00 16.34 314 VAL D N 1
ATOM 10178 C CA . VAL D 1 314 ? 6.416 23.998 12.948 1.00 19.27 314 VAL D CA 1
ATOM 10179 C C . VAL D 1 314 ? 6.250 24.968 14.113 1.00 22.41 314 VAL D C 1
ATOM 10180 O O . VAL D 1 314 ? 6.932 24.857 15.141 1.00 23.63 314 VAL D O 1
ATOM 10184 N N . MET D 1 315 ? 5.399 25.964 13.924 1.00 24.07 315 MET D N 1
ATOM 10185 C CA . MET D 1 315 ? 5.154 26.946 14.966 1.00 25.83 315 MET D CA 1
ATOM 10186 C C . MET D 1 315 ? 3.792 27.592 14.831 1.00 25.15 315 MET D C 1
ATOM 10187 O O . MET D 1 315 ? 3.170 27.534 13.774 1.00 23.93 315 MET D O 1
ATOM 10192 N N . ALA D 1 316 ? 3.303 28.136 15.938 1.00 26.26 316 ALA D N 1
ATOM 10193 C CA . ALA D 1 316 ? 2.006 28.800 15.966 1.00 25.53 316 ALA D CA 1
ATOM 10194 C C . ALA D 1 316 ? 2.166 30.242 15.503 1.00 20.38 316 ALA D C 1
ATOM 10195 O O . ALA D 1 316 ? 3.290 30.729 15.365 1.00 16.12 316 ALA D O 1
ATOM 10197 N N . PRO D 1 317 ? 1.048 30.919 15.183 1.00 15.58 317 PRO D N 1
ATOM 10198 C CA . PRO D 1 317 ? 1.122 32.313 14.737 1.00 17.10 317 PRO D CA 1
ATOM 10199 C C . PRO D 1 317 ? 1.640 33.178 15.883 1.00 13.53 317 PRO D C 1
ATOM 10200 O O . PRO D 1 317 ? 1.112 33.127 16.993 1.00 21.84 317 PRO D O 1
ATOM 10204 N N . GLY D 1 318 ? 2.686 33.948 15.614 1.00 8.33 318 GLY D N 1
ATOM 10205 C CA . GLY D 1 318 ? 3.265 34.793 16.641 1.00 12.92 318 GLY D CA 1
ATOM 10206 C C . GLY D 1 318 ? 4.570 34.238 17.190 1.00 16.67 318 GLY D C 1
ATOM 10207 O O . GLY D 1 318 ? 5.382 34.991 17.715 1.00 24.52 318 GLY D O 1
ATOM 10208 N N . ASP D 1 319 ? 4.789 32.931 17.038 1.00 22.65 319 ASP D N 1
ATOM 10209 C CA . ASP D 1 319 ? 6.000 32.265 17.531 1.00 25.90 319 ASP D CA 1
ATOM 10210 C C . ASP D 1 319 ? 7.298 32.830 16.958 1.00 27.35 319 ASP D C 1
ATOM 10211 O O . ASP D 1 319 ? 8.323 32.868 17.643 1.00 28.43 319 ASP D O 1
ATOM 10216 N N . ARG D 1 320 ? 7.269 33.198 15.682 1.00 22.19 320 ARG D N 1
ATOM 10217 C CA . ARG D 1 320 ? 8.441 33.761 15.026 1.00 21.47 320 ARG D CA 1
ATOM 10218 C C . ARG D 1 320 ? 8.703 35.160 15.574 1.00 18.45 320 ARG D C 1
ATOM 10219 O O . ARG D 1 320 ? 9.851 35.579 15.689 1.00 24.49 320 ARG D O 1
ATOM 10227 N N . GLU D 1 321 ? 7.624 35.880 15.880 1.00 13.30 321 GLU D N 1
ATOM 10228 C CA . GLU D 1 321 ? 7.695 37.238 16.414 1.00 6.98 321 GLU D CA 1
ATOM 10229 C C . GLU D 1 321 ? 8.173 37.275 17.858 1.00 18.12 321 GLU D C 1
ATOM 10230 O O . GLU D 1 321 ? 8.760 38.265 18.290 1.00 26.15 321 GLU D O 1
ATOM 10236 N N . TRP D 1 322 ? 7.862 36.236 18.624 1.00 17.64 322 TRP D N 1
ATOM 10237 C CA . TRP D 1 322 ? 8.280 36.177 20.019 1.00 16.69 322 TRP D CA 1
ATOM 10238 C C . TRP D 1 322 ? 9.745 35.764 20.118 1.00 19.53 322 TRP D C 1
ATOM 10239 O O . TRP D 1 322 ? 10.384 35.954 21.157 1.00 27.55 322 TRP D O 1
ATOM 10250 N N . ALA D 1 323 ? 10.254 35.147 19.057 1.00 19.51 323 ALA D N 1
ATOM 10251 C CA . ALA D 1 323 ? 11.646 34.721 19.014 1.00 20.01 323 ALA D CA 1
ATOM 10252 C C . ALA D 1 323 ? 12.542 35.928 18.752 1.00 27.30 323 ALA D C 1
ATOM 10253 O O . ALA D 1 323 ? 13.617 36.046 19.342 1.00 28.02 323 ALA D O 1
ATOM 10255 N N . VAL D 1 324 ? 12.121 36.797 17.833 1.00 19.18 324 VAL D N 1
ATOM 10256 C CA . VAL D 1 324 ? 12.889 37.997 17.520 1.00 21.70 324 VAL D CA 1
ATOM 10257 C C . VAL D 1 324 ? 12.662 39.067 18.590 1.00 25.72 324 VAL D C 1
ATOM 10258 O O . VAL D 1 324 ? 13.532 39.896 18.837 1.00 25.94 324 VAL D O 1
ATOM 10262 N N . ALA D 1 325 ? 11.492 39.037 19.220 1.00 22.26 325 ALA D N 1
ATOM 10263 C CA . ALA D 1 325 ? 11.162 39.998 20.260 1.00 22.07 325 ALA D CA 1
ATOM 10264 C C . ALA D 1 325 ? 12.099 39.814 21.435 1.00 24.30 325 ALA D C 1
ATOM 10265 O O . ALA D 1 325 ? 12.582 40.788 21.999 1.00 32.02 325 ALA D O 1
ATOM 10267 N N . ALA D 1 326 ? 12.326 38.559 21.814 1.00 28.09 326 ALA D N 1
ATOM 10268 C CA . ALA D 1 326 ? 13.211 38.222 22.926 1.00 31.67 326 ALA D CA 1
ATOM 10269 C C . ALA D 1 326 ? 14.655 38.625 22.617 1.00 31.56 326 ALA D C 1
ATOM 10270 O O . ALA D 1 326 ? 15.403 39.015 23.516 1.00 32.68 326 ALA D O 1
ATOM 10272 N N . LYS D 1 327 ? 15.042 38.478 21.352 1.00 30.32 327 LYS D N 1
ATOM 10273 C CA . LYS D 1 327 ? 16.381 38.824 20.892 1.00 32.04 327 LYS D CA 1
ATOM 10274 C C . LYS D 1 327 ? 16.571 40.341 20.901 1.00 30.14 327 LYS D C 1
ATOM 10275 O O . LYS D 1 327 ? 17.650 40.833 21.216 1.00 31.75 327 LYS D O 1
ATOM 10281 N N . ARG D 1 328 ? 15.532 41.077 20.525 1.00 25.67 328 ARG D N 1
ATOM 10282 C CA . ARG D 1 328 ? 15.606 42.525 20.515 1.00 24.32 328 ARG D CA 1
ATOM 10283 C C . ARG D 1 328 ? 15.452 43.113 21.907 1.00 29.59 328 ARG D C 1
ATOM 10284 O O . ARG D 1 328 ? 15.627 44.318 22.092 1.00 37.94 328 ARG D O 1
ATOM 10292 N N . GLU D 1 329 ? 15.107 42.274 22.883 1.00 32.81 329 GLU D N 1
ATOM 10293 C CA . GLU D 1 329 ? 14.961 42.740 24.257 1.00 35.79 329 GLU D CA 1
ATOM 10294 C C . GLU D 1 329 ? 16.349 42.957 24.833 1.00 34.87 329 GLU D C 1
ATOM 10295 O O . GLU D 1 329 ? 16.622 43.986 25.449 1.00 40.94 329 GLU D O 1
ATOM 10301 N N . ARG D 1 330 ? 17.216 41.967 24.655 1.00 30.05 330 ARG D N 1
ATOM 10302 C CA . ARG D 1 330 ? 18.578 42.048 25.164 1.00 39.41 330 ARG D CA 1
ATOM 10303 C C . ARG D 1 330 ? 19.595 42.633 24.179 1.00 39.56 330 ARG D C 1
ATOM 10304 O O . ARG D 1 330 ? 20.350 43.537 24.528 1.00 41.43 330 ARG D O 1
ATOM 10312 N N . GLU D 1 331 ? 19.632 42.096 22.965 1.00 37.63 331 GLU D N 1
ATOM 10313 C CA . GLU D 1 331 ? 20.564 42.554 21.940 1.00 37.04 331 GLU D CA 1
ATOM 10314 C C . GLU D 1 331 ? 20.232 43.937 21.352 1.00 37.03 331 GLU D C 1
ATOM 10315 O O . GLU D 1 331 ? 21.138 44.731 21.075 1.00 39.96 331 GLU D O 1
ATOM 10321 N N . GLY D 1 332 ? 18.945 44.219 21.162 1.00 34.04 332 GLY D N 1
ATOM 10322 C CA . GLY D 1 332 ? 18.532 45.494 20.596 1.00 29.76 332 GLY D CA 1
ATOM 10323 C C . GLY D 1 332 ? 18.108 45.359 19.145 1.00 24.59 332 GLY D C 1
ATOM 10324 O O . GLY D 1 332 ? 18.427 44.371 18.481 1.00 23.52 332 GLY D O 1
ATOM 10325 N N . ALA D 1 333 ? 17.392 46.357 18.640 1.00 24.14 333 ALA D N 1
ATOM 10326 C CA . ALA D 1 333 ? 16.913 46.328 17.260 1.00 25.54 333 ALA D CA 1
ATOM 10327 C C . ALA D 1 333 ? 17.906 46.894 16.259 1.00 21.39 333 ALA D C 1
ATOM 10328 O O . ALA D 1 333 ? 18.477 47.958 16.465 1.00 25.07 333 ALA D O 1
ATOM 10330 N N . PRO D 1 334 ? 18.112 46.192 15.143 1.00 22.46 334 PRO D N 1
ATOM 10331 C CA . PRO D 1 334 ? 19.051 46.687 14.145 1.00 27.16 334 PRO D CA 1
ATOM 10332 C C . PRO D 1 334 ? 18.485 47.873 13.380 1.00 31.05 334 PRO D C 1
ATOM 10333 O O . PRO D 1 334 ? 17.312 47.889 13.004 1.00 33.99 334 PRO D O 1
ATOM 10337 N N . VAL D 1 335 ? 19.329 48.874 13.181 1.00 32.20 335 VAL D N 1
ATOM 10338 C CA . VAL D 1 335 ? 18.969 50.075 12.449 1.00 32.25 335 VAL D CA 1
ATOM 10339 C C . VAL D 1 335 ? 20.035 50.262 11.378 1.00 33.47 335 VAL D C 1
ATOM 10340 O O . VAL D 1 335 ? 21.220 50.433 11.679 1.00 37.80 335 VAL D O 1
ATOM 10344 N N . ASP D 1 336 ? 19.630 50.150 10.120 1.00 33.76 336 ASP D N 1
ATOM 10345 C CA . ASP D 1 336 ? 20.580 50.299 9.029 1.00 39.41 336 ASP D CA 1
ATOM 10346 C C . ASP D 1 336 ? 21.114 51.733 8.963 1.00 40.28 336 ASP D C 1
ATOM 10347 O O . ASP D 1 336 ? 20.598 52.625 9.638 1.00 44.20 336 ASP D O 1
ATOM 10352 N N . PRO D 1 337 ? 22.180 51.961 8.178 1.00 41.40 337 PRO D N 1
ATOM 10353 C CA . PRO D 1 337 ? 22.774 53.293 8.041 1.00 37.75 337 PRO D CA 1
ATOM 10354 C C . PRO D 1 337 ? 21.865 54.424 7.535 1.00 33.66 337 PRO D C 1
ATOM 10355 O O . PRO D 1 337 ? 21.933 55.539 8.054 1.00 36.72 337 PRO D O 1
ATOM 10359 N N . VAL D 1 338 ? 21.047 54.161 6.515 1.00 30.60 338 VAL D N 1
ATOM 10360 C CA . VAL D 1 338 ? 20.174 55.208 5.977 1.00 26.48 338 VAL D CA 1
ATOM 10361 C C . VAL D 1 338 ? 18.988 55.622 6.856 1.00 30.84 338 VAL D C 1
ATOM 10362 O O . VAL D 1 338 ? 18.537 56.768 6.779 1.00 34.18 338 VAL D O 1
ATOM 10366 N N . THR D 1 339 ? 18.479 54.704 7.674 1.00 27.12 339 THR D N 1
ATOM 10367 C CA . THR D 1 339 ? 17.370 55.031 8.573 1.00 27.74 339 THR D CA 1
ATOM 10368 C C . THR D 1 339 ? 17.939 55.786 9.774 1.00 28.91 339 THR D C 1
ATOM 10369 O O . THR D 1 339 ? 17.267 56.626 10.371 1.00 27.76 339 THR D O 1
ATOM 10373 N N . ARG D 1 340 ? 19.176 55.453 10.134 1.00 31.56 340 ARG D N 1
ATOM 10374 C CA . ARG D 1 340 ? 19.876 56.090 11.251 1.00 31.53 340 ARG D CA 1
ATOM 10375 C C . ARG D 1 340 ? 20.169 57.547 10.898 1.00 29.81 340 ARG D C 1
ATOM 10376 O O . ARG D 1 340 ? 20.145 58.424 11.760 1.00 31.35 340 ARG D O 1
ATOM 10384 N N . ALA D 1 341 ? 20.489 57.776 9.627 1.00 24.35 341 ALA D N 1
ATOM 10385 C CA . ALA D 1 341 ? 20.793 59.106 9.113 1.00 27.54 341 ALA D CA 1
ATOM 10386 C C . ALA D 1 341 ? 19.547 59.976 9.120 1.00 29.77 341 ALA D C 1
ATOM 10387 O O . ALA D 1 341 ? 19.636 61.201 9.215 1.00 28.21 341 ALA D O 1
ATOM 10389 N N . ALA D 1 342 ? 18.394 59.342 8.931 1.00 29.70 342 ALA D N 1
ATOM 10390 C CA . ALA D 1 342 ? 17.125 60.050 8.933 1.00 26.33 342 ALA D CA 1
ATOM 10391 C C . ALA D 1 342 ? 16.796 60.438 10.369 1.00 28.13 342 ALA D C 1
ATOM 10392 O O . ALA D 1 342 ? 16.148 61.459 10.611 1.00 29.59 342 ALA D O 1
ATOM 10394 N N . PHE D 1 343 ? 17.238 59.615 11.316 1.00 21.16 343 PHE D N 1
ATOM 10395 C CA . PHE D 1 343 ? 17.014 59.881 12.733 1.00 23.89 343 PHE D CA 1
ATOM 10396 C C . PHE D 1 343 ? 17.858 61.065 13.205 1.00 26.18 343 PHE D C 1
ATOM 10397 O O . PHE D 1 343 ? 17.447 61.810 14.101 1.00 23.91 343 PHE D O 1
ATOM 10405 N N . SER D 1 344 ? 19.032 61.230 12.598 1.00 27.29 344 SER D N 1
ATOM 10406 C CA . SER D 1 344 ? 19.943 62.324 12.927 1.00 29.29 344 SER D CA 1
ATOM 10407 C C . SER D 1 344 ? 19.449 63.698 12.457 1.00 27.78 344 SER D C 1
ATOM 10408 O O . SER D 1 344 ? 19.658 64.700 13.148 1.00 31.74 344 SER D O 1
ATOM 10411 N N . GLU D 1 345 ? 18.852 63.761 11.268 1.00 26.88 345 GLU D N 1
ATOM 10412 C CA . GLU D 1 345 ? 18.355 65.035 10.758 1.00 33.34 345 GLU D CA 1
ATOM 10413 C C . GLU D 1 345 ? 16.997 65.379 11.365 1.00 30.46 345 GLU D C 1
ATOM 10414 O O . GLU D 1 345 ? 16.567 66.534 11.327 1.00 32.95 345 GLU D O 1
ATOM 10420 N N . LEU D 1 346 ? 16.302 64.362 11.870 1.00 31.84 346 LEU D N 1
ATOM 10421 C CA . LEU D 1 346 ? 15.018 64.565 12.531 1.00 30.62 346 LEU D CA 1
ATOM 10422 C C . LEU D 1 346 ? 15.333 65.095 13.925 1.00 27.75 346 LEU D C 1
ATOM 10423 O O . LEU D 1 346 ? 14.605 65.922 14.470 1.00 31.95 346 LEU D O 1
ATOM 10428 N N . ALA D 1 347 ? 16.419 64.588 14.494 1.00 26.99 347 ALA D N 1
ATOM 10429 C CA . ALA D 1 347 ? 16.878 64.996 15.813 1.00 31.40 347 ALA D CA 1
ATOM 10430 C C . ALA D 1 347 ? 17.389 66.431 15.743 1.00 34.99 347 ALA D C 1
ATOM 10431 O O . ALA D 1 347 ? 17.200 67.221 16.669 1.00 41.02 347 ALA D O 1
ATOM 10433 N N . GLU D 1 348 ? 18.061 66.747 14.642 1.00 36.99 348 GLU D N 1
ATOM 10434 C CA . GLU D 1 348 ? 18.620 68.070 14.410 1.00 38.18 348 GLU D CA 1
ATOM 10435 C C . GLU D 1 348 ? 17.486 69.079 14.230 1.00 35.44 348 GLU D C 1
ATOM 10436 O O . GLU D 1 348 ? 17.491 70.157 14.823 1.00 40.70 348 GLU D O 1
ATOM 10442 N N . LYS D 1 349 ? 16.525 68.708 13.392 1.00 37.18 349 LYS D N 1
ATOM 10443 C CA . LYS D 1 349 ? 15.361 69.526 13.069 1.00 34.36 349 LYS D CA 1
ATOM 10444 C C . LYS D 1 349 ? 14.442 69.852 14.248 1.00 36.73 349 LYS D C 1
ATOM 10445 O O . LYS D 1 349 ? 14.027 71.001 14.415 1.00 35.72 349 LYS D O 1
ATOM 10451 N N . PHE D 1 350 ? 14.102 68.842 15.042 1.00 37.30 350 PHE D N 1
ATOM 10452 C CA . PHE D 1 350 ? 13.207 69.030 16.178 1.00 37.03 350 PHE D CA 1
ATOM 10453 C C . PHE D 1 350 ? 13.862 69.262 17.532 1.00 36.58 350 PHE D C 1
ATOM 10454 O O . PHE D 1 350 ? 13.162 69.413 18.536 1.00 39.37 350 PHE D O 1
ATOM 10462 N N . SER D 1 351 ? 15.189 69.292 17.563 1.00 37.20 351 SER D N 1
ATOM 10463 C CA . SER D 1 351 ? 15.938 69.518 18.802 1.00 37.59 351 SER D CA 1
ATOM 10464 C C . SER D 1 351 ? 15.734 68.429 19.846 1.00 39.02 351 SER D C 1
ATOM 10465 O O . SER D 1 351 ? 15.531 68.715 21.034 1.00 39.77 351 SER D O 1
ATOM 10468 N N . VAL D 1 352 ? 15.783 67.180 19.398 1.00 39.67 352 VAL D N 1
ATOM 10469 C CA . VAL D 1 352 ? 15.625 66.042 20.291 1.00 39.22 352 VAL D CA 1
ATOM 10470 C C . VAL D 1 352 ? 16.857 65.146 20.210 1.00 39.27 352 VAL D C 1
ATOM 10471 O O . VAL D 1 352 ? 17.507 65.064 19.169 1.00 35.97 352 VAL D O 1
ATOM 10475 N N . SER D 1 353 ? 17.198 64.504 21.320 1.00 42.20 353 SER D N 1
ATOM 10476 C CA . SER D 1 353 ? 18.362 63.630 21.360 1.00 41.37 353 SER D CA 1
ATOM 10477 C C . SER D 1 353 ? 18.143 62.381 20.517 1.00 41.32 353 SER D C 1
ATOM 10478 O O . SER D 1 353 ? 17.081 61.756 20.574 1.00 44.57 353 SER D O 1
ATOM 10481 N N . PRO D 1 354 ? 19.132 62.029 19.679 1.00 42.82 354 PRO D N 1
ATOM 10482 C CA . PRO D 1 354 ? 19.051 60.845 18.817 1.00 40.63 354 PRO D CA 1
ATOM 10483 C C . PRO D 1 354 ? 19.286 59.585 19.646 1.00 37.89 354 PRO D C 1
ATOM 10484 O O . PRO D 1 354 ? 19.814 59.651 20.761 1.00 36.16 354 PRO D O 1
ATOM 10488 N N . PRO D 1 355 ? 18.878 58.424 19.125 1.00 38.91 355 PRO D N 1
ATOM 10489 C CA . PRO D 1 355 ? 19.075 57.182 19.872 1.00 38.96 355 PRO D CA 1
ATOM 10490 C C . PRO D 1 355 ? 20.550 56.825 20.015 1.00 43.48 355 PRO D C 1
ATOM 10491 O O . PRO D 1 355 ? 21.316 56.982 19.066 1.00 42.66 355 PRO D O 1
ATOM 10495 N N . THR D 1 356 ? 20.961 56.423 21.215 1.00 47.59 356 THR D N 1
ATOM 10496 C CA . THR D 1 356 ? 22.341 55.994 21.441 1.00 52.52 356 THR D CA 1
ATOM 10497 C C . THR D 1 356 ? 22.434 54.621 20.745 1.00 55.11 356 THR D C 1
ATOM 10498 O O . THR D 1 356 ? 21.474 53.846 20.758 1.00 55.02 356 THR D O 1
ATOM 10502 N N . TYR D 1 357 ? 23.573 54.347 20.114 1.00 58.11 357 TYR D N 1
ATOM 10503 C CA . TYR D 1 357 ? 23.798 53.109 19.360 1.00 62.41 357 TYR D CA 1
ATOM 10504 C C . TYR D 1 357 ? 24.871 52.171 19.934 1.00 67.03 357 TYR D C 1
ATOM 10505 O O . TYR D 1 357 ? 25.418 52.425 21.008 1.00 69.67 357 TYR D O 1
ATOM 10514 N N . HIS D 1 358 ? 25.120 51.067 19.229 1.00 66.56 358 HIS D N 1
ATOM 10515 C CA . HIS D 1 358 ? 26.163 50.089 19.578 1.00 69.54 358 HIS D CA 1
ATOM 10516 C C . HIS D 1 358 ? 26.216 48.911 18.613 1.00 69.50 358 HIS D C 1
ATOM 10517 O O . HIS D 1 358 ? 25.234 48.668 17.906 1.00 69.41 358 HIS D O 1
#

CATH classification: 1.10.1530.10 (+2 more: 3.30.1370.60, 3.30.60.50)

InterPro domains:
  IPR003767 Malate/L-lactate dehydrogenase-like [PF02615] (4-329)
  IPR003767 Malate/L-lactate dehydrogenase-like [PTHR11091] (4-345)
  IPR036111 Malate/L-sulfolactate/L-lactate dehydrogenase-like superfamily [SSF89733] (3-343)
  IPR043143 Malate/L-sulfolactate/L-lactate dehydrogenase-like, NADPH binding domain [G3DSA:3.30.1370.60] (66-315)
  IPR043144 Malate/L-sulfolactate/L-lactate dehydrogenase-like, alpha-helical domain [G3DSA:1.10.1530.10] (8-337)

Secondary structure (DSSP, 8-state):
-EEE-HHHHHHHHHHHHHHTT--HHHHHHHHHHHHHHHHTT-GGGSGGGHHHHHHHHHHTSS-SS---EEEE--TTEEEEE-SS--HHHHHHHHHHHHHHHHHHHSEEEEEEEEE---S-THHHHHHHHHTTSEEEEEE--S--BPPTTBSS--B----EEEEE--SSSPPEEEEE-SBSS-THHHHHHHHHT-PPPTTSEE-TTS-B-S-TTT--EEPBTTGGGHHHHHHHHHHHHIIIIITTSPPPGGGSPPSSSS--SS---EEEEEEEE-GGGTS-HHHHHHHHHHHHHHHHHS-BSTT-----TTHHHHHHHHHHHHT-EEE-HHHHHHHHHHHHHHT-PPPPB-/-EEE-HHHHHHHHHHHHHHTT--HHHHHHHHHHHHHHHHTT-GGGSGGGHHHHHHHHHHTSS-SS---EEEE--TTEEEEE--S--HHHHHHHHHHHHHHHHHHHSEEEEEEEEE---S-THHHHHHHHHHTSEEEEEE--SS-BPPTTBSS--B----EEEEE--SSSPPEEEEE-SBSS-THHHHHHHHHTPPPPTTSEE-TTS-B-S-TTT--EEPBTTGGGTHHHHHHHHHHHIIIIITTSPPPGGGSPPSSSS--SS---EEEEEEEE-GGGTS-HHHHHHHHHHHHHHHHTS-BSTT-----TTHHHHHHHHHHHHT-EEE-HHHHHHHHHHHHHHT-PPPPB-/-EEE-HHHHHHHHHHHHHHTT--HHHHHHHHHHHHHHHHTT-GGGSGGGHHHHHHHHHHTSS-SS---EEEE--TTEEEEE-SS--HHHHHHHHHHHHHHHHHHHSEEEEEEEEE---S-THHHHHHHHHTTSEEEEEE--S--BPPTTBSS--B----EEEEE--SSSPPEEEEE-SBSS-THHHHHHHHHT-PPPTTSEE-TTS-B-S-TTT--EEPBTTGGGHHHHHHHHHHHHIIIIITTSPPPGGGSPPSSSS--SS---EEEEEEEE-GGGTS-HHHHHHHHHHHHHHHHHS-BSTT-----TTHHHHHHHHHHHHT-EEE-HHHHHHHHHHHHHHT-PPPPB-/-EEE-HHHHHHHHHHHHHHTT--HHHHHHHHHHHHHHHHTT-GGGSGGGHHHHHHHHHHTSS-SS---EEEE--TTEEEEE--S--HHHHHHHHHHHHHHHHHHHSEEEEEEEEE---S-THHHHHHHHHHTSEEEEEE--SS-BPPTTBSS--B----EEEEE--SSSPPEEEEE-SBSS-THHHHHHHHHTPPPPTTSEE-TTS-B-S-TTT--EEPBTTGGGTHHHHHHHHHHHIIIIITTSPPPGGGSPPSSSS--SS---EEEEEEEE-GGGTS-HHHHHHHHHHHHHHHHTS-BSTT-----TTHHHHHHHHHHHHT-EEE-HHHHHHHHHHHHHHT-PPPPB-

Nearest PDB structures (foldseek):
  1z2i-assembly1_B  TM=1.003E+00  e=6.630E-76  Agrobacterium tumefaciens
  1v9n-assembly1_A-2  TM=9.365E-01  e=2.184E-32  Pyrococcus horikoshii OT3
  3i0p-assembly1_A-2  TM=9.463E-01  e=2.153E-31  Entamoeba histolytica
  2g8y-assembly1_B  TM=8.853E-01  e=9.895E-31  Escherichia coli K-12
  1wtj-assembly1_A  TM=9.054E-01  e=1.833E-28  Pseudomonas syringae pv. tomato

B-factor: mean 28.28, std 13.28, range [1.0, 93.96]

Radius of gyration: 39.53 Å; Cα contacts (8 Å, |Δi|>4): 3762; chains: 4; bounding box: 68×132×75 Å

Sequence (1400 aa):
TVLARLDELERFCRAVFLAVGTDEETADAATRAMMHGTRLGVDSHGVRLLAHYVTALEGGRLNRRPQISRVSGFGAVETIDADHAHGARATYAAMENAMALAEKFGIGAVAIRNSSHFGPAGAYALEAARQGYIGLAFCNSDSFVRLHDGAMRFHGTNPIAVGVPAADDMPWLLDMATSAVPYNRVLLYRSLGQQLPQGVASDGDGVDTRDPNAVEMLAPVGGEFGFKGAALAGVVEIFSAVLTGMRLSFDLAPMGGPDFSTPRGLGAFVLALKPEAFLERDVFDESMKRYLEVLRGSPAREDCKVMAPGDREWAVAAKREREGAPVDPVTRAAFSELAEKFSVSPPTYHTVLARLDELERFCRAVFLAVGTDEETAD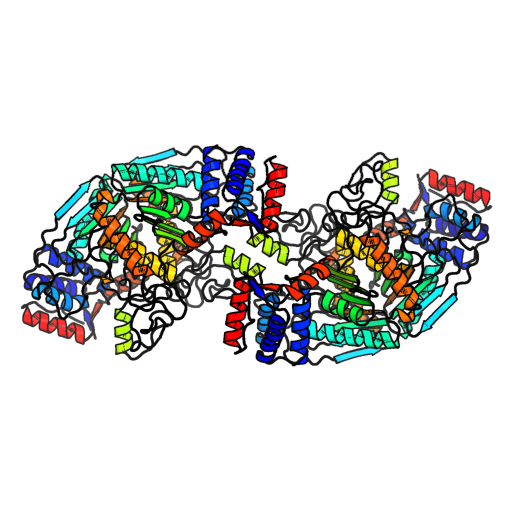AATRAMMHGTRLGVDSHGVRLLAHYVTALEGGRLNRRPQISRVSGFGAVETIDADHAHGARATYAAMENAMALAEKFGIGAVAIRNSSHFGPAGAYALEAARQGYIGLAFCNSDSFVRLHDGAMRFHGTNPIAVGVPAADDMPWLLDMATSAVPYNRVLLYRSLGQQLPQGVASDGDGVDTRDPNAVEMLAPVGGEFGFKGAALAGVVEIFSAVLTGMRLSFDLAPMGGPDFSTPRGLGAFVLALKPEAFLERDVFDESMKRYLEVLRGSPAREDCKVMAPGDREWAVAAKREREGAPVDPVTRAAFSELAEKFSVSPPTYHTVLARLDELERFCRAVFLAVGTDEETADAATRAMMHGTRLGVDSHGVRLLAHYVTALEGGRLNRRPQISRVSGFGAVETIDADHAHGARATYAAMENAMALAEKFGIGAVAIRNSSHFGPAGAYALEAARQGYIGLAFCNSDSFVRLHDGAMRFHGTNPIAVGVPAADDMPWLLDMATSAVPYNRVLLYRSLGQQLPQGVASDGDGVDTRDPNAVEMLAPVGGEFGFKGAALAGVVEIFSAVLTGMRLSFDLAPMGGPDFSTPRGLGAFVLALKPEAFLERDVFDESMKRYLEVLRGSPAREDCKVMAPGDREWAVAAKREREGAPVDPVTRAAFSELAEKFSVSPPTYHTVLARLDELERFCRAVFLAVGTDEETADAATRAMMHGTRLGVDSHGVRLLAHYVTALEGGRLNRRPQISRVSGFGAVETIDADHAHGARATYAAMENAMALAEKFGIGAVAIRNSSHFGPAGAYALEAARQGYIGLAFCNSDSFVRLHDGAMRFHGTNPIAVGVPAADDMPWLLDMATSAVPYNRVLLYRSLGQQLPQGVASDGDGVDTRDPNAVEMLAPVGGEFGFKGAALAGVVEIFSAVLTGMRLSFDLAPMGGPDFSTPRGLGAFVLALKPEAFLERDVFDESMKRYLEVLRGSPAREDCKVMAPGDREWAVAAKREREGAPVDPVTRAAFSELAEKFSVSPPTYH

Foldseek 3Di:
DFFFALVLLLVLQLLLLVLLVADNLLSNLLSLLQSLCLLLVVNVQHSLCSVVVSLLPNLAQAPRYWDKDWPDDDQQETEIERRLHEQSSQLLVQLVSQLVSCVVHQKHKYKYKNYADRGFQQSSQQVLQVVQKKKKKWWWAAFFAAAQQGQAGFTGLTWIWIWHHAAPDGTFIDIGRLQQDHDVVLVVCQVVVHFADWQFFAANRSHTGRGSVRGDHTYGPDRNVSNVSNVVSVVSQCRFDVVNVFDGNNVFDHSDDPRSNHHRTIMMMMMIGNPVVPDDVVVVNVVSNVVQVCQQVDDDDPVDGGHGHSVSSVVSSVVCNPRGGDDDPVSQVVQVVSCVVSVHDGTDTD/DFFFALVLLLVLQLLLLVLLVADNLLSNQLSLLQSLCLLLVVNVLHSLCSVVVSLLPNLAQAPRYWDKDWPDDDQQETEIERRSHEQSSQLLVQLVSQLVSCVVRQKHKYKYKNYADRGFQQSSQQVLQVVQKKKKKWWWAAFFAAAQQGQARFTGLIWIWIWHHAAPDGIFIATGRQQQDHDVVLVVCVVVQHFADWQQFPANRSHTGRGSVRGDHTYGPDRNVSNVSNVVSVVSQCRFDVVNVFDGNNRFDHNDDPRSNHHRTIIMMMMIGNPVVPDDVVVVNVCSNVVQVDQQVDDDDVVDGGHGHSVSSVVSSVVCNPVGGDDDDVSLVVQVVSCVVSVHDGTDTD/DFFFALVLLLVLQLLLLVLLVADNLLSNLLSLLQSLCLLLVVNVQHSLCSVVVSLLPNLAQAPRYWDKDWPDDDQQETEIERRLHEQSSQLLVQLVSQLVSCVVHQKHKYKYKNYADRGFQQSSQQVLQVVQKKKKKWWWAAFFAAAQQGQARFTGLTWIWIWHHAAPDGTFIAIGRLFQDHDVVLVVCQVVVHFADWQFFAANRSHTGRGSVRGDHTFGPDRNVSNVSNVVSVVSQCRWDVVNVFDGNNVFDHSDDPRSNHHRTIMMMMMIGNPVVPDDVVVVNVVSNVVQVCQQVDDDDVVDGGHGHSVSSVVSSVVCNPRGGDDDPVSLVVQVVSCVVSVHDGTDTD/DFFFALVLLLVLQLLLLVLLVADNLLSNQLSLLQSLCLLLVVNVLHSLCSVVVSLLPNLAQAPRYWDKDWPDDDQQETEIERRSHEQSSQLLVQLVSQLVSCVVRQKHKYKYKNYADRGFQQSSQQVLQVVQKKKKKWWWAAFFAAAQQGQARFTGLIWIWIWHHAAPDRIFIATGRQQQDHDVVLVVCVVVQHFADWQQFAANRSHTGRGSVRGDHTYGPDRNVSNVSNVVSVVSQCRFDVVNVFDGNNRFDHNDDPRSNHHRTIMMMMMIGNPVVPDDVVVVNVCSNVVQVDQQVDDDDVVDGGHGHSVSSVVSSVVCNPRGGDDDDVSLVVQVVSCVVSVHDGTDTD